Protein AF-0000000083950761 (afdb_homodimer)

Structure (mmCIF, N/CA/C/O backbone):
data_AF-0000000083950761-model_v1
#
loop_
_entity.id
_entity.type
_entity.pdbx_description
1 polymer 'H(+)/Cl(-) exchange transporter ClcA'
#
loop_
_atom_site.group_PDB
_atom_site.id
_atom_site.type_symbol
_atom_site.label_atom_id
_atom_site.label_alt_id
_atom_site.label_comp_id
_atom_site.label_asym_id
_atom_site.label_entity_id
_atom_site.label_seq_id
_atom_site.pdbx_PDB_ins_code
_atom_site.Cartn_x
_atom_site.Cartn_y
_atom_site.Cartn_z
_atom_site.occupancy
_atom_site.B_iso_or_equiv
_atom_site.auth_seq_id
_atom_site.auth_comp_id
_atom_site.auth_asym_id
_atom_site.auth_atom_id
_atom_site.pdbx_PDB_model_num
ATOM 1 N N . MET A 1 1 ? -8.797 26.641 -42.188 1 62.91 1 MET A N 1
ATOM 2 C CA . MET A 1 1 ? -8.008 26.344 -41 1 62.91 1 MET A CA 1
ATOM 3 C C . MET A 1 1 ? -8.812 26.641 -39.75 1 62.91 1 MET A C 1
ATOM 5 O O . MET A 1 1 ? -8.82 25.844 -38.812 1 62.91 1 MET A O 1
ATOM 9 N N . GLN A 1 2 ? -9.578 27.672 -39.781 1 72.69 2 GLN A N 1
ATOM 10 C CA . GLN A 1 2 ? -10.375 28.062 -38.625 1 72.69 2 GLN A CA 1
ATOM 11 C C . GLN A 1 2 ? -11.578 27.141 -38.469 1 72.69 2 GLN A C 1
ATOM 13 O O . GLN A 1 2 ? -11.938 26.781 -37.344 1 72.69 2 GLN A O 1
ATOM 18 N N . ALA A 1 3 ? -12.078 26.656 -39.562 1 73.25 3 ALA A N 1
ATOM 19 C CA . ALA A 1 3 ? -13.234 25.766 -39.469 1 73.25 3 ALA A CA 1
ATOM 20 C C . ALA A 1 3 ? -12.836 24.391 -38.969 1 73.25 3 ALA A C 1
ATOM 22 O O . ALA A 1 3 ? -13.562 23.797 -38.156 1 73.25 3 ALA A O 1
ATOM 23 N N . ARG A 1 4 ? -11.75 23.938 -39.469 1 70.44 4 ARG A N 1
ATOM 24 C CA . ARG A 1 4 ? -11.25 22.641 -39 1 70.44 4 ARG A CA 1
ATOM 25 C C . ARG A 1 4 ? -10.891 22.703 -37.531 1 70.44 4 ARG A C 1
ATOM 27 O O . ARG A 1 4 ? -11.125 21.734 -36.781 1 70.44 4 ARG A O 1
ATOM 34 N N . PHE A 1 5 ? -10.43 23.812 -37.156 1 77.31 5 PHE A N 1
ATOM 35 C CA . PHE A 1 5 ? -10.086 24.016 -35.75 1 77.31 5 PHE A CA 1
ATOM 36 C C . PHE A 1 5 ? -11.336 24.094 -34.906 1 77.31 5 PHE A C 1
ATOM 38 O O . PHE A 1 5 ? -11.359 23.578 -33.781 1 77.31 5 PHE A O 1
ATOM 45 N N . ARG A 1 6 ? -12.328 24.688 -35.438 1 73.12 6 ARG A N 1
ATOM 46 C CA . ARG A 1 6 ? -13.586 24.766 -34.688 1 73.12 6 ARG A CA 1
ATOM 47 C C . ARG A 1 6 ? -14.234 23.391 -34.562 1 73.12 6 ARG A C 1
ATOM 49 O O . ARG A 1 6 ? -14.805 23.062 -33.531 1 73.12 6 ARG A O 1
ATOM 56 N N . LYS A 1 7 ? -14.148 22.688 -35.625 1 72.69 7 LYS A N 1
ATOM 57 C CA . LYS A 1 7 ? -14.711 21.344 -35.594 1 72.69 7 LYS A CA 1
ATOM 58 C C . LYS A 1 7 ? -13.945 20.453 -34.625 1 72.69 7 LYS A C 1
ATOM 60 O O . LYS A 1 7 ? -14.555 19.672 -33.906 1 72.69 7 LYS A O 1
ATOM 65 N N . PHE A 1 8 ? -12.672 20.625 -34.719 1 72.69 8 PHE A N 1
ATOM 66 C CA . PHE A 1 8 ? -11.836 19.875 -33.781 1 72.69 8 PHE A CA 1
ATOM 67 C C . PHE A 1 8 ? -12.156 20.281 -32.344 1 72.69 8 PHE A C 1
ATOM 69 O O . PHE A 1 8 ? -12.227 19.422 -31.453 1 72.69 8 PHE A O 1
ATOM 76 N N . LYS A 1 9 ? -12.414 21.422 -32.156 1 70.69 9 LYS A N 1
ATOM 77 C CA . LYS A 1 9 ? -12.75 21.922 -30.812 1 70.69 9 LYS A CA 1
ATOM 78 C C . LYS A 1 9 ? -14.102 21.391 -30.359 1 70.69 9 LYS A C 1
ATOM 80 O O . LYS A 1 9 ? -14.266 21.031 -29.188 1 70.69 9 LYS A O 1
ATOM 85 N N . LEU A 1 10 ? -14.992 21.422 -31.266 1 73.25 10 LEU A N 1
ATOM 86 C CA . LEU A 1 10 ? -16.312 20.906 -30.922 1 73.25 10 LEU A CA 1
ATOM 87 C C . LEU A 1 10 ? -16.281 19.422 -30.641 1 73.25 10 LEU A C 1
ATOM 89 O O . LEU A 1 10 ? -16.922 18.938 -29.703 1 73.25 10 LEU A O 1
ATOM 93 N N . GLU A 1 11 ? -15.516 18.75 -31.469 1 73.69 11 GLU A N 1
ATOM 94 C CA . GLU A 1 11 ? -15.375 17.312 -31.25 1 73.69 11 GLU A CA 1
ATOM 95 C C . GLU A 1 11 ? -14.641 17.016 -29.938 1 73.69 11 GLU A C 1
ATOM 97 O O . GLU A 1 11 ? -14.992 16.078 -29.219 1 73.69 11 GLU A O 1
ATOM 102 N N . ALA A 1 12 ? -13.719 17.812 -29.75 1 72.88 12 ALA A N 1
ATOM 103 C CA . ALA A 1 12 ? -12.969 17.656 -28.5 1 72.88 12 ALA A CA 1
ATOM 104 C C . ALA A 1 12 ? -13.852 17.938 -27.281 1 72.88 12 ALA A C 1
ATOM 106 O O . ALA A 1 12 ? -13.766 17.234 -26.281 1 72.88 12 ALA A O 1
ATOM 107 N N . ARG A 1 13 ? -14.672 18.875 -27.438 1 74.56 13 ARG A N 1
ATOM 108 C CA . ARG A 1 13 ? -15.578 19.219 -26.359 1 74.56 13 ARG A CA 1
ATOM 109 C C . ARG A 1 13 ? -16.594 18.109 -26.125 1 74.56 13 ARG A C 1
ATOM 111 O O . ARG A 1 13 ? -16.938 17.797 -24.969 1 74.56 13 ARG A O 1
ATOM 118 N N . LYS A 1 14 ? -17.078 17.578 -27.203 1 75.31 14 LYS A N 1
ATOM 119 C CA . LYS A 1 14 ? -18.031 16.469 -27.094 1 75.31 14 LYS A CA 1
ATOM 120 C C . LYS A 1 14 ? -17.375 15.25 -26.453 1 75.31 14 LYS A C 1
ATOM 122 O O . LYS A 1 14 ? -17.984 14.57 -25.641 1 75.31 14 LYS A O 1
ATOM 127 N N . TYR A 1 15 ? -16.203 15.094 -26.891 1 77.44 15 TYR A N 1
ATOM 128 C CA . TYR A 1 15 ? -15.477 13.969 -26.312 1 77.44 15 TYR A CA 1
ATOM 129 C C . TYR A 1 15 ? -15.258 14.18 -24.812 1 77.44 15 TYR A C 1
ATOM 131 O O . TYR A 1 15 ? -15.477 13.266 -24.016 1 77.44 15 TYR A O 1
ATOM 139 N N . LEU A 1 16 ? -14.898 15.336 -24.547 1 74.69 16 LEU A N 1
ATOM 140 C CA . LEU A 1 16 ? -14.602 15.664 -23.156 1 74.69 16 LEU A CA 1
ATOM 141 C C . LEU A 1 16 ? -15.859 15.594 -22.297 1 74.69 16 LEU A C 1
ATOM 143 O O . LEU A 1 16 ? -15.805 15.188 -21.141 1 74.69 16 LEU A O 1
ATOM 147 N N . ARG A 1 17 ? -16.953 15.867 -22.938 1 74.75 17 ARG A N 1
ATOM 148 C CA . ARG A 1 17 ? -18.172 16.016 -22.156 1 74.75 17 ARG A CA 1
ATOM 149 C C . ARG A 1 17 ? -18.906 14.68 -22.031 1 74.75 17 ARG A C 1
ATOM 151 O O . ARG A 1 17 ? -19.672 14.477 -21.094 1 74.75 17 ARG A O 1
ATOM 158 N N . HIS A 1 18 ? -18.656 13.789 -22.922 1 80.25 18 HIS A N 1
ATOM 159 C CA . HIS A 1 18 ? -19.438 12.562 -22.875 1 80.25 18 HIS A CA 1
ATOM 160 C C . HIS A 1 18 ? -18.547 11.336 -22.703 1 80.25 18 HIS A C 1
ATOM 162 O O . HIS A 1 18 ? -18.438 10.797 -21.609 1 80.25 18 HIS A O 1
ATOM 168 N N . GLN A 1 19 ? -17.797 11.109 -23.672 1 81.44 19 GLN A N 1
ATOM 169 C CA . GLN A 1 19 ? -17.062 9.852 -23.703 1 81.44 19 GLN A CA 1
ATOM 170 C C . GLN A 1 19 ? -15.992 9.812 -22.594 1 81.44 19 GLN A C 1
ATOM 172 O O . GLN A 1 19 ? -15.797 8.781 -21.953 1 81.44 19 GLN A O 1
ATOM 177 N N . MET A 1 20 ? -15.391 10.922 -22.453 1 86.06 20 MET A N 1
ATOM 178 C CA . MET A 1 20 ? -14.344 10.969 -21.453 1 86.06 20 MET A CA 1
ATOM 179 C C . MET A 1 20 ? -14.922 10.797 -20.047 1 86.06 20 MET A C 1
ATOM 181 O O . MET A 1 20 ? -14.367 10.07 -19.219 1 86.06 20 MET A O 1
ATOM 185 N N . ARG A 1 21 ? -16.031 11.398 -19.828 1 85.94 21 ARG A N 1
ATOM 186 C CA . ARG A 1 21 ? -16.656 11.305 -18.516 1 85.94 21 ARG A CA 1
ATOM 187 C C . ARG A 1 21 ? -17.156 9.883 -18.25 1 85.94 21 ARG A C 1
ATOM 189 O O . ARG A 1 21 ? -17.141 9.422 -17.109 1 85.94 21 ARG A O 1
ATOM 196 N N . ASP A 1 22 ? -17.609 9.242 -19.266 1 87.94 22 ASP A N 1
ATOM 197 C CA . ASP A 1 22 ? -18.031 7.852 -19.141 1 87.94 22 ASP A CA 1
ATOM 198 C C . ASP A 1 22 ? -16.844 6.957 -18.766 1 87.94 22 ASP A C 1
ATOM 200 O O . ASP A 1 22 ? -16.969 6.094 -17.891 1 87.94 22 ASP A O 1
ATOM 204 N N . LYS A 1 23 ? -15.766 7.234 -19.406 1 85.44 23 LYS A N 1
ATOM 205 C CA . LYS A 1 23 ? -14.578 6.43 -19.141 1 85.44 23 LYS A CA 1
ATOM 206 C C . LYS A 1 23 ? -14.023 6.699 -17.75 1 85.44 23 LYS A C 1
ATOM 208 O O . LYS A 1 23 ? -13.578 5.773 -17.062 1 85.44 23 LYS A O 1
ATOM 213 N N . LEU A 1 24 ? -14.094 7.898 -17.375 1 88.81 24 LEU A N 1
ATOM 214 C CA . LEU A 1 24 ? -13.492 8.312 -16.109 1 88.81 24 LEU A CA 1
ATOM 215 C C . LEU A 1 24 ? -14.383 7.934 -14.93 1 88.81 24 LEU A C 1
ATOM 217 O O . LEU A 1 24 ? -13.945 7.977 -13.781 1 88.81 24 LEU A O 1
ATOM 221 N N . SER A 1 25 ? -15.594 7.605 -15.211 1 88.56 25 SER A N 1
ATOM 222 C CA . SER A 1 25 ? -16.516 7.188 -14.156 1 88.56 25 SER A CA 1
ATOM 223 C C . SER A 1 25 ? -16.328 5.711 -13.812 1 88.56 25 SER A C 1
ATOM 225 O O . SER A 1 25 ? -16.812 5.242 -12.781 1 88.56 25 SER A O 1
ATOM 227 N N . GLN A 1 26 ? -15.633 5.086 -14.648 1 83.69 26 GLN A N 1
ATOM 228 C CA . GLN A 1 26 ? -15.367 3.668 -14.43 1 83.69 26 GLN A CA 1
ATOM 229 C C . GLN A 1 26 ? -14.117 3.463 -13.578 1 83.69 26 GLN A C 1
ATOM 231 O O . GLN A 1 26 ? -13.289 4.367 -13.461 1 83.69 26 GLN A O 1
ATOM 236 N N . THR A 1 27 ? -14.086 2.348 -12.922 1 77.38 27 THR A N 1
ATOM 237 C CA . THR A 1 27 ? -12.914 2.004 -12.125 1 77.38 27 THR A CA 1
ATOM 238 C C . THR A 1 27 ? -11.883 1.254 -12.961 1 77.38 27 THR A C 1
ATOM 240 O O . THR A 1 27 ? -11.508 0.128 -12.633 1 77.38 27 THR A O 1
ATOM 243 N N . ARG A 1 28 ? -11.5 1.812 -14.094 1 79.31 28 ARG A N 1
ATOM 244 C CA . ARG A 1 28 ? -10.516 1.17 -14.961 1 79.31 28 ARG A CA 1
ATOM 245 C C . ARG A 1 28 ? -9.359 2.111 -15.266 1 79.31 28 ARG A C 1
ATOM 247 O O . ARG A 1 28 ? -9.492 3.33 -15.141 1 79.31 28 ARG A O 1
ATOM 254 N N . ILE A 1 29 ? -8.352 1.461 -15.57 1 78.88 29 ILE A N 1
ATOM 255 C CA . ILE A 1 29 ? -7.18 2.232 -15.961 1 78.88 29 ILE A CA 1
ATOM 256 C C . ILE A 1 29 ? -7.469 2.99 -17.25 1 78.88 29 ILE A C 1
ATOM 258 O O . ILE A 1 29 ? -8.109 2.455 -18.172 1 78.88 29 ILE A O 1
ATOM 262 N N . SER A 1 30 ? -7.145 4.316 -17.312 1 86.38 30 SER A N 1
ATOM 263 C CA . SER A 1 30 ? -7.398 5.117 -18.516 1 86.38 30 SER A CA 1
ATOM 264 C C . SER A 1 30 ? -6.227 6.043 -18.812 1 86.38 30 SER A C 1
ATOM 266 O O . SER A 1 30 ? -5.688 6.688 -17.906 1 86.38 30 SER A O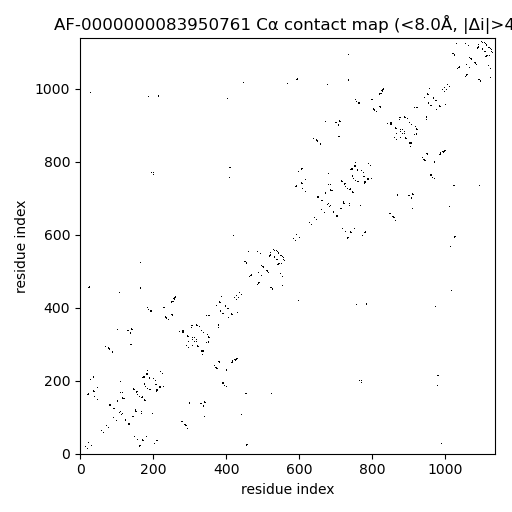 1
ATOM 268 N N . ILE A 1 31 ? -5.816 5.996 -20.047 1 88.56 31 ILE A N 1
ATOM 269 C CA . ILE A 1 31 ? -4.75 6.879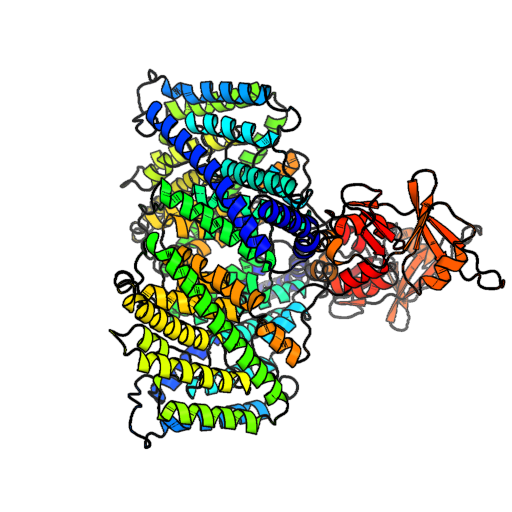 -20.516 1 88.56 31 ILE A CA 1
ATOM 270 C C . ILE A 1 31 ? -5.16 8.336 -20.312 1 88.56 31 ILE A C 1
ATOM 272 O O . ILE A 1 31 ? -4.32 9.195 -20.047 1 88.56 31 ILE A O 1
ATOM 276 N N . GLN A 1 32 ? -6.438 8.57 -20.438 1 89.44 32 GLN A N 1
ATOM 277 C CA . GLN A 1 32 ? -6.953 9.922 -20.266 1 89.44 32 GLN A CA 1
ATOM 278 C C . GLN A 1 32 ? -6.742 10.414 -18.844 1 89.44 32 GLN A C 1
ATOM 280 O O . GLN A 1 32 ? -6.328 11.555 -18.625 1 89.44 32 GLN A O 1
ATOM 285 N N . LEU A 1 33 ? -7.051 9.539 -17.922 1 91.44 33 LEU A N 1
ATOM 286 C CA . LEU A 1 33 ? -6.863 9.898 -16.531 1 91.44 33 LEU A CA 1
ATOM 287 C C . LEU A 1 33 ? -5.395 10.164 -16.219 1 91.44 33 LEU A C 1
ATOM 289 O O . LEU A 1 33 ? -5.062 11.094 -15.484 1 91.44 33 LEU A O 1
ATOM 293 N N . CYS A 1 34 ? -4.484 9.398 -16.797 1 93.06 34 CYS A N 1
ATOM 294 C CA . CYS A 1 34 ? -3.049 9.547 -16.594 1 93.06 34 CYS A CA 1
ATOM 295 C C . CYS A 1 34 ? -2.541 10.844 -17.203 1 93.06 34 CYS A C 1
ATOM 297 O O . CYS A 1 34 ? -1.723 11.547 -16.594 1 93.06 34 CYS A O 1
ATOM 299 N N . LEU A 1 35 ? -2.996 11.172 -18.359 1 93.62 35 LEU A N 1
ATOM 300 C CA . LEU A 1 35 ? -2.576 12.398 -19.016 1 93.62 35 LEU A CA 1
ATOM 301 C C . LEU A 1 35 ? -3.055 13.625 -18.25 1 93.62 35 LEU A C 1
ATOM 303 O O . LEU A 1 35 ? -2.324 14.609 -18.125 1 93.62 35 LEU A O 1
ATOM 307 N N . LEU A 1 36 ? -4.293 13.555 -17.781 1 94.75 36 LEU A N 1
ATOM 308 C CA . LEU A 1 36 ? -4.809 14.648 -16.969 1 94.75 36 LEU A CA 1
ATOM 309 C C . LEU A 1 36 ? -4.02 14.781 -15.672 1 94.75 36 LEU A C 1
ATOM 311 O O . LEU A 1 36 ? -3.727 15.891 -15.227 1 94.75 36 LEU A O 1
ATOM 315 N N . ALA A 1 37 ? -3.73 13.609 -15.062 1 96.19 37 ALA A N 1
ATOM 316 C CA . ALA A 1 37 ? -2.938 13.625 -13.836 1 96.19 37 ALA A CA 1
ATOM 317 C C . ALA A 1 37 ? -1.576 14.281 -14.078 1 96.19 37 ALA A C 1
ATOM 319 O O . ALA A 1 37 ? -1.081 15.023 -13.227 1 96.19 37 ALA A O 1
ATOM 320 N N . LEU A 1 38 ? -0.955 13.992 -15.195 1 96.31 38 LEU A N 1
ATOM 321 C CA . LEU A 1 38 ? 0.336 14.578 -15.547 1 96.31 38 LEU A CA 1
ATOM 322 C C . LEU A 1 38 ? 0.225 16.094 -15.703 1 96.31 38 LEU A C 1
ATOM 324 O O . LEU A 1 38 ? 1.071 16.828 -15.203 1 96.31 38 LEU A O 1
ATOM 328 N N . LEU A 1 39 ? -0.787 16.5 -16.375 1 97.06 39 LEU A N 1
ATOM 329 C CA . LEU A 1 39 ? -1.003 17.938 -16.594 1 97.06 39 LEU A CA 1
ATOM 330 C C . LEU A 1 39 ? -1.207 18.656 -15.273 1 97.06 39 LEU A C 1
ATOM 332 O O . LEU A 1 39 ? -0.594 19.703 -15.023 1 97.06 39 LEU A O 1
ATOM 336 N N . PHE A 1 40 ? -2.088 18.125 -14.445 1 97.75 40 PHE A N 1
ATOM 337 C CA . PHE A 1 40 ? -2.373 18.75 -13.156 1 97.75 40 PHE A CA 1
ATOM 338 C C . PHE A 1 40 ? -1.153 18.688 -12.25 1 97.75 40 PHE A C 1
ATOM 340 O O . PHE A 1 40 ? -0.917 19.609 -11.461 1 97.75 40 PHE A O 1
ATOM 347 N N . ALA A 1 41 ? -0.384 17.609 -12.359 1 98.06 41 ALA A N 1
ATOM 348 C CA . ALA A 1 41 ? 0.832 17.469 -11.562 1 98.06 41 ALA A CA 1
ATOM 349 C C . ALA A 1 41 ? 1.872 18.516 -11.961 1 98.06 41 ALA A C 1
ATOM 351 O O . ALA A 1 41 ? 2.639 18.984 -11.117 1 98.06 41 ALA A O 1
ATOM 352 N N . LEU A 1 42 ? 1.925 18.812 -13.234 1 98.06 42 LEU A N 1
ATOM 353 C CA . LEU A 1 42 ? 2.838 19.844 -13.703 1 98.06 42 LEU A CA 1
ATOM 354 C C . LEU A 1 42 ? 2.516 21.188 -13.055 1 98.06 42 LEU A C 1
ATOM 356 O O . LEU A 1 42 ? 3.422 21.922 -12.633 1 98.06 42 LEU A O 1
ATOM 360 N N . MET A 1 43 ? 1.28 21.469 -12.945 1 98.31 43 MET A N 1
ATOM 361 C CA . MET A 1 43 ? 0.856 22.719 -12.32 1 98.31 43 MET A CA 1
ATOM 362 C C . MET A 1 43 ? 1.107 22.688 -10.82 1 98.31 43 MET A C 1
ATOM 364 O O . MET A 1 43 ? 1.567 23.688 -10.242 1 98.31 43 MET A O 1
ATOM 368 N N . ALA A 1 44 ? 0.759 21.594 -10.234 1 98.12 44 ALA A N 1
ATOM 369 C CA . ALA A 1 44 ? 1.01 21.453 -8.797 1 98.12 44 ALA A CA 1
ATOM 370 C C . ALA A 1 44 ? 2.496 21.594 -8.484 1 98.12 44 ALA A C 1
ATOM 372 O O . ALA A 1 44 ? 2.875 22.266 -7.523 1 98.12 44 ALA A O 1
ATOM 373 N N . SER A 1 45 ? 3.332 20.953 -9.281 1 98.31 45 SER A N 1
ATOM 374 C CA . SER A 1 45 ? 4.777 21.016 -9.094 1 98.31 45 SER A CA 1
ATOM 375 C C . SER A 1 45 ? 5.293 22.438 -9.281 1 98.31 45 SER A C 1
ATOM 377 O O . SER A 1 45 ? 6.203 22.875 -8.57 1 98.31 45 SER A O 1
ATOM 379 N N . ALA A 1 46 ? 4.742 23.125 -10.219 1 98.25 46 ALA A N 1
ATOM 380 C CA . ALA A 1 46 ? 5.145 24.516 -10.453 1 98.25 46 ALA A CA 1
ATOM 381 C C . ALA A 1 46 ? 4.863 25.375 -9.227 1 98.25 46 ALA A C 1
ATOM 383 O O . ALA A 1 46 ? 5.676 26.219 -8.859 1 98.25 46 ALA A O 1
ATOM 384 N N . VAL A 1 47 ? 3.742 25.188 -8.617 1 98.12 47 VAL A N 1
ATOM 385 C CA . VAL A 1 47 ? 3.375 25.938 -7.418 1 98.12 47 VAL A CA 1
ATOM 386 C C . VAL A 1 47 ? 4.363 25.625 -6.293 1 98.12 47 VAL A C 1
ATOM 388 O O . VAL A 1 47 ? 4.809 26.531 -5.59 1 98.12 47 VAL A O 1
ATOM 391 N N . ILE A 1 48 ? 4.703 24.406 -6.129 1 97.94 48 ILE A N 1
ATOM 392 C CA . ILE A 1 48 ? 5.598 24 -5.051 1 97.94 48 ILE A CA 1
ATOM 393 C C . ILE A 1 48 ? 7.004 24.516 -5.324 1 97.94 48 ILE A C 1
ATOM 395 O O . ILE A 1 48 ? 7.707 24.938 -4.402 1 97.94 48 ILE A O 1
ATOM 399 N N . ILE A 1 49 ? 7.438 24.469 -6.594 1 97.75 49 ILE A N 1
ATOM 400 C CA . ILE A 1 49 ? 8.75 24.969 -6.969 1 97.75 49 ILE A CA 1
ATOM 401 C C . ILE A 1 49 ? 8.828 26.469 -6.688 1 97.75 49 ILE A C 1
ATOM 403 O O . ILE A 1 49 ? 9.828 26.969 -6.168 1 97.75 49 ILE A O 1
ATOM 407 N N . LEU A 1 50 ? 7.758 27.156 -7.047 1 98 50 LEU A N 1
ATOM 408 C CA . LEU A 1 50 ? 7.699 28.578 -6.738 1 98 50 LEU A CA 1
ATOM 409 C C . LEU A 1 50 ? 7.801 28.812 -5.234 1 98 50 LEU A C 1
ATOM 411 O O . LEU A 1 50 ? 8.508 29.719 -4.789 1 98 50 LEU A O 1
ATOM 415 N N . PHE A 1 51 ? 7.082 28.078 -4.469 1 97.5 51 PHE A N 1
ATOM 416 C CA . PHE A 1 51 ? 7.121 28.141 -3.012 1 97.5 51 PHE A CA 1
ATOM 417 C C . PHE A 1 51 ? 8.539 27.953 -2.498 1 97.5 51 PHE A C 1
ATOM 419 O O . PHE A 1 51 ? 9.016 28.719 -1.667 1 97.5 51 PHE A O 1
ATOM 426 N N . ARG A 1 52 ? 9.234 26.984 -3.012 1 96.12 52 ARG A N 1
ATOM 427 C CA . ARG A 1 52 ? 10.586 26.656 -2.58 1 96.12 52 ARG A CA 1
ATOM 428 C C . ARG A 1 52 ? 11.562 27.766 -2.984 1 96.12 52 ARG A C 1
ATOM 430 O O . ARG A 1 52 ? 12.477 28.094 -2.229 1 96.12 52 ARG A O 1
ATOM 437 N N . LEU A 1 53 ? 11.422 28.266 -4.188 1 96.5 53 LEU A N 1
ATOM 438 C CA . LEU A 1 53 ? 12.289 29.344 -4.656 1 96.5 53 LEU A CA 1
ATOM 439 C C . LEU A 1 53 ? 12.125 30.594 -3.807 1 96.5 53 LEU A C 1
ATOM 441 O O . LEU A 1 53 ? 13.102 31.266 -3.492 1 96.5 53 LEU A O 1
ATOM 445 N N . LEU A 1 54 ? 10.875 30.906 -3.422 1 96.69 54 LEU A N 1
ATOM 446 C CA . LEU A 1 54 ? 10.625 32.062 -2.568 1 96.69 54 LEU A CA 1
ATOM 447 C C . LEU A 1 54 ? 11.219 31.844 -1.179 1 96.69 54 LEU A C 1
ATOM 449 O O . LEU A 1 54 ? 11.703 32.781 -0.557 1 96.69 54 LEU A O 1
ATOM 453 N N . LEU A 1 55 ? 11.109 30.672 -0.712 1 94.38 55 LEU A N 1
ATOM 454 C CA . LEU A 1 55 ? 11.711 30.344 0.579 1 94.38 55 LEU A CA 1
ATOM 455 C C . LEU A 1 55 ? 13.227 30.516 0.528 1 94.38 55 LEU A C 1
ATOM 457 O O . LEU A 1 55 ? 13.836 31.031 1.471 1 94.38 55 LEU A O 1
ATOM 461 N N . GLN A 1 56 ? 13.867 30 -0.533 1 92.38 56 GLN A N 1
ATOM 462 C CA . GLN A 1 56 ? 15.305 30.172 -0.703 1 92.38 56 GLN A CA 1
ATOM 463 C C . GLN A 1 56 ? 15.688 31.641 -0.773 1 92.38 56 GLN A C 1
ATOM 465 O O . GLN A 1 56 ? 16.719 32.031 -0.228 1 92.38 56 GLN A O 1
ATOM 470 N N . TRP A 1 57 ? 14.875 32.312 -1.444 1 93.12 57 TRP A N 1
ATOM 471 C CA . TRP A 1 57 ? 15.102 33.75 -1.549 1 93.12 57 TRP A CA 1
ATOM 472 C C . TRP A 1 57 ? 15.008 34.438 -0.18 1 93.12 57 TRP A C 1
ATOM 474 O O . TRP A 1 57 ? 15.852 35.25 0.173 1 93.12 57 TRP A O 1
ATOM 484 N N . ALA A 1 58 ? 14.039 34.062 0.584 1 91.19 58 ALA A N 1
ATOM 485 C CA . ALA A 1 58 ? 13.875 34.625 1.925 1 91.19 58 ALA A CA 1
ATOM 486 C C . ALA A 1 58 ? 15.047 34.25 2.824 1 91.19 58 ALA A C 1
ATOM 488 O O . ALA A 1 58 ? 15.523 35.062 3.611 1 91.19 58 ALA A O 1
ATOM 489 N N . ASN A 1 59 ? 15.453 33.062 2.701 1 86.88 59 ASN A N 1
ATOM 490 C CA . ASN A 1 59 ? 16.578 32.594 3.5 1 86.88 59 ASN A CA 1
ATOM 491 C C . ASN A 1 59 ? 17.875 33.312 3.121 1 86.88 59 ASN A C 1
ATOM 493 O O . ASN A 1 59 ? 18.719 33.562 3.979 1 86.88 59 ASN A O 1
ATOM 497 N N . HIS A 1 60 ? 18.078 33.469 1.887 1 86 60 HIS A N 1
ATOM 498 C CA . HIS A 1 60 ? 19.266 34.219 1.435 1 86 60 HIS A CA 1
ATOM 499 C C . HIS A 1 60 ? 19.25 35.656 1.935 1 86 60 HIS A C 1
ATOM 501 O O . HIS A 1 60 ? 20.297 36.188 2.283 1 86 60 HIS A O 1
ATOM 507 N N . PHE A 1 61 ? 18.125 36.156 1.979 1 84.44 61 PHE A N 1
ATOM 508 C CA . PHE A 1 61 ? 17.969 37.531 2.406 1 84.44 61 PHE A CA 1
ATOM 509 C C . PHE A 1 61 ? 18.156 37.656 3.916 1 84.44 61 PHE A C 1
ATOM 511 O O . PHE A 1 61 ? 18.797 38.594 4.395 1 84.44 61 PHE A O 1
ATOM 518 N N . THR A 1 62 ? 17.641 36.719 4.676 1 80.81 62 THR A N 1
ATOM 519 C CA . THR A 1 62 ? 17.719 36.781 6.129 1 80.81 62 THR A CA 1
ATOM 520 C C . THR A 1 62 ? 19 36.125 6.633 1 80.81 62 THR A C 1
ATOM 522 O O . THR A 1 62 ? 19.438 36.406 7.754 1 80.81 62 THR A O 1
ATOM 525 N N . GLN A 1 63 ? 19.75 35.312 5.809 1 73.62 63 GLN A N 1
ATOM 526 C CA . GLN A 1 63 ? 20.984 34.594 6.113 1 73.62 63 GLN A CA 1
ATOM 527 C C . GLN A 1 63 ? 20.859 33.844 7.434 1 73.62 63 GLN A C 1
ATOM 529 O O . GLN A 1 63 ? 21.781 33.844 8.25 1 73.62 63 GLN A O 1
ATOM 534 N N . THR A 1 64 ? 19.734 33.406 7.715 1 63.19 64 THR A N 1
ATOM 535 C CA . THR A 1 64 ? 19.438 32.75 8.984 1 63.19 64 THR A CA 1
ATOM 536 C C . THR A 1 64 ? 20.172 31.422 9.094 1 63.19 64 THR A C 1
ATOM 538 O O . THR A 1 64 ? 20.469 30.953 10.195 1 63.19 64 THR A O 1
ATOM 541 N N . GLN A 1 65 ? 20.453 30.672 7.992 1 59.94 65 GLN A N 1
ATOM 542 C CA . GLN A 1 65 ? 21.062 29.344 8.039 1 59.94 65 GLN A CA 1
ATOM 543 C C . GLN A 1 65 ? 22.547 29.438 8.375 1 59.94 65 GLN A C 1
ATOM 545 O O . GLN A 1 65 ? 23.156 28.453 8.797 1 59.94 65 GLN A O 1
ATOM 550 N N . GLU A 1 66 ? 23.141 30.578 8.195 1 57.09 66 GLU A N 1
ATOM 551 C CA . GLU A 1 66 ? 24.562 30.781 8.484 1 57.09 66 GLU A CA 1
ATOM 552 C C . GLU A 1 66 ? 24.766 31.375 9.875 1 57.09 66 GLU A C 1
ATOM 554 O O . GLU A 1 66 ? 25.859 31.828 10.211 1 57.09 66 GLU A O 1
ATOM 559 N N . TRP A 1 67 ? 23.688 31.25 10.672 1 52.94 67 TRP A N 1
ATOM 560 C CA . TRP A 1 67 ? 23.672 31.953 11.953 1 52.94 67 TRP A CA 1
ATOM 561 C C . TRP A 1 67 ? 24.641 31.297 12.938 1 52.94 67 TRP A C 1
ATOM 563 O O . TRP A 1 67 ? 24.578 30.078 13.164 1 52.94 67 TRP A O 1
ATOM 573 N N . ASP A 1 68 ? 25.812 31.688 13.117 1 50.59 68 ASP A N 1
ATOM 574 C CA . ASP A 1 68 ? 26.438 31.469 14.414 1 50.59 68 ASP A CA 1
ATOM 575 C C . ASP A 1 68 ? 25.656 32.188 15.523 1 50.59 68 ASP A C 1
ATOM 577 O O . ASP A 1 68 ? 25.875 33.344 15.797 1 50.59 68 ASP A O 1
ATOM 581 N N . PHE A 1 69 ? 24.438 31.938 15.648 1 50.16 69 PHE A N 1
ATOM 582 C CA . PHE A 1 69 ? 23.516 32.688 16.5 1 50.16 69 PHE A CA 1
ATOM 583 C C . PHE A 1 69 ? 23.984 32.656 17.953 1 50.16 69 PHE A C 1
ATOM 585 O O . PHE A 1 69 ? 23.188 32.875 18.859 1 50.16 69 PHE A O 1
ATOM 592 N N . THR A 1 70 ? 25 32.062 18.281 1 49.88 70 THR A N 1
ATOM 593 C CA . THR A 1 70 ? 25.203 32.094 19.719 1 49.88 70 THR A CA 1
ATOM 594 C C . THR A 1 70 ? 24.844 33.469 20.281 1 49.88 70 THR A C 1
ATOM 596 O O . THR A 1 70 ? 24.062 33.594 21.234 1 49.88 70 THR A O 1
ATOM 599 N N . GLY A 1 71 ? 25.797 34.375 20.625 1 46.94 71 GLY A N 1
ATOM 600 C CA . GLY A 1 71 ? 25.953 35.406 21.625 1 46.94 71 GLY A CA 1
ATOM 601 C C . GLY A 1 71 ? 25.219 36.688 21.281 1 46.94 71 GLY A C 1
ATOM 602 O O . GLY A 1 71 ? 25.203 37.625 22.078 1 46.94 71 GLY A O 1
ATOM 603 N N . SER A 1 72 ? 24.75 36.969 19.984 1 51.28 72 SER A N 1
ATOM 604 C CA . SER A 1 72 ? 24.547 38.438 19.891 1 51.28 72 SER A CA 1
ATOM 605 C C . SER A 1 72 ? 23.078 38.781 20.078 1 51.28 72 SER A C 1
ATOM 607 O O . SER A 1 72 ? 22.234 38.469 19.234 1 51.28 72 SER A O 1
ATOM 609 N N . ILE A 1 73 ? 22.5 38.812 21.25 1 55.53 73 ILE A N 1
ATOM 610 C CA . ILE A 1 73 ? 21.219 39.375 21.672 1 55.53 73 ILE A CA 1
ATOM 611 C C . ILE A 1 73 ? 20.859 40.562 20.75 1 55.53 73 ILE A C 1
ATOM 613 O O . ILE A 1 73 ? 19.672 40.812 20.5 1 55.53 73 ILE A O 1
ATOM 617 N N . GLY A 1 74 ? 21.844 41.156 20.016 1 59.12 74 GLY A N 1
ATOM 618 C CA . GLY A 1 74 ? 21.594 42.344 19.219 1 59.12 74 GLY A CA 1
ATOM 619 C C . GLY A 1 74 ? 21.203 42.031 17.797 1 59.12 74 GLY A C 1
ATOM 620 O O . GLY A 1 74 ? 20.875 42.969 17.031 1 59.12 74 GLY A O 1
ATOM 621 N N . ASP A 1 75 ? 21.125 40.656 17.516 1 71.75 75 ASP A N 1
ATOM 622 C CA . ASP A 1 75 ? 20.828 40.375 16.125 1 71.75 75 ASP A CA 1
ATOM 623 C C . ASP A 1 75 ? 19.312 40.312 15.891 1 71.75 75 ASP A C 1
ATOM 625 O O . ASP A 1 75 ? 18.594 39.625 16.625 1 71.75 75 ASP A O 1
ATOM 629 N N . TRP A 1 76 ? 18.656 41.219 15.047 1 75.19 76 TRP A N 1
ATOM 630 C CA . TRP A 1 76 ? 17.25 41.375 14.75 1 75.19 76 TRP A CA 1
ATOM 631 C C . TRP A 1 76 ? 16.641 40.062 14.266 1 75.19 76 TRP A C 1
ATOM 633 O O . TRP A 1 76 ? 15.422 39.875 14.336 1 75.19 76 TRP A O 1
ATOM 643 N N . ARG A 1 77 ? 17.516 39.188 13.812 1 79 77 ARG A N 1
ATOM 644 C CA . ARG A 1 77 ? 17 37.938 13.242 1 79 77 ARG A CA 1
ATOM 645 C C . ARG A 1 77 ? 16.375 37.062 14.312 1 79 77 ARG A C 1
ATOM 647 O O . ARG A 1 77 ? 15.539 36.219 14.008 1 79 77 ARG A O 1
ATOM 654 N N . VAL A 1 78 ? 16.688 37.312 15.477 1 78.69 78 VAL A N 1
ATOM 655 C CA . VAL A 1 78 ? 16.141 36.531 16.578 1 78.69 78 VAL A CA 1
ATOM 656 C C . VAL A 1 78 ? 14.672 36.906 16.797 1 78.69 78 VAL A C 1
ATOM 658 O O . VAL A 1 78 ? 13.906 36.094 17.328 1 78.69 78 VAL A O 1
ATOM 661 N N . LEU A 1 79 ? 14.266 38.125 16.297 1 86.44 79 LEU A N 1
ATOM 662 C CA . LEU A 1 79 ? 12.898 38.594 16.469 1 86.44 79 LEU A CA 1
ATOM 663 C C . LEU A 1 79 ? 12.023 38.188 15.281 1 86.44 79 LEU A C 1
ATOM 665 O O . LEU A 1 79 ? 10.82 38.438 15.281 1 86.44 79 LEU A O 1
ATOM 669 N N . LEU A 1 80 ? 12.586 37.438 14.367 1 91.38 80 LEU A N 1
ATOM 670 C CA . LEU A 1 80 ? 11.891 37.094 13.141 1 91.38 80 LEU A CA 1
ATOM 671 C C . LEU A 1 80 ? 10.633 36.25 13.438 1 91.38 80 LEU A C 1
ATOM 673 O O . LEU A 1 80 ? 9.594 36.438 12.797 1 91.38 80 LEU A O 1
ATOM 677 N N . PRO A 1 81 ? 10.695 35.312 14.383 1 94.31 81 PRO A N 1
ATOM 678 C CA . PRO A 1 81 ? 9.477 34.562 14.664 1 94.31 81 PRO A CA 1
ATOM 679 C C . PRO A 1 81 ? 8.328 35.438 15.172 1 94.31 81 PRO A C 1
ATOM 681 O O . PRO A 1 81 ? 7.164 35.156 14.875 1 94.31 81 PRO A O 1
ATOM 684 N N . LEU A 1 82 ? 8.656 36.469 15.898 1 94.62 82 LEU A N 1
ATOM 685 C CA . LEU A 1 82 ? 7.617 37.375 16.359 1 94.62 82 LEU A CA 1
ATOM 686 C C . LEU A 1 82 ? 6.996 38.156 15.195 1 94.62 82 LEU A C 1
ATOM 688 O O . LEU A 1 82 ? 5.773 38.281 15.125 1 94.62 82 LEU A O 1
ATOM 692 N N . PHE A 1 83 ? 7.836 38.562 14.336 1 93.88 83 PHE A N 1
ATOM 693 C CA . PHE A 1 83 ? 7.352 39.25 13.133 1 93.88 83 PHE A CA 1
ATOM 694 C C . PHE A 1 83 ? 6.566 38.281 12.25 1 93.88 83 PHE A C 1
ATOM 696 O O . PHE A 1 83 ? 5.543 38.656 11.672 1 93.88 83 PHE A O 1
ATOM 703 N N . GLY A 1 84 ? 7.117 37.125 12.109 1 95.38 84 GLY A N 1
ATOM 704 C CA . GLY A 1 84 ? 6.418 36.094 11.344 1 95.38 84 GLY A CA 1
ATOM 705 C C . GLY A 1 84 ? 5.027 35.812 11.875 1 95.38 84 GLY A C 1
ATOM 706 O O . GLY A 1 84 ? 4.082 35.656 11.109 1 95.38 84 GLY A O 1
ATOM 707 N N . ALA A 1 85 ? 4.898 35.719 13.219 1 96.31 85 ALA A N 1
ATOM 708 C CA . ALA A 1 85 ? 3.604 35.469 13.844 1 96.31 85 ALA A CA 1
ATOM 709 C C . ALA A 1 85 ? 2.604 36.594 13.5 1 96.31 85 ALA A C 1
ATOM 711 O O . ALA A 1 85 ? 1.429 36.312 13.242 1 96.31 85 ALA A O 1
ATOM 712 N N . PHE A 1 86 ? 3.115 37.75 13.492 1 94.81 86 PHE A N 1
ATOM 713 C CA . PHE A 1 86 ? 2.258 38.875 13.172 1 94.81 86 PHE A CA 1
ATOM 714 C C . PHE A 1 86 ? 1.816 38.812 11.711 1 94.81 86 PHE A C 1
ATOM 716 O O . PHE A 1 86 ? 0.647 39.062 11.406 1 94.81 86 PHE A O 1
ATOM 723 N N . LEU A 1 87 ? 2.682 38.531 10.781 1 95.25 87 LEU A N 1
ATOM 724 C CA . LEU A 1 87 ? 2.361 38.438 9.359 1 95.25 87 LEU A CA 1
ATOM 725 C C . LEU A 1 87 ? 1.358 37.312 9.102 1 95.25 87 LEU A C 1
ATOM 727 O O . LEU A 1 87 ? 0.458 37.469 8.273 1 95.25 87 LEU A O 1
ATOM 731 N N . ILE A 1 88 ? 1.583 36.188 9.789 1 95.38 88 ILE A N 1
ATOM 732 C CA . ILE A 1 88 ? 0.666 35.062 9.648 1 95.38 88 ILE A CA 1
ATOM 733 C C . ILE A 1 88 ? -0.734 35.5 10.094 1 95.38 88 ILE A C 1
ATOM 735 O O . ILE A 1 88 ? -1.724 35.188 9.43 1 95.38 88 ILE A O 1
ATOM 739 N N . TRP A 1 89 ? -0.794 36.219 11.203 1 93.62 89 TRP A N 1
ATOM 740 C CA . TRP A 1 89 ? -2.072 36.688 11.711 1 93.62 89 TRP A CA 1
ATOM 741 C C . TRP A 1 89 ? -2.729 37.625 10.703 1 93.62 89 TRP A C 1
ATOM 743 O O . TRP A 1 89 ? -3.941 37.562 10.484 1 93.62 89 TRP A O 1
ATOM 753 N N . LEU A 1 90 ? -1.973 38.469 10.07 1 92.75 90 LEU A N 1
ATOM 754 C CA . LEU A 1 90 ? -2.482 39.438 9.094 1 92.75 90 LEU A CA 1
ATOM 755 C C . LEU A 1 90 ? -3.086 38.719 7.895 1 92.75 90 LEU A C 1
ATOM 757 O O . LEU A 1 90 ? -4.164 39.094 7.422 1 92.75 90 LEU A O 1
ATOM 761 N N . VAL A 1 91 ? -2.422 37.719 7.398 1 91.88 91 VAL A N 1
ATOM 762 C CA . VAL A 1 91 ? -2.912 36.969 6.258 1 91.88 91 VAL A CA 1
ATOM 763 C C . VAL A 1 91 ? -4.18 36.188 6.648 1 91.88 91 VAL A C 1
ATOM 765 O O . VAL A 1 91 ? -5.117 36.094 5.852 1 91.88 91 VAL A O 1
ATOM 768 N N . ALA A 1 92 ? -4.176 35.656 7.844 1 88.81 92 ALA A N 1
ATOM 769 C CA . ALA A 1 92 ? -5.34 34.906 8.328 1 88.81 92 ALA A CA 1
ATOM 770 C C . ALA A 1 92 ? -6.562 35.844 8.43 1 88.81 92 ALA A C 1
ATOM 772 O O . ALA A 1 92 ? -7.691 35.375 8.219 1 88.81 92 ALA A O 1
ATOM 773 N N . ARG A 1 93 ? -6.34 37 8.75 1 85.69 93 ARG A N 1
ATOM 774 C CA . ARG A 1 93 ? -7.426 37.969 8.906 1 85.69 93 ARG A CA 1
ATOM 775 C C . ARG A 1 93 ? -8.039 38.312 7.551 1 85.69 93 ARG A C 1
ATOM 777 O O . ARG A 1 93 ? -9.25 38.531 7.445 1 85.69 93 ARG A O 1
ATOM 784 N N . PHE A 1 94 ? -7.238 38.312 6.59 1 83.12 94 PHE A N 1
ATOM 785 C CA . PHE A 1 94 ? -7.711 38.688 5.258 1 83.12 94 PHE A CA 1
ATOM 786 C C . PHE A 1 94 ? -8.328 37.469 4.562 1 83.12 94 PHE A C 1
ATOM 788 O O . PHE A 1 94 ? -9.07 37.625 3.59 1 83.12 94 PHE A O 1
ATOM 795 N N . GLY A 1 95 ? -7.98 36.344 5.008 1 73.06 95 GLY A N 1
ATOM 796 C CA . GLY A 1 95 ? -8.508 35.156 4.371 1 73.06 95 GLY A CA 1
ATOM 797 C C . GLY A 1 95 ? -9.883 34.781 4.883 1 73.06 95 GLY A C 1
ATOM 798 O O . GLY A 1 95 ? -10.391 35.375 5.824 1 73.06 95 GLY A O 1
ATOM 799 N N . SER A 1 96 ? -10.648 33.938 4.094 1 59.72 96 SER A N 1
ATOM 800 C CA . SER A 1 96 ? -12.031 33.562 4.359 1 59.72 96 SER A CA 1
ATOM 801 C C . SER A 1 96 ? -12.172 32.875 5.707 1 59.72 96 SER A C 1
ATOM 803 O O . SER A 1 96 ? -11.289 32.094 6.105 1 59.72 96 SER A O 1
ATOM 805 N N . LYS A 1 97 ? -12.922 33.406 6.684 1 56.06 97 LYS A N 1
ATOM 806 C CA . LYS A 1 97 ? -13.297 32.906 8.008 1 56.06 97 LYS A CA 1
ATOM 807 C C . LYS A 1 97 ? -13.578 31.406 7.988 1 56.06 97 LYS A C 1
ATOM 809 O O . LYS A 1 97 ? -13.328 30.719 8.977 1 56.06 97 LYS A O 1
ATOM 814 N N . ARG A 1 98 ? -14.172 31.078 6.93 1 49.72 98 ARG A N 1
ATOM 815 C CA . ARG A 1 98 ? -14.688 29.719 6.855 1 49.72 98 ARG A CA 1
ATOM 816 C C . ARG A 1 98 ? -13.547 28.703 6.742 1 49.72 98 ARG A C 1
ATOM 818 O O . ARG A 1 98 ? -13.703 27.531 7.117 1 49.72 98 ARG A O 1
ATOM 825 N N . TYR A 1 99 ? -12.367 29.266 6.273 1 50.06 99 TYR A N 1
ATOM 826 C CA . TYR A 1 99 ? -11.398 28.266 5.824 1 50.06 99 TYR A CA 1
ATOM 827 C C . TYR A 1 99 ? -10.141 28.312 6.68 1 50.06 99 TYR A C 1
ATOM 829 O O . TYR A 1 99 ? -9.023 28.281 6.152 1 50.06 99 TYR A O 1
ATOM 837 N N . LYS A 1 100 ? -10.406 28.375 7.934 1 56.81 100 LYS A N 1
ATOM 838 C CA . LYS A 1 100 ? -9.328 28.422 8.914 1 56.81 100 LYS A CA 1
ATOM 839 C C . LYS A 1 100 ? -8.68 27.047 9.078 1 56.81 100 LYS A C 1
ATOM 841 O O . LYS A 1 100 ? -7.656 26.906 9.742 1 56.81 100 LYS A O 1
ATOM 846 N N . ARG A 1 101 ? -9.148 26.188 8.117 1 63.03 101 ARG A N 1
ATOM 847 C CA . ARG A 1 101 ? -8.633 24.828 8.336 1 63.03 101 ARG A CA 1
ATOM 848 C C . ARG A 1 101 ? -7.66 24.438 7.23 1 63.03 101 ARG A C 1
ATOM 850 O O . ARG A 1 101 ? -7.98 24.547 6.043 1 63.03 101 ARG A O 1
ATOM 857 N N . MET A 1 102 ? -6.402 24.344 7.633 1 71.38 102 MET A N 1
ATOM 858 C CA . MET A 1 102 ? -5.348 24.016 6.676 1 71.38 102 MET A CA 1
ATOM 859 C C . MET A 1 102 ? -4.523 22.828 7.148 1 71.38 102 MET A C 1
ATOM 861 O O . MET A 1 102 ? -4.723 22.328 8.258 1 71.38 102 MET A O 1
ATOM 865 N N . GLY A 1 103 ? -3.83 22.297 6.109 1 78.56 103 GLY A N 1
ATOM 866 C CA . GLY A 1 103 ? -2.869 21.281 6.477 1 78.56 103 GLY A CA 1
ATOM 867 C C . GLY A 1 103 ? -3.264 19.891 6 1 78.56 103 GLY A C 1
ATOM 868 O O . GLY A 1 103 ? -4.23 19.734 5.246 1 78.56 103 GLY A O 1
ATOM 869 N N . ILE A 1 104 ? -2.561 18.953 6.395 1 85 104 ILE A N 1
ATOM 870 C CA . ILE A 1 104 ? -2.711 17.578 5.949 1 85 104 ILE A CA 1
ATOM 871 C C . ILE A 1 104 ? -4.031 17 6.473 1 85 104 ILE A C 1
ATOM 873 O O . ILE A 1 104 ? -4.754 16.328 5.738 1 85 104 ILE A O 1
ATOM 877 N N . ALA A 1 105 ? -4.359 17.344 7.656 1 87.06 105 ALA A N 1
ATOM 878 C CA . ALA A 1 105 ? -5.59 16.828 8.266 1 87.06 105 ALA A CA 1
ATOM 879 C C . ALA A 1 105 ? -6.816 17.297 7.48 1 87.06 105 ALA A C 1
ATOM 881 O O . ALA A 1 105 ? -7.734 16.516 7.234 1 87.06 105 ALA A O 1
ATOM 882 N N . TYR A 1 106 ? -6.758 18.516 7.086 1 89.06 106 TYR A N 1
ATOM 883 C CA . TYR A 1 106 ? -7.871 19.062 6.316 1 89.06 106 TYR A CA 1
ATOM 884 C C . TYR A 1 106 ? -7.996 18.359 4.969 1 89.06 106 TYR A C 1
ATOM 886 O O . TYR A 1 106 ? -9.102 18.031 4.527 1 89.06 106 TYR A O 1
ATOM 894 N N . VAL A 1 107 ? -6.891 18.172 4.344 1 92.19 107 VAL A N 1
ATOM 895 C CA . VAL A 1 107 ? -6.875 17.484 3.055 1 92.19 107 VAL A CA 1
ATOM 896 C C . VAL A 1 107 ? -7.422 16.062 3.217 1 92.19 107 VAL A C 1
ATOM 898 O O . VAL A 1 107 ? -8.188 15.586 2.379 1 92.19 107 VAL A O 1
ATOM 901 N N . LEU A 1 108 ? -7.031 15.422 4.305 1 92.12 108 LEU A N 1
ATOM 902 C CA . LEU A 1 108 ? -7.508 14.07 4.586 1 92.12 108 LEU A CA 1
ATOM 903 C C . LEU A 1 108 ? -9.023 14.055 4.742 1 92.12 108 LEU A C 1
ATOM 905 O O . LEU A 1 108 ? -9.695 13.156 4.223 1 92.12 108 LEU A O 1
ATOM 909 N N . HIS A 1 109 ? -9.523 15.031 5.418 1 92 109 HIS A N 1
ATOM 910 C CA . HIS A 1 109 ? -10.961 15.164 5.605 1 92 109 HIS A CA 1
ATOM 911 C C . HIS A 1 109 ? -11.68 15.336 4.27 1 92 109 HIS A C 1
ATOM 913 O O . HIS A 1 109 ? -12.703 14.688 4.02 1 92 109 HIS A O 1
ATOM 919 N N . ARG A 1 110 ? -11.094 16.156 3.459 1 93 110 ARG A N 1
ATOM 920 C CA . ARG A 1 110 ? -11.719 16.453 2.176 1 93 110 ARG A CA 1
ATOM 921 C C . ARG A 1 110 ? -11.664 15.25 1.246 1 93 110 ARG A C 1
ATOM 923 O O . ARG A 1 110 ? -12.594 15 0.481 1 93 110 ARG A O 1
ATOM 930 N N . VAL A 1 111 ? -10.625 14.539 1.283 1 92.19 111 VAL A N 1
ATOM 931 C CA . VAL A 1 111 ? -10.477 13.359 0.434 1 92.19 111 VAL A CA 1
ATOM 932 C C . VAL A 1 111 ? -11.461 12.281 0.87 1 92.19 111 VAL A C 1
ATOM 934 O O . VAL A 1 111 ? -12.078 11.617 0.031 1 92.19 111 VAL A O 1
ATOM 937 N N . LYS A 1 112 ? -11.641 12.125 2.127 1 89.56 112 LYS A N 1
ATOM 938 C CA . LYS A 1 112 ? -12.445 11.023 2.652 1 89.56 112 LYS A CA 1
ATOM 939 C C . LYS A 1 112 ? -13.938 11.328 2.537 1 89.56 112 LYS A C 1
ATOM 941 O O . LYS A 1 112 ? -14.734 10.438 2.221 1 89.56 112 LYS A O 1
ATOM 946 N N . LEU A 1 113 ? -14.32 12.594 2.75 1 90.69 113 LEU A N 1
ATOM 947 C CA . LEU A 1 113 ? -15.75 12.875 2.875 1 90.69 113 LEU A CA 1
ATOM 948 C C . LEU A 1 113 ? -16.25 13.711 1.698 1 90.69 113 LEU A C 1
ATOM 950 O O . LEU A 1 113 ? -17.438 13.742 1.417 1 90.69 113 LEU A O 1
ATOM 954 N N . HIS A 1 114 ? -15.32 14.352 1.007 1 92.44 114 HIS A N 1
ATOM 955 C CA . HIS A 1 114 ? -15.766 15.266 -0.044 1 92.44 114 HIS A CA 1
ATOM 956 C C . HIS A 1 114 ? -15.055 14.969 -1.362 1 92.44 114 HIS A C 1
ATOM 958 O O . HIS A 1 114 ? -14.812 15.875 -2.16 1 92.44 114 HIS A O 1
ATOM 964 N N . TYR A 1 115 ? -14.672 13.789 -1.57 1 92.44 115 TYR A N 1
ATOM 965 C CA . TYR A 1 115 ? -14.109 13.305 -2.824 1 92.44 115 TYR A CA 1
ATOM 966 C C . TYR A 1 115 ? -12.883 14.102 -3.223 1 92.44 115 TYR A C 1
ATOM 968 O O . TYR A 1 115 ? -12.617 14.297 -4.414 1 92.44 115 TYR A O 1
ATOM 976 N N . GLY A 1 116 ? -12.227 14.75 -2.238 1 93.19 116 GLY A N 1
ATOM 977 C CA . GLY A 1 116 ? -10.992 15.469 -2.525 1 93.19 116 GLY A CA 1
ATOM 978 C C . GLY A 1 116 ? -11.227 16.875 -3.051 1 93.19 116 GLY A C 1
ATOM 979 O O . GLY A 1 116 ? -10.297 17.516 -3.535 1 93.19 116 GLY A O 1
ATOM 980 N N . LYS A 1 117 ? -12.445 17.328 -2.988 1 94.94 117 LYS A N 1
ATOM 981 C CA . LYS A 1 117 ? -12.734 18.703 -3.398 1 94.94 117 LYS A CA 1
ATOM 982 C C . LYS A 1 117 ? -12.297 19.703 -2.328 1 94.94 117 LYS A C 1
ATOM 984 O O . LYS A 1 117 ? -12.859 19.719 -1.23 1 94.94 117 LYS A O 1
ATOM 989 N N . ILE A 1 118 ? -11.344 20.453 -2.676 1 94.38 118 ILE A N 1
ATOM 990 C CA . ILE A 1 118 ? -10.797 21.453 -1.77 1 94.38 118 ILE A CA 1
ATOM 991 C C . ILE A 1 118 ? -11 22.844 -2.359 1 94.38 118 ILE A C 1
ATOM 993 O O . ILE A 1 118 ? -10.68 23.094 -3.525 1 94.38 118 ILE A O 1
ATOM 997 N N . PRO A 1 119 ? -11.492 23.766 -1.591 1 91.62 119 PRO A N 1
ATOM 998 C CA . PRO A 1 119 ? -11.758 25.109 -2.1 1 91.62 119 PRO A CA 1
ATOM 999 C C . PRO A 1 119 ? -10.477 25.875 -2.465 1 91.62 119 PRO A C 1
ATOM 1001 O O . PRO A 1 119 ? -9.484 25.781 -1.741 1 91.62 119 PRO A O 1
ATOM 1004 N N . LEU A 1 120 ? -10.469 26.578 -3.529 1 92.38 120 LEU A N 1
ATOM 1005 C CA . LEU A 1 120 ? -9.336 27.328 -4.047 1 92.38 120 LEU A CA 1
ATOM 1006 C C . LEU A 1 120 ? -8.898 28.406 -3.057 1 92.38 120 LEU A C 1
ATOM 1008 O O . LEU A 1 120 ? -7.711 28.734 -2.977 1 92.38 120 LEU A O 1
ATOM 1012 N N . GLN A 1 121 ? -9.789 28.875 -2.289 1 89.06 121 GLN A N 1
ATOM 1013 C CA . GLN A 1 121 ? -9.531 29.984 -1.372 1 89.06 121 GLN A CA 1
ATOM 1014 C C . GLN A 1 121 ? -8.555 29.562 -0.275 1 89.06 121 GLN A C 1
ATOM 1016 O O . GLN A 1 121 ? -7.93 30.422 0.357 1 89.06 121 GLN A O 1
ATOM 1021 N N . SER A 1 122 ? -8.391 28.328 -0.072 1 90.12 122 SER A N 1
ATOM 1022 C CA . SER A 1 122 ? -7.477 27.859 0.968 1 90.12 122 SER A CA 1
ATOM 1023 C C . SER A 1 122 ? -6.027 27.906 0.494 1 90.12 122 SER A C 1
ATOM 1025 O O . SER A 1 122 ? -5.102 27.891 1.308 1 90.12 122 SER A O 1
ATOM 1027 N N . ALA A 1 123 ? -5.75 27.984 -0.782 1 92.69 123 ALA A N 1
ATOM 1028 C CA . ALA A 1 123 ? -4.414 27.859 -1.359 1 92.69 123 ALA A CA 1
ATOM 1029 C C . ALA A 1 123 ? -3.562 29.078 -1.032 1 92.69 123 ALA A C 1
ATOM 1031 O O . ALA A 1 123 ? -2.438 28.953 -0.546 1 92.69 123 ALA A O 1
ATOM 1032 N N . PRO A 1 124 ? -4.07 30.312 -1.265 1 92.19 124 PRO A N 1
ATOM 1033 C CA . PRO A 1 124 ? -3.242 31.469 -0.93 1 92.19 124 PRO A CA 1
ATOM 1034 C C . PRO A 1 124 ? -2.949 31.578 0.565 1 92.19 124 PRO A C 1
ATOM 1036 O O . PRO A 1 124 ? -1.847 31.969 0.956 1 92.19 124 PRO A O 1
ATOM 1039 N N . GLY A 1 125 ? -3.928 31.281 1.357 1 91.38 125 GLY A N 1
ATOM 1040 C CA . GLY A 1 125 ? -3.695 31.266 2.793 1 91.38 125 GLY A CA 1
ATOM 1041 C C . GLY A 1 125 ? -2.584 30.328 3.211 1 91.38 125 GLY A C 1
ATOM 1042 O O . GLY A 1 125 ? -1.676 30.719 3.949 1 91.38 125 GLY A O 1
ATOM 1043 N N . GLN A 1 126 ? -2.688 29.109 2.736 1 93.38 126 GLN A N 1
ATOM 1044 C CA . GLN A 1 126 ? -1.661 28.125 3.055 1 93.38 126 GLN A CA 1
ATOM 1045 C C . GLN A 1 126 ? -0.306 28.531 2.488 1 93.38 126 GLN A C 1
ATOM 1047 O O . GLN A 1 126 ? 0.724 28.375 3.143 1 93.38 126 GLN A O 1
ATOM 1052 N N . PHE A 1 127 ? -0.275 29.031 1.273 1 95.69 127 PHE A N 1
ATOM 1053 C CA . PHE A 1 127 ? 0.952 29.406 0.579 1 95.69 127 PHE A CA 1
ATOM 1054 C C . PHE A 1 127 ? 1.699 30.5 1.346 1 95.69 127 PHE A C 1
ATOM 1056 O O . PHE A 1 127 ? 2.859 30.312 1.721 1 95.69 127 PHE A O 1
ATOM 1063 N N . PHE A 1 128 ? 1.08 31.547 1.725 1 95.19 128 PHE A N 1
ATOM 1064 C CA . PHE A 1 128 ? 1.748 32.688 2.318 1 95.19 128 PHE A CA 1
ATOM 1065 C C . PHE A 1 128 ? 1.972 32.5 3.811 1 95.19 128 PHE A C 1
ATOM 1067 O O . PHE A 1 128 ? 3.014 32.875 4.348 1 95.19 128 PHE A O 1
ATOM 1074 N N . GLN A 1 129 ? 1.045 31.938 4.5 1 94.62 129 GLN A N 1
ATOM 1075 C CA . GLN A 1 129 ? 1.239 31.688 5.922 1 94.62 129 GLN A CA 1
ATOM 1076 C C . GLN A 1 129 ? 2.4 30.734 6.16 1 94.62 129 GLN A C 1
ATOM 1078 O O . GLN A 1 129 ? 3.213 30.938 7.062 1 94.62 129 GLN A O 1
ATOM 1083 N N . ALA A 1 130 ? 2.432 29.688 5.34 1 95.81 130 ALA A N 1
ATOM 1084 C CA . ALA A 1 130 ? 3.541 28.75 5.469 1 95.81 130 ALA A CA 1
ATOM 1085 C C . ALA A 1 130 ? 4.867 29.406 5.102 1 95.81 130 ALA A C 1
ATOM 1087 O O . ALA A 1 130 ? 5.898 29.125 5.719 1 95.81 130 ALA A O 1
ATOM 1088 N N . LEU A 1 131 ? 4.844 30.234 4.055 1 96.31 131 LEU A N 1
ATOM 1089 C CA . LEU A 1 131 ? 6.047 30.953 3.639 1 96.31 131 LEU A CA 1
ATOM 1090 C C . LEU A 1 131 ? 6.586 31.812 4.777 1 96.31 131 LEU A C 1
ATOM 1092 O O . LEU A 1 131 ? 7.785 31.781 5.062 1 96.31 131 LEU A O 1
ATOM 1096 N N . PHE A 1 132 ? 5.719 32.531 5.457 1 95.69 132 PHE A N 1
ATOM 1097 C CA . PHE A 1 132 ? 6.133 33.406 6.555 1 95.69 132 PHE A CA 1
ATOM 1098 C C . PHE A 1 132 ? 6.609 32.562 7.746 1 95.69 132 PHE A C 1
ATOM 1100 O O . PHE A 1 132 ? 7.578 32.938 8.414 1 95.69 132 PHE A O 1
ATOM 1107 N N . ALA A 1 133 ? 5.926 31.5 7.996 1 95.94 133 ALA A N 1
ATOM 1108 C CA . ALA A 1 133 ? 6.312 30.641 9.109 1 95.94 133 ALA A CA 1
ATOM 1109 C C . ALA A 1 133 ? 7.719 30.078 8.906 1 95.94 133 ALA A C 1
ATOM 1111 O O . ALA A 1 133 ? 8.539 30.094 9.828 1 95.94 133 ALA A O 1
ATOM 1112 N N . LEU A 1 134 ? 7.984 29.625 7.715 1 95.62 134 LEU A N 1
ATOM 1113 C CA . LEU A 1 134 ? 9.266 29.016 7.41 1 95.62 134 LEU A CA 1
ATOM 1114 C C . LEU A 1 134 ? 10.367 30.062 7.293 1 95.62 134 LEU A C 1
ATOM 1116 O O . LEU A 1 134 ? 11.484 29.859 7.762 1 95.62 134 LEU A O 1
ATOM 1120 N N . ALA A 1 135 ? 10.023 31.141 6.711 1 93.69 135 ALA A N 1
ATOM 1121 C CA . ALA A 1 135 ? 11 32.219 6.52 1 93.69 135 ALA A CA 1
ATOM 1122 C C . ALA A 1 135 ? 11.391 32.844 7.855 1 93.69 135 ALA A C 1
ATOM 1124 O O . ALA A 1 135 ? 12.5 33.375 7.992 1 93.69 135 ALA A O 1
ATOM 1125 N N . SER A 1 136 ? 10.516 32.812 8.82 1 93.69 136 SER A N 1
ATOM 1126 C CA . SER A 1 136 ? 10.789 33.406 10.125 1 93.69 136 SER A CA 1
ATOM 1127 C C . SER A 1 136 ? 11.367 32.375 11.086 1 93.69 136 SER A C 1
ATOM 1129 O O . SER A 1 136 ? 11.461 32.625 12.289 1 93.69 136 SER A O 1
ATOM 1131 N N . ASN A 1 137 ? 11.648 31.156 10.664 1 92.19 137 ASN A N 1
ATOM 1132 C CA . ASN A 1 137 ? 12.414 30.109 11.344 1 92.19 137 ASN A CA 1
ATOM 1133 C C . ASN A 1 137 ? 11.594 29.438 12.445 1 92.19 137 ASN A C 1
ATOM 1135 O O . ASN A 1 137 ? 12.141 29.047 13.477 1 92.19 137 ASN A O 1
ATOM 1139 N N . PHE A 1 138 ? 10.297 29.469 12.289 1 95.5 138 PHE A N 1
ATOM 1140 C CA . PHE A 1 138 ? 9.5 28.609 13.172 1 95.5 138 PHE A CA 1
ATOM 1141 C C . PHE A 1 138 ? 9.883 27.156 12.992 1 95.5 138 PHE A C 1
ATOM 1143 O O . PHE A 1 138 ? 10.344 26.75 11.922 1 95.5 138 PHE A O 1
ATOM 1150 N N . SER A 1 139 ? 9.781 26.375 14.039 1 96.69 139 SER A N 1
ATOM 1151 C CA . SER A 1 139 ? 10.047 24.938 13.945 1 96.69 139 SER A CA 1
ATOM 1152 C C . SER A 1 139 ? 8.906 24.203 13.25 1 96.69 139 SER A C 1
ATOM 1154 O O . SER A 1 139 ? 8.148 23.484 13.891 1 96.69 139 SER A O 1
ATOM 1156 N N . VAL A 1 140 ? 8.812 24.438 11.961 1 96.56 140 VAL A N 1
ATOM 1157 C CA . VAL A 1 140 ? 7.809 23.797 11.117 1 96.56 140 VAL A CA 1
ATOM 1158 C C . VAL A 1 140 ? 8.453 23.328 9.812 1 96.56 140 VAL A C 1
ATOM 1160 O O . VAL A 1 140 ? 9.586 23.703 9.508 1 96.56 140 VAL A O 1
ATOM 1163 N N . GLY A 1 141 ? 7.766 22.453 9.133 1 95.31 141 GLY A N 1
ATOM 1164 C CA . GLY A 1 141 ? 8.273 21.922 7.879 1 95.31 141 GLY A CA 1
ATOM 1165 C C . GLY A 1 141 ? 7.492 22.391 6.668 1 95.31 141 GLY A C 1
ATOM 1166 O O . GLY A 1 141 ? 6.422 22.984 6.805 1 95.31 141 GLY A O 1
ATOM 1167 N N . ARG A 1 142 ? 8.023 22.141 5.555 1 95.06 142 ARG A N 1
ATOM 1168 C CA . ARG A 1 142 ? 7.406 22.594 4.316 1 95.06 142 ARG A CA 1
ATOM 1169 C C . ARG A 1 142 ? 6.547 21.5 3.693 1 95.06 142 ARG A C 1
ATOM 1171 O O . ARG A 1 142 ? 5.809 21.734 2.74 1 95.06 142 ARG A O 1
ATOM 1178 N N . GLU A 1 143 ? 6.512 20.297 4.223 1 93.38 143 GLU A N 1
ATOM 1179 C CA . GLU A 1 143 ? 5.828 19.141 3.648 1 93.38 143 GLU A CA 1
ATOM 1180 C C . GLU A 1 143 ? 4.312 19.297 3.717 1 93.38 143 GLU A C 1
ATOM 1182 O O . GLU A 1 143 ? 3.607 19 2.752 1 93.38 143 GLU A O 1
ATOM 1187 N N . GLY A 1 144 ? 3.875 19.719 4.852 1 93.56 144 GLY A N 1
ATOM 1188 C CA . GLY A 1 144 ? 2.445 19.938 5.012 1 93.56 144 GLY A CA 1
ATOM 1189 C C . GLY A 1 144 ? 1.873 20.906 3.986 1 93.56 144 GLY A C 1
ATOM 1190 O O . GLY A 1 144 ? 0.943 20.562 3.254 1 93.56 144 GLY A O 1
ATOM 1191 N N . PRO A 1 145 ? 2.471 22.047 3.963 1 95.56 145 PRO A N 1
ATOM 1192 C CA . PRO A 1 145 ? 2.035 23 2.953 1 95.56 145 PRO A CA 1
ATOM 1193 C C . PRO A 1 145 ? 2.137 22.453 1.53 1 95.56 145 PRO A C 1
ATOM 1195 O O . PRO A 1 145 ? 1.275 22.734 0.693 1 95.56 145 PRO A O 1
ATOM 1198 N N . ALA A 1 146 ? 3.188 21.734 1.242 1 96.5 146 ALA A N 1
ATOM 1199 C CA . ALA A 1 146 ? 3.352 21.156 -0.089 1 96.5 146 ALA A CA 1
ATOM 1200 C C . ALA A 1 146 ? 2.213 20.188 -0.411 1 96.5 146 ALA A C 1
ATOM 1202 O O . ALA A 1 146 ? 1.69 20.188 -1.528 1 96.5 146 ALA A O 1
ATOM 1203 N N . ILE A 1 147 ? 1.842 19.391 0.531 1 96.56 147 ILE A N 1
ATOM 1204 C CA . ILE A 1 147 ? 0.751 18.438 0.374 1 96.56 147 ILE A CA 1
ATOM 1205 C C . ILE A 1 147 ? -0.557 19.188 0.12 1 96.56 147 ILE A C 1
ATOM 1207 O O . ILE A 1 147 ? -1.298 18.859 -0.808 1 96.56 147 ILE A O 1
ATOM 1211 N N . HIS A 1 148 ? -0.792 20.203 0.929 1 96.5 148 HIS A N 1
ATOM 1212 C CA . HIS A 1 148 ? -2.02 20.984 0.807 1 96.5 148 HIS A CA 1
ATOM 1213 C C . HIS A 1 148 ? -2.082 21.703 -0.535 1 96.5 148 HIS A C 1
ATOM 1215 O O . HIS A 1 148 ? -3.105 21.656 -1.221 1 96.5 148 HIS A O 1
ATOM 1221 N N . LEU A 1 149 ? -1.043 22.359 -0.868 1 97.62 149 LEU A N 1
ATOM 1222 C CA . LEU A 1 149 ? -0.999 23.141 -2.105 1 97.62 149 LEU A CA 1
ATOM 1223 C C . LEU A 1 149 ? -1.1 22.219 -3.32 1 97.62 149 LEU A C 1
ATOM 1225 O O . LEU A 1 149 ? -1.761 22.562 -4.305 1 97.62 149 LEU A O 1
ATOM 1229 N N . GLY A 1 150 ? -0.395 21.094 -3.283 1 98.06 150 GLY A N 1
ATOM 1230 C CA . GLY A 1 150 ? -0.531 20.109 -4.352 1 98.06 150 GLY A CA 1
ATOM 1231 C C . GLY A 1 150 ? -1.946 19.594 -4.5 1 98.06 150 GLY A C 1
ATOM 1232 O O . GLY A 1 150 ? -2.461 19.484 -5.617 1 98.06 150 GLY A O 1
ATOM 1233 N N . ALA A 1 151 ? -2.572 19.297 -3.412 1 97.69 151 ALA A N 1
ATOM 1234 C CA . ALA A 1 151 ? -3.938 18.766 -3.395 1 97.69 151 ALA A CA 1
ATOM 1235 C C . ALA A 1 151 ? -4.922 19.797 -3.957 1 97.69 151 ALA A C 1
ATOM 1237 O O . ALA A 1 151 ? -5.746 19.469 -4.812 1 97.69 151 ALA A O 1
ATOM 1238 N N . VAL A 1 152 ? -4.812 21.047 -3.484 1 96.81 152 VAL A N 1
ATOM 1239 C CA . VAL A 1 152 ? -5.758 22.078 -3.881 1 96.81 152 VAL A CA 1
ATOM 1240 C C . VAL A 1 152 ? -5.602 22.375 -5.371 1 96.81 152 VAL A C 1
ATOM 1242 O O . VAL A 1 152 ? -6.594 22.547 -6.086 1 96.81 152 VAL A O 1
ATOM 1245 N N . THR A 1 153 ? -4.398 22.438 -5.84 1 97.94 153 THR A N 1
ATOM 1246 C CA . THR A 1 153 ? -4.152 22.734 -7.246 1 97.94 153 THR A CA 1
ATOM 1247 C C . THR A 1 153 ? -4.797 21.688 -8.148 1 97.94 153 THR A C 1
ATOM 1249 O O . THR A 1 153 ? -5.52 22.016 -9.086 1 97.94 153 THR A O 1
ATOM 1252 N N . ALA A 1 154 ? -4.52 20.469 -7.859 1 97.69 154 ALA A N 1
ATOM 1253 C CA . ALA A 1 154 ? -5.066 19.375 -8.672 1 97.69 154 ALA A CA 1
ATOM 1254 C C . ALA A 1 154 ? -6.582 19.297 -8.523 1 97.69 154 ALA A C 1
ATOM 1256 O O . ALA A 1 154 ? -7.293 19.031 -9.5 1 97.69 154 ALA A O 1
ATOM 1257 N N . SER A 1 155 ? -7.051 19.5 -7.324 1 96.75 155 SER A N 1
ATOM 1258 C CA . SER A 1 155 ? -8.484 19.453 -7.047 1 96.75 155 SER A CA 1
ATOM 1259 C C . SER A 1 155 ? -9.234 20.516 -7.84 1 96.75 155 SER A C 1
ATOM 1261 O O . SER A 1 155 ? -10.242 20.219 -8.492 1 96.75 155 SER A O 1
ATOM 1263 N N . VAL A 1 156 ? -8.781 21.734 -7.812 1 96.75 156 VAL A N 1
ATOM 1264 C CA . VAL A 1 156 ? -9.438 22.859 -8.477 1 96.75 156 VAL A CA 1
ATOM 1265 C C . VAL A 1 156 ? -9.43 22.625 -9.992 1 96.75 156 VAL A C 1
ATOM 1267 O O . VAL A 1 156 ? -10.43 22.891 -10.664 1 96.75 156 VAL A O 1
ATOM 1270 N N . LEU A 1 157 ? -8.367 22.156 -10.523 1 97.06 157 LEU A N 1
ATOM 1271 C CA . LEU A 1 157 ? -8.289 21.891 -11.953 1 97.06 157 LEU A CA 1
ATOM 1272 C C . LEU A 1 157 ? -9.242 20.766 -12.344 1 97.06 157 LEU A C 1
ATOM 1274 O O . LEU A 1 157 ? -9.883 20.828 -13.398 1 97.06 157 LEU A O 1
ATOM 1278 N N . ALA A 1 158 ? -9.297 19.75 -11.516 1 95.69 158 ALA A N 1
ATOM 1279 C CA . ALA A 1 158 ? -10.211 18.641 -11.781 1 95.69 158 ALA A CA 1
ATOM 1280 C C . ALA A 1 158 ? -11.656 19.109 -11.82 1 95.69 158 ALA A C 1
ATOM 1282 O O . ALA A 1 158 ? -12.438 18.672 -12.664 1 95.69 158 ALA A O 1
ATOM 1283 N N . GLU A 1 159 ? -11.969 19.953 -10.906 1 93.56 159 GLU A N 1
ATOM 1284 C CA . GLU A 1 159 ? -13.32 20.5 -10.875 1 93.56 159 GLU A CA 1
ATOM 1285 C C . GLU A 1 159 ? -13.578 21.406 -12.078 1 93.56 159 GLU A C 1
ATOM 1287 O O . GLU A 1 159 ? -14.68 21.391 -12.641 1 93.56 159 GLU A O 1
ATOM 1292 N N . LYS A 1 160 ? -12.641 22.141 -12.406 1 93.62 160 LYS A N 1
ATOM 1293 C CA . LYS A 1 160 ? -12.781 23.031 -13.562 1 93.62 160 LYS A CA 1
ATOM 1294 C C . LYS A 1 160 ? -13.016 22.234 -14.844 1 93.62 160 LYS A C 1
ATOM 1296 O O . LYS A 1 160 ? -13.742 22.688 -15.734 1 93.62 160 LYS A O 1
ATOM 1301 N N . PHE A 1 161 ? -12.398 21.078 -14.922 1 92.25 161 PHE A N 1
ATOM 1302 C CA . PHE A 1 161 ? -12.586 20.203 -16.078 1 92.25 161 PHE A CA 1
ATOM 1303 C C . PHE A 1 161 ? -13.852 19.375 -15.93 1 92.25 161 PHE A C 1
ATOM 1305 O O . PHE A 1 161 ? -14.148 18.516 -16.781 1 92.25 161 PHE A O 1
ATOM 1312 N N . LYS A 1 162 ? -14.641 19.5 -14.844 1 90.44 162 LYS A N 1
ATOM 1313 C CA . LYS A 1 162 ? -15.914 18.844 -14.562 1 90.44 162 LYS A CA 1
ATOM 1314 C C . LYS A 1 162 ? -15.773 17.328 -14.594 1 90.44 162 LYS A C 1
ATOM 1316 O O . LYS A 1 162 ? -16.578 16.641 -15.234 1 90.44 162 LYS A O 1
ATOM 1321 N N . LEU A 1 163 ? -14.75 16.906 -14.023 1 92.38 163 LEU A N 1
ATOM 1322 C CA . LEU A 1 163 ? -14.539 15.461 -13.93 1 92.38 163 LEU A CA 1
ATOM 1323 C C . LEU A 1 163 ? -15.508 14.836 -12.93 1 92.38 163 LEU A C 1
ATOM 1325 O O . LEU A 1 163 ? -15.992 15.516 -12.016 1 92.38 163 LEU A O 1
ATOM 1329 N N . PRO A 1 164 ? -15.82 13.539 -13.148 1 93.69 164 PRO A N 1
ATOM 1330 C CA . PRO A 1 164 ? -16.609 12.852 -12.125 1 93.69 164 PRO A CA 1
ATOM 1331 C C . PRO A 1 164 ? -15.922 12.836 -10.758 1 93.69 164 PRO A C 1
ATOM 1333 O O . PRO A 1 164 ? -14.695 12.789 -10.68 1 93.69 164 PRO A O 1
ATOM 1336 N N . ASP A 1 165 ? -16.703 12.836 -9.68 1 94.44 165 ASP A N 1
ATOM 1337 C CA . ASP A 1 165 ? -16.203 12.969 -8.312 1 94.44 165 ASP A CA 1
ATOM 1338 C C . ASP A 1 165 ? -15.211 11.859 -7.984 1 94.44 165 ASP A C 1
ATOM 1340 O O . ASP A 1 165 ? -14.266 12.07 -7.227 1 94.44 165 ASP A O 1
ATOM 1344 N N . ASN A 1 166 ? -15.445 10.695 -8.523 1 92.19 166 ASN A N 1
ATOM 1345 C CA . ASN A 1 166 ? -14.5 9.617 -8.289 1 92.19 166 ASN A CA 1
ATOM 1346 C C . ASN A 1 166 ? -13.133 9.93 -8.883 1 92.19 166 ASN A C 1
ATOM 1348 O O . ASN A 1 166 ? -12.102 9.562 -8.32 1 92.19 166 ASN A O 1
ATOM 1352 N N . SER A 1 167 ? -13.102 10.617 -9.945 1 93.75 167 SER A N 1
ATOM 1353 C CA . SER A 1 167 ? -11.852 11.016 -10.586 1 93.75 167 SER A CA 1
ATOM 1354 C C . SER A 1 167 ? -11.219 12.203 -9.875 1 93.75 167 SER A C 1
ATOM 1356 O O . SER A 1 167 ? -9.992 12.32 -9.828 1 93.75 167 SER A O 1
ATOM 1358 N N . VAL A 1 168 ? -12.039 13.078 -9.359 1 95.06 168 VAL A N 1
ATOM 1359 C CA . VAL A 1 168 ? -11.523 14.211 -8.609 1 95.06 168 VAL A CA 1
ATOM 1360 C C . VAL A 1 168 ? -10.719 13.719 -7.41 1 95.06 168 VAL A C 1
ATOM 1362 O O . VAL A 1 168 ? -9.664 14.273 -7.086 1 95.06 168 VAL A O 1
ATOM 1365 N N . ARG A 1 169 ? -11.227 12.711 -6.828 1 94.19 169 ARG A N 1
ATOM 1366 C CA . ARG A 1 169 ? -10.547 12.102 -5.688 1 94.19 169 ARG A CA 1
ATOM 1367 C C . ARG A 1 169 ? -9.148 11.625 -6.074 1 94.19 169 ARG A C 1
ATOM 1369 O O . ARG A 1 169 ? -8.188 11.859 -5.348 1 94.19 169 ARG A O 1
ATOM 1376 N N . ILE A 1 170 ? -9.023 11.023 -7.191 1 94.25 170 ILE A N 1
ATOM 1377 C CA . ILE A 1 170 ? -7.758 10.492 -7.68 1 94.25 170 ILE A CA 1
ATOM 1378 C C . ILE A 1 170 ? -6.828 11.648 -8.055 1 94.25 170 ILE A C 1
ATOM 1380 O O . ILE A 1 170 ? -5.625 11.594 -7.781 1 94.25 170 ILE A O 1
ATOM 1384 N N . MET A 1 171 ? -7.391 12.664 -8.641 1 96.5 171 MET A N 1
ATOM 1385 C CA . MET A 1 171 ? -6.59 13.82 -9.031 1 96.5 171 MET A CA 1
ATOM 1386 C C . MET A 1 171 ? -6.035 14.531 -7.797 1 96.5 171 MET A C 1
ATOM 1388 O O . MET A 1 171 ? -4.879 14.961 -7.793 1 96.5 171 MET A O 1
ATOM 1392 N N . CYS A 1 172 ? -6.863 14.664 -6.816 1 97 172 CYS A N 1
ATOM 1393 C CA . CYS A 1 172 ? -6.41 15.258 -5.566 1 97 172 CYS A CA 1
ATOM 1394 C C . CYS A 1 172 ? -5.25 14.469 -4.973 1 97 172 CYS A C 1
ATOM 1396 O O . CYS A 1 172 ? -4.234 15.047 -4.586 1 97 172 CYS A O 1
ATOM 1398 N N . ALA A 1 173 ? -5.426 13.164 -4.934 1 96.56 173 ALA A N 1
ATOM 1399 C CA . ALA A 1 173 ? -4.371 12.281 -4.438 1 96.56 173 ALA A CA 1
ATOM 1400 C C . ALA A 1 173 ? -3.105 12.414 -5.281 1 96.56 173 ALA A C 1
ATOM 1402 O O . ALA A 1 173 ? -1.993 12.406 -4.75 1 96.56 173 ALA A O 1
ATOM 1403 N N . SER A 1 174 ? -3.27 12.539 -6.52 1 97.44 174 SER A N 1
ATOM 1404 C CA . SER A 1 174 ? -2.146 12.727 -7.434 1 97.44 174 SER A CA 1
ATOM 1405 C C . SER A 1 174 ? -1.436 14.047 -7.176 1 97.44 174 SER A C 1
ATOM 1407 O O . SER A 1 174 ? -0.208 14.125 -7.25 1 97.44 174 SER A O 1
ATOM 1409 N N . GLY A 1 175 ? -2.193 15.055 -6.941 1 98.06 175 GLY A N 1
ATOM 1410 C CA . GLY A 1 175 ? -1.604 16.328 -6.586 1 98.06 175 GLY A CA 1
ATOM 1411 C C . GLY A 1 175 ? -0.779 16.281 -5.316 1 98.06 175 GLY A C 1
ATOM 1412 O O . GLY A 1 175 ? 0.272 16.922 -5.223 1 98.06 175 GLY A O 1
ATOM 1413 N N . ILE A 1 176 ? -1.259 15.562 -4.336 1 97.81 176 ILE A N 1
ATOM 1414 C CA . ILE A 1 176 ? -0.527 15.367 -3.09 1 97.81 176 ILE A CA 1
ATOM 1415 C C . ILE A 1 176 ? 0.822 14.711 -3.381 1 97.81 176 ILE A C 1
ATOM 1417 O O . ILE A 1 176 ? 1.857 15.164 -2.885 1 97.81 176 ILE A O 1
ATOM 1421 N N . ALA A 1 177 ? 0.786 13.703 -4.203 1 98.06 177 ALA A N 1
ATOM 1422 C CA . ALA A 1 177 ? 2.006 12.984 -4.559 1 98.06 177 ALA A CA 1
ATOM 1423 C C . ALA A 1 177 ? 2.992 13.906 -5.277 1 98.06 177 ALA A C 1
ATOM 1425 O O . ALA A 1 177 ? 4.195 13.875 -4.996 1 98.06 177 ALA A O 1
ATOM 1426 N N . ALA A 1 178 ? 2.49 14.672 -6.195 1 98.44 178 ALA A N 1
ATOM 1427 C CA . ALA A 1 178 ? 3.34 15.625 -6.902 1 98.44 178 ALA A CA 1
ATOM 1428 C C . ALA A 1 178 ? 3.975 16.609 -5.934 1 98.44 178 ALA A C 1
ATOM 1430 O O . ALA A 1 178 ? 5.152 16.953 -6.066 1 98.44 178 ALA A O 1
ATOM 1431 N N . GLY A 1 179 ? 3.197 17.078 -5.062 1 97.69 179 GLY A N 1
ATOM 1432 C CA . GLY A 1 179 ? 3.695 18.016 -4.078 1 97.69 179 GLY A CA 1
ATOM 1433 C C . GLY A 1 179 ? 4.816 17.469 -3.223 1 97.69 179 GLY A C 1
ATOM 1434 O O . GLY A 1 179 ? 5.852 18.109 -3.045 1 97.69 179 GLY A O 1
ATOM 1435 N N . ILE A 1 180 ? 4.652 16.281 -2.705 1 96.44 180 ILE A N 1
ATOM 1436 C CA . ILE A 1 180 ? 5.66 15.641 -1.867 1 96.44 180 ILE A CA 1
ATOM 1437 C C . ILE A 1 180 ? 6.93 15.406 -2.678 1 96.44 180 ILE A C 1
ATOM 1439 O O . ILE A 1 180 ? 8.031 15.711 -2.219 1 96.44 180 ILE A O 1
ATOM 1443 N N . ALA A 1 181 ? 6.758 14.867 -3.854 1 97.5 181 ALA A N 1
ATOM 1444 C CA . ALA A 1 181 ? 7.906 14.555 -4.707 1 97.5 181 ALA A CA 1
ATOM 1445 C C . ALA A 1 181 ? 8.656 15.828 -5.102 1 97.5 181 ALA A C 1
ATOM 1447 O O . ALA A 1 181 ? 9.883 15.828 -5.168 1 97.5 181 ALA A O 1
ATOM 1448 N N . ALA A 1 182 ? 7.945 16.859 -5.359 1 97.06 182 ALA A N 1
ATOM 1449 C CA . ALA A 1 182 ? 8.57 18.125 -5.77 1 97.06 182 ALA A CA 1
ATOM 1450 C C . ALA A 1 182 ? 9.336 18.75 -4.613 1 97.06 182 ALA A C 1
ATOM 1452 O O . ALA A 1 182 ? 10.328 19.453 -4.828 1 97.06 182 ALA A O 1
ATOM 1453 N N . THR A 1 183 ? 8.883 18.469 -3.457 1 94.38 183 THR A N 1
ATOM 1454 C CA . THR A 1 183 ? 9.5 19.078 -2.287 1 94.38 183 THR A CA 1
ATOM 1455 C C . THR A 1 183 ? 10.758 18.328 -1.878 1 94.38 183 THR A C 1
ATOM 1457 O O . THR A 1 183 ? 11.742 18.938 -1.454 1 94.38 183 THR A O 1
ATOM 1460 N N . PHE A 1 184 ? 10.789 17 -2.037 1 92.12 184 PHE A N 1
ATOM 1461 C CA . PHE A 1 184 ? 11.867 16.219 -1.448 1 92.12 184 PHE A CA 1
ATOM 1462 C C . PHE A 1 184 ? 12.617 15.43 -2.52 1 92.12 184 PHE A C 1
ATOM 1464 O O . PHE A 1 184 ? 13.586 14.727 -2.221 1 92.12 184 PHE A O 1
ATOM 1471 N N . ASN A 1 185 ? 12.203 15.523 -3.758 1 93.31 185 ASN A N 1
ATOM 1472 C CA . ASN A 1 185 ? 12.766 14.656 -4.789 1 93.31 185 ASN A CA 1
ATOM 1473 C C . ASN A 1 185 ? 12.68 13.188 -4.395 1 93.31 185 ASN A C 1
ATOM 1475 O O . ASN A 1 185 ? 13.68 12.461 -4.445 1 93.31 185 ASN A O 1
ATOM 1479 N N . ALA A 1 186 ? 11.57 12.852 -3.879 1 94.38 186 ALA A N 1
ATOM 1480 C CA . ALA A 1 186 ? 11.305 11.492 -3.396 1 94.38 186 ALA A CA 1
ATOM 1481 C C . ALA A 1 186 ? 9.984 10.961 -3.949 1 94.38 186 ALA A C 1
ATOM 1483 O O . ALA A 1 186 ? 8.992 10.875 -3.225 1 94.38 186 ALA A O 1
ATOM 1484 N N . PRO A 1 187 ? 10 10.508 -5.191 1 96.25 187 PRO A N 1
ATOM 1485 C CA . PRO A 1 187 ? 8.758 10.133 -5.859 1 96.25 187 PRO A CA 1
ATOM 1486 C C . PRO A 1 187 ? 8.141 8.859 -5.281 1 96.25 187 PRO A C 1
ATOM 1488 O O . PRO A 1 187 ? 6.914 8.773 -5.148 1 96.25 187 PRO A O 1
ATOM 1491 N N . LEU A 1 188 ? 8.922 7.867 -4.992 1 96.31 188 LEU A N 1
ATOM 1492 C CA . LEU A 1 188 ? 8.367 6.629 -4.453 1 96.31 188 LEU A CA 1
ATOM 1493 C C . LEU A 1 188 ? 7.762 6.859 -3.07 1 96.31 188 LEU A C 1
ATOM 1495 O O . LEU A 1 188 ? 6.699 6.32 -2.756 1 96.31 188 LEU A O 1
ATOM 1499 N N . ALA A 1 189 ? 8.5 7.609 -2.273 1 96.31 189 ALA A N 1
ATOM 1500 C CA . ALA A 1 189 ? 7.977 7.965 -0.956 1 96.31 189 ALA A CA 1
ATOM 1501 C C . ALA A 1 189 ? 6.637 8.688 -1.072 1 96.31 189 ALA A C 1
ATOM 1503 O O . ALA A 1 189 ? 5.738 8.469 -0.255 1 96.31 189 ALA A O 1
ATOM 1504 N N . ALA A 1 190 ? 6.523 9.539 -2.045 1 97.12 190 ALA A N 1
ATOM 1505 C CA . ALA A 1 190 ? 5.281 10.273 -2.275 1 97.12 190 ALA A CA 1
ATOM 1506 C C . ALA A 1 190 ? 4.129 9.32 -2.57 1 97.12 190 ALA A C 1
ATOM 1508 O O . ALA A 1 190 ? 3.037 9.469 -2.016 1 97.12 190 ALA A O 1
ATOM 1509 N N . VAL A 1 191 ? 4.387 8.352 -3.389 1 96.06 191 VAL A N 1
ATOM 1510 C CA . VAL A 1 191 ? 3.361 7.383 -3.764 1 96.06 191 VAL A CA 1
ATOM 1511 C C . VAL A 1 191 ? 2.945 6.574 -2.539 1 96.06 191 VAL A C 1
ATOM 1513 O O . VAL A 1 191 ? 1.753 6.402 -2.275 1 96.06 191 VAL A O 1
ATOM 1516 N N . VAL A 1 192 ? 3.914 6.121 -1.812 1 94.38 192 VAL A N 1
ATOM 1517 C CA . VAL A 1 192 ? 3.643 5.281 -0.648 1 94.38 192 VAL A CA 1
ATOM 1518 C C . VAL A 1 192 ? 2.893 6.09 0.407 1 94.38 192 VAL A C 1
ATOM 1520 O O . VAL A 1 192 ? 1.99 5.574 1.069 1 94.38 192 VAL A O 1
ATOM 1523 N N . PHE A 1 193 ? 3.211 7.301 0.549 1 94.31 193 PHE A N 1
ATOM 1524 C CA . PHE A 1 193 ? 2.52 8.156 1.508 1 94.31 193 PHE A CA 1
ATOM 1525 C C . PHE A 1 193 ? 1.042 8.281 1.156 1 94.31 193 PHE A C 1
ATOM 1527 O O . PHE A 1 193 ? 0.18 8.172 2.031 1 94.31 193 PHE A O 1
ATOM 1534 N N . VAL A 1 194 ? 0.798 8.539 -0.063 1 95.12 194 VAL A N 1
ATOM 1535 C CA . VAL A 1 194 ? -0.582 8.703 -0.507 1 95.12 194 VAL A CA 1
ATOM 1536 C C . VAL A 1 194 ? -1.359 7.41 -0.277 1 95.12 194 VAL A C 1
ATOM 1538 O O . VAL A 1 194 ? -2.496 7.438 0.202 1 95.12 194 VAL A O 1
ATOM 1541 N N . LEU A 1 195 ? -0.75 6.324 -0.533 1 91.06 195 LEU A N 1
ATOM 1542 C CA . LEU A 1 195 ? -1.436 5.039 -0.423 1 91.06 195 LEU A CA 1
ATOM 1543 C C . LEU A 1 195 ? -1.603 4.637 1.037 1 91.06 195 LEU A C 1
ATOM 1545 O O . LEU A 1 195 ? -2.588 3.986 1.398 1 91.06 195 LEU A O 1
ATOM 1549 N N . GLU A 1 196 ? -0.667 5.004 1.84 1 90.38 196 GLU A N 1
ATOM 1550 C CA . GLU A 1 196 ? -0.662 4.566 3.232 1 90.38 196 GLU A CA 1
ATOM 1551 C C . GLU A 1 196 ? -1.479 5.512 4.109 1 90.38 196 GLU A C 1
ATOM 1553 O O . GLU A 1 196 ? -2.186 5.07 5.02 1 90.38 196 GLU A O 1
ATOM 1558 N N . VAL A 1 197 ? -1.369 6.773 3.844 1 90.25 197 VAL A N 1
ATOM 1559 C CA . VAL A 1 197 ? -1.915 7.754 4.777 1 90.25 197 VAL A CA 1
ATOM 1560 C C . VAL A 1 197 ? -3.201 8.344 4.211 1 90.25 197 VAL A C 1
ATOM 1562 O O . VAL A 1 197 ? -4.18 8.531 4.938 1 90.25 197 VAL A O 1
ATOM 1565 N N . VAL A 1 198 ? -3.254 8.594 2.934 1 91.44 198 VAL A N 1
ATOM 1566 C CA . VAL A 1 198 ? -4.344 9.375 2.363 1 91.44 198 VAL A CA 1
ATOM 1567 C C . VAL A 1 198 ? -5.473 8.445 1.922 1 91.44 198 VAL A C 1
ATOM 1569 O O . VAL A 1 198 ? -6.586 8.523 2.443 1 91.44 198 VAL A O 1
ATOM 1572 N N . LEU A 1 199 ? -5.129 7.508 1.053 1 88.38 199 LEU A N 1
ATOM 1573 C CA . LEU A 1 199 ? -6.168 6.648 0.493 1 88.38 199 LEU A CA 1
ATOM 1574 C C . LEU A 1 199 ? -6.336 5.387 1.332 1 88.38 199 LEU A C 1
ATOM 1576 O O . LEU A 1 199 ? -7.43 4.816 1.391 1 88.38 199 LEU A O 1
ATOM 1580 N N . ARG A 1 200 ? -5.203 4.816 1.849 1 83.56 200 ARG A N 1
ATOM 1581 C CA . ARG A 1 200 ? -5.152 3.627 2.693 1 83.56 200 ARG A CA 1
ATOM 1582 C C . ARG A 1 200 ? -5.641 2.396 1.938 1 83.56 200 ARG A C 1
ATOM 1584 O O . ARG A 1 200 ? -6.312 1.535 2.51 1 83.56 200 ARG A O 1
ATOM 1591 N N . GLU A 1 201 ? -5.539 2.391 0.687 1 80.25 201 GLU A N 1
ATOM 1592 C CA . GLU A 1 201 ? -5.852 1.253 -0.175 1 80.25 201 GLU A CA 1
ATOM 1593 C C . GLU A 1 201 ? -4.973 1.248 -1.421 1 80.25 201 GLU A C 1
ATOM 1595 O O . GLU A 1 201 ? -4.359 2.264 -1.758 1 80.25 201 GLU A O 1
ATOM 1600 N N . TYR A 1 202 ? -4.918 0.077 -1.935 1 77.5 202 TYR A N 1
ATOM 1601 C CA . TYR A 1 202 ? -4.164 -0.08 -3.176 1 77.5 202 TYR A CA 1
ATOM 1602 C C . TYR A 1 202 ? -5.062 -0.603 -4.293 1 77.5 202 TYR A C 1
ATOM 1604 O O . TYR A 1 202 ? -5.602 -1.707 -4.199 1 77.5 202 TYR A O 1
ATOM 1612 N N . LYS A 1 203 ? -5.238 0.211 -5.18 1 77.44 203 LYS A N 1
ATOM 1613 C CA . LYS A 1 203 ? -5.879 -0.185 -6.43 1 77.44 203 LYS A CA 1
ATOM 1614 C C . LYS A 1 203 ? -5.047 0.249 -7.633 1 77.44 203 LYS A C 1
ATOM 1616 O O . LYS A 1 203 ? -4.547 1.374 -7.676 1 77.44 203 LYS A O 1
ATOM 1621 N N . VAL A 1 204 ? -4.879 -0.604 -8.508 1 72.12 204 VAL A N 1
ATOM 1622 C CA . VAL A 1 204 ? -4.004 -0.388 -9.656 1 72.12 204 VAL A CA 1
ATOM 1623 C C . VAL A 1 204 ? -4.508 0.802 -10.477 1 72.12 204 VAL A C 1
ATOM 1625 O O . VAL A 1 204 ? -3.715 1.557 -11.039 1 72.12 204 VAL A O 1
ATOM 1628 N N . GLN A 1 205 ? -5.766 1.034 -10.469 1 76.5 205 GLN A N 1
ATOM 1629 C CA . GLN A 1 205 ? -6.352 2.072 -11.312 1 76.5 205 GLN A CA 1
ATOM 1630 C C . GLN A 1 205 ? -5.93 3.461 -10.844 1 76.5 205 GLN A C 1
ATOM 1632 O O . GLN A 1 205 ? -5.793 4.379 -11.656 1 76.5 205 GLN A O 1
ATOM 1637 N N . TYR A 1 206 ? -5.812 3.656 -9.664 1 83.81 206 TYR A N 1
ATOM 1638 C CA . TYR A 1 206 ? -5.418 5.008 -9.289 1 83.81 206 TYR A CA 1
ATOM 1639 C C . TYR A 1 206 ? -3.943 5.059 -8.898 1 83.81 206 TYR A C 1
ATOM 1641 O O . TYR A 1 206 ? -3.363 6.141 -8.781 1 83.81 206 TYR A O 1
ATOM 1649 N N . PHE A 1 207 ? -3.309 3.906 -8.984 1 88.56 207 PHE A N 1
ATOM 1650 C CA . PHE A 1 207 ? -1.887 3.848 -8.656 1 88.56 207 PHE A CA 1
ATOM 1651 C C . PHE A 1 207 ? -1.061 4.547 -9.734 1 88.56 207 PHE A C 1
ATOM 1653 O O . PHE A 1 207 ? -0.134 5.297 -9.422 1 88.56 207 PHE A O 1
ATOM 1660 N N . PHE A 1 208 ? -1.364 4.449 -10.914 1 91.75 208 PHE A N 1
ATOM 1661 C CA . PHE A 1 208 ? -0.507 4.906 -12 1 91.75 208 PHE A CA 1
ATOM 1662 C C . PHE A 1 208 ? -0.61 6.418 -12.172 1 91.75 208 PHE A C 1
ATOM 1664 O O . PHE A 1 208 ? 0.403 7.102 -12.336 1 91.75 208 PHE A O 1
ATOM 1671 N N . PRO A 1 209 ? -1.872 6.961 -12.133 1 94.25 209 PRO A N 1
ATOM 1672 C CA . PRO A 1 209 ? -1.923 8.422 -12.125 1 94.25 209 PRO A CA 1
ATOM 1673 C C . PRO A 1 209 ? -1.138 9.039 -10.969 1 94.25 209 PRO A C 1
ATOM 1675 O O . PRO A 1 209 ? -0.471 10.062 -11.148 1 94.25 209 PRO A O 1
ATOM 1678 N N . ILE A 1 210 ? -1.216 8.43 -9.852 1 96.5 210 ILE A N 1
ATOM 1679 C CA . ILE A 1 210 ? -0.504 8.906 -8.672 1 96.5 210 ILE A CA 1
ATOM 1680 C C . ILE A 1 210 ? 1.002 8.789 -8.898 1 96.5 210 ILE A C 1
ATOM 1682 O O . ILE A 1 210 ? 1.752 9.727 -8.609 1 96.5 210 ILE A O 1
ATOM 1686 N N . MET A 1 211 ? 1.429 7.707 -9.414 1 96.12 211 MET A N 1
ATOM 1687 C CA . MET A 1 211 ? 2.842 7.473 -9.695 1 96.12 211 MET A CA 1
ATOM 1688 C C . MET A 1 211 ? 3.363 8.477 -10.719 1 96.12 211 MET A C 1
ATOM 1690 O O . MET A 1 211 ? 4.449 9.031 -10.555 1 96.12 211 MET A O 1
ATOM 1694 N N . LEU A 1 212 ? 2.615 8.672 -11.742 1 96.12 212 LEU A N 1
ATOM 1695 C CA . LEU A 1 212 ? 3.004 9.609 -12.789 1 96.12 212 LEU A CA 1
ATOM 1696 C C . LEU A 1 212 ? 3.131 11.023 -12.234 1 96.12 212 LEU A C 1
ATOM 1698 O O . LEU A 1 212 ? 4.035 11.766 -12.617 1 96.12 212 LEU A O 1
ATOM 1702 N N . SER A 1 213 ? 2.213 11.359 -11.406 1 98.06 213 SER A N 1
ATOM 1703 C CA . SER A 1 213 ? 2.26 12.672 -10.773 1 98.06 213 SER A CA 1
ATOM 1704 C C . SER A 1 213 ? 3.488 12.82 -9.883 1 98.06 213 SER A C 1
ATOM 1706 O O . SER A 1 213 ? 4.109 13.883 -9.844 1 98.06 213 SER A O 1
ATOM 1708 N N . ALA A 1 214 ? 3.773 11.773 -9.164 1 98.06 214 ALA A N 1
ATOM 1709 C CA . ALA A 1 214 ? 4.973 11.781 -8.328 1 98.06 214 ALA A CA 1
ATOM 1710 C C . ALA A 1 214 ? 6.23 11.938 -9.172 1 98.06 214 ALA A C 1
ATOM 1712 O O . ALA A 1 214 ? 7.148 12.672 -8.797 1 98.06 214 ALA A O 1
ATOM 1713 N N . ILE A 1 215 ? 6.285 11.273 -10.289 1 97.12 215 ILE A N 1
ATOM 1714 C CA . ILE A 1 215 ? 7.398 11.391 -11.227 1 97.12 215 ILE A CA 1
ATOM 1715 C C . ILE A 1 215 ? 7.535 12.836 -11.688 1 97.12 215 ILE A C 1
ATOM 1717 O O . ILE A 1 215 ? 8.633 13.391 -11.703 1 97.12 215 ILE A O 1
ATOM 1721 N N . CYS A 1 216 ? 6.434 13.367 -12.031 1 97.38 216 CYS A N 1
ATOM 1722 C CA . CYS A 1 216 ? 6.426 14.742 -12.5 1 97.38 216 CYS A CA 1
ATOM 1723 C C . CYS A 1 216 ? 6.98 15.688 -11.43 1 97.38 216 CYS A C 1
ATOM 1725 O O . CYS A 1 216 ? 7.773 16.578 -11.742 1 97.38 216 CYS A O 1
ATOM 1727 N N . GLY A 1 217 ? 6.512 15.492 -10.266 1 97.88 217 GLY A N 1
ATOM 1728 C CA . GLY A 1 217 ? 7.023 16.312 -9.18 1 97.88 217 GLY A CA 1
ATOM 1729 C C . GLY A 1 217 ? 8.523 16.172 -8.984 1 97.88 217 GLY A C 1
ATOM 1730 O O . GLY A 1 217 ? 9.227 17.188 -8.867 1 97.88 217 GLY A O 1
ATOM 1731 N N . ALA A 1 218 ? 9.016 15 -8.969 1 96.62 218 ALA A N 1
ATOM 1732 C CA . ALA A 1 218 ? 10.438 14.742 -8.758 1 96.62 218 ALA A CA 1
ATOM 1733 C C . ALA A 1 218 ? 11.273 15.312 -9.898 1 96.62 218 ALA A C 1
ATOM 1735 O O . ALA A 1 218 ? 12.305 15.945 -9.672 1 96.62 218 ALA A O 1
ATOM 1736 N N . VAL A 1 219 ? 10.859 15.078 -11.109 1 95.75 219 VAL A N 1
ATOM 1737 C CA . VAL A 1 219 ? 11.586 15.562 -12.273 1 95.75 219 VAL A CA 1
ATOM 1738 C C . VAL A 1 219 ? 11.602 17.094 -12.289 1 95.75 219 VAL A C 1
ATOM 1740 O O . VAL A 1 219 ? 12.625 17.703 -12.594 1 95.75 219 VAL A O 1
ATOM 1743 N N . SER A 1 220 ? 10.461 17.656 -11.969 1 96.62 220 SER A N 1
ATOM 1744 C CA . SER A 1 220 ? 10.406 19.109 -11.883 1 96.62 220 SER A CA 1
ATOM 1745 C C . SER A 1 220 ? 11.383 19.641 -10.836 1 96.62 220 SER A C 1
ATOM 1747 O O . SER A 1 220 ? 12.039 20.656 -11.062 1 96.62 220 SER A O 1
ATOM 1749 N N . SER A 1 221 ? 11.398 19 -9.742 1 95.81 221 SER A N 1
ATOM 1750 C CA . SER A 1 221 ? 12.336 19.375 -8.688 1 95.81 221 SER A CA 1
ATOM 1751 C C . SER A 1 221 ? 13.781 19.266 -9.172 1 95.81 221 SER A C 1
ATOM 1753 O O . SER A 1 221 ? 14.602 20.141 -8.922 1 95.81 221 SER A O 1
ATOM 1755 N N . GLN A 1 222 ? 14.125 18.203 -9.875 1 94.12 222 GLN A N 1
ATOM 1756 C CA . GLN A 1 222 ? 15.484 17.953 -10.352 1 94.12 222 GLN A CA 1
ATOM 1757 C C . GLN A 1 222 ? 15.883 18.984 -11.414 1 94.12 222 GLN A C 1
ATOM 1759 O O . GLN A 1 222 ? 17.047 19.391 -11.477 1 94.12 222 GLN A O 1
ATOM 1764 N N . VAL A 1 223 ? 14.969 19.359 -12.234 1 94.56 223 VAL A N 1
ATOM 1765 C CA . VAL A 1 223 ? 15.25 20.312 -13.305 1 94.56 223 VAL A CA 1
ATOM 1766 C C . VAL A 1 223 ? 15.625 21.656 -12.703 1 94.56 223 VAL A C 1
ATOM 1768 O O . VAL A 1 223 ? 16.531 22.344 -13.211 1 94.56 223 VAL A O 1
ATOM 1771 N N . VAL A 1 224 ? 15 22.016 -11.609 1 95 224 VAL A N 1
ATOM 1772 C CA . VAL A 1 224 ? 15.188 23.359 -11.062 1 95 224 VAL A CA 1
ATOM 1773 C C . VAL A 1 224 ? 16.312 23.344 -10.023 1 95 224 VAL A C 1
ATOM 1775 O O . VAL A 1 224 ? 17.141 24.25 -9.977 1 95 224 VAL A O 1
ATOM 1778 N N . PHE A 1 225 ? 16.406 22.297 -9.211 1 93.81 225 PHE A N 1
ATOM 1779 C CA . PHE A 1 225 ? 17.312 22.328 -8.07 1 93.81 225 PHE A CA 1
ATOM 1780 C C . PHE A 1 225 ? 18.422 21.297 -8.25 1 93.81 225 PHE A C 1
ATOM 1782 O O . PHE A 1 225 ? 19.391 21.297 -7.484 1 93.81 225 PHE A O 1
ATOM 1789 N N . GLY A 1 226 ? 18.375 20.453 -9.258 1 88.69 226 GLY A N 1
ATOM 1790 C CA . GLY A 1 226 ? 19.328 19.375 -9.438 1 88.69 226 GLY A CA 1
ATOM 1791 C C . GLY A 1 226 ? 18.938 18.109 -8.727 1 88.69 226 GLY A C 1
ATOM 1792 O O . GLY A 1 226 ? 17.938 18.078 -8 1 88.69 226 GLY A O 1
ATOM 1793 N N . ASN A 1 227 ? 19.625 17.016 -9.031 1 85.19 227 ASN A N 1
ATOM 1794 C CA . ASN A 1 227 ? 19.375 15.727 -8.391 1 85.19 227 ASN A CA 1
ATOM 1795 C C . ASN A 1 227 ? 19.984 15.656 -7 1 85.19 227 ASN A C 1
ATOM 1797 O O . ASN A 1 227 ? 20.969 14.93 -6.781 1 85.19 227 ASN A O 1
ATOM 1801 N N . ILE A 1 228 ? 19.328 16.359 -6.105 1 82.44 228 ILE A N 1
ATOM 1802 C CA . ILE A 1 228 ? 19.844 16.469 -4.742 1 82.44 228 ILE A CA 1
ATOM 1803 C C . ILE A 1 228 ? 19.016 15.578 -3.812 1 82.44 228 ILE A C 1
ATOM 1805 O O . ILE A 1 228 ? 17.781 15.641 -3.82 1 82.44 228 ILE A O 1
ATOM 1809 N N . HIS A 1 229 ? 19.734 14.688 -3.213 1 78.81 229 HIS A N 1
ATOM 1810 C CA . HIS A 1 229 ? 19.141 13.945 -2.109 1 78.81 229 HIS A CA 1
ATOM 1811 C C . HIS A 1 229 ? 19.453 14.602 -0.769 1 78.81 229 HIS A C 1
ATOM 1813 O O . HIS A 1 229 ? 20.609 14.625 -0.342 1 78.81 229 HIS A O 1
ATOM 1819 N N . GLU A 1 230 ? 18.469 15 -0.105 1 78.12 230 GLU A N 1
ATOM 1820 C CA . GLU A 1 230 ? 18.547 15.922 1.023 1 78.12 230 GLU A CA 1
ATOM 1821 C C . GLU A 1 230 ? 19.5 15.383 2.1 1 78.12 230 GLU A C 1
ATOM 1823 O O . GLU A 1 230 ? 20.219 16.156 2.734 1 78.12 230 GLU A O 1
ATOM 1828 N N . PHE A 1 231 ? 19.594 14.062 2.232 1 81.69 231 PHE A N 1
ATOM 1829 C CA . PHE A 1 231 ? 20.344 13.508 3.352 1 81.69 231 PHE A CA 1
ATOM 1830 C C . PHE A 1 231 ? 21.438 12.578 2.855 1 81.69 231 PHE A C 1
ATOM 1832 O O . PHE A 1 231 ? 21.859 11.664 3.572 1 81.69 231 PHE A O 1
ATOM 1839 N N . ASP A 1 232 ? 21.875 12.781 1.69 1 80 232 ASP A N 1
ATOM 1840 C CA . ASP A 1 232 ? 22.906 11.961 1.071 1 80 232 ASP A CA 1
ATOM 1841 C C . ASP A 1 232 ? 24.234 12.094 1.817 1 80 232 ASP A C 1
ATOM 1843 O O . ASP A 1 232 ? 25.078 11.203 1.756 1 80 232 ASP A O 1
ATOM 1847 N N . ALA A 1 233 ? 24.328 13.188 2.582 1 75.12 233 ALA A N 1
ATOM 1848 C CA . ALA A 1 233 ? 25.578 13.477 3.281 1 75.12 233 ALA A CA 1
ATOM 1849 C C . ALA A 1 233 ? 25.734 12.594 4.516 1 75.12 233 ALA A C 1
ATOM 1851 O O . ALA A 1 233 ? 26.828 12.453 5.047 1 75.12 233 ALA A O 1
ATOM 1852 N N . ILE A 1 234 ? 24.641 12.016 4.867 1 81.56 234 ILE A N 1
ATOM 1853 C CA . ILE A 1 234 ? 24.703 11.133 6.027 1 81.56 234 ILE A CA 1
ATOM 1854 C C . ILE A 1 234 ? 25.312 9.789 5.625 1 81.56 234 ILE A C 1
ATOM 1856 O O . ILE A 1 234 ? 24.781 9.094 4.766 1 81.56 234 ILE A O 1
ATOM 1860 N N . LYS A 1 235 ? 26.391 9.477 6.105 1 78.12 235 LYS A N 1
ATOM 1861 C CA . LYS A 1 235 ? 27.062 8.219 5.781 1 78.12 235 LYS A CA 1
ATOM 1862 C C . LYS A 1 235 ? 26.406 7.043 6.492 1 78.12 235 LYS A C 1
ATOM 1864 O O . LYS A 1 235 ? 26.391 6.98 7.727 1 78.12 235 LYS A O 1
ATOM 1869 N N . VAL A 1 236 ? 25.922 6.207 5.688 1 80 236 VAL A N 1
ATOM 1870 C CA . VAL A 1 236 ? 25.281 5.008 6.23 1 80 236 VAL A CA 1
ATOM 1871 C C . VAL A 1 236 ? 26.141 3.783 5.906 1 80 236 VAL A C 1
ATOM 1873 O O . VAL A 1 236 ? 26.531 3.582 4.754 1 80 236 VAL A O 1
ATOM 1876 N N . SER A 1 237 ? 26.578 3.174 7 1 79.31 237 SER A N 1
ATOM 1877 C CA . SER A 1 237 ? 27.344 1.941 6.828 1 79.31 237 SER A CA 1
ATOM 1878 C C . SER A 1 237 ? 26.5 0.717 7.141 1 79.31 237 SER A C 1
ATOM 1880 O O . SER A 1 237 ? 25.531 0.801 7.914 1 79.31 237 SER A O 1
ATOM 1882 N N . HIS A 1 238 ? 26.859 -0.325 6.504 1 82.12 238 HIS A N 1
ATOM 1883 C CA . HIS A 1 238 ? 26.172 -1.583 6.77 1 82.12 238 HIS A CA 1
ATOM 1884 C C . HIS A 1 238 ? 26.406 -2.051 8.203 1 82.12 238 HIS A C 1
ATOM 1886 O O . HIS A 1 238 ? 27.547 -2.057 8.68 1 82.12 238 HIS A O 1
ATOM 1892 N N . ILE A 1 239 ? 25.344 -2.354 8.828 1 86.81 239 ILE A N 1
ATOM 1893 C CA . ILE A 1 239 ? 25.406 -2.768 10.219 1 86.81 239 ILE A CA 1
ATOM 1894 C C . ILE A 1 239 ? 25.312 -4.289 10.312 1 86.81 239 ILE A C 1
ATOM 1896 O O . ILE A 1 239 ? 24.438 -4.902 9.711 1 86.81 239 ILE A O 1
ATOM 1900 N N . PRO A 1 240 ? 26.219 -4.871 11.047 1 89 240 PRO A N 1
ATOM 1901 C CA . PRO A 1 240 ? 26.188 -6.328 11.195 1 89 240 PRO A CA 1
ATOM 1902 C C . PRO A 1 240 ? 25 -6.809 12.023 1 89 240 PRO A C 1
ATOM 1904 O O . PRO A 1 240 ? 24.422 -6.027 12.781 1 89 240 PRO A O 1
ATOM 1907 N N . LEU A 1 241 ? 24.703 -8.094 11.938 1 89.38 241 LEU A N 1
ATOM 1908 C CA . LEU A 1 241 ? 23.516 -8.695 12.539 1 89.38 241 LEU A CA 1
ATOM 1909 C C . LEU A 1 241 ? 23.609 -8.656 14.062 1 89.38 241 LEU A C 1
ATOM 1911 O O . LEU A 1 241 ? 22.578 -8.602 14.742 1 89.38 241 LEU A O 1
ATOM 1915 N N . ASP A 1 242 ? 24.75 -8.633 14.594 1 89.5 242 ASP A N 1
ATOM 1916 C CA . ASP A 1 242 ? 24.922 -8.68 16.047 1 89.5 242 ASP A CA 1
ATOM 1917 C C . ASP A 1 242 ? 24.453 -7.379 16.703 1 89.5 242 ASP A C 1
ATOM 1919 O O . ASP A 1 242 ? 24.203 -7.344 17.906 1 89.5 242 ASP A O 1
ATOM 1923 N N . GLN A 1 243 ? 24.297 -6.348 15.914 1 91.75 243 GLN A N 1
ATOM 1924 C CA . GLN A 1 243 ? 23.891 -5.055 16.453 1 91.75 243 GLN A CA 1
ATOM 1925 C C . GLN A 1 243 ? 22.375 -4.898 16.422 1 91.75 243 GLN A C 1
ATOM 1927 O O . GLN A 1 243 ? 21.828 -3.965 17.016 1 91.75 243 GLN A O 1
ATOM 1932 N N . TYR A 1 244 ? 21.672 -5.84 15.883 1 92.44 244 TYR A N 1
ATOM 1933 C CA . TYR A 1 244 ? 20.25 -5.703 15.633 1 92.44 244 TYR A CA 1
ATOM 1934 C C . TYR A 1 244 ? 19.469 -5.703 16.938 1 92.44 244 TYR A C 1
ATOM 1936 O O . TYR A 1 244 ? 18.484 -4.973 17.094 1 92.44 244 TYR A O 1
ATOM 1944 N N . PRO A 1 245 ? 19.875 -6.477 17.922 1 92.88 245 PRO A N 1
ATOM 1945 C CA . PRO A 1 245 ? 19.141 -6.406 19.188 1 92.88 245 PRO A CA 1
ATOM 1946 C C . PRO A 1 245 ? 19.219 -5.023 19.828 1 92.88 245 PRO A C 1
ATOM 1948 O O . PRO A 1 245 ? 18.25 -4.555 20.422 1 92.88 245 PRO A O 1
ATOM 1951 N N . LEU A 1 246 ? 20.375 -4.41 19.719 1 93.81 246 LEU A N 1
ATOM 1952 C CA . LEU A 1 246 ? 20.547 -3.062 20.25 1 93.81 246 LEU A CA 1
ATOM 1953 C C . LEU A 1 246 ? 19.688 -2.062 19.484 1 93.81 246 LEU A C 1
ATOM 1955 O O . LEU A 1 246 ? 19.141 -1.12 20.078 1 93.81 246 LEU A O 1
ATOM 1959 N N . LEU A 1 247 ? 19.594 -2.303 18.203 1 94.38 247 LEU A N 1
ATOM 1960 C CA . LEU A 1 247 ? 18.734 -1.457 17.391 1 94.38 247 LEU A CA 1
ATOM 1961 C C . LEU A 1 247 ? 17.281 -1.597 17.812 1 94.38 247 LEU A C 1
ATOM 1963 O O . LEU A 1 247 ? 16.531 -0.608 17.844 1 94.38 247 LEU A O 1
ATOM 1967 N N . ALA A 1 248 ? 16.859 -2.799 18.078 1 94.88 248 ALA A N 1
ATOM 1968 C CA . ALA A 1 248 ? 15.484 -3.049 18.516 1 94.88 248 ALA A CA 1
ATOM 1969 C C . ALA A 1 248 ? 15.195 -2.34 19.828 1 94.88 248 ALA A C 1
ATOM 1971 O O . ALA A 1 248 ? 14.117 -1.768 20.016 1 94.88 248 ALA A O 1
ATOM 1972 N N . LEU A 1 249 ? 16.141 -2.346 20.688 1 95.06 249 LEU A N 1
ATOM 1973 C CA . LEU A 1 249 ? 15.992 -1.648 21.969 1 95.06 249 LEU A CA 1
ATOM 1974 C C . LEU A 1 249 ? 15.93 -0.14 21.75 1 95.06 249 LEU A C 1
ATOM 1976 O O . LEU A 1 249 ? 15.188 0.559 22.453 1 95.06 249 LEU A O 1
ATOM 1980 N N . GLY A 1 250 ? 16.766 0.288 20.812 1 95.19 250 GLY A N 1
ATOM 1981 C CA . GLY A 1 250 ? 16.688 1.69 20.438 1 95.19 250 GLY A CA 1
ATOM 1982 C C . GLY A 1 250 ? 15.32 2.092 19.922 1 95.19 250 GLY A C 1
ATOM 1983 O O . GLY A 1 250 ? 14.867 3.211 20.156 1 95.19 250 GLY A O 1
ATOM 1984 N N . GLY A 1 251 ? 14.695 1.151 19.219 1 96.69 251 GLY A N 1
ATOM 1985 C CA . GLY A 1 251 ? 13.344 1.396 18.734 1 96.69 251 GLY A CA 1
ATOM 1986 C C . GLY A 1 251 ? 12.352 1.656 19.859 1 96.69 251 GLY A C 1
ATOM 1987 O O . GLY A 1 251 ? 11.477 2.516 19.734 1 96.69 251 GLY A O 1
ATOM 1988 N N . ILE A 1 252 ? 12.516 0.992 20.938 1 97 252 ILE A N 1
ATOM 1989 C CA . ILE A 1 252 ? 11.633 1.172 22.078 1 97 252 ILE A CA 1
ATOM 1990 C C . ILE A 1 252 ? 11.805 2.582 22.641 1 97 252 ILE A C 1
ATOM 1992 O O . ILE A 1 252 ? 10.82 3.268 22.922 1 97 252 ILE A O 1
ATOM 1996 N N . VAL A 1 253 ? 13.023 3.033 22.734 1 97.25 253 VAL A N 1
ATOM 1997 C CA . VAL A 1 253 ? 13.32 4.355 23.281 1 97.25 253 VAL A CA 1
ATOM 1998 C C . VAL A 1 253 ? 12.734 5.434 22.359 1 97.25 253 VAL A C 1
ATOM 2000 O O . VAL A 1 253 ? 12.102 6.379 22.828 1 97.25 253 VAL A O 1
ATOM 2003 N N . LEU A 1 254 ? 12.969 5.25 21.109 1 97.81 254 LEU A N 1
ATOM 2004 C CA . LEU A 1 254 ? 12.461 6.215 20.141 1 97.81 254 LEU A CA 1
ATOM 2005 C C . LEU A 1 254 ? 10.938 6.215 20.125 1 97.81 254 LEU A C 1
ATOM 2007 O O . LEU A 1 254 ? 10.312 7.258 19.922 1 97.81 254 LEU A O 1
ATOM 2011 N N . GLY A 1 255 ? 10.336 4.996 20.281 1 97.69 255 GLY A N 1
ATOM 2012 C CA . GLY A 1 255 ? 8.891 4.906 20.359 1 97.69 255 GLY A CA 1
ATOM 2013 C C . GLY A 1 255 ? 8.312 5.668 21.531 1 97.69 255 GLY A C 1
ATOM 2014 O O . GLY A 1 255 ? 7.27 6.316 21.422 1 97.69 255 GLY A O 1
ATOM 2015 N N . VAL A 1 256 ? 8.977 5.605 22.625 1 97.69 256 VAL A N 1
ATOM 2016 C CA . VAL A 1 256 ? 8.539 6.324 23.812 1 97.69 256 VAL A CA 1
ATOM 2017 C C . VAL A 1 256 ? 8.648 7.832 23.578 1 97.69 256 VAL A C 1
ATOM 2019 O O . VAL A 1 256 ? 7.73 8.586 23.922 1 97.69 256 VAL A O 1
ATOM 2022 N N . ALA A 1 257 ? 9.766 8.211 23 1 97.62 257 ALA A N 1
ATOM 2023 C CA . ALA A 1 257 ? 9.953 9.625 22.688 1 97.62 257 ALA A CA 1
ATOM 2024 C C . ALA A 1 257 ? 8.867 10.125 21.75 1 97.62 257 ALA A C 1
ATOM 2026 O O . ALA A 1 257 ? 8.336 11.227 21.938 1 97.62 257 ALA A O 1
ATOM 2027 N N . ALA A 1 258 ? 8.562 9.383 20.766 1 97.94 258 ALA A N 1
ATOM 2028 C CA . ALA A 1 258 ? 7.535 9.758 19.797 1 97.94 258 ALA A CA 1
ATOM 2029 C C . ALA A 1 258 ? 6.164 9.852 20.469 1 97.94 258 ALA A C 1
ATOM 2031 O O . ALA A 1 258 ? 5.395 10.773 20.188 1 97.94 258 ALA A O 1
ATOM 2032 N N . ALA A 1 259 ? 5.844 8.875 21.312 1 97.5 259 ALA A N 1
ATOM 2033 C CA . ALA A 1 259 ? 4.566 8.867 22.031 1 97.5 259 ALA A CA 1
ATOM 2034 C C . ALA A 1 259 ? 4.43 10.102 22.922 1 97.5 259 ALA A C 1
ATOM 2036 O O . ALA A 1 259 ? 3.357 10.711 22.984 1 97.5 259 ALA A O 1
ATOM 2037 N N . LEU A 1 260 ? 5.5 10.422 23.578 1 97.5 260 LEU A N 1
ATOM 2038 C CA . LEU A 1 260 ? 5.492 11.594 24.453 1 97.5 260 LEU A CA 1
ATOM 2039 C C . LEU A 1 260 ? 5.328 12.875 23.641 1 97.5 260 LEU A C 1
ATOM 2041 O O . LEU A 1 260 ? 4.621 13.789 24.062 1 97.5 260 LEU A O 1
ATOM 2045 N N . PHE A 1 261 ? 5.98 12.93 22.578 1 97.81 261 PHE A N 1
ATOM 2046 C CA . PHE A 1 261 ? 5.832 14.07 21.688 1 97.81 261 PHE A CA 1
ATOM 2047 C C . PHE A 1 261 ? 4.383 14.227 21.25 1 97.81 261 PHE A C 1
ATOM 2049 O O . PHE A 1 261 ? 3.82 15.32 21.312 1 97.81 261 PHE A O 1
ATOM 2056 N N . ASN A 1 262 ? 3.805 13.117 20.734 1 97.25 262 ASN A N 1
ATOM 2057 C CA . ASN A 1 262 ? 2.416 13.148 20.281 1 97.25 262 ASN A CA 1
ATOM 2058 C C . ASN A 1 262 ? 1.479 13.617 21.391 1 97.25 262 ASN A C 1
ATOM 2060 O O . ASN A 1 262 ? 0.599 14.445 21.156 1 97.25 262 ASN A O 1
ATOM 2064 N N . HIS A 1 263 ? 1.701 13.062 22.531 1 96.75 263 HIS A N 1
ATOM 2065 C CA . HIS A 1 263 ? 0.843 13.391 23.672 1 96.75 263 HIS A CA 1
ATOM 2066 C C . HIS A 1 263 ? 0.901 14.883 24 1 96.75 263 HIS A C 1
ATOM 2068 O O . HIS A 1 263 ? -0.137 15.523 24.156 1 96.75 263 HIS A O 1
ATOM 2074 N N . ASN A 1 264 ? 2.092 15.43 24.078 1 97.38 264 ASN A N 1
ATOM 2075 C CA . ASN A 1 264 ? 2.264 16.828 24.438 1 97.38 264 ASN A CA 1
ATOM 2076 C C . ASN A 1 264 ? 1.733 17.75 23.344 1 97.38 264 ASN A C 1
ATOM 2078 O O . ASN A 1 264 ? 1.139 18.797 23.625 1 97.38 264 ASN A O 1
ATOM 2082 N N . LEU A 1 265 ? 1.998 17.391 22.125 1 96.94 265 LEU A N 1
ATOM 2083 C CA . LEU A 1 265 ? 1.49 18.188 21.016 1 96.94 265 LEU A CA 1
ATOM 2084 C C . LEU A 1 265 ? -0.034 18.25 21.031 1 96.94 265 LEU A C 1
ATOM 2086 O O . LEU A 1 265 ? -0.624 19.312 20.859 1 96.94 265 LEU A O 1
ATOM 2090 N N . ILE A 1 266 ? -0.677 17.125 21.234 1 95.19 266 ILE A N 1
ATOM 2091 C CA . ILE A 1 266 ? -2.133 17.031 21.25 1 95.19 266 ILE A CA 1
ATOM 2092 C C . ILE A 1 266 ? -2.688 17.844 22.422 1 95.19 266 ILE A C 1
ATOM 2094 O O . ILE A 1 266 ? -3.688 18.547 22.281 1 95.19 266 ILE A O 1
ATOM 2098 N N . GLN A 1 267 ? -2.037 17.75 23.547 1 95.69 267 GLN A N 1
ATOM 2099 C CA . GLN A 1 267 ? -2.488 18.484 24.734 1 95.69 267 GLN A CA 1
ATOM 2100 C C . GLN A 1 267 ? -2.432 19.984 24.5 1 95.69 267 GLN A C 1
ATOM 2102 O O . GLN A 1 267 ? -3.369 20.719 24.844 1 95.69 267 GLN A O 1
ATOM 2107 N N . VAL A 1 268 ? -1.367 20.422 23.953 1 96.12 268 VAL A N 1
ATOM 2108 C CA . VAL A 1 268 ? -1.214 21.844 23.688 1 96.12 268 VAL A CA 1
ATOM 2109 C C . VAL A 1 268 ? -2.232 22.281 22.641 1 96.12 268 VAL A C 1
ATOM 2111 O O . VAL A 1 268 ? -2.803 23.375 22.734 1 96.12 268 VAL A O 1
ATOM 2114 N N . THR A 1 269 ? -2.432 21.484 21.641 1 93.88 269 THR A N 1
ATOM 2115 C CA . THR A 1 269 ? -3.402 21.812 20.594 1 93.88 269 THR A CA 1
ATOM 2116 C C . THR A 1 269 ? -4.809 21.906 21.188 1 93.88 269 THR A C 1
ATOM 2118 O O . THR A 1 269 ? -5.566 22.812 20.844 1 93.88 269 THR A O 1
ATOM 2121 N N . GLU A 1 270 ? -5.164 20.969 22.031 1 93.19 270 GLU A N 1
ATOM 2122 C CA . GLU A 1 270 ? -6.488 20.953 22.641 1 93.19 270 GLU A CA 1
ATOM 2123 C C . GLU A 1 270 ? -6.703 22.141 23.562 1 93.19 270 GLU A C 1
ATOM 2125 O O . GLU A 1 270 ? -7.781 22.734 23.578 1 93.19 270 GLU A O 1
ATOM 2130 N N . ARG A 1 271 ? -5.727 22.516 24.281 1 93.88 271 ARG A N 1
ATOM 2131 C CA . ARG A 1 271 ? -5.836 23.625 25.219 1 93.88 271 ARG A CA 1
ATOM 2132 C C . ARG A 1 271 ? -5.805 24.969 24.469 1 93.88 271 ARG A C 1
ATOM 2134 O O . ARG A 1 271 ? -6.488 25.906 24.859 1 93.88 271 ARG A O 1
ATOM 2141 N N . GLY A 1 272 ? -5.031 25.031 23.469 1 91.62 272 GLY A N 1
ATOM 2142 C CA . GLY A 1 272 ? -4.844 26.266 22.734 1 91.62 272 GLY A CA 1
ATOM 2143 C C . GLY A 1 272 ? -6.02 26.609 21.828 1 91.62 272 GLY A C 1
ATOM 2144 O O . GLY A 1 272 ? -6.219 27.766 21.484 1 91.62 272 GLY A O 1
ATOM 2145 N N . GLN A 1 273 ? -6.75 25.609 21.516 1 87.31 273 GLN A N 1
ATOM 2146 C CA . GLN A 1 273 ? -7.82 25.812 20.547 1 87.31 273 GLN A CA 1
ATOM 2147 C C . GLN A 1 273 ? -8.828 26.844 21.047 1 87.31 273 GLN A C 1
ATOM 2149 O O . GLN A 1 273 ? -9.523 27.484 20.266 1 87.31 273 GLN A O 1
ATOM 2154 N N . HIS A 1 274 ? -8.859 27.078 22.344 1 89.25 274 HIS A N 1
ATOM 2155 C CA . HIS A 1 274 ? -9.859 27.953 22.953 1 89.25 274 HIS A CA 1
ATOM 2156 C C . HIS A 1 274 ? -9.344 29.391 23.031 1 89.25 274 HIS A C 1
ATOM 2158 O O . HIS A 1 274 ? -10.117 30.328 23.281 1 89.25 274 HIS A O 1
ATOM 2164 N N . TRP A 1 275 ? -8.141 29.656 22.719 1 92.38 275 TRP A N 1
ATOM 2165 C CA . TRP A 1 275 ? -7.555 31 22.766 1 92.38 275 TRP A CA 1
ATOM 2166 C C . TRP A 1 275 ? -7.688 31.688 21.422 1 92.38 275 TRP A C 1
ATOM 2168 O O . TRP A 1 275 ? -7.762 31.031 20.375 1 92.38 275 TRP A O 1
ATOM 2178 N N . PRO A 1 276 ? -7.766 33 21.5 1 92.06 276 PRO A N 1
ATOM 2179 C CA . PRO A 1 276 ? -7.797 33.719 20.234 1 92.06 276 PRO A CA 1
ATOM 2180 C C . PRO A 1 276 ? -6.539 33.5 19.391 1 92.06 276 PRO A C 1
ATOM 2182 O O . PRO A 1 276 ? -5.441 33.375 19.953 1 92.06 276 PRO A O 1
ATOM 2185 N N . LEU A 1 277 ? -6.676 33.562 18.172 1 91.38 277 LEU A N 1
ATOM 2186 C CA . LEU A 1 277 ? -5.625 33.219 17.219 1 91.38 277 LEU A CA 1
ATOM 2187 C C . LEU A 1 277 ? -4.391 34.094 17.422 1 91.38 277 LEU A C 1
ATOM 2189 O O . LEU A 1 277 ? -3.262 33.594 17.406 1 91.38 277 LEU A O 1
ATOM 2193 N N . ILE A 1 278 ? -4.547 35.344 17.641 1 92.69 278 ILE A N 1
ATOM 2194 C CA . ILE A 1 278 ? -3.42 36.281 17.75 1 92.69 278 ILE A CA 1
ATOM 2195 C C . ILE A 1 278 ? -2.596 35.938 18.984 1 92.69 278 ILE A C 1
ATOM 2197 O O . ILE A 1 278 ? -1.366 36.031 18.969 1 92.69 278 ILE A O 1
ATOM 2201 N N . VAL A 1 279 ? -3.18 35.562 20.062 1 95.25 279 VAL A N 1
ATOM 2202 C CA . VAL A 1 279 ? -2.488 35.219 21.297 1 95.25 279 VAL A CA 1
ATOM 2203 C C . VAL A 1 279 ? -1.691 33.906 21.109 1 95.25 279 VAL A C 1
ATOM 2205 O O . VAL A 1 279 ? -0.551 33.812 21.562 1 95.25 279 VAL A O 1
ATOM 2208 N N . ARG A 1 280 ? -2.312 33.031 20.438 1 95.88 280 ARG A N 1
ATOM 2209 C CA . ARG A 1 280 ? -1.648 31.75 20.188 1 95.88 280 ARG A CA 1
ATOM 2210 C C . ARG A 1 280 ? -0.408 31.938 19.328 1 95.88 280 ARG A C 1
ATOM 2212 O O . ARG A 1 280 ? 0.668 31.438 19.641 1 95.88 280 ARG A O 1
ATOM 2219 N N . LEU A 1 281 ? -0.579 32.688 18.266 1 96.12 281 LEU A N 1
ATOM 2220 C CA . LEU A 1 281 ? 0.513 32.906 17.328 1 96.12 281 LEU A CA 1
ATOM 2221 C C . LEU A 1 281 ? 1.646 33.688 17.969 1 96.12 281 LEU A C 1
ATOM 2223 O O . LEU A 1 281 ? 2.82 33.375 17.781 1 96.12 281 LEU A O 1
ATOM 2227 N N . LEU A 1 282 ? 1.331 34.688 18.75 1 96.38 282 LEU A N 1
ATOM 2228 C CA . LEU A 1 282 ? 2.348 35.5 19.406 1 96.38 282 LEU A CA 1
ATOM 2229 C C . LEU A 1 282 ? 3.07 34.719 20.484 1 96.38 282 LEU A C 1
ATOM 2231 O O . LEU A 1 282 ? 4.273 34.875 20.688 1 96.38 282 LEU A O 1
ATOM 2235 N N . LEU A 1 283 ? 2.318 33.875 21.156 1 97.31 283 LEU A N 1
ATOM 2236 C CA . LEU A 1 283 ? 2.945 33.031 22.156 1 97.31 283 LEU A CA 1
ATOM 2237 C C . LEU A 1 283 ? 3.941 32.062 21.516 1 97.31 283 LEU A C 1
ATOM 2239 O O . LEU A 1 283 ? 5.035 31.859 22.031 1 97.31 283 LEU A O 1
ATOM 2243 N N . ALA A 1 284 ? 3.498 31.5 20.406 1 97.38 284 ALA A N 1
ATOM 2244 C CA . ALA A 1 284 ? 4.414 30.641 19.656 1 97.38 284 ALA A CA 1
ATOM 2245 C C . ALA A 1 284 ? 5.66 31.406 19.219 1 97.38 284 ALA A C 1
ATOM 2247 O O . ALA A 1 284 ? 6.773 30.891 19.281 1 97.38 284 ALA A O 1
ATOM 2248 N N . GLY A 1 285 ? 5.445 32.625 18.781 1 97.19 285 GLY A N 1
ATOM 2249 C CA . GLY A 1 285 ? 6.555 33.469 18.391 1 97.19 285 GLY A CA 1
ATOM 2250 C C . GLY A 1 285 ? 7.5 33.781 19.547 1 97.19 285 GLY A C 1
ATOM 2251 O O . GLY A 1 285 ? 8.719 33.781 19.359 1 97.19 285 GLY A O 1
ATOM 2252 N N . VAL A 1 286 ? 6.992 34.031 20.703 1 97.12 286 VAL A N 1
ATOM 2253 C CA . VAL A 1 286 ? 7.793 34.375 21.875 1 97.12 286 VAL A CA 1
ATOM 2254 C C . VAL A 1 286 ? 8.633 33.156 22.297 1 97.12 286 VAL A C 1
ATOM 2256 O O . VAL A 1 286 ? 9.828 33.281 22.547 1 97.12 286 VAL A O 1
ATOM 2259 N N . ILE A 1 287 ? 7.992 32.031 22.328 1 97.31 287 ILE A N 1
ATOM 2260 C CA . ILE A 1 287 ? 8.695 30.812 22.734 1 97.31 287 ILE A CA 1
ATOM 2261 C C . ILE A 1 287 ? 9.812 30.5 21.75 1 97.31 287 ILE A C 1
ATOM 2263 O O . ILE A 1 287 ? 10.938 30.188 22.141 1 97.31 287 ILE A O 1
ATOM 2267 N N . THR A 1 288 ? 9.516 30.625 20.453 1 96 288 THR A N 1
ATOM 2268 C CA . THR A 1 288 ? 10.508 30.344 19.422 1 96 288 THR A CA 1
ATOM 2269 C C . THR A 1 288 ? 11.664 31.344 19.5 1 96 288 THR A C 1
ATOM 2271 O O . THR A 1 288 ? 12.828 30.953 19.359 1 96 288 THR A O 1
ATOM 2274 N N . THR A 1 289 ? 11.344 32.594 19.781 1 93.75 289 THR A N 1
ATOM 2275 C CA . THR A 1 289 ? 12.367 33.625 19.891 1 93.75 289 THR A CA 1
ATOM 2276 C C . THR A 1 289 ? 13.266 33.375 21.109 1 93.75 289 THR A C 1
ATOM 2278 O O . THR A 1 289 ? 14.484 33.5 21.016 1 93.75 289 THR A O 1
ATOM 2281 N N . LEU A 1 290 ? 12.688 33 22.203 1 94.12 290 LEU A N 1
ATOM 2282 C CA . LEU A 1 290 ? 13.453 32.719 23.422 1 94.12 290 LEU A CA 1
ATOM 2283 C C . LEU A 1 290 ? 14.391 31.531 23.219 1 94.12 290 LEU A C 1
ATOM 2285 O O . LEU A 1 290 ? 15.539 31.547 23.672 1 94.12 290 LEU A O 1
ATOM 2289 N N . ILE A 1 291 ? 13.906 30.516 22.531 1 94.44 291 ILE A N 1
ATOM 2290 C CA . ILE A 1 291 ? 14.727 29.344 22.25 1 94.44 291 ILE A CA 1
ATOM 2291 C C . ILE A 1 291 ? 15.836 29.719 21.266 1 94.44 291 ILE A C 1
ATOM 2293 O O . ILE A 1 291 ? 16.969 29.266 21.422 1 94.44 291 ILE A O 1
ATOM 2297 N N . GLY A 1 292 ? 15.508 30.516 20.297 1 90.38 292 GLY A N 1
ATOM 2298 C CA . GLY A 1 292 ? 16.484 30.938 19.312 1 90.38 292 GLY A CA 1
ATOM 2299 C C . GLY A 1 292 ? 17.625 31.75 19.891 1 90.38 292 GLY A C 1
ATOM 2300 O O . GLY A 1 292 ? 18.734 31.719 19.375 1 90.38 292 GLY A O 1
ATOM 2301 N N . LEU A 1 293 ? 17.359 32.406 21.047 1 88.69 293 LEU A N 1
ATOM 2302 C CA . LEU A 1 293 ? 18.375 33.219 21.703 1 88.69 293 LEU A CA 1
ATOM 2303 C C . LEU A 1 293 ? 19.438 32.344 22.375 1 88.69 293 LEU A C 1
ATOM 2305 O O . LEU A 1 293 ? 20.594 32.719 22.469 1 88.69 293 LEU A O 1
ATOM 2309 N N . VAL A 1 294 ? 19.031 31.094 22.719 1 89.56 294 VAL A N 1
ATOM 2310 C CA . VAL A 1 294 ? 19.922 30.234 23.484 1 89.56 294 VAL A CA 1
ATOM 2311 C C . VAL A 1 294 ? 20.422 29.094 22.609 1 89.56 294 VAL A C 1
ATOM 2313 O O . VAL A 1 294 ? 21.594 28.734 22.672 1 89.56 294 VAL A O 1
ATOM 2316 N N . LEU A 1 295 ? 19.484 28.547 21.859 1 92 295 LEU A N 1
ATOM 2317 C CA . LEU A 1 295 ? 19.797 27.375 21.031 1 92 295 LEU A CA 1
ATOM 2318 C C . LEU A 1 295 ? 19.25 27.547 19.625 1 92 295 LEU A C 1
ATOM 2320 O O . LEU A 1 295 ? 18.328 26.828 19.219 1 92 295 LEU A O 1
ATOM 2324 N N . PRO A 1 296 ? 19.906 28.297 18.844 1 89 296 PRO A N 1
ATOM 2325 C CA . PRO A 1 296 ? 19.406 28.547 17.484 1 89 296 PRO A CA 1
ATOM 2326 C C . PRO A 1 296 ? 19.359 27.281 16.625 1 89 296 PRO A C 1
ATOM 2328 O O . PRO A 1 296 ? 18.594 27.219 15.672 1 89 296 PRO A O 1
ATOM 2331 N N . GLN A 1 297 ? 20.094 26.25 17 1 90 297 GLN A N 1
ATOM 2332 C CA . GLN A 1 297 ? 20.125 25 16.234 1 90 297 GLN A CA 1
ATOM 2333 C C . GLN A 1 297 ? 18.781 24.281 16.297 1 90 297 GLN A C 1
ATOM 2335 O O . GLN A 1 297 ? 18.516 23.406 15.477 1 90 297 GLN A O 1
ATOM 2340 N N . ALA A 1 298 ? 17.984 24.734 17.219 1 93.75 298 ALA A N 1
ATOM 2341 C CA . ALA A 1 298 ? 16.703 24.078 17.406 1 93.75 298 ALA A CA 1
ATOM 2342 C C . ALA A 1 298 ? 15.625 24.703 16.531 1 93.75 298 ALA A C 1
ATOM 2344 O O . ALA A 1 298 ? 14.523 24.172 16.391 1 93.75 298 ALA A O 1
ATOM 2345 N N . LEU A 1 299 ? 15.953 25.781 15.867 1 91.69 299 LEU A N 1
ATOM 2346 C CA . LEU A 1 299 ? 14.961 26.516 15.086 1 91.69 299 LEU A CA 1
A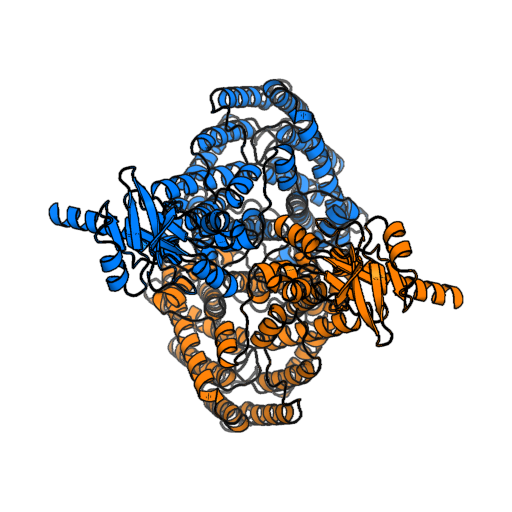TOM 2347 C C . LEU A 1 299 ? 14.891 25.984 13.656 1 91.69 299 LEU A C 1
ATOM 2349 O O . LEU A 1 299 ? 15.688 25.125 13.273 1 91.69 299 LEU A O 1
ATOM 2353 N N . GLY A 1 300 ? 13.844 26.359 12.969 1 90.38 300 GLY A N 1
ATOM 2354 C CA . GLY A 1 300 ? 13.703 26 11.562 1 90.38 300 GLY A CA 1
ATOM 2355 C C . GLY A 1 300 ? 13.117 24.609 11.359 1 90.38 300 GLY A C 1
ATOM 2356 O O . GLY A 1 300 ? 12.609 24 12.305 1 90.38 300 GLY A O 1
ATOM 2357 N N . SER A 1 301 ? 13.148 24.141 10.156 1 90.69 301 SER A N 1
ATOM 2358 C CA . SER A 1 301 ? 12.484 22.906 9.766 1 90.69 301 SER A CA 1
ATOM 2359 C C . SER A 1 301 ? 13.219 21.688 10.305 1 90.69 301 SER A C 1
ATOM 2361 O O . SER A 1 301 ? 12.617 20.641 10.555 1 90.69 301 SER A O 1
ATOM 2363 N N . GLY A 1 302 ? 14.492 21.766 10.516 1 89.75 302 GLY A N 1
ATOM 2364 C CA . GLY A 1 302 ? 15.227 20.625 11.062 1 89.75 302 GLY A CA 1
ATOM 2365 C C . GLY A 1 302 ? 16.625 20.484 10.477 1 89.75 302 GLY A C 1
ATOM 2366 O O . GLY A 1 302 ? 17.422 19.688 10.977 1 89.75 302 GLY A O 1
ATOM 2367 N N . GLU A 1 303 ? 16.984 21.297 9.531 1 88.19 303 GLU A N 1
ATOM 2368 C CA . GLU A 1 303 ? 18.266 21.156 8.844 1 88.19 303 GLU A CA 1
ATOM 2369 C C . GLU A 1 303 ? 19.438 21.422 9.797 1 88.19 303 GLU A C 1
ATOM 2371 O O . GLU A 1 303 ? 20.422 20.688 9.773 1 88.19 303 GLU A O 1
ATOM 2376 N N . MET A 1 304 ? 19.25 22.406 10.617 1 89.19 304 MET A N 1
ATOM 2377 C CA . MET A 1 304 ? 20.328 22.719 11.562 1 89.19 304 MET A CA 1
ATOM 2378 C C . MET A 1 304 ? 20.469 21.625 12.609 1 89.19 304 MET A C 1
ATOM 2380 O O . MET A 1 304 ? 21.578 21.266 12.984 1 89.19 304 MET A O 1
ATOM 2384 N N . ALA A 1 305 ? 19.344 21.141 13.008 1 93.44 305 ALA A N 1
ATOM 2385 C CA . ALA A 1 305 ? 19.359 20.047 13.977 1 93.44 305 ALA A CA 1
ATOM 2386 C C . ALA A 1 305 ? 20 18.797 13.383 1 93.44 305 ALA A C 1
ATOM 2388 O O . ALA A 1 305 ? 20.781 18.109 14.047 1 93.44 305 ALA A O 1
ATOM 2389 N N . ILE A 1 306 ? 19.688 18.531 12.172 1 93.81 306 ILE A N 1
ATOM 2390 C CA . ILE A 1 306 ? 20.234 17.359 11.484 1 93.81 306 ILE A CA 1
ATOM 2391 C C . ILE A 1 306 ? 21.734 17.547 11.258 1 93.81 306 ILE A C 1
ATOM 2393 O O . ILE A 1 306 ? 22.516 16.625 11.438 1 93.81 306 ILE A O 1
ATOM 2397 N N . GLY A 1 307 ? 22.094 18.766 10.891 1 91.31 307 GLY A N 1
ATOM 2398 C CA . GLY A 1 307 ? 23.5 19.062 10.734 1 91.31 307 GLY A CA 1
ATOM 2399 C C . GLY A 1 307 ? 24.297 18.859 12.008 1 91.31 307 GLY A C 1
ATOM 2400 O O . GLY A 1 307 ? 25.422 18.328 11.961 1 91.31 307 GLY A O 1
ATOM 2401 N N . LEU A 1 308 ? 23.719 19.234 13.109 1 92.12 308 LEU A N 1
ATOM 2402 C CA . LEU A 1 308 ? 24.375 19.047 14.398 1 92.12 308 LEU A CA 1
ATOM 2403 C C . LEU A 1 308 ? 24.469 17.562 14.734 1 92.12 308 LEU A C 1
ATOM 2405 O O . LEU A 1 308 ? 25.5 17.109 15.242 1 92.12 308 LEU A O 1
ATOM 2409 N N . ALA A 1 309 ? 23.484 16.812 14.406 1 94 309 ALA A N 1
ATOM 2410 C CA . ALA A 1 309 ? 23.422 15.391 14.711 1 94 309 ALA A CA 1
ATOM 2411 C C . ALA A 1 309 ? 24.484 14.617 13.945 1 94 309 ALA A C 1
ATOM 2413 O O . ALA A 1 309 ? 25 13.609 14.43 1 94 309 ALA A O 1
ATOM 2414 N N . VAL A 1 310 ? 24.828 15.117 12.773 1 91.25 310 VAL A N 1
ATOM 2415 C CA . VAL A 1 310 ? 25.75 14.375 11.922 1 91.25 310 VAL A CA 1
ATOM 2416 C C . VAL A 1 310 ? 27.156 14.969 12.031 1 91.25 310 VAL A C 1
ATOM 2418 O O . VAL A 1 310 ? 28.109 14.438 11.469 1 91.25 310 VAL A O 1
ATOM 2421 N N . SER A 1 311 ? 27.25 16.031 12.742 1 89 311 SER A N 1
ATOM 2422 C CA . SER A 1 311 ? 28.547 16.672 12.906 1 89 311 SER A CA 1
ATOM 2423 C C . SER A 1 311 ? 29.516 15.75 13.648 1 89 311 SER A C 1
ATOM 2425 O O . SER A 1 311 ? 29.109 14.75 14.234 1 89 311 SER A O 1
ATOM 2427 N N . ASP A 1 312 ? 30.734 16.172 13.531 1 85.81 312 ASP A N 1
ATOM 2428 C CA . ASP A 1 312 ? 31.781 15.336 14.117 1 85.81 312 ASP A CA 1
ATOM 2429 C C . ASP A 1 312 ? 31.781 15.445 15.641 1 85.81 312 ASP A C 1
ATOM 2431 O O . ASP A 1 312 ? 32.062 16.516 16.188 1 85.81 312 ASP A O 1
ATOM 2435 N N . ASN A 1 313 ? 31.469 14.461 16.344 1 83.88 313 ASN A N 1
ATOM 2436 C CA . ASN A 1 313 ? 31.531 14.234 17.781 1 83.88 313 ASN A CA 1
ATOM 2437 C C . ASN A 1 313 ? 30.844 15.359 18.547 1 83.88 313 ASN A C 1
ATOM 2439 O O . ASN A 1 313 ? 31.469 16 19.406 1 83.88 313 ASN A O 1
ATOM 2443 N N . PRO A 1 314 ? 29.656 15.57 18.312 1 89.5 314 PRO A N 1
ATOM 2444 C CA . PRO A 1 314 ? 28.922 16.562 19.094 1 89.5 314 PRO A CA 1
ATOM 2445 C C . PRO A 1 314 ? 28.781 16.172 20.562 1 89.5 314 PRO A C 1
ATOM 2447 O O . PRO A 1 314 ? 28.656 14.992 20.891 1 89.5 314 PRO A O 1
ATOM 2450 N N . ALA A 1 315 ? 28.844 17.188 21.422 1 93.69 315 ALA A N 1
ATOM 2451 C CA . ALA A 1 315 ? 28.656 16.938 22.844 1 93.69 315 ALA A CA 1
ATOM 2452 C C . ALA A 1 315 ? 27.25 16.438 23.141 1 93.69 315 ALA A C 1
ATOM 2454 O O . ALA A 1 315 ? 26.266 16.984 22.656 1 93.69 315 ALA A O 1
ATOM 2455 N N . ILE A 1 316 ? 27.172 15.422 23.938 1 94.69 316 ILE A N 1
ATOM 2456 C CA . ILE A 1 316 ? 25.891 14.773 24.219 1 94.69 316 ILE A CA 1
ATOM 2457 C C . ILE A 1 316 ? 24.969 15.766 24.922 1 94.69 316 ILE A C 1
ATOM 2459 O O . ILE A 1 316 ? 23.75 15.742 24.703 1 94.69 316 ILE A O 1
ATOM 2463 N N . TRP A 1 317 ? 25.469 16.656 25.719 1 95.56 317 TRP A N 1
ATOM 2464 C CA . TRP A 1 317 ? 24.656 17.609 26.469 1 95.56 317 TRP A CA 1
ATOM 2465 C C . TRP A 1 317 ? 24.062 18.656 25.516 1 95.56 317 TRP A C 1
ATOM 2467 O O . TRP A 1 317 ? 22.938 19.125 25.734 1 95.56 317 TRP A O 1
ATOM 2477 N N . LEU A 1 318 ? 24.844 19.016 24.531 1 95.69 318 LEU A N 1
ATOM 2478 C CA . LEU A 1 318 ? 24.328 19.938 23.531 1 95.69 318 LEU A CA 1
ATOM 2479 C C . LEU A 1 318 ? 23.219 19.297 22.719 1 95.69 318 LEU A C 1
ATOM 2481 O O . LEU A 1 318 ? 22.203 19.938 22.438 1 95.69 318 LEU A O 1
ATOM 2485 N N . LEU A 1 319 ? 23.469 18.031 22.375 1 97.12 319 LEU A N 1
ATOM 2486 C CA . LEU A 1 319 ? 22.438 17.297 21.625 1 97.12 319 LEU A CA 1
ATOM 2487 C C . LEU A 1 319 ? 21.141 17.219 22.438 1 97.12 319 LEU A C 1
ATOM 2489 O O . LEU A 1 319 ? 20.062 17.406 21.891 1 97.12 319 LEU A O 1
ATOM 2493 N N . LEU A 1 320 ? 21.266 16.938 23.672 1 97.56 320 LEU A N 1
ATOM 2494 C CA . LEU A 1 320 ? 20.094 16.828 24.547 1 97.56 320 LEU A CA 1
ATOM 2495 C C . LEU A 1 320 ? 19.391 18.172 24.688 1 97.56 320 LEU A C 1
ATOM 2497 O O . LEU A 1 320 ? 18.156 18.219 24.672 1 97.56 320 LEU A O 1
ATOM 2501 N N . ALA A 1 321 ? 20.172 19.203 24.859 1 97.25 321 ALA A N 1
ATOM 2502 C CA . ALA A 1 321 ? 19.609 20.531 24.984 1 97.25 321 ALA A CA 1
ATOM 2503 C C . ALA A 1 321 ? 18.859 20.953 23.719 1 97.25 321 ALA A C 1
ATOM 2505 O O . ALA A 1 321 ? 17.734 21.469 23.797 1 97.25 321 ALA A O 1
ATOM 2506 N N . VAL A 1 322 ? 19.438 20.688 22.609 1 97.25 322 VAL A N 1
ATOM 2507 C CA . VAL A 1 322 ? 18.828 21.062 21.328 1 97.25 322 VAL A CA 1
ATOM 2508 C C . VAL A 1 322 ? 17.594 20.203 21.078 1 97.25 322 VAL A C 1
ATOM 2510 O O . VAL A 1 322 ? 16.594 20.672 20.531 1 97.25 322 VAL A O 1
ATOM 2513 N N . LEU A 1 323 ? 17.672 18.906 21.453 1 98.25 323 LEU A N 1
ATOM 2514 C CA . LEU A 1 323 ? 16.531 18.016 21.312 1 98.25 323 LEU A CA 1
ATOM 2515 C C . LEU A 1 323 ? 15.336 18.547 22.094 1 98.25 323 LEU A C 1
ATOM 2517 O O . LEU A 1 323 ? 14.227 18.641 21.562 1 98.25 323 LEU A O 1
ATOM 2521 N N . LEU A 1 324 ? 15.547 18.891 23.312 1 98.12 324 LEU A N 1
ATOM 2522 C CA . LEU A 1 324 ? 14.469 19.375 24.156 1 98.12 324 LEU A CA 1
ATOM 2523 C C . LEU A 1 324 ? 13.93 20.703 23.641 1 98.12 324 LEU A C 1
ATOM 2525 O O . LEU A 1 324 ? 12.719 20.922 23.625 1 98.12 324 LEU A O 1
ATOM 2529 N N . ALA A 1 325 ? 14.852 21.562 23.266 1 97.69 325 ALA A N 1
ATOM 2530 C CA . ALA A 1 325 ? 14.453 22.859 22.719 1 97.69 325 ALA A CA 1
ATOM 2531 C C . ALA A 1 325 ? 13.633 22.703 21.453 1 97.69 325 ALA A C 1
ATOM 2533 O O . ALA A 1 325 ? 12.641 23.406 21.25 1 97.69 325 ALA A O 1
ATOM 2534 N N . LYS A 1 326 ? 14.031 21.812 20.562 1 97.94 326 LYS A N 1
ATOM 2535 C CA . LYS A 1 326 ? 13.312 21.594 19.312 1 97.94 326 LYS A CA 1
ATOM 2536 C C . LYS A 1 326 ? 11.93 21 19.578 1 97.94 326 LYS A C 1
ATOM 2538 O O . LYS A 1 326 ? 10.961 21.359 18.891 1 97.94 326 LYS A O 1
ATOM 2543 N N . ILE A 1 327 ? 11.859 20.094 20.516 1 98.44 327 ILE A N 1
ATOM 2544 C CA . ILE A 1 327 ? 10.578 19.516 20.891 1 98.44 327 ILE A CA 1
ATOM 2545 C C . ILE A 1 327 ? 9.625 20.609 21.359 1 98.44 327 ILE A C 1
ATOM 2547 O O . ILE A 1 327 ? 8.492 20.703 20.891 1 98.44 327 ILE A O 1
ATOM 2551 N N . VAL A 1 328 ? 10.117 21.453 22.203 1 98.31 328 VAL A N 1
ATOM 2552 C CA . VAL A 1 328 ? 9.297 22.531 22.766 1 98.31 328 VAL A CA 1
ATOM 2553 C C . VAL A 1 328 ? 8.922 23.516 21.672 1 98.31 328 VAL A C 1
ATOM 2555 O O . VAL A 1 328 ? 7.77 23.953 21.578 1 98.31 328 VAL A O 1
ATOM 2558 N N . ALA A 1 329 ? 9.875 23.891 20.859 1 97.88 329 ALA A N 1
ATOM 2559 C CA . ALA A 1 329 ? 9.625 24.844 19.766 1 97.88 329 ALA A CA 1
ATOM 2560 C C . ALA A 1 329 ? 8.594 24.297 18.797 1 97.88 329 ALA A C 1
ATOM 2562 O O . ALA A 1 329 ? 7.723 25.031 18.328 1 97.88 329 ALA A O 1
ATOM 2563 N N . THR A 1 330 ? 8.711 23.031 18.469 1 98.06 330 THR A N 1
ATOM 2564 C CA . THR A 1 330 ? 7.801 22.406 17.516 1 98.06 330 THR A CA 1
ATOM 2565 C C . THR A 1 330 ? 6.395 22.297 18.094 1 98.06 330 THR A C 1
ATOM 2567 O O . THR A 1 330 ? 5.41 22.594 17.422 1 98.06 330 THR A O 1
ATOM 2570 N N . ILE A 1 331 ? 6.297 21.875 19.359 1 97.94 331 ILE A N 1
ATOM 2571 C CA . ILE A 1 331 ? 5 21.75 20.016 1 97.94 331 ILE A CA 1
ATOM 2572 C C . ILE A 1 331 ? 4.34 23.125 20.109 1 97.94 331 ILE A C 1
ATOM 2574 O O . ILE A 1 331 ? 3.137 23.266 19.875 1 97.94 331 ILE A O 1
ATOM 2578 N N . ALA A 1 332 ? 5.133 24.141 20.406 1 97.5 332 ALA A N 1
ATOM 2579 C CA . ALA A 1 332 ? 4.598 25.484 20.484 1 97.5 332 ALA A CA 1
ATOM 2580 C C . ALA A 1 332 ? 4.129 25.984 19.109 1 97.5 332 ALA A C 1
ATOM 2582 O O . ALA A 1 332 ? 3.041 26.547 18.984 1 97.5 332 ALA A O 1
ATOM 2583 N N . ALA A 1 333 ? 4.934 25.734 18.109 1 97 333 ALA A N 1
ATOM 2584 C CA . ALA A 1 333 ? 4.598 26.219 16.766 1 97 333 ALA A CA 1
ATOM 2585 C C . ALA A 1 333 ? 3.367 25.5 16.219 1 97 333 ALA A C 1
ATOM 2587 O O . ALA A 1 333 ? 2.344 26.125 15.945 1 97 333 ALA A O 1
ATOM 2588 N N . ILE A 1 334 ? 3.377 24.219 16.172 1 94.94 334 ILE A N 1
ATOM 2589 C CA . ILE A 1 334 ? 2.305 23.422 15.578 1 94.94 334 ILE A CA 1
ATOM 2590 C C . ILE A 1 334 ? 1.094 23.406 16.5 1 94.94 334 ILE A C 1
ATOM 2592 O O . ILE A 1 334 ? -0.045 23.562 16.062 1 94.94 334 ILE A O 1
ATOM 2596 N N . GLY A 1 335 ? 1.32 23.281 17.719 1 94.5 335 GLY A N 1
ATOM 2597 C CA . GLY A 1 335 ? 0.242 23.203 18.703 1 94.5 335 GLY A CA 1
ATOM 2598 C C . GLY A 1 335 ? -0.551 24.484 18.828 1 94.5 335 GLY A C 1
ATOM 2599 O O . GLY A 1 335 ? -1.75 24.453 19.109 1 94.5 335 GLY A O 1
ATOM 2600 N N . LEU A 1 336 ? 0.133 25.594 18.656 1 95.12 336 LEU A N 1
ATOM 2601 C CA . LEU A 1 336 ? -0.537 26.875 18.844 1 95.12 336 LEU A CA 1
ATOM 2602 C C . LEU A 1 336 ? -1.019 27.422 17.5 1 95.12 336 LEU A C 1
ATOM 2604 O O . LEU A 1 336 ? -1.503 28.562 17.438 1 95.12 336 LEU A O 1
ATOM 2608 N N . GLY A 1 337 ? -0.817 26.672 16.453 1 91.56 337 GLY A N 1
ATOM 2609 C CA . GLY A 1 337 ? -1.586 26.969 15.258 1 91.56 337 GLY A CA 1
ATOM 2610 C C . GLY A 1 337 ? -0.746 27.547 14.141 1 91.56 337 GLY A C 1
ATOM 2611 O O . GLY A 1 337 ? -1.284 28.062 13.156 1 91.56 337 GLY A O 1
ATOM 2612 N N . ILE A 1 338 ? 0.577 27.578 14.234 1 94.25 338 ILE A N 1
ATOM 2613 C CA . ILE A 1 338 ? 1.405 28.016 13.117 1 94.25 338 ILE A CA 1
ATOM 2614 C C . ILE A 1 338 ? 1.204 27.078 11.93 1 94.25 338 ILE A C 1
ATOM 2616 O O . ILE A 1 338 ? 1.351 25.875 12.055 1 94.25 338 ILE A O 1
ATOM 2620 N N . PRO A 1 339 ? 0.794 27.625 10.773 1 92.31 339 PRO A N 1
ATOM 2621 C CA . PRO A 1 339 ? 0.411 26.797 9.625 1 92.31 339 PRO A CA 1
ATOM 2622 C C . PRO A 1 339 ? 1.615 26.219 8.891 1 92.31 339 PRO A C 1
ATOM 2624 O O . PRO A 1 339 ? 1.859 26.547 7.73 1 92.31 339 PRO A O 1
ATOM 2627 N N . GLY A 1 340 ? 2.312 25.344 9.438 1 92.56 340 GLY A N 1
ATOM 2628 C CA . GLY A 1 340 ? 3.414 24.625 8.828 1 92.56 340 GLY A CA 1
ATOM 2629 C C . GLY A 1 340 ? 3.283 23.125 8.953 1 92.56 340 GLY A C 1
ATOM 2630 O O . GLY A 1 340 ? 2.311 22.625 9.531 1 92.56 340 GLY A O 1
ATOM 2631 N N . GLY A 1 341 ? 4.184 22.469 8.344 1 93.62 341 GLY A N 1
ATOM 2632 C CA . GLY A 1 341 ? 4.191 21.016 8.398 1 93.62 341 GLY A CA 1
ATOM 2633 C C . GLY A 1 341 ? 4.934 20.469 9.609 1 93.62 341 GLY A C 1
ATOM 2634 O O . GLY A 1 341 ? 5.781 21.141 10.188 1 93.62 341 GLY A O 1
ATOM 2635 N N . ILE A 1 342 ? 4.648 19.297 9.945 1 95.19 342 ILE A N 1
ATOM 2636 C CA . ILE A 1 342 ? 5.211 18.688 11.156 1 95.19 342 ILE A CA 1
ATOM 2637 C C . ILE A 1 342 ? 6.352 17.75 10.781 1 95.19 342 ILE A C 1
ATOM 2639 O O . ILE A 1 342 ? 7.191 17.422 11.617 1 95.19 342 ILE A O 1
ATOM 2643 N N . ILE A 1 343 ? 6.469 17.312 9.555 1 94.62 343 ILE A N 1
ATOM 2644 C CA . ILE A 1 343 ? 7.379 16.25 9.141 1 94.62 343 ILE A CA 1
ATOM 2645 C C . ILE A 1 343 ? 8.82 16.719 9.273 1 94.62 343 ILE A C 1
ATOM 2647 O O . ILE A 1 343 ? 9.672 16 9.805 1 94.62 343 ILE A O 1
ATOM 2651 N N . GLY A 1 344 ? 9.125 17.922 8.859 1 94.81 344 GLY A N 1
ATOM 2652 C CA . GLY A 1 344 ? 10.469 18.469 8.953 1 94.81 344 GLY A CA 1
ATOM 2653 C C . GLY A 1 344 ? 11.023 18.438 10.367 1 94.81 344 GLY A C 1
ATOM 2654 O O . GLY A 1 344 ? 12.055 17.812 10.625 1 94.81 344 GLY A O 1
ATOM 2655 N N . PRO A 1 345 ? 10.328 19.062 11.242 1 97 345 PRO A N 1
ATOM 2656 C CA . PRO A 1 345 ? 10.773 19.047 12.641 1 97 345 PRO A CA 1
ATOM 2657 C C . PRO A 1 345 ? 10.906 17.625 13.203 1 97 345 PRO A C 1
ATOM 2659 O O . PRO A 1 345 ? 11.789 17.359 14.016 1 97 345 PRO A O 1
ATOM 2662 N N . LEU A 1 346 ? 10.031 16.734 12.758 1 97.5 346 LEU A N 1
ATOM 2663 C CA . LEU A 1 346 ? 10.109 15.359 13.227 1 97.5 346 LEU A CA 1
ATOM 2664 C C . LEU A 1 346 ? 11.414 14.711 12.781 1 97.5 346 LEU A C 1
ATOM 2666 O O . LEU A 1 346 ? 12.016 13.93 13.516 1 97.5 346 LEU A O 1
ATOM 2670 N N . TYR A 1 347 ? 11.812 15.055 11.578 1 96.62 347 TYR A N 1
ATOM 2671 C CA . TYR A 1 347 ? 13.109 14.57 11.117 1 96.62 347 TYR A CA 1
ATOM 2672 C C . TYR A 1 347 ? 14.234 15.109 12 1 96.62 347 TYR A C 1
ATOM 2674 O O . TYR A 1 347 ? 15.148 14.367 12.375 1 96.62 347 TYR A O 1
ATOM 2682 N N . GLY A 1 348 ? 14.156 16.406 12.328 1 97.06 348 GLY A N 1
ATOM 2683 C CA . GLY A 1 348 ? 15.156 17 13.195 1 97.06 348 GLY A CA 1
ATOM 2684 C C . GLY A 1 348 ? 15.195 16.375 14.578 1 97.06 348 GLY A C 1
ATOM 2685 O O . GLY A 1 348 ? 16.266 16.031 15.078 1 97.06 348 GLY A O 1
ATOM 2686 N N . ILE A 1 349 ? 14.062 16.219 15.164 1 98.31 349 ILE A N 1
ATOM 2687 C CA . ILE A 1 349 ? 13.945 15.609 16.484 1 98.31 349 ILE A CA 1
ATOM 2688 C C . ILE A 1 349 ? 14.453 14.172 16.438 1 98.31 349 ILE A C 1
ATOM 2690 O O . ILE A 1 349 ? 15.195 13.742 17.328 1 98.31 349 ILE A O 1
ATOM 2694 N N . GLY A 1 350 ? 14.055 13.5 15.414 1 98 350 GLY A N 1
ATOM 2695 C CA . GLY A 1 350 ? 14.492 12.125 15.242 1 98 350 GLY A CA 1
ATOM 2696 C C . GLY A 1 350 ? 15.992 12.008 15.039 1 98 350 GLY A C 1
ATOM 2697 O O . GLY A 1 350 ? 16.625 11.086 15.57 1 98 350 GLY A O 1
ATOM 2698 N N . ALA A 1 351 ? 16.5 12.898 14.242 1 97.38 351 ALA A N 1
ATOM 2699 C CA . ALA A 1 351 ? 17.953 12.891 14.008 1 97.38 351 ALA A CA 1
ATOM 2700 C C . ALA A 1 351 ? 18.719 13.078 15.312 1 97.38 351 ALA A C 1
ATOM 2702 O O . ALA A 1 351 ? 19.688 12.352 15.586 1 97.38 351 ALA A O 1
ATOM 2703 N N . LEU A 1 352 ? 18.281 14.047 16.094 1 97.94 352 LEU A N 1
ATOM 2704 C CA . LEU A 1 352 ? 18.922 14.305 17.375 1 97.94 352 LEU A CA 1
ATOM 2705 C C . LEU A 1 352 ? 18.766 13.109 18.312 1 97.94 352 LEU A C 1
ATOM 2707 O O . LEU A 1 352 ? 19.719 12.703 18.969 1 97.94 352 LEU A O 1
ATOM 2711 N N . GLY A 1 353 ? 17.562 12.547 18.359 1 97.56 353 GLY A N 1
ATOM 2712 C CA . GLY A 1 353 ? 17.344 11.359 19.172 1 97.56 353 GLY A CA 1
ATOM 2713 C C . GLY A 1 353 ? 18.188 10.18 18.766 1 97.56 353 GLY A C 1
ATOM 2714 O O . GLY A 1 353 ? 18.734 9.469 19.625 1 97.56 353 GLY A O 1
ATOM 2715 N N . GLY A 1 354 ? 18.266 9.961 17.469 1 96.69 354 GLY A N 1
ATOM 2716 C CA . GLY A 1 354 ? 19.109 8.883 16.969 1 96.69 354 GLY A CA 1
ATOM 2717 C C . GLY A 1 354 ? 20.578 9.07 17.297 1 96.69 354 GLY A C 1
ATOM 2718 O O . GLY A 1 354 ? 21.266 8.117 17.672 1 96.69 354 GLY A O 1
ATOM 2719 N N . ALA A 1 355 ? 21.047 10.297 17.172 1 96.12 355 ALA A N 1
ATOM 2720 C CA . ALA A 1 355 ? 22.438 10.602 17.484 1 96.12 355 ALA A CA 1
ATOM 2721 C C . ALA A 1 355 ? 22.719 10.391 18.969 1 96.12 355 ALA A C 1
ATOM 2723 O O . ALA A 1 355 ? 23.766 9.859 19.344 1 96.12 355 ALA A O 1
ATOM 2724 N N . ILE A 1 356 ? 21.859 10.82 19.812 1 97 356 ILE A N 1
ATOM 2725 C CA . ILE A 1 356 ? 22 10.641 21.25 1 97 356 ILE A CA 1
ATOM 2726 C C . ILE A 1 356 ? 22.016 9.148 21.594 1 97 356 ILE A C 1
ATOM 2728 O O . ILE A 1 356 ? 22.844 8.703 22.391 1 97 356 ILE A O 1
ATOM 2732 N N . LEU A 1 357 ? 21.141 8.438 20.969 1 95.81 357 LEU A N 1
ATOM 2733 C CA . LEU A 1 357 ? 21.078 6.992 21.188 1 95.81 357 LEU A CA 1
ATOM 2734 C C . LEU A 1 357 ? 22.375 6.32 20.75 1 95.81 357 LEU A C 1
ATOM 2736 O O . LEU A 1 357 ? 22.859 5.406 21.422 1 95.81 357 LEU A O 1
ATOM 2740 N N . ALA A 1 358 ? 22.859 6.742 19.641 1 94.62 358 ALA A N 1
ATOM 2741 C CA . ALA A 1 358 ? 24.125 6.191 19.156 1 94.62 358 ALA A CA 1
ATOM 2742 C C . ALA A 1 358 ? 25.266 6.441 20.141 1 94.62 358 ALA A C 1
ATOM 2744 O O . ALA A 1 358 ? 26.031 5.535 20.453 1 94.62 358 ALA A O 1
ATOM 2745 N N . GLN A 1 359 ? 25.344 7.664 20.656 1 95.19 359 GLN A N 1
ATOM 2746 C CA . GLN A 1 359 ? 26.422 8.016 21.578 1 95.19 359 GLN A CA 1
ATOM 2747 C C . GLN A 1 359 ? 26.25 7.309 22.922 1 95.19 359 GLN A C 1
ATOM 2749 O O . GLN A 1 359 ? 27.219 6.824 23.5 1 95.19 359 GLN A O 1
ATOM 2754 N N . ALA A 1 360 ? 25.047 7.266 23.359 1 94.56 360 ALA A N 1
ATOM 2755 C CA . ALA A 1 360 ? 24.766 6.598 24.641 1 94.56 360 ALA A CA 1
ATOM 2756 C C . ALA A 1 360 ? 25.078 5.105 24.547 1 94.56 360 ALA A C 1
ATOM 2758 O O . ALA A 1 360 ? 25.641 4.527 25.484 1 94.56 360 ALA A O 1
ATOM 2759 N N . THR A 1 361 ? 24.703 4.473 23.484 1 93.69 361 THR A N 1
ATOM 2760 C CA . THR A 1 361 ? 24.953 3.049 23.297 1 93.69 361 THR A CA 1
ATOM 2761 C C . THR A 1 361 ? 26.438 2.785 23.094 1 93.69 361 THR A C 1
ATOM 2763 O O . THR A 1 361 ? 26.953 1.745 23.5 1 93.69 361 THR A O 1
ATOM 2766 N N . ALA A 1 362 ? 27.078 3.711 22.438 1 93 362 ALA A N 1
ATOM 2767 C CA . ALA A 1 362 ? 28.5 3.564 22.188 1 93 362 ALA A CA 1
ATOM 2768 C C . ALA A 1 362 ? 29.297 3.592 23.484 1 93 362 ALA A C 1
ATOM 2770 O O . ALA A 1 362 ? 30.391 3.023 23.562 1 93 362 ALA A O 1
ATOM 2771 N N . LEU A 1 363 ? 28.812 4.254 24.5 1 91.5 363 LEU A N 1
ATOM 2772 C CA . LEU A 1 363 ? 29.469 4.281 25.812 1 91.5 363 LEU A CA 1
ATOM 2773 C C . LEU A 1 363 ? 29.5 2.887 26.422 1 91.5 363 LEU A C 1
ATOM 2775 O O . LEU A 1 363 ? 30.469 2.527 27.094 1 91.5 363 LEU A O 1
ATOM 2779 N N . LEU A 1 364 ? 28.469 2.105 26.156 1 91.94 364 LEU A N 1
ATOM 2780 C CA . LEU A 1 364 ? 28.375 0.754 26.688 1 91.94 364 LEU A CA 1
ATOM 2781 C C . LEU A 1 364 ? 28.953 -0.263 25.719 1 91.94 364 LEU A C 1
ATOM 2783 O O . LEU A 1 364 ? 29.531 -1.271 26.141 1 91.94 364 LEU A O 1
ATOM 2787 N N . PHE A 1 365 ? 28.734 0.03 24.438 1 93.31 365 PHE A N 1
ATOM 2788 C CA . PHE A 1 365 ? 29.203 -0.847 23.375 1 93.31 365 PHE A CA 1
ATOM 2789 C C . PHE A 1 365 ? 29.969 -0.055 22.312 1 93.31 365 PHE A C 1
ATOM 2791 O O . PHE A 1 365 ? 29.391 0.341 21.297 1 93.31 365 PHE A O 1
ATOM 2798 N N . PRO A 1 366 ? 31.266 0.033 22.391 1 90.38 366 PRO A N 1
ATOM 2799 C CA . PRO A 1 366 ? 32.062 0.871 21.5 1 90.38 366 PRO A CA 1
ATOM 2800 C C . PRO A 1 366 ? 31.953 0.452 20.031 1 90.38 366 PRO A C 1
ATOM 2802 O O . PRO A 1 366 ? 32.219 1.251 19.125 1 90.38 366 PRO A O 1
ATOM 2805 N N . SER A 1 367 ? 31.484 -0.711 19.781 1 90 367 SER A N 1
ATOM 2806 C CA . SER A 1 367 ? 31.359 -1.221 18.422 1 90 367 SER A CA 1
ATOM 2807 C C . SER A 1 367 ? 30.266 -0.478 17.656 1 90 367 SER A C 1
ATOM 2809 O O . SER A 1 367 ? 30.188 -0.567 16.438 1 90 367 SER A O 1
ATOM 2811 N N . VAL A 1 368 ? 29.516 0.342 18.312 1 90.75 368 VAL A N 1
ATOM 2812 C CA . VAL A 1 368 ? 28.375 1.031 17.703 1 90.75 368 VAL A CA 1
ATOM 2813 C C . VAL A 1 368 ? 28.844 2.359 17.109 1 90.75 368 VAL A C 1
ATOM 2815 O O . VAL A 1 368 ? 28.172 2.926 16.25 1 90.75 368 VAL A O 1
ATOM 2818 N N . ALA A 1 369 ? 30 2.904 17.422 1 88.56 369 ALA A N 1
ATOM 2819 C CA . ALA A 1 369 ? 30.484 4.246 17.094 1 88.56 369 ALA A CA 1
ATOM 2820 C C . ALA A 1 369 ? 30.5 4.473 15.594 1 88.56 369 ALA A C 1
ATOM 2822 O O . ALA A 1 369 ? 30.109 5.539 15.117 1 88.56 369 ALA A O 1
ATOM 2823 N N . PRO A 1 370 ? 30.891 3.389 14.836 1 88.88 370 PRO A N 1
ATOM 2824 C CA . PRO A 1 370 ? 30.953 3.605 13.383 1 88.88 370 PRO A CA 1
ATOM 2825 C C . PRO A 1 370 ? 29.578 3.721 12.742 1 88.88 370 PRO A C 1
ATOM 2827 O O . PRO A 1 370 ? 29.469 4.148 11.594 1 88.88 370 PRO A O 1
ATOM 2830 N N . TYR A 1 371 ? 28.547 3.453 13.453 1 92.38 371 TYR A N 1
ATOM 2831 C CA . TYR A 1 371 ? 27.219 3.396 12.859 1 92.38 371 TYR A CA 1
ATOM 2832 C C . TYR A 1 371 ? 26.359 4.574 13.32 1 92.38 371 TYR A C 1
ATOM 2834 O O . TYR A 1 371 ? 25.125 4.5 13.297 1 92.38 371 TYR A O 1
ATOM 2842 N N . ALA A 1 372 ? 26.969 5.668 13.742 1 91.81 372 ALA A N 1
ATOM 2843 C CA . ALA A 1 372 ? 26.266 6.848 14.234 1 91.81 372 ALA A CA 1
ATOM 2844 C C . ALA A 1 372 ? 25.359 7.43 13.156 1 91.81 372 ALA A C 1
ATOM 2846 O O . ALA A 1 372 ? 24.25 7.875 13.453 1 91.81 372 ALA A O 1
ATOM 2847 N N . GLY A 1 373 ? 25.859 7.434 11.938 1 91.75 373 GLY A N 1
ATOM 2848 C CA . GLY A 1 373 ? 25.047 7.918 10.836 1 91.75 373 GLY A CA 1
ATOM 2849 C C . GLY A 1 373 ? 23.781 7.117 10.641 1 91.75 373 GLY A C 1
ATOM 2850 O O . GLY A 1 373 ? 22.703 7.684 10.406 1 91.75 373 GLY A O 1
ATOM 2851 N N . LEU A 1 374 ? 23.891 5.859 10.734 1 93.69 374 LEU A N 1
ATOM 2852 C CA . LEU A 1 374 ? 22.719 4.988 10.578 1 93.69 374 LEU A CA 1
ATOM 2853 C C . LEU A 1 374 ? 21.719 5.215 11.703 1 93.69 374 LEU A C 1
ATOM 2855 O O . LEU A 1 374 ? 20.516 5.27 11.469 1 93.69 374 LEU A O 1
ATOM 2859 N N . TYR A 1 375 ? 22.188 5.383 12.883 1 94.88 375 TYR A N 1
ATOM 2860 C CA . TYR A 1 375 ? 21.312 5.645 14.023 1 94.88 375 TYR A CA 1
ATOM 2861 C C . TYR A 1 375 ? 20.547 6.949 13.836 1 94.88 375 TYR A C 1
ATOM 2863 O O . TYR A 1 375 ? 19.375 7.051 14.203 1 94.88 375 TYR A O 1
ATOM 2871 N N . THR A 1 376 ? 21.234 7.934 13.32 1 94.81 376 THR A N 1
ATOM 2872 C CA . THR A 1 376 ? 20.594 9.219 13.055 1 94.81 376 THR A CA 1
ATOM 2873 C C . THR A 1 376 ? 19.438 9.055 12.07 1 94.81 376 THR A C 1
ATOM 2875 O O . THR A 1 376 ? 18.328 9.547 12.312 1 94.81 376 THR A O 1
ATOM 2878 N N . VAL A 1 377 ? 19.672 8.312 11.023 1 94.62 377 VAL A N 1
ATOM 2879 C CA . VAL A 1 377 ? 18.672 8.117 9.984 1 94.62 377 VAL A CA 1
ATOM 2880 C C . VAL A 1 377 ? 17.516 7.27 10.531 1 94.62 377 VAL A C 1
ATOM 2882 O O . VAL A 1 377 ? 16.344 7.543 10.242 1 94.62 377 VAL A O 1
ATOM 2885 N N . ILE A 1 378 ? 17.828 6.344 11.234 1 94.5 378 ILE A N 1
ATOM 2886 C CA . ILE A 1 378 ? 16.828 5.461 11.812 1 94.5 378 ILE A CA 1
ATOM 2887 C C . ILE A 1 378 ? 15.969 6.238 12.812 1 94.5 378 ILE A C 1
ATOM 2889 O O . ILE A 1 378 ? 14.758 6.008 12.914 1 94.5 378 ILE A O 1
ATOM 2893 N N . GLY A 1 379 ? 16.625 7.074 13.562 1 96.88 379 GLY A N 1
ATOM 2894 C CA . GLY A 1 379 ? 15.867 7.945 14.453 1 96.88 379 GLY A CA 1
ATOM 2895 C C . GLY A 1 379 ? 14.859 8.812 13.719 1 96.88 379 GLY A C 1
ATOM 2896 O O . GLY A 1 379 ? 13.727 8.977 14.172 1 96.88 379 GLY A O 1
ATOM 2897 N N . MET A 1 380 ? 15.266 9.375 12.617 1 96.56 380 MET A N 1
ATOM 2898 C CA . MET A 1 380 ? 14.375 10.172 11.781 1 96.56 380 MET A CA 1
ATOM 2899 C C . MET A 1 380 ? 13.188 9.336 11.297 1 96.56 380 MET A C 1
ATOM 2901 O O . MET A 1 380 ? 12.047 9.781 11.367 1 96.56 380 MET A O 1
ATOM 2905 N N . THR A 1 381 ? 13.508 8.133 10.883 1 94.69 381 THR A N 1
ATOM 2906 C CA . THR A 1 381 ? 12.492 7.223 10.359 1 94.69 381 THR A CA 1
ATOM 2907 C C . THR A 1 381 ? 11.484 6.848 11.438 1 94.69 381 THR A C 1
ATOM 2909 O O . THR A 1 381 ? 10.273 6.879 11.211 1 94.69 381 THR A O 1
ATOM 2912 N N . ALA A 1 382 ? 11.977 6.523 12.562 1 96.56 382 ALA A N 1
ATOM 2913 C CA . ALA A 1 382 ? 11.117 6.082 13.656 1 96.56 382 ALA A CA 1
ATOM 2914 C C . ALA A 1 382 ? 10.219 7.219 14.141 1 96.56 382 ALA A C 1
ATOM 2916 O O . ALA A 1 382 ? 9.023 7.016 14.367 1 96.56 382 ALA A O 1
ATOM 2917 N N . MET A 1 383 ? 10.789 8.352 14.297 1 97.06 383 MET A N 1
ATOM 2918 C CA . MET A 1 383 ? 10.023 9.484 14.805 1 97.06 383 MET A CA 1
ATOM 2919 C C . MET A 1 383 ? 8.906 9.867 13.836 1 97.06 383 MET A C 1
ATOM 2921 O O . MET A 1 383 ? 7.758 10.039 14.25 1 97.06 383 MET A O 1
ATOM 2925 N N . MET A 1 384 ? 9.219 9.984 12.594 1 95.88 384 MET A N 1
ATOM 2926 C CA . MET A 1 384 ? 8.203 10.32 11.602 1 95.88 384 MET A CA 1
ATOM 2927 C C . MET A 1 384 ? 7.164 9.203 11.492 1 95.88 384 MET A C 1
ATOM 2929 O O . MET A 1 384 ? 5.961 9.477 11.508 1 95.88 384 MET A O 1
ATOM 2933 N N . GLY A 1 385 ? 7.641 7.988 11.391 1 95.19 385 GLY A N 1
ATOM 2934 C CA . GLY A 1 385 ? 6.758 6.852 11.203 1 95.19 385 GLY A CA 1
ATOM 2935 C C . GLY A 1 385 ? 5.777 6.664 12.352 1 95.19 385 GLY A C 1
ATOM 2936 O O . GLY A 1 385 ? 4.586 6.445 12.117 1 95.19 385 GLY A O 1
ATOM 2937 N N . VAL A 1 386 ? 6.238 6.781 13.578 1 95.38 386 VAL A N 1
ATOM 2938 C CA . VAL A 1 386 ? 5.41 6.535 14.758 1 95.38 386 VAL A CA 1
ATOM 2939 C C . VAL A 1 386 ? 4.461 7.711 14.977 1 95.38 386 VAL A C 1
ATOM 2941 O O . VAL A 1 386 ? 3.264 7.52 15.203 1 95.38 386 VAL A O 1
ATOM 2944 N N . CYS A 1 387 ? 4.945 8.898 14.859 1 96.19 387 CYS A N 1
ATOM 2945 C CA . CYS A 1 387 ? 4.129 10.07 15.156 1 96.19 387 CYS A CA 1
ATOM 2946 C C . CYS A 1 387 ? 2.979 10.195 14.164 1 96.19 387 CYS A C 1
ATOM 2948 O O . CYS A 1 387 ? 1.872 10.594 14.539 1 96.19 387 CYS A O 1
ATOM 2950 N N . LEU A 1 388 ? 3.256 9.844 12.945 1 93.44 388 LEU A N 1
ATOM 2951 C CA . LEU A 1 388 ? 2.244 10.047 11.914 1 93.44 388 LEU A CA 1
ATOM 2952 C C . LEU A 1 388 ? 1.554 8.734 11.562 1 93.44 388 LEU A C 1
ATOM 2954 O O . LEU A 1 388 ? 0.683 8.703 10.695 1 93.44 388 LEU A O 1
ATOM 2958 N N . SER A 1 389 ? 1.93 7.695 12.211 1 91 389 SER A N 1
ATOM 2959 C CA . SER A 1 389 ? 1.399 6.367 11.914 1 91 389 SER A CA 1
ATOM 2960 C C . SER A 1 389 ? 1.559 6.02 10.438 1 91 389 SER A C 1
ATOM 2962 O O . SER A 1 389 ? 0.603 5.586 9.797 1 91 389 SER A O 1
ATOM 2964 N N . ALA A 1 390 ? 2.666 6.312 9.953 1 93 390 ALA A 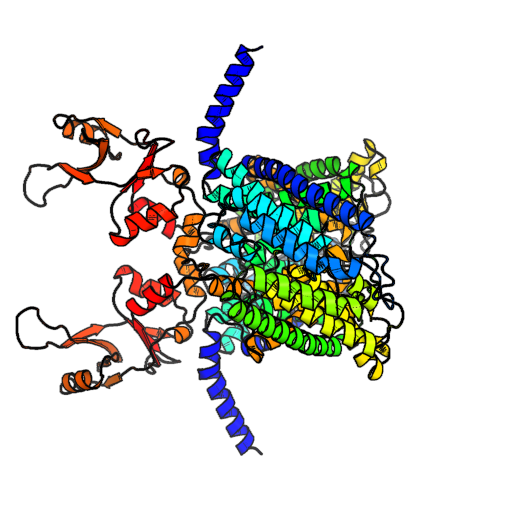N 1
ATOM 2965 C CA . ALA A 1 390 ? 3.014 6.043 8.562 1 93 390 ALA A CA 1
ATOM 2966 C C . ALA A 1 390 ? 4.402 5.422 8.453 1 93 390 ALA A C 1
ATOM 2968 O O . ALA A 1 390 ? 5.309 6.012 7.855 1 93 390 ALA A O 1
ATOM 2969 N N . PRO A 1 391 ? 4.543 4.227 8.898 1 92.94 391 PRO A N 1
ATOM 2970 C CA . PRO A 1 391 ? 5.871 3.613 8.992 1 92.94 391 PRO A CA 1
ATOM 2971 C C . PRO A 1 391 ? 6.477 3.312 7.625 1 92.94 391 PRO A C 1
ATOM 2973 O O . PRO A 1 391 ? 7.688 3.465 7.434 1 92.94 391 PRO A O 1
ATOM 2976 N N . LEU A 1 392 ? 5.711 2.836 6.684 1 93.56 392 LEU A N 1
ATOM 2977 C CA . LEU A 1 392 ? 6.238 2.502 5.367 1 93.56 392 LEU A CA 1
ATOM 2978 C C . LEU A 1 392 ? 6.684 3.758 4.625 1 93.56 392 LEU A C 1
ATOM 2980 O O . LEU A 1 392 ? 7.738 3.768 3.99 1 93.56 392 LEU A O 1
ATOM 2984 N N . ALA A 1 393 ? 5.84 4.754 4.695 1 94.38 393 ALA A N 1
ATOM 2985 C CA . ALA A 1 393 ? 6.195 6.027 4.074 1 94.38 393 ALA A CA 1
ATOM 2986 C C . ALA A 1 393 ? 7.48 6.59 4.672 1 94.38 393 ALA A C 1
ATOM 2988 O O . ALA A 1 393 ? 8.328 7.125 3.951 1 94.38 393 ALA A O 1
ATOM 2989 N N . ALA A 1 394 ? 7.613 6.5 5.973 1 95.94 394 ALA A N 1
ATOM 2990 C CA . ALA A 1 394 ? 8.812 6.996 6.648 1 95.94 394 ALA A CA 1
ATOM 2991 C C . ALA A 1 394 ? 10.055 6.242 6.188 1 95.94 394 ALA A C 1
ATOM 2993 O O . ALA A 1 394 ? 11.094 6.852 5.926 1 95.94 394 ALA A O 1
ATOM 2994 N N . LEU A 1 395 ? 9.922 4.98 6.055 1 94.94 395 LEU A N 1
ATOM 2995 C CA . LEU A 1 395 ? 11.047 4.141 5.652 1 94.94 395 LEU A CA 1
ATOM 2996 C C . LEU A 1 395 ? 11.461 4.441 4.215 1 94.94 395 LEU A C 1
ATOM 2998 O O . LEU A 1 395 ? 12.641 4.641 3.936 1 94.94 395 LEU A O 1
ATOM 3002 N N . VAL A 1 396 ? 10.516 4.547 3.334 1 94.75 396 VAL A N 1
ATOM 3003 C CA . VAL A 1 396 ? 10.797 4.758 1.918 1 94.75 396 VAL A CA 1
ATOM 3004 C C . VAL A 1 396 ? 11.32 6.18 1.7 1 94.75 396 VAL A C 1
ATOM 3006 O O . VAL A 1 396 ? 12.18 6.41 0.846 1 94.75 396 VAL A O 1
ATOM 3009 N N . ALA A 1 397 ? 10.789 7.09 2.449 1 94.75 397 ALA A N 1
ATOM 3010 C CA . ALA A 1 397 ? 11.258 8.469 2.344 1 94.75 397 ALA A CA 1
ATOM 3011 C C . ALA A 1 397 ? 12.742 8.578 2.68 1 94.75 397 ALA A C 1
ATOM 3013 O O . ALA A 1 397 ? 13.508 9.203 1.943 1 94.75 397 ALA A O 1
ATOM 3014 N N . LEU A 1 398 ? 13.141 8 3.738 1 92.19 398 LEU A N 1
ATOM 3015 C CA . LEU A 1 398 ? 14.531 8.125 4.145 1 92.19 398 LEU A CA 1
ATOM 3016 C C . LEU A 1 398 ? 15.445 7.309 3.234 1 92.19 398 LEU A C 1
ATOM 3018 O O . LEU A 1 398 ? 16.594 7.676 3.01 1 92.19 398 LEU A O 1
ATOM 3022 N N . LEU A 1 399 ? 14.883 6.223 2.736 1 92.19 399 LEU A N 1
ATOM 3023 C CA . LEU A 1 399 ? 15.609 5.457 1.729 1 92.19 399 LEU A CA 1
ATOM 3024 C C . LEU A 1 399 ? 15.938 6.32 0.517 1 92.19 399 LEU A C 1
ATOM 3026 O O . LEU A 1 399 ? 17.062 6.305 0.022 1 92.19 399 LEU A O 1
ATOM 3030 N N . GLU A 1 400 ? 14.992 7.086 0.079 1 92.5 400 GLU A N 1
ATOM 3031 C CA . GLU A 1 400 ? 15.164 7.926 -1.103 1 92.5 400 GLU A CA 1
ATOM 3032 C C . GLU A 1 400 ? 16 9.156 -0.786 1 92.5 400 GLU A C 1
ATOM 3034 O O . GLU A 1 400 ? 16.859 9.547 -1.58 1 92.5 400 GLU A O 1
ATOM 3039 N N . MET A 1 401 ? 15.781 9.68 0.388 1 92.38 401 MET A N 1
ATOM 3040 C CA . MET A 1 401 ? 16.453 10.938 0.714 1 92.38 401 MET A CA 1
ATOM 3041 C C . MET A 1 401 ? 17.922 10.695 1.068 1 92.38 401 MET A C 1
ATOM 3043 O O . MET A 1 401 ? 18.75 11.594 0.936 1 92.38 401 MET A O 1
ATOM 3047 N N . THR A 1 402 ? 18.25 9.484 1.535 1 91.31 402 THR A N 1
ATOM 3048 C CA . THR A 1 402 ? 19.641 9.133 1.817 1 91.31 402 THR A CA 1
ATOM 3049 C C . THR A 1 402 ? 20.281 8.438 0.62 1 91.31 402 THR A C 1
ATOM 3051 O O . THR A 1 402 ? 21.5 8.273 0.567 1 91.31 402 THR A O 1
ATOM 3054 N N . ASN A 1 403 ? 19.422 7.961 -0.29 1 88.94 403 ASN A N 1
ATOM 3055 C CA . ASN A 1 403 ? 19.859 7.207 -1.46 1 88.94 403 ASN A CA 1
ATOM 3056 C C . ASN A 1 403 ? 20.625 5.949 -1.062 1 88.94 403 ASN A C 1
ATOM 3058 O O . ASN A 1 403 ? 21.656 5.645 -1.649 1 88.94 403 ASN A O 1
ATOM 3062 N N . ASP A 1 404 ? 20.188 5.316 -0.003 1 89.44 404 ASP A N 1
ATOM 3063 C CA . ASP A 1 404 ? 20.891 4.148 0.524 1 89.44 404 ASP A CA 1
ATOM 3064 C C . ASP A 1 404 ? 19.906 3.055 0.926 1 89.44 404 ASP A C 1
ATOM 3066 O O . ASP A 1 404 ? 19.188 3.189 1.925 1 89.44 404 ASP A O 1
ATOM 3070 N N . ALA A 1 405 ? 20.016 1.949 0.203 1 87.56 405 ALA A N 1
ATOM 3071 C CA . ALA A 1 405 ? 19.062 0.861 0.401 1 87.56 405 ALA A CA 1
ATOM 3072 C C . ALA A 1 405 ? 19.406 0.037 1.636 1 87.56 405 ALA A C 1
ATOM 3074 O O . ALA A 1 405 ? 18.594 -0.745 2.125 1 87.56 405 ALA A O 1
ATOM 3075 N N . SER A 1 406 ? 20.562 0.204 2.219 1 87.31 406 SER A N 1
ATOM 3076 C CA . SER A 1 406 ? 21.016 -0.593 3.352 1 87.31 406 SER A CA 1
ATOM 3077 C C . SER A 1 406 ? 20.25 -0.241 4.621 1 87.31 406 SER A C 1
ATOM 3079 O O . SER A 1 406 ? 20.312 -0.969 5.613 1 87.31 406 SER A O 1
ATOM 3081 N N . ILE A 1 407 ? 19.453 0.808 4.539 1 90.94 407 ILE A N 1
ATOM 3082 C CA . ILE A 1 407 ? 18.734 1.272 5.723 1 90.94 407 ILE A CA 1
ATOM 3083 C C . ILE A 1 407 ? 17.453 0.458 5.906 1 90.94 407 ILE A C 1
ATOM 3085 O O . ILE A 1 407 ? 16.828 0.513 6.965 1 90.94 407 ILE A O 1
ATOM 3089 N N . ILE A 1 408 ? 17.094 -0.351 4.945 1 92.88 408 ILE A N 1
ATOM 3090 C CA . ILE A 1 408 ? 15.781 -0.985 4.902 1 92.88 408 ILE A CA 1
ATOM 3091 C C . ILE A 1 408 ? 15.609 -1.901 6.113 1 92.88 408 ILE A C 1
ATOM 3093 O O . ILE A 1 408 ? 14.734 -1.679 6.953 1 92.88 408 ILE A O 1
ATOM 3097 N N . LEU A 1 409 ? 16.5 -2.869 6.25 1 93.31 409 LEU A N 1
ATOM 3098 C CA . LEU A 1 409 ? 16.328 -3.875 7.293 1 93.31 409 LEU A CA 1
ATOM 3099 C C . LEU A 1 409 ? 16.484 -3.256 8.68 1 93.31 409 LEU A C 1
ATOM 3101 O O . LEU A 1 409 ? 15.648 -3.457 9.555 1 93.31 409 LEU A O 1
ATOM 3105 N N . PRO A 1 410 ? 17.547 -2.434 8.922 1 93.75 410 PRO A N 1
ATOM 3106 C CA . PRO A 1 410 ? 17.656 -1.769 10.227 1 93.75 410 PRO A CA 1
ATOM 3107 C C . PRO A 1 410 ? 16.453 -0.873 10.531 1 93.75 410 PRO A C 1
ATOM 3109 O O . PRO A 1 410 ? 15.992 -0.818 11.672 1 93.75 410 PRO A O 1
ATOM 3112 N N . GLY A 1 411 ? 16 -0.168 9.5 1 94.5 411 GLY A N 1
ATOM 3113 C CA . GLY A 1 411 ? 14.836 0.671 9.688 1 94.5 411 GLY A CA 1
ATOM 3114 C C . GLY A 1 411 ? 13.602 -0.11 10.102 1 94.5 411 GLY A C 1
ATOM 3115 O O . GLY A 1 411 ? 12.844 0.334 10.969 1 94.5 411 GLY A O 1
ATOM 3116 N N . MET A 1 412 ? 13.414 -1.255 9.5 1 95.31 412 MET A N 1
ATOM 3117 C CA . MET A 1 412 ? 12.273 -2.102 9.82 1 95.31 412 MET A CA 1
ATOM 3118 C C . MET A 1 412 ? 12.375 -2.637 11.25 1 95.31 412 MET A C 1
ATOM 3120 O O . MET A 1 412 ? 11.375 -2.693 11.969 1 95.31 412 MET A O 1
ATOM 3124 N N . ILE A 1 413 ? 13.555 -2.973 11.695 1 94.94 413 ILE A N 1
ATOM 3125 C CA . ILE A 1 413 ? 13.805 -3.549 13.008 1 94.94 413 ILE A CA 1
ATOM 3126 C C . ILE A 1 413 ? 13.469 -2.523 14.094 1 94.94 413 ILE A C 1
ATOM 3128 O O . ILE A 1 413 ? 12.969 -2.881 15.164 1 94.94 413 ILE A O 1
ATOM 3132 N N . VAL A 1 414 ? 13.711 -1.297 13.773 1 95.56 414 VAL A N 1
ATOM 3133 C CA . VAL A 1 414 ? 13.477 -0.238 14.75 1 95.56 414 VAL A CA 1
ATOM 3134 C C . VAL A 1 414 ? 12.008 0.172 14.727 1 95.56 414 VAL A C 1
ATOM 3136 O O . VAL A 1 414 ? 11.43 0.488 15.766 1 95.56 414 VAL A O 1
ATOM 3139 N N . ALA A 1 415 ? 11.383 0.099 13.578 1 93.94 415 ALA A N 1
ATOM 3140 C CA . ALA A 1 415 ? 10.031 0.605 13.383 1 93.94 415 ALA A CA 1
ATOM 3141 C C . ALA A 1 415 ? 9.016 -0.221 14.172 1 93.94 415 ALA A C 1
ATOM 3143 O O . ALA A 1 415 ? 8.094 0.329 14.781 1 93.94 415 ALA A O 1
ATOM 3144 N N . VAL A 1 416 ? 9.188 -1.524 14.281 1 92.31 416 VAL A N 1
ATOM 3145 C CA . VAL A 1 416 ? 8.195 -2.414 14.859 1 92.31 416 VAL A CA 1
ATOM 3146 C C . VAL A 1 416 ? 8.117 -2.189 16.375 1 92.31 416 VAL A C 1
ATOM 3148 O O . VAL A 1 416 ? 7.055 -1.847 16.906 1 92.31 416 VAL A O 1
ATOM 3151 N N . PRO A 1 417 ? 9.25 -2.305 17.078 1 94.69 417 PRO A N 1
ATOM 3152 C CA . PRO A 1 417 ? 9.141 -2.061 18.531 1 94.69 417 PRO A CA 1
ATOM 3153 C C . PRO A 1 417 ? 8.766 -0.618 18.844 1 94.69 417 PRO A C 1
ATOM 3155 O O . PRO A 1 417 ? 8.078 -0.367 19.844 1 94.69 417 PRO A O 1
ATOM 3158 N N . ALA A 1 418 ? 9.227 0.319 18.047 1 96.44 418 ALA A N 1
ATOM 3159 C CA . ALA A 1 418 ? 8.875 1.719 18.266 1 96.44 418 ALA A CA 1
ATOM 3160 C C . ALA A 1 418 ? 7.367 1.925 18.203 1 96.44 418 ALA A C 1
ATOM 3162 O O . ALA A 1 418 ? 6.781 2.57 19.078 1 96.44 418 ALA A O 1
ATOM 3163 N N . TYR A 1 419 ? 6.801 1.356 17.234 1 93.06 419 TYR A N 1
ATOM 3164 C CA . TYR A 1 419 ? 5.367 1.519 17.031 1 93.06 419 TYR A CA 1
ATOM 3165 C C . TYR A 1 419 ? 4.586 0.792 18.125 1 93.06 419 TYR A C 1
ATOM 3167 O O . TYR A 1 419 ? 3.6 1.318 18.641 1 93.06 419 TYR A O 1
ATOM 3175 N N . LEU A 1 420 ? 4.977 -0.423 18.469 1 91.81 420 LEU A N 1
ATOM 3176 C CA . LEU A 1 420 ? 4.266 -1.236 19.438 1 91.81 420 LEU A CA 1
ATOM 3177 C C . LEU A 1 420 ? 4.273 -0.57 20.812 1 91.81 420 LEU A C 1
ATOM 3179 O O . LEU A 1 420 ? 3.244 -0.508 21.484 1 91.81 420 LEU A O 1
ATOM 3183 N N . ILE A 1 421 ? 5.383 -0.059 21.172 1 94.75 421 ILE A N 1
ATOM 3184 C CA . ILE A 1 421 ? 5.461 0.566 22.484 1 94.75 421 ILE A CA 1
ATOM 3185 C C . ILE A 1 421 ? 4.645 1.858 22.5 1 94.75 421 ILE A C 1
ATOM 3187 O O . ILE A 1 421 ? 3.99 2.182 23.484 1 94.75 421 ILE A O 1
ATOM 3191 N N . ALA A 1 422 ? 4.707 2.568 21.422 1 95.19 422 ALA A N 1
ATOM 3192 C CA . ALA A 1 422 ? 4.008 3.85 21.344 1 95.19 422 ALA A CA 1
ATOM 3193 C C . ALA A 1 422 ? 2.496 3.65 21.375 1 95.19 422 ALA A C 1
ATOM 3195 O O . ALA A 1 422 ? 1.791 4.277 22.156 1 95.19 422 ALA A O 1
ATOM 3196 N N . TYR A 1 423 ? 1.989 2.793 20.609 1 90.75 423 TYR A N 1
ATOM 3197 C CA . TYR A 1 423 ? 0.546 2.715 20.406 1 90.75 423 TYR A CA 1
ATOM 3198 C C . TYR A 1 423 ? -0.076 1.674 21.328 1 90.75 423 TYR A C 1
ATOM 3200 O O . TYR A 1 423 ? -1.211 1.839 21.781 1 90.75 423 TYR A O 1
ATOM 3208 N N . GLN A 1 424 ? 0.552 0.635 21.625 1 88.12 424 GLN A N 1
ATOM 3209 C CA . GLN A 1 424 ? -0.009 -0.376 22.5 1 88.12 424 GLN A CA 1
ATOM 3210 C C . GLN A 1 424 ? 0.44 -0.151 23.953 1 88.12 424 GLN A C 1
ATOM 3212 O O . GLN A 1 424 ? -0.336 -0.352 24.891 1 88.12 424 GLN A O 1
ATOM 3217 N N . GLY A 1 425 ? 1.679 0.168 24.094 1 91.25 425 GLY A N 1
ATOM 3218 C CA . GLY A 1 425 ? 2.199 0.36 25.438 1 91.25 425 GLY A CA 1
ATOM 3219 C C . GLY A 1 425 ? 1.738 1.657 26.078 1 91.25 425 GLY A C 1
ATOM 3220 O O . GLY A 1 425 ? 1.271 1.662 27.219 1 91.25 425 GLY A O 1
ATOM 3221 N N . LEU A 1 426 ? 1.844 2.715 25.234 1 94.56 426 LEU A N 1
ATOM 3222 C CA . LEU A 1 426 ? 1.587 4.031 25.812 1 94.56 426 LEU A CA 1
ATOM 3223 C C . LEU A 1 426 ? 0.29 4.617 25.266 1 94.56 426 LEU A C 1
ATOM 3225 O O . LEU A 1 426 ? -0.068 5.754 25.578 1 94.56 426 LEU A O 1
ATOM 3229 N N . ASN A 1 427 ? -0.45 3.891 24.422 1 91.25 427 ASN A N 1
ATOM 3230 C CA . ASN A 1 427 ? -1.737 4.297 23.875 1 91.25 427 ASN A CA 1
ATOM 3231 C C . ASN A 1 427 ? -1.64 5.641 23.156 1 91.25 427 ASN A C 1
ATOM 3233 O O . ASN A 1 427 ? -2.453 6.535 23.391 1 91.25 427 ASN A O 1
ATOM 3237 N N . ALA A 1 428 ? -0.604 5.691 22.438 1 90.88 428 ALA A N 1
ATOM 3238 C CA . ALA A 1 428 ? -0.438 6.906 21.641 1 90.88 428 ALA A CA 1
ATOM 3239 C C . ALA A 1 428 ? -1.504 7.004 20.547 1 90.88 428 ALA A C 1
ATOM 3241 O O . ALA A 1 428 ? -2.092 5.992 20.156 1 90.88 428 ALA A O 1
ATOM 3242 N N . LYS A 1 429 ? -1.813 8.258 20.219 1 87.31 429 LYS A N 1
ATOM 3243 C CA . LYS A 1 429 ? -2.766 8.523 19.141 1 87.31 429 LYS A CA 1
ATOM 3244 C C . LYS A 1 429 ? -2.08 9.188 17.953 1 87.31 429 LYS A C 1
ATOM 3246 O O . LYS A 1 429 ? -1.13 9.953 18.125 1 87.31 429 LYS A O 1
ATOM 3251 N N . SER A 1 430 ? -2.574 8.82 16.812 1 87.31 430 SER A N 1
ATOM 3252 C CA . SER A 1 430 ? -2.027 9.453 15.617 1 87.31 430 SER A CA 1
ATOM 3253 C C . SER A 1 430 ? -2.342 10.945 15.594 1 87.31 430 SER A C 1
ATOM 3255 O O . SER A 1 430 ? -3.459 11.359 15.914 1 87.31 430 SER A O 1
ATOM 3257 N N . ILE A 1 431 ? -1.433 11.688 15.195 1 90.31 431 ILE A N 1
ATOM 3258 C CA . ILE A 1 431 ? -1.541 13.148 15.234 1 90.31 431 ILE A CA 1
ATOM 3259 C C . ILE A 1 431 ? -2.643 13.602 14.281 1 90.31 431 ILE A C 1
ATOM 3261 O O . ILE A 1 431 ? -3.49 14.422 14.648 1 90.31 431 ILE A O 1
ATOM 3265 N N . PHE A 1 432 ? -2.691 13.062 13.102 1 87.62 432 PHE A N 1
ATOM 3266 C CA . PHE A 1 432 ? -3.623 13.547 12.086 1 87.62 432 PHE A CA 1
ATOM 3267 C C . PHE A 1 432 ? -5.062 13.266 12.5 1 87.62 432 PHE A C 1
ATOM 3269 O O . PHE A 1 432 ? -5.93 14.133 12.375 1 87.62 432 PHE A O 1
ATOM 3276 N N . PHE A 1 433 ? -5.336 12.195 13.023 1 86.69 433 PHE A N 1
ATOM 3277 C CA . PHE A 1 433 ? -6.703 11.836 13.391 1 86.69 433 PHE A CA 1
ATOM 3278 C C . PHE A 1 433 ? -7.152 12.609 14.625 1 86.69 433 PHE A C 1
ATOM 3280 O O . PHE A 1 433 ? -8.305 13.031 14.711 1 86.69 433 PHE A O 1
ATOM 3287 N N . ARG A 1 434 ? -6.215 12.734 15.477 1 89.06 434 ARG A N 1
ATOM 3288 C CA . ARG A 1 434 ? -6.582 13.484 16.672 1 89.06 434 ARG A CA 1
ATOM 3289 C C . ARG A 1 434 ? -6.785 14.961 16.344 1 89.06 434 ARG A C 1
ATOM 3291 O O . ARG A 1 434 ? -7.629 15.625 16.953 1 89.06 434 ARG A O 1
ATOM 3298 N N . GLN A 1 435 ? -5.965 15.43 15.492 1 88.38 435 GLN A N 1
ATOM 3299 C CA . GLN A 1 435 ? -6.176 16.797 15.031 1 88.38 435 GLN A CA 1
ATOM 3300 C C . GLN A 1 435 ? -7.555 16.953 14.398 1 88.38 435 GLN A C 1
ATOM 3302 O O . GLN A 1 435 ? -8.227 17.969 14.602 1 88.38 435 GLN A O 1
ATOM 3307 N N . LEU A 1 436 ? -7.98 15.992 13.625 1 89.94 436 LEU A N 1
ATOM 3308 C CA . LEU A 1 436 ? -9.297 16.016 12.992 1 89.94 436 LEU A CA 1
ATOM 3309 C C . LEU A 1 436 ? -10.398 15.977 14.047 1 89.94 436 LEU A C 1
ATOM 3311 O O . LEU A 1 436 ? -11.391 16.703 13.938 1 89.94 436 LEU A O 1
ATOM 3315 N N . ASP A 1 437 ? -10.18 15.227 15.07 1 89.75 437 ASP A N 1
ATOM 3316 C CA . ASP A 1 437 ? -11.148 15.148 16.156 1 89.75 437 ASP A CA 1
ATOM 3317 C C . ASP A 1 437 ? -11.281 16.5 16.875 1 89.75 437 ASP A C 1
ATOM 3319 O O . ASP A 1 437 ? -12.398 16.938 17.172 1 89.75 437 ASP A O 1
ATOM 3323 N N . ILE A 1 438 ? -10.18 17.109 17.109 1 87.25 438 ILE A N 1
ATOM 3324 C CA . ILE A 1 438 ? -10.156 18.375 17.812 1 87.25 438 ILE A CA 1
ATOM 3325 C C . ILE A 1 438 ? -10.852 19.453 16.969 1 87.25 438 ILE A C 1
ATOM 3327 O O . ILE A 1 438 ? -11.57 20.297 17.516 1 87.25 438 ILE A O 1
ATOM 3331 N N . MET A 1 439 ? -10.703 19.328 15.641 1 86.25 439 MET A N 1
ATOM 3332 C CA . MET A 1 439 ? -11.32 20.297 14.734 1 86.25 439 MET A CA 1
ATOM 3333 C C . MET A 1 439 ? -12.781 19.938 14.477 1 86.25 439 MET A C 1
ATOM 3335 O O . MET A 1 439 ? -13.508 20.703 13.828 1 86.25 439 MET A O 1
ATOM 3339 N N . GLY A 1 440 ? -13.203 18.781 14.852 1 86.94 440 GLY A N 1
ATOM 3340 C CA . GLY A 1 440 ? -14.57 18.328 14.641 1 86.94 440 GLY A CA 1
ATOM 3341 C C . GLY A 1 440 ? -14.844 17.875 13.219 1 86.94 440 GLY A C 1
ATOM 3342 O O . GLY A 1 440 ? -15.961 18.016 12.727 1 86.94 440 GLY A O 1
ATOM 3343 N N . LEU A 1 441 ? -13.852 17.484 12.586 1 88.81 441 LEU A N 1
ATOM 3344 C CA . LEU A 1 441 ? -13.984 17.047 11.203 1 88.81 441 LEU A CA 1
ATOM 3345 C C . LEU A 1 441 ? -14.047 15.523 11.125 1 88.81 441 LEU A C 1
ATOM 3347 O O . LEU A 1 441 ? -13.234 14.836 11.75 1 88.81 441 LEU A O 1
ATOM 3351 N N . GLY A 1 442 ? -14.93 14.977 10.383 1 87.81 442 GLY A N 1
ATOM 3352 C CA . GLY A 1 442 ? -15.102 13.531 10.258 1 87.81 442 GLY A CA 1
ATOM 3353 C C . GLY A 1 442 ? -14.102 12.891 9.312 1 87.81 442 GLY A C 1
ATOM 3354 O O . GLY A 1 442 ? -13.539 13.57 8.445 1 87.81 442 GLY A O 1
ATOM 3355 N N . TYR A 1 443 ? -13.828 11.68 9.547 1 87.56 443 TYR A N 1
ATOM 3356 C CA . TYR A 1 443 ? -12.898 10.961 8.68 1 87.56 443 TYR A CA 1
ATOM 3357 C C . TYR A 1 443 ? -13.289 9.492 8.562 1 87.56 443 TYR A C 1
ATOM 3359 O O . TYR A 1 443 ? -12.594 8.703 7.918 1 87.56 443 TYR A O 1
ATOM 3367 N N . LYS A 1 444 ? -14.32 9.055 9.125 1 87 444 LYS A N 1
ATOM 3368 C CA . LYS A 1 444 ? -14.773 7.664 9.055 1 87 444 LYS A CA 1
ATOM 3369 C C . LYS A 1 444 ? -15.867 7.492 8.008 1 87 444 LYS A C 1
ATOM 3371 O O . LYS A 1 444 ? -16.766 8.328 7.898 1 87 444 LYS A O 1
ATOM 3376 N N . VAL A 1 445 ? -15.672 6.508 7.223 1 87.06 445 VAL A N 1
ATOM 3377 C CA . VAL A 1 445 ? -16.656 6.18 6.191 1 87.06 445 VAL A CA 1
ATOM 3378 C C . VAL A 1 445 ? -16.984 4.688 6.246 1 87.06 445 VAL A C 1
ATOM 3380 O O . VAL A 1 445 ? -16.094 3.857 6.418 1 87.06 445 VAL A O 1
ATOM 3383 N N . ALA A 1 446 ? -18.25 4.336 6.09 1 85.31 446 ALA A N 1
ATOM 3384 C CA . ALA A 1 446 ? -18.672 2.938 6.078 1 85.31 446 ALA A CA 1
ATOM 3385 C C . ALA A 1 446 ? -18.125 2.207 4.859 1 85.31 446 ALA A C 1
ATOM 3387 O O . ALA A 1 446 ? -17.969 2.801 3.789 1 85.31 446 ALA A O 1
ATOM 3388 N N . PRO A 1 447 ? -17.844 0.942 5.035 1 82.5 447 PRO A N 1
ATOM 3389 C CA . PRO A 1 447 ? -17.219 0.172 3.955 1 82.5 447 PRO A CA 1
ATOM 3390 C C . PRO A 1 447 ? -18.031 0.201 2.664 1 82.5 447 PRO A C 1
ATOM 3392 O O . PRO A 1 447 ? -17.469 0.315 1.574 1 82.5 447 PRO A O 1
ATOM 3395 N N . VAL A 1 448 ? -19.344 0.087 2.742 1 85.25 448 VAL A N 1
ATOM 3396 C CA . VAL A 1 448 ? -20.188 0.091 1.554 1 85.25 448 VAL A CA 1
ATOM 3397 C C . VAL A 1 448 ? -20.078 1.434 0.838 1 85.25 448 VAL A C 1
ATOM 3399 O O . VAL A 1 448 ? -19.953 1.481 -0.388 1 85.25 448 VAL A O 1
ATOM 3402 N N . ASN A 1 449 ? -20.094 2.469 1.632 1 88.25 449 ASN A N 1
ATOM 3403 C CA . ASN A 1 449 ? -19.969 3.809 1.065 1 88.25 449 ASN A CA 1
ATOM 3404 C C . ASN A 1 449 ? -18.609 4.023 0.407 1 88.25 449 ASN A C 1
ATOM 3406 O O . ASN A 1 449 ? -18.531 4.648 -0.652 1 88.25 449 ASN A O 1
ATOM 3410 N N . LEU A 1 450 ? -17.625 3.488 1.006 1 85.12 450 LEU A N 1
ATOM 3411 C CA . LEU A 1 450 ? -16.281 3.613 0.461 1 85.12 450 LEU A CA 1
ATOM 3412 C C . LEU A 1 450 ? -16.172 2.914 -0.889 1 85.12 450 LEU A C 1
ATOM 3414 O O . LEU A 1 450 ? -15.516 3.414 -1.802 1 85.12 450 LEU A O 1
ATOM 3418 N N . GLY A 1 451 ? -16.766 1.787 -0.991 1 84.81 451 GLY A N 1
ATOM 3419 C CA . GLY A 1 451 ? -16.75 1.062 -2.252 1 84.81 451 GLY A CA 1
ATOM 3420 C C . GLY A 1 451 ? -17.516 1.772 -3.354 1 84.81 451 GLY A C 1
ATOM 3421 O O . GLY A 1 451 ? -17.094 1.775 -4.508 1 84.81 451 GLY A O 1
ATOM 3422 N N . LEU A 1 452 ? -18.609 2.404 -2.988 1 89.69 452 LEU A N 1
ATOM 3423 C CA . LEU A 1 452 ? -19.516 3.012 -3.967 1 89.69 452 LEU A CA 1
ATOM 3424 C C . LEU A 1 452 ? -18.984 4.379 -4.402 1 89.69 452 LEU A C 1
ATOM 3426 O O . LEU A 1 452 ? -19.391 4.895 -5.449 1 89.69 452 LEU A O 1
ATOM 3430 N N . GLN A 1 453 ? -18.125 4.98 -3.604 1 89.75 453 GLN A N 1
ATOM 3431 C CA . GLN A 1 453 ? -17.531 6.266 -3.953 1 89.75 453 GLN A CA 1
ATOM 3432 C C . GLN A 1 453 ? -16.562 6.121 -5.121 1 89.75 453 GLN A C 1
ATOM 3434 O O . GLN A 1 453 ? -16.234 7.105 -5.781 1 89.75 453 GLN A O 1
ATOM 3439 N N . LYS A 1 454 ? -16.188 4.902 -5.383 1 88.19 454 LYS A N 1
ATOM 3440 C CA . LYS A 1 454 ? -15.141 4.664 -6.371 1 88.19 454 LYS A CA 1
ATOM 3441 C C . LYS A 1 454 ? -15.719 4.574 -7.781 1 88.19 454 LYS A C 1
ATOM 3443 O O . LYS A 1 454 ? -14.984 4.629 -8.766 1 88.19 454 LYS A O 1
ATOM 3448 N N . LEU A 1 455 ? -17.016 4.52 -7.914 1 90.88 455 LEU A N 1
ATOM 3449 C CA . LEU A 1 455 ? -17.688 4.406 -9.203 1 90.88 455 LEU A CA 1
ATOM 3450 C C . LEU A 1 455 ? -18.594 5.602 -9.445 1 90.88 455 LEU A C 1
ATOM 3452 O O . LEU A 1 455 ? -19.328 6.023 -8.547 1 90.88 455 LEU A O 1
ATOM 3456 N N . GLY A 1 456 ? -18.469 6.082 -10.648 1 92.94 456 GLY A N 1
ATOM 3457 C CA . GLY A 1 456 ? -19.391 7.145 -11.031 1 92.94 456 GLY A CA 1
ATOM 3458 C C . GLY A 1 456 ? -20.75 6.625 -11.461 1 92.94 456 GLY A C 1
ATOM 3459 O O . GLY A 1 456 ? -20.891 5.457 -11.82 1 92.94 456 GLY A O 1
ATOM 3460 N N . VAL A 1 457 ? -21.734 7.516 -11.391 1 94.25 457 VAL A N 1
ATOM 3461 C CA . VAL A 1 457 ? -23.109 7.141 -11.742 1 94.25 457 VAL A CA 1
ATOM 3462 C C . VAL A 1 457 ? -23.172 6.773 -13.219 1 94.25 457 VAL A C 1
ATOM 3464 O O . VAL A 1 457 ? -23.984 5.93 -13.617 1 94.25 457 VAL A O 1
ATOM 3467 N N . ARG A 1 458 ? -22.312 7.359 -14 1 93.12 458 ARG A N 1
ATOM 3468 C CA . ARG A 1 458 ? -22.344 7.129 -15.438 1 93.12 458 ARG A CA 1
ATOM 3469 C C . ARG A 1 458 ? -21.922 5.703 -15.773 1 93.12 458 ARG A C 1
ATOM 3471 O O . ARG A 1 458 ? -22.188 5.211 -16.875 1 93.12 458 ARG A O 1
ATOM 3478 N N . ALA A 1 459 ? -21.266 5.074 -14.891 1 90.19 459 ALA A N 1
ATOM 3479 C CA . ALA A 1 459 ? -20.797 3.707 -15.109 1 90.19 459 ALA A CA 1
ATOM 3480 C C . ALA A 1 459 ? -21.938 2.709 -15 1 90.19 459 ALA A C 1
ATOM 3482 O O . ALA A 1 459 ? -21.875 1.614 -15.562 1 90.19 459 ALA A O 1
ATOM 3483 N N . LEU A 1 460 ? -23 3.076 -14.344 1 92.19 460 LEU A N 1
ATOM 3484 C CA . LEU A 1 460 ? -24.062 2.113 -14.055 1 92.19 460 LEU A CA 1
ATOM 3485 C C . LEU A 1 460 ? -25.391 2.568 -14.641 1 92.19 460 LEU A C 1
ATOM 3487 O O . LEU A 1 460 ? -26.297 1.762 -14.82 1 92.19 460 LEU A O 1
ATOM 3491 N N . MET A 1 461 ? -25.547 3.75 -14.992 1 92.62 461 MET A N 1
ATOM 3492 C CA . MET A 1 461 ? -26.844 4.309 -15.359 1 92.62 461 MET A CA 1
ATOM 3493 C C . MET A 1 461 ? -27.375 3.664 -16.625 1 92.62 461 MET A C 1
ATOM 3495 O O . MET A 1 461 ? -26.609 3.326 -17.531 1 92.62 461 MET A O 1
ATOM 3499 N N . ASP A 1 462 ? -28.656 3.486 -16.625 1 91.88 462 ASP A N 1
ATOM 3500 C CA . ASP A 1 462 ? -29.359 3.057 -17.828 1 91.88 462 ASP A CA 1
ATOM 3501 C C . ASP A 1 462 ? -29.672 4.246 -18.734 1 91.88 462 ASP A C 1
ATOM 3503 O O . ASP A 1 462 ? -30.406 5.152 -18.344 1 91.88 462 ASP A O 1
ATOM 3507 N N . ARG A 1 463 ? -29.172 4.164 -19.875 1 91.06 463 ARG A N 1
ATOM 3508 C CA . ARG A 1 463 ? -29.312 5.293 -20.781 1 91.06 463 ARG A CA 1
ATOM 3509 C C . ARG A 1 463 ? -30.547 5.133 -21.672 1 91.06 463 ARG A C 1
ATOM 3511 O O . ARG A 1 463 ? -30.969 6.078 -22.344 1 91.06 463 ARG A O 1
ATOM 3518 N N . ARG A 1 464 ? -31.188 3.971 -21.641 1 88.62 464 ARG A N 1
ATOM 3519 C CA . ARG A 1 464 ? -32.375 3.723 -22.469 1 88.62 464 ARG A CA 1
ATOM 3520 C C . ARG A 1 464 ? -33.625 4.203 -21.766 1 88.62 464 ARG A C 1
ATOM 3522 O O . ARG A 1 464 ? -34.438 3.393 -21.312 1 88.62 464 ARG A O 1
ATOM 3529 N N . ILE A 1 465 ? -33.75 5.449 -21.75 1 89.06 465 ILE A N 1
ATOM 3530 C CA . ILE A 1 465 ? -34.875 6.035 -21.016 1 89.06 465 ILE A CA 1
ATOM 3531 C C . ILE A 1 465 ? -35.781 6.762 -21.984 1 89.06 465 ILE A C 1
ATOM 3533 O O . ILE A 1 465 ? -35.375 7.184 -23.062 1 89.06 465 ILE A O 1
ATOM 3537 N N . VAL A 1 466 ? -37.031 6.711 -21.609 1 86.88 466 VAL A N 1
ATOM 3538 C CA . VAL A 1 466 ? -38.062 7.457 -22.359 1 86.88 466 VAL A CA 1
ATOM 3539 C C . VAL A 1 466 ? -38.625 8.57 -21.484 1 86.88 466 VAL A C 1
ATOM 3541 O O . VAL A 1 466 ? -39.062 8.312 -20.359 1 86.88 466 VAL A O 1
ATOM 3544 N N . ILE A 1 467 ? -38.5 9.773 -22.016 1 87.75 467 ILE A N 1
ATOM 3545 C CA . ILE A 1 467 ? -39.031 10.922 -21.266 1 87.75 467 ILE A CA 1
ATOM 3546 C C . ILE A 1 467 ? -40.281 11.445 -21.938 1 87.75 467 ILE A C 1
ATOM 3548 O O . ILE A 1 467 ? -40.312 11.727 -23.125 1 87.75 467 ILE A O 1
ATOM 3552 N N . VAL A 1 468 ? -41.344 11.477 -21.125 1 84.44 468 VAL A N 1
ATOM 3553 C CA . VAL A 1 468 ? -42.625 11.977 -21.641 1 84.44 468 VAL A CA 1
ATOM 3554 C C . VAL A 1 468 ? -42.969 13.297 -20.953 1 84.44 468 VAL A C 1
ATOM 3556 O O . VAL A 1 468 ? -42.875 13.406 -19.719 1 84.44 468 VAL A O 1
ATOM 3559 N N . ASN A 1 469 ? -43.188 14.227 -21.781 1 82.12 469 ASN A N 1
ATOM 3560 C CA . ASN A 1 469 ? -43.594 15.523 -21.234 1 82.12 469 ASN A CA 1
ATOM 3561 C C . ASN A 1 469 ? -45.125 15.656 -21.188 1 82.12 469 ASN A C 1
ATOM 3563 O O . ASN A 1 469 ? -45.812 15.406 -22.172 1 82.12 469 ASN A O 1
ATOM 3567 N N . ASN A 1 470 ? -45.719 16.125 -20.016 1 67.56 470 ASN A N 1
ATOM 3568 C CA . ASN A 1 470 ? -47.031 16.609 -19.594 1 67.56 470 ASN A CA 1
ATOM 3569 C C . ASN A 1 470 ? -48.156 16.031 -20.453 1 67.56 470 ASN A C 1
ATOM 3571 O O . ASN A 1 470 ? -48.969 16.766 -21 1 67.56 470 ASN A O 1
ATOM 3575 N N . ASN A 1 471 ? -48.125 14.812 -20.953 1 64.88 471 ASN A N 1
ATOM 3576 C CA . ASN A 1 471 ? -49.312 14.312 -21.656 1 64.88 471 ASN A CA 1
ATOM 3577 C C . ASN A 1 471 ? -49.781 12.984 -21.078 1 64.88 471 ASN A C 1
ATOM 3579 O O . ASN A 1 471 ? -49.25 11.93 -21.406 1 64.88 471 ASN A O 1
ATOM 3583 N N . ASP A 1 472 ? -50.75 13.031 -20.125 1 64.31 472 ASP A N 1
ATOM 3584 C CA . ASP A 1 472 ? -51.281 11.883 -19.391 1 64.31 472 ASP A CA 1
ATOM 3585 C C . ASP A 1 472 ? -51.938 10.883 -20.328 1 64.31 472 ASP A C 1
ATOM 3587 O O . ASP A 1 472 ? -51.938 9.68 -20.078 1 64.31 472 ASP A O 1
ATOM 3591 N N . GLU A 1 473 ? -52.5 11.406 -21.453 1 63.88 473 GLU A N 1
ATOM 3592 C CA . GLU A 1 473 ? -53.344 10.555 -22.281 1 63.88 473 GLU A CA 1
ATOM 3593 C C . GLU A 1 473 ? -52.5 9.492 -23 1 63.88 473 GLU A C 1
ATOM 3595 O O . GLU A 1 473 ? -53.031 8.422 -23.328 1 63.88 473 GLU A O 1
ATOM 3600 N N . LEU A 1 474 ? -51.25 9.82 -23.078 1 68.56 474 LEU A N 1
ATOM 3601 C CA . LEU A 1 474 ? -50.469 8.922 -23.922 1 68.56 474 LEU A CA 1
ATOM 3602 C C . LEU A 1 474 ? -49.531 8.062 -23.078 1 68.56 474 LEU A C 1
ATOM 3604 O O . LEU A 1 474 ? -48.719 7.316 -23.609 1 68.56 474 LEU A O 1
ATOM 3608 N N . LEU A 1 475 ? -49.781 8.086 -21.859 1 76.81 475 LEU A N 1
ATOM 3609 C CA . LEU A 1 475 ? -48.812 7.449 -20.984 1 76.81 475 LEU A CA 1
ATOM 3610 C C . LEU A 1 475 ? -48.875 5.934 -21.109 1 76.81 475 LEU A C 1
ATOM 3612 O O . LEU A 1 475 ? -47.844 5.262 -21.109 1 76.81 475 LEU A O 1
ATOM 3616 N N . LEU A 1 476 ? -50.062 5.453 -21.203 1 75.5 476 LEU A N 1
ATOM 3617 C CA . LEU A 1 476 ? -50.188 4.004 -21.312 1 75.5 476 LEU A CA 1
ATOM 3618 C C . LEU A 1 476 ? -49.594 3.486 -22.609 1 75.5 476 LEU A C 1
ATOM 3620 O O . LEU A 1 476 ? -48.969 2.428 -22.625 1 75.5 476 LEU A O 1
ATOM 3624 N N . GLU A 1 477 ? -49.812 4.223 -23.594 1 77.19 477 GLU A N 1
ATOM 3625 C CA . GLU A 1 477 ? -49.281 3.826 -24.891 1 77.19 477 GLU A CA 1
ATOM 3626 C C . GLU A 1 477 ? -47.75 3.873 -24.891 1 77.19 477 GLU A C 1
ATOM 3628 O O . GLU A 1 477 ? -47.094 3.004 -25.469 1 77.19 477 GLU A O 1
ATOM 3633 N N . VAL A 1 478 ? -47.344 4.824 -24.234 1 78.25 478 VAL A N 1
ATOM 3634 C CA . VAL A 1 478 ? -45.875 4.992 -24.172 1 78.25 478 VAL A CA 1
ATOM 3635 C C . VAL A 1 478 ? -45.25 3.846 -23.375 1 78.25 478 VAL A C 1
ATOM 3637 O O . VAL A 1 478 ? -44.188 3.334 -23.734 1 78.25 478 VAL A O 1
ATOM 3640 N N . MET A 1 479 ? -45.875 3.482 -22.359 1 79.06 479 MET A N 1
ATOM 3641 C CA . MET A 1 479 ? -45.375 2.41 -21.516 1 79.06 479 MET A CA 1
ATOM 3642 C C . MET A 1 479 ? -45.312 1.09 -22.281 1 79.06 479 MET A C 1
ATOM 3644 O O . MET A 1 479 ? -44.375 0.305 -22.109 1 79.06 479 MET A O 1
ATOM 3648 N N . LYS A 1 480 ? -46.281 0.868 -23.016 1 75.06 480 LYS A N 1
ATOM 3649 C CA . LYS A 1 480 ? -46.344 -0.36 -23.812 1 75.06 480 LYS A CA 1
ATOM 3650 C C . LYS A 1 480 ? -45.219 -0.385 -24.844 1 75.06 480 LYS A C 1
ATOM 3652 O O . LYS A 1 480 ? -44.594 -1.432 -25.094 1 75.06 480 LYS A O 1
ATOM 3657 N N . ARG A 1 481 ? -44.875 0.734 -25.281 1 75.06 481 ARG A N 1
ATOM 3658 C CA . ARG A 1 481 ? -43.875 0.831 -26.344 1 75.06 481 ARG A CA 1
ATOM 3659 C C . ARG A 1 481 ? -42.469 0.824 -25.75 1 75.06 481 ARG A C 1
ATOM 3661 O O . ARG A 1 481 ? -41.5 0.515 -26.453 1 75.06 481 ARG A O 1
ATOM 3668 N N . ALA A 1 482 ? -42.438 1.203 -24.578 1 78.69 482 ALA A N 1
ATOM 3669 C CA . ALA A 1 482 ? -41.125 1.346 -23.953 1 78.69 482 ALA A CA 1
ATOM 3670 C C . ALA A 1 482 ? -40.438 -0.014 -23.766 1 78.69 482 ALA A C 1
ATOM 3672 O O . ALA A 1 482 ? -39.219 -0.103 -23.641 1 78.69 482 ALA A O 1
ATOM 3673 N N . GLN A 1 483 ? -41.156 -1.072 -23.844 1 71.88 483 GLN A N 1
ATOM 3674 C CA . GLN A 1 483 ? -40.656 -2.438 -23.797 1 71.88 483 GLN A CA 1
ATOM 3675 C C . GLN A 1 483 ? -39.688 -2.627 -22.641 1 71.88 483 GLN A C 1
ATOM 3677 O O . GLN A 1 483 ? -38.562 -3.113 -22.828 1 71.88 483 GLN A O 1
ATOM 3682 N N . GLY A 1 484 ? -40.031 -2.219 -21.453 1 75.69 484 GLY A N 1
ATOM 3683 C CA . GLY A 1 484 ? -39.219 -2.504 -20.281 1 75.69 484 GLY A CA 1
ATOM 3684 C C . GLY A 1 484 ? -38.25 -1.393 -19.938 1 75.69 484 GLY A C 1
ATOM 3685 O O . GLY A 1 484 ? -37.594 -1.42 -18.875 1 75.69 484 GLY A O 1
ATOM 3686 N N . ARG A 1 485 ? -38.188 -0.429 -20.828 1 83.5 485 ARG A N 1
ATOM 3687 C CA . ARG A 1 485 ? -37.344 0.733 -20.547 1 83.5 485 ARG A CA 1
ATOM 3688 C C . ARG A 1 485 ? -38 1.646 -19.516 1 83.5 485 ARG A C 1
ATOM 3690 O O . ARG A 1 485 ? -39.219 1.746 -19.469 1 83.5 485 ARG A O 1
ATOM 3697 N N . PRO A 1 486 ? -37.125 2.291 -18.656 1 86 486 PRO A N 1
ATOM 3698 C CA . PRO A 1 486 ? -37.688 3.244 -17.703 1 86 486 PRO A CA 1
ATOM 3699 C C . PRO A 1 486 ? -38.344 4.445 -18.375 1 86 486 PRO A C 1
ATOM 3701 O O . PRO A 1 486 ? -37.781 5.008 -19.312 1 86 486 PRO A O 1
ATOM 3704 N N . VAL A 1 487 ? -39.562 4.711 -17.969 1 86.19 487 VAL A N 1
ATOM 3705 C CA . VAL A 1 487 ? -40.312 5.844 -18.516 1 86.19 487 VAL A CA 1
ATOM 3706 C C . VAL A 1 487 ? -40.438 6.938 -17.453 1 86.19 487 VAL A C 1
ATOM 3708 O O . VAL A 1 487 ? -40.969 6.699 -16.359 1 86.19 487 VAL A O 1
ATOM 3711 N N . LEU A 1 488 ? -39.906 8.086 -17.844 1 89.88 488 LEU A N 1
ATOM 3712 C CA . LEU A 1 488 ? -39.969 9.242 -16.953 1 89.88 488 LEU A CA 1
ATOM 3713 C C . LEU A 1 488 ? -40.969 10.273 -17.453 1 89.88 488 LEU A C 1
ATOM 3715 O O . LEU A 1 488 ? -41.094 10.492 -18.672 1 89.88 488 LEU A O 1
ATOM 3719 N N . VAL A 1 489 ? -41.719 10.773 -16.469 1 87.38 489 VAL A N 1
ATOM 3720 C CA . VAL A 1 489 ? -42.688 11.789 -16.812 1 87.38 489 VAL A CA 1
ATOM 3721 C C . VAL A 1 489 ? -42.312 13.109 -16.156 1 87.38 489 VAL A C 1
ATOM 3723 O O . VAL A 1 489 ? -42 13.148 -14.961 1 87.38 489 VAL A O 1
ATOM 3726 N N . ARG A 1 490 ? -42.281 14.094 -16.984 1 87.12 490 ARG A N 1
ATOM 3727 C CA . ARG A 1 490 ? -42.031 15.445 -16.484 1 87.12 490 ARG A CA 1
ATOM 3728 C C . ARG A 1 490 ? -43.344 16.219 -16.344 1 87.12 490 ARG A C 1
ATOM 3730 O O . ARG A 1 490 ? -44.094 16.359 -17.297 1 87.12 490 ARG A O 1
ATOM 3737 N N . ASP A 1 491 ? -43.531 16.672 -15.133 1 79.81 491 ASP A N 1
ATOM 3738 C CA . ASP A 1 491 ? -44.75 17.422 -14.906 1 79.81 491 ASP A CA 1
ATOM 3739 C C . ASP A 1 491 ? -44.562 18.906 -15.258 1 79.81 491 ASP A C 1
ATOM 3741 O O . ASP A 1 491 ? -43.469 19.328 -15.633 1 79.81 491 ASP A O 1
ATOM 3745 N N . ALA A 1 492 ? -45.656 19.656 -15.156 1 77.44 492 ALA A N 1
ATOM 3746 C CA . ALA A 1 492 ? -45.688 21.062 -15.523 1 77.44 492 ALA A CA 1
ATOM 3747 C C . ALA A 1 492 ? -44.75 21.875 -14.625 1 77.44 492 ALA A C 1
ATOM 3749 O O . ALA A 1 492 ? -44.281 22.938 -15.016 1 77.44 492 ALA A O 1
ATOM 3750 N N . GLU A 1 493 ? -44.469 21.359 -13.453 1 79.12 493 GLU A N 1
ATOM 3751 C CA . GLU A 1 493 ? -43.625 22.078 -12.508 1 79.12 493 GLU A CA 1
ATOM 3752 C C . GLU A 1 493 ? -42.156 21.641 -12.648 1 79.12 493 GLU A C 1
ATOM 3754 O O . GLU A 1 493 ? -41.281 22.156 -11.953 1 79.12 493 GLU A O 1
ATOM 3759 N N . GLY A 1 494 ? -41.906 20.734 -13.578 1 79.44 494 GLY A N 1
ATOM 3760 C CA . GLY A 1 494 ? -40.562 20.312 -13.844 1 79.44 494 GLY A CA 1
ATOM 3761 C C . GLY A 1 494 ? -40.094 19.141 -12.992 1 79.44 494 GLY A C 1
ATOM 3762 O O . GLY A 1 494 ? -38.938 18.766 -13.016 1 79.44 494 GLY A O 1
ATOM 3763 N N . GLN A 1 495 ? -41.031 18.641 -12.203 1 84.56 495 GLN A N 1
ATOM 3764 C CA . GLN A 1 495 ? -40.688 17.5 -11.375 1 84.56 495 GLN A CA 1
ATOM 3765 C C . GLN A 1 495 ? -40.75 16.203 -12.172 1 84.56 495 GLN A C 1
ATOM 3767 O O . GLN A 1 495 ? -41.594 16.047 -13.055 1 84.56 495 GLN A O 1
ATOM 3772 N N . ILE A 1 496 ? -39.812 15.359 -11.852 1 88.81 496 ILE A N 1
ATOM 3773 C CA . ILE A 1 496 ? -39.688 14.133 -12.633 1 88.81 496 ILE A CA 1
ATOM 3774 C C . ILE A 1 496 ? -40.219 12.953 -11.828 1 88.81 496 ILE A C 1
ATOM 3776 O O . ILE A 1 496 ? -39.938 12.828 -10.633 1 88.81 496 ILE A O 1
ATOM 3780 N N . ALA A 1 497 ? -41 12.148 -12.438 1 87.94 497 ALA A N 1
ATOM 3781 C CA . ALA A 1 497 ? -41.562 10.953 -11.82 1 87.94 497 ALA A CA 1
ATOM 3782 C C . ALA A 1 497 ? -41.375 9.727 -12.703 1 87.94 497 ALA A C 1
ATOM 3784 O O . ALA A 1 497 ? -41.188 9.852 -13.922 1 87.94 497 ALA A O 1
ATOM 3785 N N . MET A 1 498 ? -41.281 8.641 -12.07 1 88.94 498 MET A N 1
ATOM 3786 C CA . MET A 1 498 ? -41.156 7.375 -12.781 1 88.94 498 MET A CA 1
ATOM 3787 C C . MET A 1 498 ? -42.531 6.719 -12.938 1 88.94 498 MET A C 1
ATOM 3789 O O . MET A 1 498 ? -43.344 6.742 -12.008 1 88.94 498 MET A O 1
ATOM 3793 N N . LEU A 1 499 ? -42.719 6.184 -14.078 1 81.06 499 LEU A N 1
ATOM 3794 C CA . LEU A 1 499 ? -43.969 5.496 -14.367 1 81.06 499 LEU A CA 1
ATOM 3795 C C . LEU A 1 499 ? -43.812 3.992 -14.172 1 81.06 499 LEU A C 1
ATOM 3797 O O . LEU A 1 499 ? -42.844 3.395 -14.641 1 81.06 499 LEU A O 1
ATOM 3801 N N . ASP A 1 500 ? -44.656 3.412 -13.258 1 80.12 500 ASP A N 1
ATOM 3802 C CA . ASP A 1 500 ? -44.625 1.968 -13.047 1 80.12 500 ASP A CA 1
ATOM 3803 C C . ASP A 1 500 ? -46 1.354 -13.305 1 80.12 500 ASP A C 1
ATOM 3805 O O . ASP A 1 500 ? -47.031 1.996 -13.062 1 80.12 500 ASP A O 1
ATOM 3809 N N . LEU A 1 501 ? -45.844 0.135 -13.953 1 68.19 501 LEU A N 1
ATOM 3810 C CA . LEU A 1 501 ? -47.094 -0.597 -14.164 1 68.19 501 LEU A CA 1
ATOM 3811 C C . LEU A 1 501 ? -47.438 -1.433 -12.938 1 68.19 501 LEU A C 1
ATOM 3813 O O . LEU A 1 501 ? -46.594 -2.16 -12.414 1 68.19 501 LEU A O 1
ATOM 3817 N N . GLN A 1 502 ? -48.312 -0.994 -12.117 1 60.66 502 GLN A N 1
ATOM 3818 C CA . GLN A 1 502 ? -48.781 -1.865 -11.047 1 60.66 502 GLN A CA 1
ATOM 3819 C C . GLN A 1 502 ? -49.938 -2.752 -11.508 1 60.66 502 GLN A C 1
ATOM 3821 O O . GLN A 1 502 ? -50.906 -2.268 -12.117 1 60.66 502 GLN A O 1
ATOM 3826 N N . MET A 1 503 ? -49.688 -4.047 -11.727 1 53.25 503 MET A N 1
ATOM 3827 C CA . MET A 1 503 ? -50.812 -4.941 -11.992 1 53.25 503 MET A CA 1
ATOM 3828 C C . MET A 1 503 ? -51.656 -5.133 -10.734 1 53.25 503 MET A C 1
ATOM 3830 O O . MET A 1 503 ? -51.156 -5.59 -9.711 1 53.25 503 MET A O 1
ATOM 3834 N N . PRO A 1 504 ? -52.75 -4.539 -10.586 1 50.41 504 PRO A N 1
ATOM 3835 C CA . PRO A 1 504 ? -53.562 -4.891 -9.43 1 50.41 504 PRO A CA 1
ATOM 3836 C C . PRO A 1 504 ? -53.875 -6.387 -9.352 1 50.41 504 PRO A C 1
ATOM 3838 O O . PRO A 1 504 ? -53.875 -7.074 -10.375 1 50.41 504 PRO A O 1
ATOM 3841 N N . SER A 1 505 ? -53.562 -7.113 -8.109 1 51.78 505 SER A N 1
ATOM 3842 C CA . SER A 1 505 ? -53.812 -8.531 -7.855 1 51.78 505 SER A CA 1
ATOM 3843 C C . SER A 1 505 ? -55.031 -9.016 -8.617 1 51.78 505 SER A C 1
ATOM 3845 O O . SER A 1 505 ? -55.094 -10.188 -9.008 1 51.78 505 SER A O 1
ATOM 3847 N N . PHE A 1 506 ? -56.281 -8.391 -8.305 1 49.94 506 PHE A N 1
ATOM 3848 C CA . PHE A 1 506 ? -57.5 -8.945 -8.82 1 49.94 506 PHE A CA 1
ATOM 3849 C C . PHE A 1 506 ? -57.969 -8.203 -10.07 1 49.94 506 PHE A C 1
ATOM 3851 O O . PHE A 1 506 ? -58.875 -8.648 -10.773 1 49.94 506 PHE A O 1
ATOM 3858 N N . ASP A 1 507 ? -58.156 -6.84 -9.969 1 48.66 507 ASP A N 1
ATOM 3859 C CA . ASP A 1 507 ? -58.969 -6.133 -10.953 1 48.66 507 ASP A CA 1
ATOM 3860 C C . ASP A 1 507 ? -58.156 -5.805 -12.203 1 48.66 507 ASP A C 1
ATOM 3862 O O . ASP A 1 507 ? -56.938 -5.668 -12.141 1 48.66 507 ASP A O 1
ATOM 3866 N N . THR A 1 508 ? -58.688 -6.031 -13.492 1 51.44 508 THR A N 1
ATOM 3867 C CA . THR A 1 508 ? -58.375 -5.945 -14.914 1 51.44 508 THR A CA 1
ATOM 3868 C C . THR A 1 508 ? -57.688 -4.609 -15.227 1 51.44 508 THR A C 1
ATOM 3870 O O . THR A 1 508 ? -57.219 -4.395 -16.344 1 51.44 508 THR A O 1
ATOM 3873 N N . ASP A 1 509 ? -57.875 -3.531 -14.469 1 52.84 509 ASP A N 1
ATOM 3874 C CA . ASP A 1 509 ? -57.438 -2.24 -14.984 1 52.84 509 ASP A CA 1
ATOM 3875 C C . ASP A 1 509 ? -55.969 -1.957 -14.586 1 52.84 509 ASP A C 1
ATOM 3877 O O . ASP A 1 509 ? -55.656 -1.949 -13.398 1 52.84 509 ASP A O 1
ATOM 3881 N N . THR A 1 510 ? -55.125 -2.195 -15.469 1 57.41 510 THR A N 1
ATOM 3882 C CA . THR A 1 510 ? -53.719 -1.806 -15.352 1 57.41 510 THR A CA 1
ATOM 3883 C C . THR A 1 510 ? -53.594 -0.338 -14.953 1 57.41 510 THR A C 1
ATOM 3885 O O . THR A 1 510 ? -54.094 0.543 -15.648 1 57.41 510 THR A O 1
ATOM 3888 N N . SER A 1 511 ? -53.5 -0.067 -13.656 1 66.31 511 SER A N 1
ATOM 3889 C CA . SER A 1 511 ? -53.344 1.316 -13.227 1 66.31 511 SER A CA 1
ATOM 3890 C C . SER A 1 511 ? -51.875 1.729 -13.227 1 66.31 511 SER A C 1
ATOM 3892 O O . SER A 1 511 ? -51 0.931 -12.891 1 66.31 511 SER A O 1
ATOM 3894 N N . LEU A 1 512 ? -51.625 2.867 -13.984 1 75.06 512 LEU A N 1
ATOM 3895 C CA . LEU A 1 512 ? -50.312 3.508 -14.008 1 75.06 512 LEU A CA 1
ATOM 3896 C C . LEU A 1 512 ? -50.062 4.297 -12.734 1 75.06 512 LEU A C 1
ATOM 3898 O O . LEU A 1 512 ? -50.969 5.012 -12.258 1 75.06 512 LEU A O 1
ATOM 3902 N N . THR A 1 513 ? -49.031 3.885 -11.945 1 79.12 513 THR A N 1
ATOM 3903 C CA . THR A 1 513 ? -48.625 4.656 -10.773 1 79.12 513 THR A CA 1
ATOM 3904 C C . THR A 1 513 ? -47.375 5.48 -11.062 1 79.12 513 THR A C 1
ATOM 3906 O O . THR A 1 513 ? -46.5 5.039 -11.797 1 79.12 513 THR A O 1
ATOM 3909 N N . GLN A 1 514 ? -47.5 6.773 -10.625 1 81.69 514 GLN A N 1
ATOM 3910 C CA . GLN A 1 514 ? -46.375 7.68 -10.727 1 81.69 514 GLN A CA 1
ATOM 3911 C C . GLN A 1 514 ? -45.781 7.961 -9.352 1 81.69 514 GLN A C 1
ATOM 3913 O O . GLN A 1 514 ? -46.5 8.188 -8.383 1 81.69 514 GLN A O 1
ATOM 3918 N N . HIS A 1 515 ? -44.438 7.734 -9.242 1 85.88 515 HIS A N 1
ATOM 3919 C CA . HIS A 1 515 ? -43.781 8.133 -8.008 1 85.88 515 HIS A CA 1
ATOM 3920 C C . HIS A 1 515 ? -42.625 9.062 -8.289 1 85.88 515 HIS A C 1
ATOM 3922 O O . HIS A 1 515 ? -41.844 8.836 -9.227 1 85.88 515 HIS A O 1
ATOM 3928 N N . ARG A 1 516 ? -42.5 10.039 -7.508 1 88.88 516 ARG A N 1
ATOM 3929 C CA . ARG A 1 516 ? -41.469 11.055 -7.676 1 88.88 516 ARG A CA 1
ATOM 3930 C C . ARG A 1 516 ? -40.094 10.492 -7.363 1 88.88 516 ARG A C 1
ATOM 3932 O O . ARG A 1 516 ? -39.938 9.719 -6.418 1 88.88 516 ARG A O 1
ATOM 3939 N N . ILE A 1 517 ? -39.125 10.898 -8.195 1 92.06 517 ILE A N 1
ATOM 3940 C CA . ILE A 1 517 ? -37.781 10.422 -7.992 1 92.06 517 ILE A CA 1
ATOM 3941 C C . ILE A 1 517 ? -36.812 11.617 -7.918 1 92.06 517 ILE A C 1
ATOM 3943 O O . ILE A 1 517 ? -37.062 12.664 -8.523 1 92.06 517 ILE A O 1
ATOM 3947 N N . GLN A 1 518 ? -35.75 11.508 -7.172 1 93.44 518 GLN A N 1
ATOM 3948 C CA . GLN A 1 518 ? -34.75 12.555 -6.992 1 93.44 518 GLN A CA 1
ATOM 3949 C C . GLN A 1 518 ? -33.688 12.492 -8.086 1 93.44 518 GLN A C 1
ATOM 3951 O O . GLN A 1 518 ? -33.438 11.43 -8.656 1 93.44 518 GLN A O 1
ATOM 3956 N N . GLY A 1 519 ? -33.125 13.656 -8.367 1 94.38 519 GLY A N 1
ATOM 3957 C CA . GLY A 1 519 ? -32.125 13.742 -9.398 1 94.38 519 GLY A CA 1
ATOM 3958 C C . GLY A 1 519 ? -30.719 13.938 -8.828 1 94.38 519 GLY A C 1
ATOM 3959 O O . GLY A 1 519 ? -30.562 14.531 -7.762 1 94.38 519 GLY A O 1
ATOM 3960 N N . LEU A 1 520 ? -29.734 13.383 -9.539 1 95.81 520 LEU A N 1
ATOM 3961 C CA . LEU A 1 520 ? -28.312 13.57 -9.211 1 95.81 520 LEU A CA 1
ATOM 3962 C C . LEU A 1 520 ? -27.531 14.016 -10.438 1 95.81 520 LEU A C 1
ATOM 3964 O O . LEU A 1 520 ? -27.859 13.625 -11.562 1 95.81 520 LEU A O 1
ATOM 3968 N N . PRO A 1 521 ? -26.578 14.859 -10.227 1 94.81 521 PRO A N 1
ATOM 3969 C CA . PRO A 1 521 ? -25.734 15.227 -11.359 1 94.81 521 PRO A CA 1
ATOM 3970 C C . PRO A 1 521 ? -24.906 14.047 -11.875 1 94.81 521 PRO A C 1
ATOM 3972 O O . PRO A 1 521 ? -24.625 13.109 -11.133 1 94.81 521 PRO A O 1
ATOM 3975 N N . ASP A 1 522 ? -24.469 14.133 -13.094 1 93.69 522 ASP A N 1
ATOM 3976 C CA . ASP A 1 522 ? -23.766 13.016 -13.703 1 93.69 522 ASP A CA 1
ATOM 3977 C C . ASP A 1 522 ? -22.328 12.93 -13.188 1 93.69 522 ASP A C 1
ATOM 3979 O O . ASP A 1 522 ? -21.594 11.992 -13.508 1 93.69 522 ASP A O 1
ATOM 3983 N N . SER A 1 523 ? -21.922 13.891 -12.359 1 92.56 523 SER A N 1
ATOM 3984 C CA . SER A 1 523 ? -20.594 13.852 -11.758 1 92.56 523 SER A CA 1
ATOM 3985 C C . SER A 1 523 ? -20.594 13.078 -10.445 1 92.56 523 SER A C 1
ATOM 3987 O O . SER A 1 523 ? -19.547 12.734 -9.906 1 92.56 523 SER A O 1
ATOM 3989 N N . ALA A 1 524 ? -21.766 12.695 -9.992 1 94.06 524 ALA A N 1
ATOM 3990 C CA . ALA A 1 524 ? -21.906 12.039 -8.695 1 94.06 524 ALA A CA 1
ATOM 3991 C C . ALA A 1 524 ? -21.422 10.594 -8.758 1 94.06 524 ALA A C 1
ATOM 3993 O O . ALA A 1 524 ? -21.141 10.07 -9.844 1 94.06 524 ALA A O 1
ATOM 3994 N N . THR A 1 525 ? -21.234 10.078 -7.551 1 94.38 525 THR A N 1
ATOM 3995 C CA . THR A 1 525 ? -20.844 8.68 -7.453 1 94.38 525 THR A CA 1
ATOM 3996 C C . THR A 1 525 ? -22.031 7.816 -7.035 1 94.38 525 THR A C 1
ATOM 3998 O O . THR A 1 525 ? -23.125 8.336 -6.773 1 94.38 525 THR A O 1
ATOM 4001 N N . LEU A 1 526 ? -21.812 6.535 -7.051 1 94.25 526 LEU A N 1
ATOM 4002 C CA . LEU A 1 526 ? -22.859 5.609 -6.656 1 94.25 526 LEU A CA 1
ATOM 4003 C C . LEU A 1 526 ? -23.156 5.715 -5.164 1 94.25 526 LEU A C 1
ATOM 4005 O O . LEU A 1 526 ? -24.188 5.227 -4.691 1 94.25 526 LEU A O 1
ATOM 4009 N N . ASN A 1 527 ? -22.25 6.371 -4.473 1 93.25 527 ASN A N 1
ATOM 4010 C CA . ASN A 1 527 ? -22.469 6.582 -3.045 1 93.25 527 ASN A CA 1
ATOM 4011 C C . ASN A 1 527 ? -23.688 7.457 -2.787 1 93.25 527 ASN A C 1
ATOM 4013 O O . ASN A 1 527 ? -24.5 7.16 -1.905 1 93.25 527 ASN A O 1
ATOM 4017 N N . GLU A 1 528 ? -23.844 8.523 -3.539 1 95.12 528 GLU A N 1
ATOM 4018 C CA . GLU A 1 528 ? -25 9.406 -3.391 1 95.12 528 GLU A CA 1
ATOM 4019 C C . GLU A 1 528 ? -26.297 8.68 -3.76 1 95.12 528 GLU A C 1
ATOM 4021 O O . GLU A 1 528 ? -27.328 8.906 -3.143 1 95.12 528 GLU A O 1
ATOM 4026 N N . VAL A 1 529 ? -26.203 7.828 -4.738 1 95.31 529 VAL A N 1
ATOM 4027 C CA . VAL A 1 529 ? -27.359 7.035 -5.137 1 95.31 529 VAL A CA 1
ATOM 4028 C C . VAL A 1 529 ? -27.781 6.113 -3.988 1 95.31 529 VAL A C 1
ATOM 4030 O O . VAL A 1 529 ? -28.969 6.004 -3.672 1 95.31 529 VAL A O 1
ATOM 4033 N N . TYR A 1 530 ? -26.812 5.5 -3.432 1 94 530 TYR A N 1
ATOM 4034 C CA . TYR A 1 530 ? -27.062 4.594 -2.314 1 94 530 TYR A CA 1
ATOM 4035 C C . TYR A 1 530 ? -27.688 5.332 -1.138 1 94 530 TYR A C 1
ATOM 4037 O O . TYR A 1 530 ? -28.609 4.828 -0.502 1 94 530 TYR A O 1
ATOM 4045 N N . GLU A 1 531 ? -27.203 6.488 -0.82 1 93.25 531 GLU A N 1
ATOM 4046 C CA . GLU A 1 531 ? -27.703 7.27 0.305 1 93.25 531 GLU A CA 1
ATOM 4047 C C . GLU A 1 531 ? -29.188 7.617 0.114 1 93.25 531 GLU A C 1
ATOM 4049 O O . GLU A 1 531 ? -29.938 7.676 1.082 1 93.25 531 GLU A O 1
ATOM 4054 N N . ILE A 1 532 ? -29.609 7.758 -1.155 1 94.38 532 ILE A N 1
ATOM 4055 C CA . ILE A 1 532 ? -30.984 8.148 -1.459 1 94.38 532 ILE A CA 1
ATOM 4056 C C . ILE A 1 532 ? -31.875 6.918 -1.455 1 94.38 532 ILE A C 1
ATOM 4058 O O . ILE A 1 532 ? -33 6.957 -0.921 1 94.38 532 ILE A O 1
ATOM 4062 N N . LEU A 1 533 ? -31.406 5.809 -1.947 1 93.94 533 LEU A N 1
ATOM 4063 C CA . LEU A 1 533 ? -32.281 4.664 -2.213 1 93.94 533 LEU A CA 1
ATOM 4064 C C . LEU A 1 533 ? -32.219 3.658 -1.068 1 93.94 533 LEU A C 1
ATOM 4066 O O . LEU A 1 533 ? -33.125 2.842 -0.904 1 93.94 533 LEU A O 1
ATOM 4070 N N . ALA A 1 534 ? -31.172 3.664 -0.278 1 89.06 534 ALA A N 1
ATOM 4071 C CA . ALA A 1 534 ? -30.906 2.629 0.715 1 89.06 534 ALA A CA 1
ATOM 4072 C C . ALA A 1 534 ? -32 2.576 1.77 1 89.06 534 ALA A C 1
ATOM 4074 O O . ALA A 1 534 ? -32.438 1.493 2.184 1 89.06 534 ALA A O 1
ATOM 4075 N N . PRO A 1 535 ? -32.5 3.738 2.238 1 86.94 535 PRO A N 1
ATOM 4076 C CA . PRO A 1 535 ? -33.531 3.693 3.303 1 86.94 535 PRO A CA 1
ATOM 4077 C C . PRO A 1 535 ? -34.75 2.9 2.906 1 86.94 535 PRO A C 1
ATOM 4079 O O . PRO A 1 535 ? -35.281 2.135 3.715 1 86.94 535 PRO A O 1
ATOM 4082 N N . LYS A 1 536 ? -35.219 2.988 1.681 1 88 536 LYS A N 1
ATOM 4083 C CA . LYS A 1 536 ? -36.406 2.299 1.219 1 88 536 LYS A CA 1
ATOM 4084 C C . LYS A 1 536 ? -36.062 1.021 0.463 1 88 536 LYS A C 1
ATOM 4086 O O . LYS A 1 536 ? -36.938 0.195 0.188 1 88 536 LYS A O 1
ATOM 4091 N N . ARG A 1 537 ? -34.875 0.887 0.212 1 87.75 537 ARG A N 1
ATOM 4092 C CA . ARG A 1 537 ? -34.406 -0.245 -0.576 1 87.75 537 ARG A CA 1
ATOM 4093 C C . ARG A 1 537 ? -35.25 -0.433 -1.832 1 87.75 537 ARG A C 1
ATOM 4095 O O . ARG A 1 537 ? -35.688 -1.545 -2.131 1 87.75 537 ARG A O 1
ATOM 4102 N N . ALA A 1 538 ? -35.688 0.595 -2.336 1 88.81 538 ALA A N 1
ATOM 4103 C CA . ALA A 1 538 ? -36.5 0.639 -3.557 1 88.81 538 ALA A CA 1
ATOM 4104 C C . ALA A 1 538 ? -36.438 2.02 -4.207 1 88.81 538 ALA A C 1
ATOM 4106 O O . ALA A 1 538 ? -35.875 2.961 -3.625 1 88.81 538 ALA A O 1
ATOM 4107 N N . GLY A 1 539 ? -36.812 1.982 -5.461 1 91.25 539 GLY A N 1
ATOM 4108 C CA . GLY A 1 539 ? -36.906 3.264 -6.145 1 91.25 539 GLY A CA 1
ATOM 4109 C C . GLY A 1 539 ? -35.812 3.457 -7.188 1 91.25 539 GLY A C 1
ATOM 4110 O O . GLY A 1 539 ? -35.156 2.5 -7.574 1 91.25 539 GLY A O 1
ATOM 4111 N N . GLU A 1 540 ? -35.875 4.715 -7.715 1 93.75 540 GLU A N 1
ATOM 4112 C CA . GLU A 1 540 ? -34.906 5.086 -8.766 1 93.75 540 GLU A CA 1
ATOM 4113 C C . GLU A 1 540 ? -34.469 6.531 -8.609 1 93.75 540 GLU A C 1
ATOM 4115 O O . GLU A 1 540 ? -35.094 7.32 -7.91 1 93.75 540 GLU A O 1
ATOM 4120 N N . VAL A 1 541 ? -33.375 6.773 -9.172 1 95.5 541 VAL A N 1
ATOM 4121 C CA . VAL A 1 541 ? -32.906 8.148 -9.289 1 95.5 541 VAL A CA 1
ATOM 4122 C C . VAL A 1 541 ? -32.594 8.469 -10.75 1 95.5 541 VAL A C 1
ATOM 4124 O O . VAL A 1 541 ? -32.188 7.582 -11.516 1 95.5 541 VAL A O 1
ATOM 4127 N N . TYR A 1 542 ? -32.875 9.664 -11.117 1 94.31 542 TYR A N 1
ATOM 4128 C CA . TYR A 1 542 ? -32.5 10.055 -12.469 1 94.31 542 TYR A CA 1
ATOM 4129 C C . TYR A 1 542 ? -31.203 10.867 -12.469 1 94.31 542 TYR A C 1
ATOM 4131 O O . TYR A 1 542 ? -30.891 11.555 -11.492 1 94.31 542 TYR A O 1
ATOM 4139 N N . ILE A 1 543 ? -30.438 10.742 -13.461 1 95.62 543 ILE A N 1
ATOM 4140 C CA . ILE A 1 543 ? -29.156 11.406 -13.609 1 95.62 543 ILE A CA 1
ATOM 4141 C C . ILE A 1 543 ? -29.266 12.508 -14.656 1 95.62 543 ILE A C 1
ATOM 4143 O O . ILE A 1 543 ? -29.781 12.289 -15.75 1 95.62 543 ILE A O 1
ATOM 4147 N N . TYR A 1 544 ? -28.797 13.711 -14.289 1 93.62 544 TYR A N 1
ATOM 4148 C CA . TYR A 1 544 ? -28.875 14.82 -15.234 1 93.62 544 TYR A CA 1
ATOM 4149 C C . TYR A 1 544 ? -27.484 15.391 -15.516 1 93.62 544 TYR A C 1
ATOM 4151 O O . TYR A 1 544 ? -26.562 15.227 -14.703 1 93.62 544 TYR A O 1
ATOM 4159 N N . GLN A 1 545 ? -27.297 15.992 -16.672 1 91.56 545 GLN A N 1
ATOM 4160 C CA . GLN A 1 545 ? -26.047 16.641 -17.062 1 91.56 545 GLN A CA 1
ATOM 4161 C C . GLN A 1 545 ? -26.188 18.156 -17.078 1 91.56 545 GLN A C 1
ATOM 4163 O O . GLN A 1 545 ? -27.062 18.703 -17.766 1 91.56 545 GLN A O 1
ATOM 4168 N N . ASP A 1 546 ? -25.406 18.828 -16.375 1 87.25 546 ASP A N 1
ATOM 4169 C CA . ASP A 1 546 ? -25.312 20.281 -16.312 1 87.25 546 ASP A CA 1
ATOM 4170 C C . ASP A 1 546 ? -26.562 20.875 -15.68 1 87.25 546 ASP A C 1
ATOM 4172 O O . ASP A 1 546 ? -26.484 21.578 -14.672 1 87.25 546 ASP A O 1
ATOM 4176 N N . THR A 1 547 ? -27.766 20.547 -16.281 1 88.81 547 THR A N 1
ATOM 4177 C CA . THR A 1 547 ? -29.031 21.031 -15.758 1 88.81 547 THR A CA 1
ATOM 4178 C C . THR A 1 547 ? -29.984 19.875 -15.5 1 88.81 547 THR A C 1
ATOM 4180 O O . THR A 1 547 ? -29.938 18.844 -16.188 1 88.81 547 THR A O 1
ATOM 4183 N N . PRO A 1 548 ? -30.812 20.062 -14.547 1 88.69 548 PRO A N 1
ATOM 4184 C CA . PRO A 1 548 ? -31.734 18.984 -14.195 1 88.69 548 PRO A CA 1
ATOM 4185 C C . PRO A 1 548 ? -32.688 18.609 -15.336 1 88.69 548 PRO A C 1
ATOM 4187 O O . PRO A 1 548 ? -33.25 17.516 -15.328 1 88.69 548 PRO A O 1
ATOM 4190 N N . GLU A 1 549 ? -32.75 19.438 -16.281 1 85.88 549 GLU A N 1
ATOM 4191 C CA . GLU A 1 549 ? -33.656 19.156 -17.391 1 85.88 549 GLU A CA 1
ATOM 4192 C C . GLU A 1 549 ? -33.031 18.172 -18.375 1 85.88 549 GLU A C 1
ATOM 4194 O O . GLU A 1 549 ? -33.75 17.469 -19.094 1 85.88 549 GLU A O 1
ATOM 4199 N N . ASN A 1 550 ? -31.828 18.156 -18.375 1 90.19 550 ASN A N 1
ATOM 4200 C CA . ASN A 1 550 ? -31.141 17.266 -19.297 1 90.19 550 ASN A CA 1
ATOM 4201 C C . ASN A 1 550 ? -30.828 15.914 -18.641 1 90.19 550 ASN A C 1
ATOM 4203 O O . ASN A 1 550 ? -29.703 15.648 -18.25 1 90.19 550 ASN A O 1
ATOM 4207 N N . ILE A 1 551 ? -31.828 15.031 -18.719 1 92.5 551 ILE A N 1
ATOM 4208 C CA . ILE A 1 551 ? -31.734 13.719 -18.094 1 92.5 551 ILE A CA 1
ATOM 4209 C C . ILE A 1 551 ? -30.969 12.766 -19.016 1 92.5 551 ILE A C 1
ATOM 4211 O O . ILE A 1 551 ? -31.328 12.617 -20.188 1 92.5 551 ILE A O 1
ATOM 4215 N N . VAL A 1 552 ? -29.984 12.148 -18.453 1 91.81 552 VAL A N 1
ATOM 4216 C CA . VAL A 1 552 ? -29.125 11.336 -19.297 1 91.81 552 VAL A CA 1
ATOM 4217 C C . VAL A 1 552 ? -29.234 9.867 -18.891 1 91.81 552 VAL A C 1
ATOM 4219 O O . VAL A 1 552 ? -28.812 8.977 -19.641 1 91.81 552 VAL A O 1
ATOM 4222 N N . GLY A 1 553 ? -29.797 9.625 -17.75 1 93.19 553 GLY A N 1
ATOM 4223 C CA . GLY A 1 553 ? -29.891 8.234 -17.344 1 93.19 553 GLY A CA 1
ATOM 4224 C C . GLY A 1 553 ? -30.672 8.047 -16.062 1 93.19 553 GLY A C 1
ATOM 4225 O O . GLY A 1 553 ? -31.109 9.016 -15.445 1 93.19 553 GLY A O 1
ATOM 4226 N N . VAL A 1 554 ? -30.969 6.691 -15.75 1 94.62 554 VAL A N 1
ATOM 4227 C CA . VAL A 1 554 ? -31.672 6.32 -14.531 1 94.62 554 VAL A CA 1
ATOM 4228 C C . VAL A 1 554 ? -30.984 5.137 -13.867 1 94.62 554 VAL A C 1
ATOM 4230 O O . VAL A 1 554 ? -30.438 4.27 -14.547 1 94.62 554 VAL A O 1
ATOM 4233 N N . ILE A 1 555 ? -30.891 5.18 -12.555 1 95.38 555 ILE A N 1
ATOM 4234 C CA . ILE A 1 555 ? -30.359 4.062 -11.789 1 95.38 555 ILE A CA 1
ATOM 4235 C C . ILE A 1 555 ? -31.422 3.549 -10.812 1 95.38 555 ILE A C 1
ATOM 4237 O O . ILE A 1 555 ? -32 4.328 -10.055 1 95.38 555 ILE A O 1
ATOM 4241 N N . SER A 1 556 ? -31.672 2.256 -10.867 1 93.69 556 SER A N 1
ATOM 4242 C CA . SER A 1 556 ? -32.625 1.638 -9.961 1 93.69 556 SER A CA 1
ATOM 4243 C C . SER A 1 556 ? -31.938 0.949 -8.797 1 93.69 556 SER A C 1
ATOM 4245 O O . SER A 1 556 ? -30.734 0.685 -8.852 1 93.69 556 SER A O 1
ATOM 4247 N N . TRP A 1 557 ? -32.688 0.736 -7.785 1 93.31 557 TRP A N 1
ATOM 4248 C CA . TRP A 1 557 ? -32.156 0.013 -6.629 1 93.31 557 TRP A CA 1
ATOM 4249 C C . TRP A 1 557 ? -31.672 -1.374 -7.035 1 93.31 557 TRP A C 1
ATOM 4251 O O . TRP A 1 557 ? -30.641 -1.843 -6.547 1 93.31 557 TRP A O 1
ATOM 4261 N N . SER A 1 558 ? -32.375 -2.016 -7.895 1 89.44 558 SER A N 1
ATOM 4262 C CA . SER A 1 558 ? -31.984 -3.352 -8.352 1 89.44 558 SER A CA 1
ATOM 4263 C C . SER A 1 558 ? -30.641 -3.344 -9.047 1 89.44 558 SER A C 1
ATOM 4265 O O . SER A 1 558 ? -29.797 -4.223 -8.805 1 89.44 558 SER A O 1
ATOM 4267 N N . ASN A 1 559 ? -30.453 -2.326 -9.852 1 90.25 559 ASN A N 1
ATOM 4268 C CA . ASN A 1 559 ? -29.172 -2.186 -10.523 1 90.25 559 ASN A CA 1
ATOM 4269 C C . ASN A 1 559 ? -28.031 -1.932 -9.531 1 90.25 559 ASN A C 1
ATOM 4271 O O . ASN A 1 559 ? -26.938 -2.479 -9.68 1 90.25 559 ASN A O 1
ATOM 4275 N N . LEU A 1 560 ? -28.312 -1.097 -8.617 1 92.31 560 LEU A N 1
ATOM 4276 C CA . LEU A 1 560 ? -27.312 -0.754 -7.609 1 92.31 560 LEU A CA 1
ATOM 4277 C C . LEU A 1 560 ? -26.969 -1.971 -6.758 1 92.31 560 LEU A C 1
ATOM 4279 O O . LEU A 1 560 ? -25.781 -2.211 -6.461 1 92.31 560 LEU A O 1
ATOM 4283 N N . GLN A 1 561 ? -27.969 -2.715 -6.375 1 88.94 561 GLN A N 1
ATOM 4284 C CA . GLN A 1 561 ? -27.766 -3.902 -5.551 1 88.94 561 GLN A CA 1
ATOM 4285 C C . GLN A 1 561 ? -26.938 -4.953 -6.281 1 88.94 561 GLN A C 1
ATOM 4287 O O . GLN A 1 561 ? -26.109 -5.633 -5.672 1 88.94 561 GLN A O 1
ATOM 4292 N N . GLN A 1 562 ? -27.188 -5.062 -7.5 1 87 562 GLN A N 1
ATOM 4293 C CA . GLN A 1 562 ? -26.406 -6.004 -8.297 1 87 562 GLN A CA 1
ATOM 4294 C C . GLN A 1 562 ? -24.938 -5.605 -8.344 1 87 562 GLN A C 1
ATOM 4296 O O . GLN A 1 562 ? -24.062 -6.465 -8.273 1 87 562 GLN A O 1
ATOM 4301 N N . GLU A 1 563 ? -24.719 -4.344 -8.461 1 86.75 563 GLU A N 1
ATOM 4302 C CA . GLU A 1 563 ? -23.359 -3.84 -8.469 1 86.75 563 GLU A CA 1
ATOM 4303 C C . GLU A 1 563 ? -22.672 -4.09 -7.125 1 86.75 563 GLU A C 1
ATOM 4305 O O . GLU A 1 563 ? -21.484 -4.449 -7.086 1 86.75 563 GLU A O 1
ATOM 4310 N N . ILE A 1 564 ? -23.344 -3.912 -6.07 1 85.06 564 ILE A N 1
ATOM 4311 C CA . ILE A 1 564 ? -22.812 -4.105 -4.73 1 85.06 564 ILE A CA 1
ATOM 4312 C C . ILE A 1 564 ? -22.484 -5.582 -4.512 1 85.06 564 ILE A C 1
ATOM 4314 O O . ILE A 1 564 ? -21.438 -5.914 -3.938 1 85.06 564 ILE A O 1
ATOM 4318 N N . ARG A 1 565 ? -23.312 -6.469 -5.117 1 80.69 565 ARG A N 1
ATOM 4319 C CA . ARG A 1 565 ? -23.141 -7.902 -4.914 1 80.69 565 ARG A CA 1
ATOM 4320 C C . ARG A 1 565 ? -22.047 -8.461 -5.812 1 80.69 565 ARG A C 1
ATOM 4322 O O . ARG A 1 565 ? -21.453 -9.492 -5.5 1 80.69 565 ARG A O 1
ATOM 4329 N N . ALA A 1 566 ? -21.844 -7.875 -6.922 1 79.75 566 ALA A N 1
ATOM 4330 C CA . ALA A 1 566 ? -20.844 -8.344 -7.867 1 79.75 566 ALA A CA 1
ATOM 4331 C C . ALA A 1 566 ? -19.453 -8.336 -7.238 1 79.75 566 ALA A C 1
ATOM 4333 O O . ALA A 1 566 ? -18.594 -9.141 -7.609 1 79.75 566 ALA A O 1
ATOM 4334 N N . GLY A 1 567 ? -19.266 -7.609 -6.27 1 73.25 567 GLY A N 1
ATOM 4335 C CA . GLY A 1 567 ? -18.031 -7.645 -5.504 1 73.25 567 GLY A CA 1
ATOM 4336 C C . GLY A 1 567 ? -16.875 -6.945 -6.199 1 73.25 567 GLY A C 1
ATOM 4337 O O . GLY A 1 567 ? -17.031 -6.434 -7.309 1 73.25 567 GLY A O 1
ATOM 4338 N N . GLU A 1 568 ? -15.781 -6.77 -5.543 1 67.94 568 GLU A N 1
ATOM 4339 C CA . GLU A 1 568 ? -14.547 -6.145 -6.02 1 67.94 568 GLU A CA 1
ATOM 4340 C C . GLU A 1 568 ? -13.352 -7.074 -5.84 1 67.94 568 GLU A C 1
ATOM 4342 O O . GLU A 1 568 ? -13.398 -8.008 -5.035 1 67.94 568 GLU A O 1
ATOM 4347 N N . VAL A 1 569 ? -12.453 -6.812 -6.762 1 66.5 569 VAL A N 1
ATOM 4348 C CA . VAL A 1 569 ? -11.203 -7.555 -6.668 1 66.5 569 VAL A CA 1
ATOM 4349 C C . VAL A 1 569 ? -10.336 -6.973 -5.559 1 66.5 569 VAL A C 1
ATOM 4351 O O . VAL A 1 569 ? -10.172 -5.754 -5.465 1 66.5 569 VAL A O 1
ATOM 4354 N N . MET B 1 1 ? 7.395 -27.047 42.406 1 62.88 1 MET B N 1
ATOM 4355 C CA . MET B 1 1 ? 7.812 -26.625 41.094 1 62.88 1 MET B CA 1
ATOM 4356 C C . MET B 1 1 ? 6.859 -27.156 40.031 1 62.88 1 MET B C 1
ATOM 4358 O O . MET B 1 1 ? 6.461 -26.406 39.125 1 62.88 1 MET B O 1
ATOM 4362 N N . GLN B 1 2 ? 6.402 -28.344 40.25 1 72.38 2 GLN B N 1
ATOM 4363 C CA . GLN B 1 2 ? 5.492 -28.953 39.281 1 72.38 2 GLN B CA 1
ATOM 4364 C C . GLN B 1 2 ? 4.094 -28.344 39.375 1 72.38 2 GLN B C 1
ATOM 4366 O O . GLN B 1 2 ? 3.428 -28.125 38.375 1 72.38 2 GLN B O 1
ATOM 4371 N N . ALA B 1 3 ? 3.73 -27.969 40.562 1 72.25 3 ALA B N 1
ATOM 4372 C CA . ALA B 1 3 ? 2.404 -27.375 40.75 1 72.25 3 ALA B CA 1
ATOM 4373 C C . ALA B 1 3 ? 2.334 -25.969 40.188 1 72.25 3 ALA B C 1
ATOM 4375 O O . ALA B 1 3 ? 1.335 -25.594 39.562 1 72.25 3 ALA B O 1
ATOM 4376 N N . ARG B 1 4 ? 3.361 -25.234 40.469 1 69.75 4 ARG B N 1
ATOM 4377 C CA . ARG B 1 4 ? 3.426 -23.875 39.938 1 69.75 4 ARG B CA 1
ATOM 4378 C C . ARG B 1 4 ? 3.459 -23.891 38.406 1 69.75 4 ARG B C 1
ATOM 4380 O O . ARG B 1 4 ? 2.836 -23.047 37.75 1 69.75 4 ARG B O 1
ATOM 4387 N N . PHE B 1 5 ? 4.086 -24.859 37.938 1 76.88 5 PHE B N 1
ATOM 4388 C CA . PHE B 1 5 ? 4.152 -25.016 36.469 1 76.88 5 PHE B CA 1
ATOM 4389 C C . PHE B 1 5 ? 2.797 -25.422 35.906 1 76.88 5 PHE B C 1
ATOM 4391 O O . PHE B 1 5 ? 2.408 -24.969 34.844 1 76.88 5 PHE B O 1
ATOM 4398 N N . ARG B 1 6 ? 2.127 -26.219 36.625 1 72.94 6 ARG B N 1
ATOM 4399 C CA . ARG B 1 6 ? 0.798 -26.625 36.188 1 72.94 6 ARG B CA 1
ATOM 4400 C C . ARG B 1 6 ? -0.178 -25.453 36.25 1 72.94 6 ARG B C 1
ATOM 4402 O O . ARG B 1 6 ? -1.02 -25.312 35.344 1 72.94 6 ARG B O 1
ATOM 4409 N N . LYS B 1 7 ? -0.031 -24.734 37.281 1 71.88 7 LYS B N 1
ATOM 4410 C CA . LYS B 1 7 ? -0.893 -23.562 37.406 1 71.88 7 LYS B CA 1
ATOM 4411 C C . LYS B 1 7 ? -0.601 -22.547 36.312 1 71.88 7 LYS B C 1
ATOM 4413 O O . LYS B 1 7 ? -1.522 -21.953 35.75 1 71.88 7 LYS B O 1
ATOM 4418 N N . PHE B 1 8 ? 0.665 -22.406 36.094 1 72.75 8 PHE B N 1
ATOM 4419 C CA . PHE B 1 8 ? 1.066 -21.516 35.031 1 72.75 8 PHE B CA 1
ATOM 4420 C C . PHE B 1 8 ? 0.55 -22.016 33.688 1 72.75 8 PHE B C 1
ATOM 4422 O O . PHE B 1 8 ? 0.081 -21.234 32.844 1 72.75 8 PHE B O 1
ATOM 4429 N N . LYS B 1 9 ? 0.551 -23.203 33.531 1 71.12 9 LYS B N 1
ATOM 4430 C CA . LYS B 1 9 ? 0.061 -23.812 32.281 1 71.12 9 LYS B CA 1
ATOM 4431 C C . LYS B 1 9 ? -1.447 -23.625 32.156 1 71.12 9 LYS B C 1
ATOM 4433 O O . LYS B 1 9 ? -1.942 -23.359 31.047 1 71.12 9 LYS B O 1
ATOM 4438 N N . LEU B 1 10 ? -2.094 -23.812 33.219 1 73.12 10 LEU B N 1
ATOM 4439 C CA . LEU B 1 10 ? -3.543 -23.656 33.219 1 73.12 10 LEU B CA 1
ATOM 4440 C C . LEU B 1 10 ? -3.926 -22.203 32.938 1 73.12 10 LEU B C 1
ATOM 4442 O O . LEU B 1 10 ? -4.855 -21.922 32.188 1 73.12 10 LEU B O 1
ATOM 4446 N N . GLU B 1 11 ? -3.174 -21.344 33.594 1 73.75 11 GLU B N 1
ATOM 4447 C CA . GLU B 1 11 ? -3.434 -19.922 33.375 1 73.75 11 GLU B CA 1
ATOM 4448 C C . GLU B 1 11 ? -3.092 -19.516 31.953 1 73.75 11 GLU B C 1
ATOM 4450 O O . GLU B 1 11 ? -3.805 -18.703 31.344 1 73.75 11 GLU B O 1
ATOM 4455 N N . ALA B 1 12 ? -2.076 -20.062 31.547 1 73 12 ALA B N 1
ATOM 4456 C CA . ALA B 1 12 ? -1.672 -19.766 30.172 1 73 12 ALA B CA 1
ATOM 4457 C C . ALA B 1 12 ? -2.701 -20.297 29.172 1 73 12 ALA B C 1
ATOM 4459 O O . ALA B 1 12 ? -3.018 -19.641 28.188 1 73 12 ALA B O 1
ATOM 4460 N N . ARG B 1 13 ? -3.225 -21.391 29.484 1 74.69 13 ARG B N 1
ATOM 4461 C CA . ARG B 1 13 ? -4.242 -21.969 28.625 1 74.69 13 ARG B CA 1
ATOM 4462 C C . ARG B 1 13 ? -5.52 -21.141 28.641 1 74.69 13 ARG B C 1
ATOM 4464 O O . ARG B 1 13 ? -6.164 -20.953 27.609 1 74.69 13 ARG B O 1
ATOM 4471 N N . LYS B 1 14 ? -5.875 -20.719 29.812 1 75.12 14 LYS B N 1
ATOM 4472 C CA . LYS B 1 14 ? -7.059 -19.875 29.938 1 75.12 14 LYS B CA 1
ATOM 4473 C C . LYS B 1 14 ? -6.879 -18.562 29.203 1 75.12 14 LYS B C 1
ATOM 4475 O O . LYS B 1 14 ? -7.805 -18.078 28.547 1 75.12 14 LYS B O 1
ATOM 4480 N N . TYR B 1 15 ? -5.707 -18.109 29.359 1 77.19 15 TYR B N 1
ATOM 4481 C CA . TYR B 1 15 ? -5.414 -16.875 28.656 1 77.19 15 TYR B CA 1
ATOM 4482 C C . TYR B 1 15 ? -5.492 -17.062 27.156 1 77.19 15 TYR B C 1
ATOM 4484 O O . TYR B 1 15 ? -6.094 -16.25 26.453 1 77.19 15 TYR B O 1
ATOM 4492 N N . LEU B 1 16 ? -4.938 -18.125 26.797 1 75 16 LEU B N 1
ATOM 4493 C CA . LEU B 1 16 ? -4.875 -18.406 25.359 1 75 16 LEU B CA 1
ATOM 4494 C C . LEU B 1 16 ? -6.27 -18.672 24.797 1 75 16 LEU B C 1
ATOM 4496 O O . LEU B 1 16 ? -6.566 -18.297 23.656 1 75 16 LEU B O 1
ATOM 4500 N N . ARG B 1 17 ? -7.098 -19.172 25.672 1 74.75 17 ARG B N 1
ATOM 4501 C CA . ARG B 1 17 ? -8.391 -19.625 25.172 1 74.75 17 ARG B CA 1
ATOM 4502 C C . ARG B 1 17 ? -9.43 -18.516 25.25 1 74.75 17 ARG B C 1
ATOM 4504 O O . ARG B 1 17 ? -10.414 -18.531 24.5 1 74.75 17 ARG B O 1
ATOM 4511 N N . HIS B 1 18 ? -9.203 -17.562 26.078 1 79.94 18 HIS B N 1
ATOM 4512 C CA . HIS B 1 18 ? -10.258 -16.562 26.234 1 79.94 18 HIS B CA 1
ATOM 4513 C C . HIS B 1 18 ? -9.75 -15.164 25.906 1 79.94 18 HIS B C 1
ATOM 4515 O O . HIS B 1 18 ? -10.023 -14.648 24.812 1 79.94 18 HIS B O 1
ATOM 4521 N N . GLN B 1 19 ? -8.875 -14.734 26.688 1 80.94 19 GLN B N 1
ATOM 4522 C CA . GLN B 1 19 ? -8.484 -13.328 26.578 1 80.94 19 GLN B CA 1
ATOM 4523 C C . GLN B 1 19 ? -7.73 -13.07 25.266 1 80.94 19 GLN B C 1
ATOM 4525 O O . GLN B 1 19 ? -7.941 -12.047 24.625 1 80.94 19 GLN B O 1
ATOM 4530 N N . MET B 1 20 ? -6.934 -14.016 24.984 1 86 20 MET B N 1
ATOM 4531 C CA . MET B 1 20 ? -6.148 -13.836 23.75 1 86 20 MET B CA 1
ATOM 4532 C C . MET B 1 20 ? -7.051 -13.852 22.531 1 86 20 MET B C 1
ATOM 4534 O O . MET B 1 20 ? -6.875 -13.047 21.609 1 86 20 MET B O 1
ATOM 4538 N N . ARG B 1 21 ? -7.992 -14.711 22.547 1 85.81 21 ARG B N 1
ATOM 4539 C CA . ARG B 1 21 ? -8.898 -14.805 21.406 1 85.81 21 ARG B CA 1
ATOM 4540 C C . ARG B 1 21 ? -9.766 -13.555 21.297 1 85.81 21 ARG B C 1
ATOM 4542 O O . ARG B 1 21 ? -10.109 -13.133 20.188 1 85.81 21 ARG B O 1
ATOM 4549 N N . ASP B 1 22 ? -10.125 -13.008 22.406 1 87.75 22 ASP B N 1
ATOM 4550 C CA . ASP B 1 22 ? -10.883 -11.766 22.391 1 87.75 22 ASP B CA 1
ATOM 4551 C C . ASP B 1 22 ? -10.07 -10.625 21.797 1 87.75 22 ASP B C 1
ATOM 4553 O O . ASP B 1 22 ? -10.586 -9.844 20.984 1 87.75 22 ASP B O 1
ATOM 4557 N N . LYS B 1 23 ? -8.836 -10.617 22.172 1 85.31 23 LYS B N 1
ATOM 4558 C CA . LYS B 1 23 ? -7.957 -9.562 21.672 1 85.31 23 LYS B CA 1
ATOM 4559 C C . LYS B 1 23 ? -7.676 -9.734 20.188 1 85.31 23 LYS B C 1
ATOM 4561 O O . LYS B 1 23 ? -7.637 -8.75 19.438 1 85.31 23 LYS B O 1
ATOM 4566 N N . LEU B 1 24 ? -7.547 -10.93 19.812 1 88.62 24 LEU B N 1
ATOM 4567 C CA . LEU B 1 24 ? -7.156 -11.227 18.438 1 88.62 24 LEU B CA 1
ATOM 4568 C C . LEU B 1 24 ? -8.352 -11.102 17.484 1 88.62 24 LEU B C 1
ATOM 4570 O O . LEU B 1 24 ? -8.18 -11.07 16.266 1 88.62 24 LEU B O 1
ATOM 4574 N N . SER B 1 25 ? -9.516 -11.062 18.047 1 88.38 25 SER B N 1
ATOM 4575 C CA . SER B 1 25 ? -10.719 -10.906 17.234 1 88.38 25 SER B CA 1
ATOM 4576 C C . SER B 1 25 ? -10.969 -9.438 16.906 1 88.38 25 SER B C 1
ATOM 4578 O O . SER B 1 25 ? -11.773 -9.125 16.016 1 88.38 25 SER B O 1
ATOM 4580 N N . GLN B 1 26 ? -10.273 -8.641 17.578 1 83.38 26 GLN B N 1
ATOM 4581 C CA . GLN B 1 26 ? -10.414 -7.203 17.344 1 83.38 26 GLN B CA 1
ATOM 4582 C C . GLN B 1 26 ? -9.469 -6.73 16.25 1 83.38 26 GLN B C 1
ATOM 4584 O O . GLN B 1 26 ? -8.5 -7.414 15.914 1 83.38 26 GLN B O 1
ATOM 4589 N N . THR B 1 27 ? -9.852 -5.656 15.625 1 77.25 27 THR B N 1
ATOM 4590 C CA . THR B 1 27 ? -9.008 -5.062 14.586 1 77.25 27 THR B CA 1
ATOM 4591 C C . THR B 1 27 ? -8.023 -4.066 15.195 1 77.25 27 THR B C 1
ATOM 4593 O O . THR B 1 27 ? -7.996 -2.896 14.812 1 77.25 27 THR B O 1
ATOM 4596 N N . ARG B 1 28 ? -7.285 -4.48 16.203 1 79 28 ARG B N 1
ATOM 4597 C CA . ARG B 1 28 ? -6.316 -3.6 16.844 1 79 28 ARG B CA 1
ATOM 4598 C C . ARG B 1 28 ? -4.926 -4.23 16.859 1 79 28 ARG B C 1
ATOM 4600 O O . ARG B 1 28 ? -4.793 -5.449 16.75 1 79 28 ARG B O 1
ATOM 4607 N N . ILE B 1 29 ? -4.062 -3.357 16.938 1 78.81 29 ILE B N 1
ATOM 4608 C CA . ILE B 1 29 ? -2.68 -3.818 17.031 1 78.81 29 ILE B CA 1
ATOM 4609 C C . ILE B 1 29 ? -2.486 -4.586 18.344 1 78.81 29 ILE B C 1
ATOM 4611 O O . ILE B 1 29 ? -3.01 -4.191 19.391 1 78.81 29 ILE B O 1
ATOM 4615 N N . SER B 1 30 ? -1.863 -5.785 18.297 1 86.25 30 SER B N 1
ATOM 4616 C CA . SER B 1 30 ? -1.65 -6.59 19.5 1 86.25 30 SER B CA 1
ATOM 4617 C C . SER B 1 30 ? -0.252 -7.199 19.516 1 86.25 30 SER B C 1
ATOM 4619 O O . SER B 1 30 ? 0.212 -7.727 18.5 1 86.25 30 SER B O 1
ATOM 4621 N N . ILE B 1 31 ? 0.399 -7.023 20.625 1 88.56 31 ILE B N 1
ATOM 4622 C CA . ILE B 1 31 ? 1.721 -7.609 20.828 1 88.56 31 ILE B CA 1
ATOM 4623 C C . ILE B 1 31 ? 1.638 -9.133 20.688 1 88.56 31 ILE B C 1
ATOM 4625 O O . ILE B 1 31 ? 2.576 -9.766 20.203 1 88.56 31 ILE B O 1
ATOM 4629 N N . GLN B 1 32 ? 0.515 -9.664 21.078 1 89.38 32 GLN B N 1
ATOM 4630 C CA . GLN B 1 32 ? 0.313 -11.109 20.984 1 89.38 32 GLN B CA 1
ATOM 4631 C C . GLN B 1 32 ? 0.317 -11.57 19.531 1 89.38 32 GLN B C 1
ATOM 4633 O O . GLN B 1 32 ? 0.934 -12.586 19.203 1 89.38 32 GLN B O 1
ATOM 4638 N N . LEU B 1 33 ? -0.385 -10.82 18.734 1 91.31 33 LEU B N 1
ATOM 4639 C CA . LEU B 1 33 ? -0.433 -11.156 17.312 1 91.31 33 LEU B CA 1
ATOM 4640 C C . LEU B 1 33 ? 0.954 -11.07 16.688 1 91.31 33 LEU B C 1
ATOM 4642 O O . LEU B 1 33 ? 1.324 -11.914 15.867 1 91.31 33 LEU B O 1
ATOM 4646 N N . CYS B 1 34 ? 1.756 -10.102 17.062 1 92.94 34 CYS B N 1
ATOM 4647 C CA . CYS B 1 34 ? 3.104 -9.906 16.547 1 92.94 34 CYS B CA 1
ATOM 4648 C C . CYS B 1 34 ? 4.031 -11.031 16.984 1 92.94 34 CYS B C 1
ATOM 4650 O O . CYS B 1 34 ? 4.832 -11.531 16.203 1 92.94 34 CYS B O 1
ATOM 4652 N N . LEU B 1 35 ? 3.932 -11.414 18.203 1 93.56 35 LEU B N 1
ATOM 4653 C CA . LEU B 1 35 ? 4.77 -12.492 18.719 1 93.56 35 LEU B CA 1
ATOM 4654 C C . LEU B 1 35 ? 4.441 -13.82 18.047 1 93.56 35 LEU B C 1
ATOM 4656 O O . LEU B 1 35 ? 5.34 -14.602 17.734 1 93.56 35 LEU B O 1
ATOM 4660 N N . LEU B 1 36 ? 3.156 -14.055 17.875 1 94.69 36 LEU B N 1
ATOM 4661 C CA . LEU B 1 36 ? 2.748 -15.266 17.172 1 94.69 36 LEU B CA 1
ATOM 4662 C C . LEU B 1 36 ? 3.238 -15.234 15.719 1 94.69 36 LEU B C 1
ATOM 4664 O O . LEU B 1 36 ? 3.684 -16.266 15.195 1 94.69 36 LEU B O 1
ATOM 4668 N N . ALA B 1 37 ? 3.09 -14.062 15.094 1 96.12 37 ALA B N 1
ATOM 4669 C CA . ALA B 1 37 ? 3.572 -13.922 13.727 1 96.12 37 ALA B CA 1
ATOM 4670 C C . ALA B 1 37 ? 5.066 -14.219 13.633 1 96.12 37 ALA B C 1
ATOM 4672 O O . ALA B 1 37 ? 5.523 -14.844 12.68 1 96.12 37 ALA B O 1
ATOM 4673 N N . LEU B 1 38 ? 5.836 -13.758 14.602 1 96.31 38 LEU B N 1
ATOM 4674 C CA . LEU B 1 38 ? 7.273 -14.008 14.641 1 96.31 38 LEU B CA 1
ATOM 4675 C C . LEU B 1 38 ? 7.566 -15.5 14.773 1 96.31 38 LEU B C 1
ATOM 4677 O O . LEU B 1 38 ? 8.43 -16.031 14.078 1 96.31 38 LEU B O 1
ATOM 4681 N N . LEU B 1 39 ? 6.859 -16.125 15.641 1 97 39 LEU B N 1
ATOM 4682 C CA . LEU B 1 39 ? 7.043 -17.547 15.859 1 97 39 LEU B CA 1
ATOM 4683 C C . LEU B 1 39 ? 6.73 -18.344 14.594 1 97 39 LEU B C 1
ATOM 4685 O O . LEU B 1 39 ? 7.508 -19.219 14.195 1 97 39 LEU B O 1
ATOM 4689 N N . PHE B 1 40 ? 5.586 -18.062 14.008 1 97.69 40 PHE B N 1
ATOM 4690 C CA . PHE B 1 40 ? 5.18 -18.766 12.797 1 97.69 40 PHE B CA 1
ATOM 4691 C C . PHE B 1 40 ? 6.121 -18.453 11.641 1 97.69 40 PHE B C 1
ATOM 4693 O O . PHE B 1 40 ? 6.395 -19.312 10.805 1 97.69 40 PHE B O 1
ATOM 4700 N N . ALA B 1 41 ? 6.605 -17.219 11.602 1 98.06 41 ALA B N 1
ATOM 4701 C CA . ALA B 1 41 ? 7.547 -16.812 10.562 1 98.06 41 ALA B CA 1
ATOM 4702 C C . ALA B 1 41 ? 8.867 -17.562 10.695 1 98.06 41 ALA B C 1
ATOM 4704 O O . ALA B 1 41 ? 9.523 -17.859 9.688 1 98.06 41 ALA B O 1
ATOM 4705 N N . LEU B 1 42 ? 9.281 -17.797 11.922 1 98 42 LEU B N 1
ATOM 4706 C CA . LEU B 1 42 ? 10.492 -18.578 12.148 1 98 42 LEU B CA 1
ATOM 4707 C C . LEU B 1 42 ? 10.367 -19.969 11.555 1 98 42 LEU B C 1
ATOM 4709 O O . LEU B 1 42 ? 11.297 -20.469 10.922 1 98 42 LEU B O 1
ATOM 4713 N N . MET B 1 43 ? 9.242 -20.531 11.711 1 98.31 43 MET B N 1
ATOM 4714 C CA . MET B 1 43 ? 9 -21.875 11.172 1 98.31 43 MET B CA 1
ATOM 4715 C C . MET B 1 43 ? 8.898 -21.828 9.648 1 98.31 43 MET B C 1
ATOM 4717 O O . MET B 1 43 ? 9.445 -22.688 8.961 1 98.31 43 MET B O 1
ATOM 4721 N N . ALA B 1 44 ? 8.172 -20.859 9.188 1 98.12 44 ALA B N 1
ATOM 4722 C CA . ALA B 1 44 ? 8.062 -20.703 7.738 1 98.12 44 ALA B CA 1
ATOM 4723 C C . ALA B 1 44 ? 9.43 -20.5 7.098 1 98.12 44 ALA B C 1
ATOM 4725 O O . ALA B 1 44 ? 9.734 -21.094 6.059 1 98.12 44 ALA B O 1
ATOM 4726 N N . SER B 1 45 ? 10.242 -19.656 7.699 1 98.31 45 SER B N 1
ATOM 4727 C CA . SER B 1 45 ? 11.586 -19.375 7.191 1 98.31 45 SER B CA 1
ATOM 4728 C C . SER B 1 45 ? 12.453 -20.625 7.223 1 98.31 45 SER B C 1
ATOM 4730 O O . SER B 1 45 ? 13.266 -20.844 6.32 1 98.31 45 SER B O 1
ATOM 4732 N N . ALA B 1 46 ? 12.305 -21.406 8.242 1 98.25 46 ALA B N 1
ATOM 4733 C CA . ALA B 1 46 ? 13.07 -22.641 8.344 1 98.25 46 ALA B CA 1
ATOM 4734 C C . ALA B 1 46 ? 12.742 -23.594 7.195 1 98.25 46 ALA B C 1
ATOM 4736 O O . ALA B 1 46 ? 13.633 -24.234 6.633 1 98.25 46 ALA B O 1
ATOM 4737 N N . VAL B 1 47 ? 11.5 -23.688 6.848 1 98.12 47 VAL B N 1
ATOM 4738 C CA . VAL B 1 47 ? 11.062 -24.547 5.746 1 98.12 47 VAL B CA 1
ATOM 4739 C C . VAL B 1 47 ? 11.68 -24.047 4.438 1 98.12 47 VAL B C 1
ATOM 4741 O O . VAL B 1 47 ? 12.164 -24.844 3.629 1 98.12 47 VAL B O 1
ATOM 4744 N N . ILE B 1 48 ? 11.664 -22.781 4.234 1 97.94 48 ILE B N 1
ATOM 4745 C CA . ILE B 1 48 ? 12.172 -22.203 2.994 1 97.94 48 ILE B CA 1
ATOM 4746 C C . ILE B 1 48 ? 13.695 -22.359 2.936 1 97.94 48 ILE B C 1
ATOM 4748 O O . ILE B 1 48 ? 14.25 -22.625 1.871 1 97.94 48 ILE B O 1
ATOM 4752 N N . ILE B 1 49 ? 14.375 -22.172 4.078 1 97.75 49 ILE B N 1
ATOM 4753 C CA . ILE B 1 49 ? 15.82 -22.328 4.141 1 97.75 49 ILE B CA 1
ATOM 4754 C C . ILE B 1 49 ? 16.188 -23.781 3.809 1 97.75 49 ILE B C 1
ATOM 4756 O O . ILE B 1 49 ? 17.141 -24.031 3.066 1 97.75 49 ILE B O 1
ATOM 4760 N N . LEU B 1 50 ? 15.422 -24.688 4.375 1 98 50 LEU B N 1
ATOM 4761 C CA . LEU B 1 50 ? 15.633 -26.094 4.047 1 98 50 LEU B CA 1
ATOM 4762 C C . LEU B 1 50 ? 15.453 -26.328 2.553 1 98 50 LEU B C 1
ATOM 4764 O O . LEU B 1 50 ? 16.25 -27.047 1.936 1 98 50 LEU B O 1
ATOM 4768 N N . PHE B 1 51 ? 14.438 -25.812 2.002 1 97.5 51 PHE B N 1
ATOM 4769 C CA . PHE B 1 51 ? 14.164 -25.906 0.573 1 97.5 51 PHE B CA 1
ATOM 4770 C C . PHE B 1 51 ? 15.344 -25.391 -0.238 1 97.5 51 PHE B C 1
ATOM 4772 O O . PHE B 1 51 ? 15.797 -26.047 -1.175 1 97.5 51 PHE B O 1
ATOM 4779 N N . ARG B 1 52 ? 15.875 -24.266 0.12 1 96.12 52 ARG B N 1
ATOM 4780 C CA . ARG B 1 52 ? 16.984 -23.641 -0.594 1 96.12 52 ARG B CA 1
ATOM 4781 C C . ARG B 1 52 ? 18.266 -24.469 -0.446 1 96.12 52 ARG B C 1
ATOM 4783 O O . ARG B 1 52 ? 19.031 -24.594 -1.395 1 96.12 52 ARG B O 1
ATOM 4790 N N . LEU B 1 53 ? 18.516 -24.984 0.751 1 96.44 53 LEU B N 1
ATOM 4791 C CA . LEU B 1 53 ? 19.703 -25.797 0.989 1 96.44 53 LEU B CA 1
ATOM 4792 C C . LEU B 1 53 ? 19.656 -27.078 0.161 1 96.44 53 LEU B C 1
ATOM 4794 O O . LEU B 1 53 ? 20.672 -27.5 -0.382 1 96.44 53 LEU B O 1
ATOM 4798 N N . LEU B 1 54 ? 18.469 -27.688 0.045 1 96.69 54 LEU B N 1
ATOM 4799 C CA . LEU B 1 54 ? 18.312 -28.891 -0.764 1 96.69 54 LEU B CA 1
ATOM 4800 C C . LEU B 1 54 ? 18.516 -28.578 -2.244 1 96.69 54 LEU B C 1
ATOM 4802 O O . LEU B 1 54 ? 19.062 -29.391 -2.984 1 96.69 54 LEU B O 1
ATOM 4806 N N . LEU B 1 55 ? 18.031 -27.469 -2.643 1 94.38 55 LEU B N 1
ATOM 4807 C CA . LEU B 1 55 ? 18.234 -27.047 -4.023 1 94.38 55 LEU B CA 1
ATOM 4808 C C . LEU B 1 55 ? 19.719 -26.844 -4.312 1 94.38 55 LEU B C 1
ATOM 4810 O O . LEU B 1 55 ? 20.203 -27.219 -5.383 1 94.38 55 LEU B O 1
ATOM 4814 N N . GLN B 1 56 ? 20.438 -26.172 -3.41 1 92.31 56 GLN B N 1
ATOM 4815 C CA . GLN B 1 56 ? 21.875 -25.984 -3.566 1 92.31 56 GLN B CA 1
ATOM 4816 C C . GLN B 1 56 ? 22.609 -27.328 -3.621 1 92.31 56 GLN B C 1
ATOM 4818 O O . GLN B 1 56 ? 23.547 -27.484 -4.395 1 92.31 56 GLN B O 1
ATOM 4823 N N . TRP B 1 57 ? 22.141 -28.156 -2.805 1 93 57 TRP B N 1
ATOM 4824 C CA . TRP B 1 57 ? 22.719 -29.5 -2.791 1 93 57 TRP B CA 1
ATOM 4825 C C . TRP B 1 57 ? 22.484 -30.203 -4.121 1 93 57 TRP B C 1
ATOM 4827 O O . TRP B 1 57 ? 23.406 -30.828 -4.676 1 93 57 TRP B O 1
ATOM 4837 N N . ALA B 1 58 ? 21.312 -30.109 -4.645 1 91.06 58 ALA B N 1
ATOM 4838 C CA . ALA B 1 58 ? 21 -30.734 -5.93 1 91.06 58 ALA B CA 1
ATOM 4839 C C . ALA B 1 58 ? 21.812 -30.109 -7.055 1 91.06 58 ALA B C 1
ATOM 4841 O O . ALA B 1 58 ? 22.281 -30.812 -7.949 1 91.06 58 ALA B O 1
ATOM 4842 N N . ASN B 1 59 ? 21.938 -28.844 -6.996 1 86.69 59 ASN B N 1
ATOM 4843 C CA . ASN B 1 59 ? 22.719 -28.141 -8.008 1 86.69 59 ASN B CA 1
ATOM 4844 C C . ASN B 1 59 ? 24.188 -28.531 -7.949 1 86.69 59 ASN B C 1
ATOM 4846 O O . ASN B 1 59 ? 24.859 -28.594 -8.977 1 86.69 59 ASN B O 1
ATOM 4850 N N . HIS B 1 60 ? 24.719 -28.625 -6.793 1 85.62 60 HIS B N 1
ATOM 4851 C CA . HIS B 1 60 ? 26.109 -29.031 -6.633 1 85.62 60 HIS B CA 1
ATOM 4852 C C . HIS B 1 60 ? 26.328 -30.453 -7.152 1 85.62 60 HIS B C 1
ATOM 4854 O O . HIS B 1 60 ? 27.359 -30.75 -7.738 1 85.62 60 HIS B O 1
ATOM 4860 N N . PHE B 1 61 ? 25.359 -31.219 -6.973 1 84.25 61 PHE B N 1
ATOM 4861 C CA . PHE B 1 61 ? 25.453 -32.594 -7.398 1 84.25 61 PHE B CA 1
ATOM 4862 C C . PHE B 1 61 ? 25.312 -32.719 -8.906 1 84.25 61 PHE B C 1
ATOM 4864 O O . PHE B 1 61 ? 26.031 -33.5 -9.547 1 84.25 61 PHE B O 1
ATOM 4871 N N . THR B 1 62 ? 24.438 -31.953 -9.508 1 80.5 62 THR B N 1
ATOM 4872 C CA . THR B 1 62 ? 24.203 -32.031 -10.945 1 80.5 62 THR B CA 1
ATOM 4873 C C . THR B 1 62 ? 25.156 -31.109 -11.703 1 80.5 62 THR B C 1
ATOM 4875 O O . THR B 1 62 ? 25.391 -31.297 -12.898 1 80.5 62 THR B O 1
ATOM 4878 N N . GLN B 1 63 ? 25.844 -30.094 -11.031 1 73.31 63 GLN B N 1
ATOM 4879 C CA . GLN B 1 63 ? 26.766 -29.109 -11.578 1 73.31 63 GLN B CA 1
ATOM 4880 C C . GLN B 1 63 ? 26.203 -28.438 -12.828 1 73.31 63 GLN B C 1
ATOM 4882 O O . GLN B 1 63 ? 26.906 -28.266 -13.82 1 73.31 63 GLN B O 1
ATOM 4887 N N . THR B 1 64 ? 24.969 -28.312 -12.844 1 63.03 64 THR B N 1
ATOM 4888 C CA . THR B 1 64 ? 24.266 -27.797 -14.016 1 63.03 64 THR B CA 1
ATOM 4889 C C . THR B 1 64 ? 24.594 -26.328 -14.242 1 63.03 64 THR B C 1
ATOM 4891 O O . THR B 1 64 ? 24.531 -25.844 -15.367 1 63.03 64 THR B O 1
ATOM 4894 N N . GLN B 1 65 ? 24.891 -25.5 -13.219 1 59.94 65 GLN B N 1
ATOM 4895 C CA . GLN B 1 65 ? 25.125 -24.062 -13.367 1 59.94 65 GLN B CA 1
ATOM 4896 C C . GLN B 1 65 ? 26.484 -23.797 -14.008 1 59.94 65 GLN B C 1
ATOM 4898 O O . GLN B 1 65 ? 26.719 -22.703 -14.531 1 59.94 65 GLN B O 1
ATOM 4903 N N . GLU B 1 66 ? 27.375 -24.766 -13.977 1 56.84 66 GLU B N 1
ATOM 4904 C CA . GLU B 1 66 ? 28.703 -24.625 -14.562 1 56.84 66 GLU B CA 1
ATOM 4905 C C . GLU B 1 66 ? 28.734 -25.188 -15.977 1 56.84 66 GLU B C 1
ATOM 4907 O O . GLU B 1 66 ? 29.812 -25.375 -16.547 1 56.84 66 GLU B O 1
ATOM 4912 N N . TRP B 1 67 ? 27.531 -25.375 -16.531 1 53.09 67 TRP B N 1
ATOM 4913 C CA . TRP B 1 67 ? 27.406 -26.094 -17.781 1 53.09 67 TRP B CA 1
ATOM 4914 C C . TRP B 1 67 ? 27.938 -25.25 -18.953 1 53.09 67 TRP B C 1
ATOM 4916 O O . TRP B 1 67 ? 27.516 -24.109 -19.125 1 53.09 67 TRP B O 1
ATOM 4926 N N . ASP B 1 68 ? 29.078 -25.344 -19.391 1 50.72 68 ASP B N 1
ATOM 4927 C CA . ASP B 1 68 ? 29.359 -25.016 -20.781 1 50.72 68 ASP B CA 1
ATOM 4928 C C . ASP B 1 68 ? 28.562 -25.906 -21.719 1 50.72 68 ASP B C 1
ATOM 4930 O O . ASP B 1 68 ? 29.016 -26.984 -22.109 1 50.72 68 ASP B O 1
ATOM 4934 N N . PHE B 1 69 ? 27.312 -26 -21.578 1 50.28 69 PHE B N 1
ATOM 4935 C CA . PHE B 1 69 ? 26.453 -26.984 -22.219 1 50.28 69 PHE B CA 1
ATOM 4936 C C . PHE B 1 69 ? 26.516 -26.859 -23.75 1 50.28 69 PHE B C 1
ATOM 4938 O O . PHE B 1 69 ? 25.625 -27.297 -24.453 1 50.28 69 PHE B O 1
ATOM 4945 N N . THR B 1 70 ? 27.234 -26.031 -24.297 1 50.19 70 THR B N 1
ATOM 4946 C CA . THR B 1 70 ? 27.062 -26.016 -25.734 1 50.19 70 THR B CA 1
ATOM 4947 C C . THR B 1 70 ? 26.969 -27.438 -26.281 1 50.19 70 THR B C 1
ATOM 4949 O O . THR B 1 70 ? 26.062 -27.734 -27.078 1 50.19 70 THR B O 1
ATOM 4952 N N . GLY B 1 71 ? 28.031 -28.109 -26.703 1 47 71 GLY B N 1
ATOM 4953 C CA . GLY B 1 71 ? 28.25 -29.094 -27.734 1 47 71 GLY B CA 1
ATOM 4954 C C . GLY B 1 71 ? 27.953 -30.516 -27.281 1 47 71 GLY B C 1
ATOM 4955 O O . GLY B 1 71 ? 28.016 -31.453 -28.078 1 47 71 GLY B O 1
ATOM 4956 N N . SER B 1 72 ? 27.844 -30.875 -25.938 1 51.41 72 SER B N 1
ATOM 4957 C CA . SER B 1 72 ? 28.016 -32.312 -25.828 1 51.41 72 SER B CA 1
ATOM 4958 C C . SER B 1 72 ? 26.672 -33.031 -25.703 1 51.41 72 SER B C 1
ATOM 4960 O O . SER B 1 72 ? 25.984 -32.906 -24.688 1 51.41 72 SER B O 1
ATOM 4962 N N . ILE B 1 73 ? 25.891 -33.25 -26.75 1 55.62 73 ILE B N 1
ATOM 4963 C CA . ILE B 1 73 ? 24.719 -34.125 -26.891 1 55.62 73 ILE B CA 1
ATOM 4964 C C . ILE B 1 73 ? 24.859 -35.312 -25.953 1 55.62 73 ILE B C 1
ATOM 4966 O O . ILE B 1 73 ? 23.859 -35.844 -25.453 1 55.62 73 ILE B O 1
ATOM 4970 N N . GLY B 1 74 ? 26.109 -35.656 -25.469 1 59.34 74 GLY B N 1
ATOM 4971 C CA . GLY B 1 74 ? 26.328 -36.844 -24.688 1 59.34 74 GLY B CA 1
ATOM 4972 C C . GLY B 1 74 ? 26.188 -36.625 -23.188 1 59.34 74 GLY B C 1
ATOM 4973 O O . GLY B 1 74 ? 26.266 -37.562 -22.406 1 59.34 74 GLY B O 1
ATOM 4974 N N . ASP B 1 75 ? 25.859 -35.312 -22.875 1 71.88 75 ASP B N 1
ATOM 4975 C CA . ASP B 1 75 ? 25.812 -35.031 -21.438 1 71.88 75 ASP B CA 1
ATOM 4976 C C . ASP B 1 75 ? 24.422 -35.344 -20.875 1 71.88 75 ASP B C 1
ATOM 4978 O O . ASP B 1 75 ? 23.422 -34.844 -21.422 1 71.88 75 ASP B O 1
ATOM 4982 N N . TRP B 1 76 ? 24.203 -36.375 -19.953 1 75.25 76 TRP B N 1
ATOM 4983 C CA . TRP B 1 76 ? 22.953 -36.844 -19.359 1 75.25 76 TRP B CA 1
ATOM 4984 C C . TRP B 1 76 ? 22.188 -35.719 -18.719 1 75.25 76 TRP B C 1
ATOM 4986 O O . TRP B 1 76 ? 20.969 -35.812 -18.516 1 75.25 76 TRP B O 1
ATOM 4996 N N . ARG B 1 77 ? 22.891 -34.625 -18.453 1 79.25 77 ARG B N 1
ATOM 4997 C CA . ARG B 1 77 ? 22.25 -33.531 -17.734 1 79.25 77 ARG B CA 1
ATOM 4998 C C . ARG B 1 77 ? 21.203 -32.844 -18.625 1 79.25 77 ARG B C 1
ATOM 5000 O O . ARG B 1 77 ? 20.281 -32.219 -18.109 1 79.25 77 ARG B O 1
ATOM 5007 N N . VAL B 1 78 ? 21.312 -33.062 -19.844 1 78.75 78 VAL B N 1
ATOM 5008 C CA . VAL B 1 78 ? 20.375 -32.469 -20.766 1 78.75 78 VAL B CA 1
ATOM 5009 C C . VAL B 1 78 ? 19.016 -33.156 -20.656 1 78.75 78 VAL B C 1
ATOM 5011 O O . VAL B 1 78 ? 17.984 -32.562 -21 1 78.75 78 VAL B O 1
ATOM 5014 N N . LEU B 1 79 ? 19 -34.406 -20.109 1 86.38 79 LEU B N 1
ATOM 5015 C CA . LEU B 1 79 ? 17.781 -35.188 -20 1 86.38 79 LEU B CA 1
ATOM 5016 C C . LEU B 1 79 ? 17.125 -34.969 -18.641 1 86.38 79 LEU B C 1
ATOM 5018 O O . LEU B 1 79 ? 16.047 -35.5 -18.375 1 86.38 79 LEU B O 1
ATOM 5022 N N . LEU B 1 80 ? 17.688 -34.094 -17.844 1 91.31 80 LEU B N 1
ATOM 5023 C CA . LEU B 1 80 ? 17.219 -33.906 -16.484 1 91.31 80 LEU B CA 1
ATOM 5024 C C . LEU B 1 80 ? 15.773 -33.406 -16.469 1 91.31 80 LEU B C 1
ATOM 5026 O O . LEU B 1 80 ? 14.984 -33.812 -15.625 1 91.31 80 LEU B O 1
ATOM 5030 N N . PRO B 1 81 ? 15.391 -32.5 -17.375 1 94.31 81 PRO B N 1
ATOM 5031 C CA . PRO B 1 81 ? 13.992 -32.062 -17.359 1 94.31 81 PRO B CA 1
ATOM 5032 C C . PRO B 1 81 ? 13.008 -33.188 -17.625 1 94.31 81 PRO B C 1
ATOM 5034 O O . PRO B 1 81 ? 11.906 -33.188 -17.062 1 94.31 81 PRO B O 1
ATOM 5037 N N . LEU B 1 82 ? 13.398 -34.156 -18.438 1 94.56 82 LEU B N 1
ATOM 5038 C CA . LEU B 1 82 ? 12.531 -35.281 -18.688 1 94.56 82 LEU B CA 1
ATOM 5039 C C . LEU B 1 82 ? 12.383 -36.125 -17.422 1 94.56 82 LEU B C 1
ATOM 5041 O O . LEU B 1 82 ? 11.281 -36.562 -17.094 1 94.56 82 LEU B O 1
ATOM 5045 N N . PHE B 1 83 ? 13.477 -36.344 -16.781 1 93.88 83 PHE B N 1
ATOM 5046 C CA . PHE B 1 83 ? 13.445 -37.062 -15.516 1 93.88 83 PHE B CA 1
ATOM 5047 C C . PHE B 1 83 ? 12.664 -36.312 -14.461 1 93.88 83 PHE B C 1
ATOM 5049 O O . PHE B 1 83 ? 11.914 -36.906 -13.68 1 93.88 83 PHE B O 1
ATOM 5056 N N . GLY B 1 84 ? 12.938 -35.031 -14.422 1 95.38 84 GLY B N 1
ATOM 5057 C CA . GLY B 1 84 ? 12.203 -34.188 -13.492 1 95.38 84 GLY B CA 1
ATOM 5058 C C . GLY B 1 84 ? 10.703 -34.25 -13.695 1 95.38 84 GLY B C 1
ATOM 5059 O O . GLY B 1 84 ? 9.945 -34.281 -12.727 1 95.38 84 GLY B O 1
ATOM 5060 N N . ALA B 1 85 ? 10.258 -34.219 -14.969 1 96.31 85 ALA B N 1
ATOM 5061 C CA . ALA B 1 85 ? 8.836 -34.312 -15.289 1 96.31 85 ALA B CA 1
ATOM 5062 C C . ALA B 1 85 ? 8.234 -35.625 -14.758 1 96.31 85 ALA B C 1
ATOM 5064 O O . ALA B 1 85 ? 7.113 -35.625 -14.234 1 96.31 85 ALA B O 1
ATOM 5065 N N . PHE B 1 86 ? 8.992 -36.625 -14.898 1 94.75 86 PHE B N 1
ATOM 5066 C CA . PHE B 1 86 ? 8.523 -37.938 -14.422 1 94.75 86 PHE B CA 1
ATOM 5067 C C . PHE B 1 86 ? 8.414 -37.938 -12.906 1 94.75 86 PHE B C 1
ATOM 5069 O O . PHE B 1 86 ? 7.438 -38.438 -12.352 1 94.75 86 PHE B O 1
ATOM 5076 N N . LEU B 1 87 ? 9.383 -37.406 -12.172 1 95.19 87 LEU B N 1
ATOM 5077 C CA . LEU B 1 87 ? 9.367 -37.375 -10.719 1 95.19 87 LEU B CA 1
ATOM 5078 C C . LEU B 1 87 ? 8.211 -36.5 -10.211 1 95.19 87 LEU B C 1
ATOM 5080 O O . LEU B 1 87 ? 7.578 -36.844 -9.211 1 95.19 87 LEU B O 1
ATOM 5084 N N . ILE B 1 88 ? 8 -35.375 -10.898 1 95.31 88 ILE B N 1
ATOM 5085 C CA . ILE B 1 88 ? 6.898 -34.5 -10.531 1 95.31 88 ILE B CA 1
ATOM 5086 C C . ILE B 1 88 ? 5.574 -35.25 -10.672 1 95.31 88 ILE B C 1
ATOM 5088 O O . ILE B 1 88 ? 4.711 -35.156 -9.789 1 95.31 88 ILE B O 1
ATOM 5092 N N . TRP B 1 89 ? 5.441 -36 -11.75 1 93.5 89 TRP B N 1
ATOM 5093 C CA . TRP B 1 89 ? 4.238 -36.781 -11.969 1 93.5 89 TRP B CA 1
ATOM 5094 C C . TRP B 1 89 ? 4.066 -37.844 -10.875 1 93.5 89 TRP B C 1
ATOM 5096 O O . TRP B 1 89 ? 2.955 -38.062 -10.383 1 93.5 89 TRP B O 1
ATOM 5106 N N . LEU B 1 90 ? 5.129 -38.469 -10.453 1 92.69 90 LEU B N 1
ATOM 5107 C CA . LEU B 1 90 ? 5.094 -39.469 -9.406 1 92.69 90 LEU B CA 1
ATOM 5108 C C . LEU B 1 90 ? 4.617 -38.875 -8.086 1 92.69 90 LEU B C 1
ATOM 5110 O O . LEU B 1 90 ? 3.789 -39.5 -7.395 1 92.69 90 LEU B O 1
ATOM 5114 N N . VAL B 1 91 ? 5.121 -37.75 -7.73 1 91.81 91 VAL B N 1
ATOM 5115 C CA . VAL B 1 91 ? 4.73 -37.094 -6.488 1 91.81 91 VAL B CA 1
ATOM 5116 C C . VAL B 1 91 ? 3.264 -36.688 -6.566 1 91.81 91 VAL B C 1
ATOM 5118 O O . VAL B 1 91 ? 2.531 -36.781 -5.578 1 91.81 91 VAL B O 1
ATOM 5121 N N . ALA B 1 92 ? 2.871 -36.156 -7.719 1 88.75 92 ALA B N 1
ATOM 5122 C CA . ALA B 1 92 ? 1.486 -35.75 -7.906 1 88.75 92 ALA B CA 1
ATOM 5123 C C . ALA B 1 92 ? 0.526 -36.906 -7.754 1 88.75 92 ALA B C 1
ATOM 5125 O O . ALA B 1 92 ? -0.6 -36.75 -7.277 1 88.75 92 ALA B O 1
ATOM 5126 N N . ARG B 1 93 ? 0.943 -38 -8.141 1 85.56 93 ARG B N 1
ATOM 5127 C CA . ARG B 1 93 ? 0.111 -39.219 -8.07 1 85.56 93 ARG B CA 1
ATOM 5128 C C . ARG B 1 93 ? -0.079 -39.656 -6.625 1 85.56 93 ARG B C 1
ATOM 5130 O O . ARG B 1 93 ? -1.146 -40.156 -6.258 1 85.56 93 ARG B O 1
ATOM 5137 N N . PHE B 1 94 ? 0.896 -39.469 -5.863 1 83.12 94 PHE B N 1
ATOM 5138 C CA . PHE B 1 94 ? 0.831 -39.875 -4.469 1 83.12 94 PHE B CA 1
ATOM 5139 C C . PHE B 1 94 ? 0.124 -38.844 -3.619 1 83.12 94 PHE B C 1
ATOM 5141 O O . PHE B 1 94 ? -0.319 -39.125 -2.506 1 83.12 94 PHE B O 1
ATOM 5148 N N . GLY B 1 95 ? 0.088 -37.656 -4.102 1 73.06 95 GLY B N 1
ATOM 5149 C CA . GLY B 1 95 ? -0.545 -36.625 -3.332 1 73.06 95 GLY B CA 1
ATOM 5150 C C . GLY B 1 95 ? -2.051 -36.562 -3.51 1 73.06 95 GLY B C 1
ATOM 5151 O O . GLY B 1 95 ? -2.609 -37.312 -4.324 1 73.06 95 GLY B O 1
ATOM 5152 N N . SER B 1 96 ? -2.777 -35.938 -2.533 1 59.72 96 SER B N 1
ATOM 5153 C CA . SER B 1 96 ? -4.234 -35.906 -2.469 1 59.72 96 SER B CA 1
ATOM 5154 C C . SER B 1 96 ? -4.832 -35.281 -3.729 1 59.72 96 SER B C 1
ATOM 5156 O O . SER B 1 96 ? -4.273 -34.344 -4.289 1 59.72 96 SER B O 1
ATOM 5158 N N . LYS B 1 97 ? -5.645 -36 -4.539 1 56.09 97 LYS B N 1
ATOM 5159 C CA . LYS B 1 97 ? -6.41 -35.656 -5.734 1 56.09 97 LYS B CA 1
ATOM 5160 C C . LYS B 1 97 ? -7.027 -34.281 -5.621 1 56.09 97 LYS B C 1
ATOM 5162 O O . LYS B 1 97 ? -7.188 -33.594 -6.621 1 56.09 97 LYS B O 1
ATOM 5167 N N . ARG B 1 98 ? -7.445 -34.062 -4.445 1 49.84 98 ARG B N 1
ATOM 5168 C CA . ARG B 1 98 ? -8.25 -32.875 -4.234 1 49.84 98 ARG B CA 1
ATOM 5169 C C . ARG B 1 98 ? -7.391 -31.609 -4.352 1 49.84 98 ARG B C 1
ATOM 5171 O O . ARG B 1 98 ? -7.902 -30.531 -4.656 1 49.84 98 ARG B O 1
ATOM 5178 N N . TYR B 1 99 ? -6.039 -31.875 -4.199 1 50.38 99 TYR B N 1
ATOM 5179 C CA . TYR B 1 99 ? -5.25 -30.672 -3.951 1 50.38 99 TYR B CA 1
ATOM 5180 C C . TYR B 1 99 ? -4.242 -30.438 -5.07 1 50.38 99 TYR B C 1
ATOM 5182 O O . TYR B 1 99 ? -3.072 -30.141 -4.809 1 50.38 99 TYR B O 1
ATOM 5190 N N . LYS B 1 100 ? -4.77 -30.609 -6.238 1 56.81 100 LYS B N 1
ATOM 5191 C CA . LYS B 1 100 ? -3.963 -30.422 -7.438 1 56.81 100 LYS B CA 1
ATOM 5192 C C . LYS B 1 100 ? -3.719 -28.938 -7.703 1 56.81 100 LYS B C 1
ATOM 5194 O O . LYS B 1 100 ? -2.93 -28.578 -8.578 1 56.81 100 LYS B O 1
ATOM 5199 N N . ARG B 1 101 ? -4.164 -28.172 -6.648 1 62.78 101 ARG B N 1
ATOM 5200 C CA . ARG B 1 101 ? -4.039 -26.75 -6.934 1 62.78 101 ARG B CA 1
ATOM 5201 C C . ARG B 1 101 ? -2.977 -26.109 -6.055 1 62.78 101 ARG B C 1
ATOM 5203 O O . ARG B 1 101 ? -2.986 -26.266 -4.836 1 62.78 101 ARG B O 1
ATOM 5210 N N . MET B 1 102 ? -1.906 -25.719 -6.723 1 71.25 102 MET B N 1
ATOM 5211 C CA . MET B 1 102 ? -0.778 -25.125 -6.008 1 71.25 102 MET B CA 1
ATOM 5212 C C . MET B 1 102 ? -0.384 -23.781 -6.617 1 71.25 102 MET B C 1
ATOM 5214 O O . MET B 1 102 ? -0.927 -23.391 -7.648 1 71.25 102 MET B O 1
ATOM 5218 N N . GLY B 1 103 ? 0.377 -23.078 -5.738 1 78.25 103 GLY B N 1
ATOM 5219 C CA . GLY B 1 103 ? 0.964 -21.875 -6.277 1 78.25 103 GLY B CA 1
ATOM 5220 C C . GLY B 1 103 ? 0.366 -20.609 -5.684 1 78.25 103 GLY B C 1
ATOM 5221 O O . GLY B 1 103 ? -0.414 -20.672 -4.73 1 78.25 103 GLY B O 1
ATOM 5222 N N . ILE B 1 104 ? 0.727 -19.547 -6.199 1 84.56 104 ILE B N 1
ATOM 5223 C CA . ILE B 1 104 ? 0.352 -18.234 -5.695 1 84.56 104 ILE B CA 1
ATOM 5224 C C . ILE B 1 104 ? -1.146 -18.016 -5.898 1 84.56 104 ILE B C 1
ATOM 5226 O O . ILE B 1 104 ? -1.83 -17.5 -5.004 1 84.56 104 ILE B O 1
ATOM 5230 N N . ALA B 1 105 ? -1.64 -18.438 -6.984 1 86.88 105 ALA B N 1
ATOM 5231 C CA . ALA B 1 105 ? -3.057 -18.25 -7.289 1 86.88 105 ALA B CA 1
ATOM 5232 C C . ALA B 1 105 ? -3.934 -18.969 -6.27 1 86.88 105 ALA B C 1
ATOM 5234 O O . ALA B 1 105 ? -4.934 -18.422 -5.801 1 86.88 105 ALA B O 1
ATOM 5235 N N . TYR B 1 106 ? -3.514 -20.141 -5.934 1 88.88 106 TYR B N 1
ATOM 5236 C CA . TYR B 1 106 ? -4.266 -20.906 -4.949 1 88.88 106 TYR B CA 1
ATOM 5237 C C . TYR B 1 106 ? -4.25 -20.219 -3.59 1 88.88 106 TYR B C 1
ATOM 5239 O O . TYR B 1 106 ? -5.273 -20.156 -2.904 1 88.88 106 TYR B O 1
ATOM 5247 N N . VAL B 1 107 ? -3.105 -19.75 -3.225 1 92 107 VAL B N 1
ATOM 5248 C CA . VAL B 1 107 ? -2.971 -19.047 -1.953 1 92 107 VAL B CA 1
ATOM 5249 C C . VAL B 1 107 ? -3.859 -17.812 -1.951 1 92 107 VAL B C 1
ATOM 5251 O O . VAL B 1 107 ? -4.512 -17.5 -0.95 1 92 107 VAL B O 1
ATOM 5254 N N . LEU B 1 108 ? -3.893 -17.125 -3.08 1 92 108 LEU B N 1
ATOM 5255 C CA . LEU B 1 108 ? -4.727 -15.938 -3.213 1 92 108 LEU B CA 1
ATOM 5256 C C . LEU B 1 108 ? -6.203 -16.281 -3.027 1 92 108 LEU B C 1
ATOM 5258 O O . LEU B 1 108 ? -6.934 -15.562 -2.348 1 92 108 LEU B O 1
ATOM 5262 N N . HIS B 1 109 ? -6.594 -17.359 -3.602 1 91.81 109 HIS B N 1
ATOM 5263 C CA . HIS B 1 109 ? -7.961 -17.844 -3.469 1 91.81 109 HIS B CA 1
ATOM 5264 C C . HIS B 1 109 ? -8.305 -18.141 -2.012 1 91.81 109 HIS B C 1
ATOM 5266 O O . HIS B 1 109 ? -9.367 -17.75 -1.524 1 91.81 109 HIS B O 1
ATOM 5272 N N . ARG B 1 110 ? -7.375 -18.781 -1.368 1 92.75 110 ARG B N 1
ATOM 5273 C CA . ARG B 1 110 ? -7.609 -19.188 0.014 1 92.75 110 ARG B CA 1
ATOM 5274 C C . ARG B 1 110 ? -7.637 -17.969 0.94 1 92.75 110 ARG B C 1
ATOM 5276 O O . ARG B 1 110 ? -8.406 -17.938 1.901 1 92.75 110 ARG B O 1
ATOM 5283 N N . VAL B 1 111 ? -6.832 -17.031 0.686 1 92 111 VAL B N 1
ATOM 5284 C CA . VAL B 1 111 ? -6.781 -15.836 1.513 1 92 111 VAL B CA 1
ATOM 5285 C C . VAL B 1 111 ? -8.07 -15.031 1.334 1 92 111 VAL B C 1
ATOM 5287 O O . VAL B 1 111 ? -8.625 -14.516 2.305 1 92 111 VAL B O 1
ATOM 5290 N N . LYS B 1 112 ? -8.555 -14.953 0.154 1 89.44 112 LYS B N 1
ATOM 5291 C CA . LYS B 1 112 ? -9.688 -14.094 -0.153 1 89.44 112 LYS B CA 1
ATOM 5292 C C . LYS B 1 112 ? -11 -14.742 0.284 1 89.44 112 LYS B C 1
ATOM 5294 O O . LYS B 1 112 ? -11.891 -14.062 0.8 1 89.44 112 LYS B O 1
ATOM 5299 N N . LEU B 1 113 ? -11.109 -16.062 0.129 1 90.38 113 LEU B N 1
ATOM 5300 C CA . LEU B 1 113 ? -12.422 -16.672 0.318 1 90.38 113 LEU B CA 1
ATOM 5301 C C . LEU B 1 113 ? -12.43 -17.578 1.553 1 90.38 113 LEU B C 1
ATOM 5303 O O . LEU B 1 113 ? -13.492 -17.891 2.092 1 90.38 113 LEU B O 1
ATOM 5307 N N . HIS B 1 114 ? -11.258 -17.969 1.998 1 92.31 114 HIS B N 1
ATOM 5308 C CA . HIS B 1 114 ? -11.227 -18.938 3.094 1 92.31 114 HIS B CA 1
ATOM 5309 C C . HIS B 1 114 ? -10.328 -18.438 4.23 1 92.31 114 HIS B C 1
ATOM 5311 O O . HIS B 1 114 ? -9.703 -19.25 4.922 1 92.31 114 HIS B O 1
ATOM 5317 N N . TYR B 1 115 ? -10.203 -17.203 4.379 1 92.25 115 TYR B N 1
ATOM 5318 C CA . TYR B 1 115 ? -9.516 -16.562 5.492 1 92.25 115 TYR B CA 1
ATOM 5319 C C . TYR B 1 115 ? -8.07 -17.031 5.59 1 92.25 115 TYR B C 1
ATOM 5321 O O . TYR B 1 115 ? -7.508 -17.125 6.684 1 92.25 115 TYR B O 1
ATOM 5329 N N . GLY B 1 116 ? -7.504 -17.531 4.469 1 93.06 116 GLY B N 1
ATOM 5330 C CA . GLY B 1 116 ? -6.102 -17.922 4.453 1 93.06 116 GLY B CA 1
ATOM 5331 C C . GLY B 1 116 ? -5.871 -19.328 4.977 1 93.06 116 GLY B C 1
ATOM 5332 O O . GLY B 1 116 ? -4.73 -19.719 5.219 1 93.06 116 GLY B O 1
ATOM 5333 N N . LYS B 1 117 ? -6.922 -20.062 5.191 1 94.81 117 LYS B N 1
ATOM 5334 C CA . LYS B 1 117 ? -6.777 -21.453 5.613 1 94.81 117 LYS B CA 1
ATOM 5335 C C . LYS B 1 117 ? -6.363 -22.344 4.445 1 94.81 117 LYS B C 1
ATOM 5337 O O . LYS B 1 117 ? -7.129 -22.516 3.498 1 94.81 117 LYS B O 1
ATOM 5342 N N . ILE B 1 118 ? -5.207 -22.828 4.543 1 94.25 118 ILE B N 1
ATOM 5343 C CA . ILE B 1 118 ? -4.652 -23.703 3.51 1 94.25 118 ILE B CA 1
ATOM 5344 C C . ILE B 1 118 ? -4.379 -25.094 4.094 1 94.25 118 ILE B C 1
ATOM 5346 O O . ILE B 1 118 ? -3.76 -25.219 5.148 1 94.25 118 ILE B O 1
ATOM 5350 N N . PRO B 1 119 ? -4.797 -26.109 3.43 1 91.56 119 PRO B N 1
ATOM 5351 C CA . PRO B 1 119 ? -4.609 -27.469 3.949 1 91.56 119 PRO B CA 1
ATOM 5352 C C . PRO B 1 119 ? -3.143 -27.875 4.004 1 91.56 119 PRO B C 1
ATOM 5354 O O . PRO B 1 119 ? -2.379 -27.578 3.08 1 91.56 119 PRO B O 1
ATOM 5357 N N . LEU B 1 120 ? -2.729 -28.562 5.016 1 92.19 120 LEU B N 1
ATOM 5358 C CA . LEU B 1 120 ? -1.358 -29 5.246 1 92.19 120 LEU B CA 1
ATOM 5359 C C . LEU B 1 120 ? -0.909 -29.969 4.156 1 92.19 120 LEU B C 1
ATOM 5361 O O . LEU B 1 120 ? 0.274 -30.016 3.811 1 92.19 120 LEU B O 1
ATOM 5365 N N . GLN B 1 121 ? -1.817 -30.656 3.588 1 88.94 121 GLN B N 1
ATOM 5366 C CA . GLN B 1 121 ? -1.515 -31.688 2.609 1 88.94 121 GLN B CA 1
ATOM 5367 C C . GLN B 1 121 ? -0.932 -31.094 1.333 1 88.94 121 GLN B C 1
ATOM 5369 O O . GLN B 1 121 ? -0.278 -31.781 0.554 1 88.94 121 GLN B O 1
ATOM 5374 N N . SER B 1 122 ? -1.115 -29.859 1.138 1 90.06 122 SER B N 1
ATOM 5375 C CA . SER B 1 122 ? -0.593 -29.219 -0.066 1 90.06 122 SER B CA 1
ATOM 5376 C C . SER B 1 122 ? 0.893 -28.906 0.073 1 90.06 122 SER B C 1
ATOM 5378 O O . SER B 1 122 ? 1.584 -28.688 -0.925 1 90.06 122 SER B O 1
ATOM 5380 N N . ALA B 1 123 ? 1.452 -28.875 1.254 1 92.56 123 ALA B N 1
ATOM 5381 C CA . ALA B 1 123 ? 2.814 -28.422 1.523 1 92.56 123 ALA B CA 1
ATOM 5382 C C . ALA B 1 123 ? 3.84 -29.406 0.981 1 92.56 123 ALA B C 1
ATOM 5384 O O . ALA B 1 123 ? 4.766 -29.016 0.261 1 92.56 123 ALA B O 1
ATOM 5385 N N . PRO B 1 124 ? 3.707 -30.719 1.278 1 92.06 124 PRO B N 1
ATOM 5386 C CA . PRO B 1 124 ? 4.691 -31.656 0.735 1 92.06 124 PRO B CA 1
ATOM 5387 C C . PRO B 1 124 ? 4.664 -31.719 -0.79 1 92.06 124 PRO B C 1
ATOM 5389 O O . PRO B 1 124 ? 5.715 -31.844 -1.426 1 92.06 124 PRO B O 1
ATOM 5392 N N . GLY B 1 125 ? 3.494 -31.688 -1.343 1 91.31 125 GLY B N 1
ATOM 5393 C CA . GLY B 1 125 ? 3.395 -31.656 -2.793 1 91.31 125 GLY B CA 1
ATOM 5394 C C . GLY B 1 125 ? 4.125 -30.484 -3.418 1 91.31 125 GLY B C 1
ATOM 5395 O O . GLY B 1 125 ? 4.914 -30.672 -4.352 1 91.31 125 GLY B O 1
ATOM 5396 N N . GLN B 1 126 ? 3.842 -29.312 -2.891 1 93.31 126 GLN B N 1
ATOM 5397 C CA . GLN B 1 126 ? 4.508 -28.125 -3.398 1 93.31 126 GLN B CA 1
ATOM 5398 C C . GLN B 1 126 ? 6.012 -28.188 -3.156 1 93.31 126 GLN B C 1
ATOM 5400 O O . GLN B 1 126 ? 6.801 -27.797 -4.016 1 93.31 126 GLN B O 1
ATOM 5405 N N . PHE B 1 127 ? 6.438 -28.656 -1.992 1 95.62 127 PHE B N 1
ATOM 5406 C CA . PHE B 1 127 ? 7.84 -28.703 -1.599 1 95.62 127 PHE B CA 1
ATOM 5407 C C . PHE B 1 127 ? 8.633 -29.594 -2.541 1 95.62 127 PHE B C 1
ATOM 5409 O O . PHE B 1 127 ? 9.602 -29.156 -3.156 1 95.62 127 PHE B O 1
ATOM 5416 N N . PHE B 1 128 ? 8.203 -30.766 -2.814 1 95.12 128 PHE B N 1
ATOM 5417 C CA . PHE B 1 128 ? 8.977 -31.75 -3.574 1 95.12 128 PHE B CA 1
ATOM 5418 C C . PHE B 1 128 ? 8.812 -31.516 -5.074 1 95.12 128 PHE B C 1
ATOM 5420 O O . PHE B 1 128 ? 9.766 -31.656 -5.84 1 95.12 128 PHE B O 1
ATOM 5427 N N . GLN B 1 129 ? 7.648 -31.234 -5.512 1 94.56 129 GLN B N 1
ATOM 5428 C CA . GLN B 1 129 ? 7.457 -30.984 -6.934 1 94.56 129 GLN B CA 1
ATOM 5429 C C . GLN B 1 129 ? 8.273 -29.781 -7.398 1 94.56 129 GLN B C 1
ATOM 5431 O O . GLN B 1 129 ? 8.898 -29.812 -8.461 1 94.56 129 GLN B O 1
ATOM 5436 N N . ALA B 1 130 ? 8.242 -28.75 -6.582 1 95.75 130 ALA B N 1
ATOM 5437 C CA . ALA B 1 130 ? 9.039 -27.562 -6.926 1 95.75 130 ALA B CA 1
ATOM 5438 C C . ALA B 1 130 ? 10.531 -27.891 -6.879 1 95.75 130 ALA B C 1
ATOM 5440 O O . ALA B 1 130 ? 11.305 -27.391 -7.703 1 95.75 130 ALA B O 1
ATOM 5441 N N . LEU B 1 131 ? 10.938 -28.672 -5.875 1 96.25 131 LEU B N 1
ATOM 5442 C CA . LEU B 1 131 ? 12.336 -29.062 -5.758 1 96.25 131 LEU B CA 1
ATOM 5443 C C . LEU B 1 131 ? 12.805 -29.797 -7.012 1 96.25 131 LEU B C 1
ATOM 5445 O O . LEU B 1 131 ? 13.867 -29.5 -7.555 1 96.25 131 LEU B O 1
ATOM 5449 N N . PHE B 1 132 ? 12 -30.734 -7.512 1 95.62 132 PHE B N 1
ATOM 5450 C CA . PHE B 1 132 ? 12.359 -31.5 -8.695 1 95.62 132 PHE B CA 1
ATOM 5451 C C . PHE B 1 132 ? 12.344 -30.625 -9.938 1 95.62 132 PHE B C 1
ATOM 5453 O O . PHE B 1 132 ? 13.203 -30.766 -10.82 1 95.62 132 PHE B O 1
ATOM 5460 N N . ALA B 1 133 ? 11.391 -29.75 -9.992 1 95.94 133 ALA B N 1
ATOM 5461 C CA . ALA B 1 133 ? 11.305 -28.859 -11.141 1 95.94 133 ALA B CA 1
ATOM 5462 C C . ALA B 1 133 ? 12.547 -27.969 -11.242 1 95.94 133 ALA B C 1
ATOM 5464 O O . ALA B 1 133 ? 13.125 -27.812 -12.32 1 95.94 133 ALA B O 1
ATOM 5465 N N . LEU B 1 134 ? 12.945 -27.438 -10.125 1 95.62 134 LEU B N 1
ATOM 5466 C CA . LEU B 1 134 ? 14.078 -26.516 -10.102 1 95.62 134 LEU B CA 1
ATOM 5467 C C . LEU B 1 134 ? 15.391 -27.281 -10.258 1 95.62 134 LEU B C 1
ATOM 5469 O O . LEU B 1 134 ? 16.297 -26.828 -10.953 1 95.62 134 LEU B O 1
ATOM 5473 N N . ALA B 1 135 ? 15.469 -28.391 -9.641 1 93.69 135 ALA B N 1
ATOM 5474 C CA . ALA B 1 135 ? 16.688 -29.203 -9.703 1 93.69 135 ALA B CA 1
ATOM 5475 C C . ALA B 1 135 ? 16.906 -29.75 -11.109 1 93.69 135 ALA B C 1
ATOM 5477 O O . ALA B 1 135 ? 18.047 -30 -11.508 1 93.69 135 ALA B O 1
ATOM 5478 N N . SER B 1 136 ? 15.859 -29.953 -11.859 1 93.62 136 SER B N 1
ATOM 5479 C CA . SER B 1 136 ? 15.969 -30.484 -13.211 1 93.62 136 SER B CA 1
ATOM 5480 C C . SER B 1 136 ? 16.062 -29.375 -14.25 1 93.62 136 SER B C 1
ATOM 5482 O O . SER B 1 136 ? 15.938 -29.625 -15.445 1 93.62 136 SER B O 1
ATOM 5484 N N . ASN B 1 137 ? 16.141 -28.141 -13.859 1 92.12 137 ASN B N 1
ATOM 5485 C CA . ASN B 1 137 ? 16.469 -26.969 -14.664 1 92.12 137 ASN B CA 1
ATOM 5486 C C . ASN B 1 137 ? 15.289 -26.531 -15.539 1 92.12 137 ASN B C 1
ATOM 5488 O O . ASN B 1 137 ? 15.484 -26.047 -16.656 1 92.12 137 ASN B O 1
ATOM 5492 N N . PHE B 1 138 ? 14.102 -26.859 -15.102 1 95.5 138 PHE B N 1
ATOM 5493 C CA . PHE B 1 138 ? 12.953 -26.234 -15.758 1 95.5 138 PHE B CA 1
ATOM 5494 C C . PHE B 1 138 ? 13.008 -24.719 -15.625 1 95.5 138 PHE B C 1
ATOM 5496 O O . PHE B 1 138 ? 13.594 -24.188 -14.68 1 95.5 138 PHE B O 1
ATOM 5503 N N . SER B 1 139 ? 12.484 -24.016 -16.594 1 96.69 139 SER B N 1
ATOM 5504 C CA . SER B 1 139 ? 12.422 -22.562 -16.531 1 96.69 139 SER B CA 1
ATOM 5505 C C . SER B 1 139 ? 11.32 -22.094 -15.57 1 96.69 139 SER B C 1
ATOM 5507 O O . SER B 1 139 ? 10.289 -21.594 -16 1 96.69 139 SER B O 1
ATOM 5509 N N . VAL B 1 140 ? 11.562 -22.312 -14.312 1 96.56 140 VAL B N 1
ATOM 5510 C CA . VAL B 1 140 ? 10.656 -21.906 -13.242 1 96.56 140 VAL B CA 1
ATOM 5511 C C . VAL B 1 140 ? 11.438 -21.266 -12.102 1 96.56 140 VAL B C 1
ATOM 5513 O O . VAL B 1 140 ? 12.672 -21.328 -12.07 1 96.56 140 VAL B O 1
ATOM 5516 N N . GLY B 1 141 ? 10.734 -20.562 -11.258 1 95.31 141 GLY B N 1
ATOM 5517 C CA . GLY B 1 141 ? 11.375 -19.891 -10.141 1 95.31 141 GLY B CA 1
ATOM 5518 C C . GLY B 1 141 ? 11.008 -20.5 -8.797 1 95.31 141 GLY B C 1
ATOM 5519 O O . GLY B 1 141 ? 10.109 -21.344 -8.711 1 95.31 141 GLY B O 1
ATOM 5520 N N . ARG B 1 142 ? 11.688 -20.094 -7.816 1 95 142 ARG B N 1
ATOM 5521 C CA . ARG B 1 142 ? 11.492 -20.656 -6.484 1 95 142 ARG B CA 1
ATOM 5522 C C . ARG B 1 142 ? 10.555 -19.766 -5.66 1 95 142 ARG B C 1
ATOM 5524 O O . ARG B 1 142 ? 10.125 -20.156 -4.57 1 95 142 ARG B O 1
ATOM 5531 N N . GLU B 1 143 ? 10.117 -18.625 -6.141 1 93.31 143 GLU B N 1
ATOM 5532 C CA . GLU B 1 143 ? 9.328 -17.656 -5.395 1 93.31 143 GLU B CA 1
ATOM 5533 C C . GLU B 1 143 ? 7.918 -18.172 -5.129 1 93.31 143 GLU B C 1
ATOM 5535 O O . GLU B 1 143 ? 7.391 -18.016 -4.027 1 93.31 143 GLU B O 1
ATOM 5540 N N . GLY B 1 144 ? 7.348 -18.719 -6.141 1 93.56 144 GLY B N 1
ATOM 5541 C CA . GLY B 1 144 ? 6.016 -19.281 -5.984 1 93.56 144 GLY B CA 1
ATOM 5542 C C . GLY B 1 144 ? 5.926 -20.312 -4.883 1 93.56 144 GLY B C 1
ATOM 5543 O O . GLY B 1 144 ? 5.129 -20.188 -3.953 1 93.56 144 GLY B O 1
ATOM 5544 N N . PRO B 1 145 ? 6.762 -21.281 -5.027 1 95.56 145 PRO B N 1
ATOM 5545 C CA . PRO B 1 145 ? 6.801 -22.297 -3.971 1 95.56 145 PRO B CA 1
ATOM 5546 C C . PRO B 1 145 ? 7.086 -21.703 -2.594 1 95.56 145 PRO B C 1
ATOM 5548 O O . PRO B 1 145 ? 6.523 -22.156 -1.594 1 95.56 145 PRO B O 1
ATOM 5551 N N . ALA B 1 146 ? 7.973 -20.734 -2.527 1 96.44 146 ALA B N 1
ATOM 5552 C CA . ALA B 1 146 ? 8.281 -20.094 -1.249 1 96.44 146 ALA B CA 1
ATOM 5553 C C . ALA B 1 146 ? 7.051 -19.422 -0.657 1 96.44 146 ALA B C 1
ATOM 5555 O O . ALA B 1 146 ? 6.805 -19.5 0.548 1 96.44 146 ALA B O 1
ATOM 5556 N N . ILE B 1 147 ? 6.305 -18.766 -1.48 1 96.5 147 ILE B N 1
ATOM 5557 C CA . ILE B 1 147 ? 5.082 -18.094 -1.061 1 96.5 147 ILE B CA 1
ATOM 5558 C C . ILE B 1 147 ? 4.078 -19.125 -0.544 1 96.5 147 ILE B C 1
ATOM 5560 O O . ILE B 1 147 ? 3.504 -18.953 0.534 1 96.5 147 ILE B O 1
ATOM 5564 N N . HIS B 1 148 ? 3.916 -20.188 -1.303 1 96.44 148 HIS B N 1
ATOM 5565 C CA . HIS B 1 148 ? 2.967 -21.219 -0.933 1 96.44 148 HIS B CA 1
ATOM 5566 C C . HIS B 1 148 ? 3.375 -21.906 0.368 1 96.44 148 HIS B C 1
ATOM 5568 O O . HIS B 1 148 ? 2.549 -22.094 1.265 1 96.44 148 HIS B O 1
ATOM 5574 N N . LEU B 1 149 ? 4.586 -22.297 0.447 1 97.56 149 LEU B N 1
ATOM 5575 C CA . LEU B 1 149 ? 5.086 -23 1.623 1 97.56 149 LEU B CA 1
ATOM 5576 C C . LEU B 1 149 ? 5.043 -22.094 2.855 1 97.56 149 LEU B C 1
ATOM 5578 O O . LEU B 1 149 ? 4.715 -22.562 3.951 1 97.56 149 LEU B O 1
ATOM 5582 N N . GLY B 1 150 ? 5.43 -20.844 2.691 1 98 150 GLY B N 1
ATOM 5583 C CA . GLY B 1 150 ? 5.301 -19.891 3.789 1 98 150 GLY B CA 1
ATOM 5584 C C . GLY B 1 150 ? 3.873 -19.719 4.262 1 98 150 GLY B C 1
ATOM 5585 O O . GLY B 1 150 ? 3.607 -19.719 5.465 1 98 150 GLY B O 1
ATOM 5586 N N . ALA B 1 151 ? 2.975 -19.609 3.346 1 97.62 151 ALA B N 1
ATOM 5587 C CA . ALA B 1 151 ? 1.557 -19.438 3.645 1 97.62 151 ALA B CA 1
ATOM 5588 C C . ALA B 1 151 ? 0.995 -20.641 4.387 1 97.62 151 ALA B C 1
ATOM 5590 O O . ALA B 1 151 ? 0.329 -20.5 5.414 1 97.62 151 ALA B O 1
ATOM 5591 N N . VAL B 1 152 ? 1.285 -21.844 3.869 1 96.75 152 VAL B N 1
ATOM 5592 C CA . VAL B 1 152 ? 0.727 -23.062 4.438 1 96.75 152 VAL B CA 1
ATOM 5593 C C . VAL B 1 152 ? 1.273 -23.266 5.848 1 96.75 152 VAL B C 1
ATOM 5595 O O . VAL B 1 152 ? 0.532 -23.656 6.758 1 96.75 152 VAL B O 1
ATOM 5598 N N . THR B 1 153 ? 2.523 -23.031 6.039 1 97.94 153 THR B N 1
ATOM 5599 C CA . THR B 1 153 ? 3.137 -23.219 7.348 1 97.94 153 THR B CA 1
ATOM 5600 C C . THR B 1 153 ? 2.477 -22.328 8.391 1 97.94 153 THR B C 1
ATOM 5602 O O . THR B 1 153 ? 2.078 -22.797 9.461 1 97.94 153 THR B O 1
ATOM 5605 N N . ALA B 1 154 ? 2.389 -21.078 8.078 1 97.69 154 ALA B N 1
ATOM 5606 C CA . ALA B 1 154 ? 1.793 -20.141 9.023 1 97.69 154 ALA B CA 1
ATOM 5607 C C . ALA B 1 154 ? 0.306 -20.422 9.219 1 97.69 154 ALA B C 1
ATOM 5609 O O . ALA B 1 154 ? -0.213 -20.312 10.328 1 97.69 154 ALA B O 1
ATOM 5610 N N . SER B 1 155 ? -0.345 -20.766 8.141 1 96.69 155 SER B N 1
ATOM 5611 C CA . SER B 1 155 ? -1.771 -21.078 8.188 1 96.69 155 SER B CA 1
ATOM 5612 C C . SER B 1 155 ? -2.055 -22.266 9.094 1 96.69 155 SER B C 1
ATOM 5614 O O . SER B 1 155 ? -2.932 -22.203 9.961 1 96.69 155 SER B O 1
ATOM 5616 N N . VAL B 1 156 ? -1.354 -23.328 8.938 1 96.69 156 VAL B N 1
ATOM 5617 C CA . VAL B 1 156 ? -1.555 -24.562 9.703 1 96.69 156 VAL B CA 1
ATOM 5618 C C . VAL B 1 156 ? -1.271 -24.297 11.18 1 96.69 156 VAL B C 1
ATOM 5620 O O . VAL B 1 156 ? -2.006 -24.766 12.055 1 96.69 156 VAL B O 1
ATOM 5623 N N . LEU B 1 157 ? -0.256 -23.578 11.469 1 97.06 157 LEU B N 1
ATOM 5624 C CA . LEU B 1 157 ? 0.071 -23.25 12.852 1 97.06 157 LEU B CA 1
ATOM 5625 C C . LEU B 1 157 ? -1.015 -22.375 13.484 1 97.06 157 LEU B C 1
ATOM 5627 O O . LEU B 1 157 ? -1.366 -22.562 14.648 1 97.06 157 LEU B O 1
ATOM 5631 N N . ALA B 1 158 ? -1.487 -21.438 12.711 1 95.62 158 ALA B N 1
ATOM 5632 C CA . ALA B 1 158 ? -2.553 -20.562 13.203 1 95.62 158 ALA B CA 1
ATOM 5633 C C . ALA B 1 158 ? -3.801 -21.375 13.547 1 95.62 158 ALA B C 1
ATOM 5635 O O . ALA B 1 158 ? -4.457 -21.109 14.562 1 95.62 158 ALA B O 1
ATOM 5636 N N . GLU B 1 159 ? -4.09 -22.297 12.711 1 93.5 159 GLU B N 1
ATOM 5637 C CA . GLU B 1 159 ? -5.242 -23.141 12.969 1 93.5 159 GLU B CA 1
ATOM 5638 C C . GLU B 1 159 ? -5.008 -24.047 14.18 1 93.5 159 GLU B C 1
ATOM 5640 O O . GLU B 1 159 ? -5.922 -24.297 14.961 1 93.5 159 GLU B O 1
ATOM 5645 N N . LYS B 1 160 ? -3.873 -24.531 14.273 1 93.62 160 LYS B N 1
ATOM 5646 C CA . LYS B 1 160 ? -3.537 -25.391 15.406 1 93.62 160 LYS B CA 1
ATOM 5647 C C . LYS B 1 160 ? -3.662 -24.641 16.719 1 93.62 160 LYS B C 1
ATOM 5649 O O . LYS B 1 160 ? -4.043 -25.219 17.734 1 93.62 160 LYS B O 1
ATOM 5654 N N . PHE B 1 161 ? -3.344 -23.359 16.688 1 92.25 161 PHE B N 1
ATOM 5655 C CA . PHE B 1 161 ? -3.469 -22.531 17.891 1 92.25 161 PHE B CA 1
ATOM 5656 C C . PHE B 1 161 ? -4.902 -22.031 18.047 1 92.25 161 PHE B C 1
ATOM 5658 O O . PHE B 1 161 ? -5.191 -21.25 18.953 1 92.25 161 PHE B O 1
ATOM 5665 N N . LYS B 1 162 ? -5.855 -22.391 17.156 1 90.5 162 LYS B N 1
ATOM 5666 C CA . LYS B 1 162 ? -7.277 -22.062 17.188 1 90.5 162 LYS B CA 1
ATOM 5667 C C . LYS B 1 162 ? -7.5 -20.547 17.234 1 90.5 162 LYS B C 1
ATOM 5669 O O . LYS B 1 162 ? -8.273 -20.062 18.047 1 90.5 162 LYS B O 1
ATOM 5674 N N . LEU B 1 163 ? -6.754 -19.906 16.438 1 92.44 163 LEU B N 1
ATOM 5675 C CA . LEU B 1 163 ? -6.922 -18.469 16.344 1 92.44 163 LEU B CA 1
ATOM 5676 C C . LEU B 1 163 ? -8.211 -18.109 15.602 1 92.44 163 LEU B C 1
ATOM 5678 O O . LEU B 1 163 ? -8.703 -18.906 14.805 1 92.44 163 LEU B O 1
ATOM 5682 N N . PRO B 1 164 ? -8.766 -16.922 15.922 1 93.62 164 PRO B N 1
ATOM 5683 C CA . PRO B 1 164 ? -9.906 -16.469 15.125 1 93.62 164 PRO B CA 1
ATOM 5684 C C . PRO B 1 164 ? -9.562 -16.328 13.641 1 93.62 164 PRO B C 1
ATOM 5686 O O . PRO B 1 164 ? -8.43 -16 13.297 1 93.62 164 PRO B O 1
ATOM 5689 N N . ASP B 1 165 ? -10.547 -16.547 12.758 1 94.31 165 ASP B N 1
ATOM 5690 C CA . ASP B 1 165 ? -10.352 -16.594 11.312 1 94.31 165 ASP B CA 1
ATOM 5691 C C . ASP B 1 165 ? -9.75 -15.281 10.805 1 94.31 165 ASP B C 1
ATOM 5693 O O . ASP B 1 165 ? -8.969 -15.281 9.852 1 94.31 165 ASP B O 1
ATOM 5697 N N . ASN B 1 166 ? -10.125 -14.203 11.422 1 92.06 166 ASN B N 1
ATOM 5698 C CA . ASN B 1 166 ? -9.539 -12.93 11.008 1 92.06 166 ASN B CA 1
ATOM 5699 C C . ASN B 1 166 ? -8.039 -12.891 11.289 1 92.06 166 ASN B C 1
ATOM 5701 O O . ASN B 1 166 ? -7.281 -12.297 10.523 1 92.06 166 ASN B O 1
ATOM 5705 N N . SER B 1 167 ? -7.613 -13.523 12.289 1 93.69 167 SER B N 1
ATOM 5706 C CA . SER B 1 167 ? -6.195 -13.586 12.625 1 93.69 167 SER B CA 1
ATOM 5707 C C . SER B 1 167 ? -5.469 -14.609 11.758 1 93.69 167 SER B C 1
ATOM 5709 O O . SER B 1 167 ? -4.293 -14.43 11.438 1 93.69 167 SER B O 1
ATOM 5711 N N . VAL B 1 168 ? -6.156 -15.672 11.414 1 95 168 VAL B N 1
ATOM 5712 C CA . VAL B 1 168 ? -5.566 -16.672 10.531 1 95 168 VAL B CA 1
ATOM 5713 C C . VAL B 1 168 ? -5.188 -16.031 9.195 1 95 168 VAL B C 1
ATOM 5715 O O . VAL B 1 168 ? -4.133 -16.328 8.633 1 95 168 VAL B O 1
ATOM 5718 N N . ARG B 1 169 ? -6.035 -15.188 8.773 1 94.06 169 ARG B N 1
ATOM 5719 C CA . ARG B 1 169 ? -5.789 -14.469 7.527 1 94.06 169 ARG B CA 1
ATOM 5720 C C . ARG B 1 169 ? -4.5 -13.656 7.605 1 94.06 169 ARG B C 1
ATOM 5722 O O . ARG B 1 169 ? -3.689 -13.68 6.676 1 94.06 169 ARG B O 1
ATOM 5729 N N . ILE B 1 170 ? -4.277 -13.031 8.68 1 94.12 170 ILE B N 1
ATOM 5730 C CA . ILE B 1 170 ? -3.094 -12.203 8.891 1 94.12 170 ILE B CA 1
ATOM 5731 C C . ILE B 1 170 ? -1.856 -13.086 9.008 1 94.12 170 ILE B C 1
ATOM 5733 O O . ILE B 1 170 ? -0.794 -12.758 8.477 1 94.12 170 ILE B O 1
ATOM 5737 N N . MET B 1 171 ? -2.014 -14.188 9.68 1 96.44 171 MET B N 1
ATOM 5738 C CA . MET B 1 171 ? -0.897 -15.117 9.852 1 96.44 171 MET B CA 1
ATOM 5739 C C . MET B 1 171 ? -0.475 -15.703 8.508 1 96.44 171 MET B C 1
ATOM 5741 O O . MET B 1 171 ? 0.718 -15.844 8.234 1 96.44 171 MET B O 1
ATOM 5745 N N . CYS B 1 172 ? -1.44 -16.047 7.742 1 96.94 172 CYS B N 1
ATOM 5746 C CA . CYS B 1 172 ? -1.15 -16.562 6.406 1 96.94 172 CYS B CA 1
ATOM 5747 C C . CYS B 1 172 ? -0.373 -15.531 5.59 1 96.94 172 CYS B C 1
ATOM 5749 O O . CYS B 1 172 ? 0.64 -15.859 4.969 1 96.94 172 CYS B O 1
ATOM 5751 N N . ALA B 1 173 ? -0.86 -14.305 5.617 1 96.56 173 ALA B N 1
ATOM 5752 C CA . ALA B 1 173 ? -0.184 -13.211 4.922 1 96.56 173 ALA B CA 1
ATOM 5753 C C . ALA B 1 173 ? 1.23 -13.016 5.457 1 96.56 173 ALA B C 1
ATOM 5755 O O . ALA B 1 173 ? 2.16 -12.75 4.691 1 96.56 173 ALA B O 1
ATOM 5756 N N . SER B 1 174 ? 1.38 -13.133 6.699 1 97.38 174 SER B N 1
ATOM 5757 C CA . SER B 1 174 ? 2.688 -13.016 7.336 1 97.38 174 SER B CA 1
ATOM 5758 C C . SER B 1 174 ? 3.621 -14.141 6.891 1 97.38 174 SER B C 1
ATOM 5760 O O . SER B 1 174 ? 4.816 -13.922 6.688 1 97.38 174 SER B O 1
ATOM 5762 N N . GLY B 1 175 ? 3.098 -15.305 6.809 1 98 175 GLY B N 1
ATOM 5763 C CA . GLY B 1 175 ? 3.883 -16.422 6.297 1 98 175 GLY B CA 1
ATOM 5764 C C . GLY B 1 175 ? 4.367 -16.203 4.875 1 98 175 GLY B C 1
ATOM 5765 O O . GLY B 1 175 ? 5.492 -16.578 4.535 1 98 175 GLY B O 1
ATOM 5766 N N . ILE B 1 176 ? 3.52 -15.664 4.051 1 97.81 176 ILE B N 1
ATOM 5767 C CA . ILE B 1 176 ? 3.885 -15.328 2.68 1 97.81 176 ILE B CA 1
ATOM 5768 C C . ILE B 1 176 ? 5.07 -14.367 2.682 1 97.81 176 ILE B C 1
ATOM 5770 O O . ILE B 1 176 ? 6.047 -14.57 1.955 1 97.81 176 ILE B O 1
ATOM 5774 N N . ALA B 1 177 ? 4.977 -13.375 3.51 1 98.06 177 ALA B N 1
ATOM 5775 C CA . ALA B 1 177 ? 6.039 -12.375 3.604 1 98.06 177 ALA B CA 1
ATOM 5776 C C . ALA B 1 177 ? 7.348 -13.008 4.062 1 98.06 177 ALA B C 1
ATOM 5778 O O . ALA B 1 177 ? 8.414 -12.695 3.521 1 98.06 177 ALA B O 1
ATOM 5779 N N . ALA B 1 178 ? 7.262 -13.844 5.047 1 98.44 178 ALA B N 1
ATOM 5780 C CA . ALA B 1 178 ? 8.453 -14.547 5.523 1 98.44 178 ALA B CA 1
ATOM 5781 C C . ALA B 1 178 ? 9.07 -15.383 4.41 1 98.44 178 ALA B C 1
ATOM 5783 O O . ALA B 1 178 ? 10.297 -15.43 4.27 1 98.44 178 ALA B O 1
ATOM 5784 N N . GLY B 1 179 ? 8.25 -16.031 3.727 1 97.69 179 GLY B N 1
ATOM 5785 C CA . GLY B 1 179 ? 8.734 -16.859 2.633 1 97.69 179 GLY B CA 1
ATOM 5786 C C . GLY B 1 179 ? 9.469 -16.078 1.563 1 97.69 179 GLY B C 1
ATOM 5787 O O . GLY B 1 179 ? 10.562 -16.453 1.143 1 97.69 179 GLY B O 1
ATOM 5788 N N . ILE B 1 180 ? 8.906 -14.992 1.121 1 96.5 180 ILE B N 1
ATOM 5789 C CA . ILE B 1 180 ? 9.523 -14.156 0.098 1 96.5 180 ILE B CA 1
ATOM 5790 C C . ILE B 1 180 ? 10.852 -13.602 0.613 1 96.5 180 ILE B C 1
ATOM 5792 O O . ILE B 1 180 ? 11.867 -13.648 -0.086 1 96.5 180 ILE B O 1
ATOM 5796 N N . ALA B 1 181 ? 10.82 -13.078 1.809 1 97.56 181 ALA B N 1
ATOM 5797 C CA . ALA B 1 181 ? 12.016 -12.484 2.393 1 97.56 181 ALA B CA 1
ATOM 5798 C C . ALA B 1 181 ? 13.117 -13.523 2.576 1 97.56 181 ALA B C 1
ATOM 5800 O O . ALA B 1 181 ? 14.297 -13.234 2.369 1 97.56 181 ALA B O 1
ATOM 5801 N N . ALA B 1 182 ? 12.766 -14.695 2.963 1 97.06 182 ALA B N 1
ATOM 5802 C CA . ALA B 1 182 ? 13.742 -15.758 3.188 1 97.06 182 ALA B CA 1
ATOM 5803 C C . ALA B 1 182 ? 14.359 -16.219 1.872 1 97.06 182 ALA B C 1
ATOM 5805 O O . ALA B 1 182 ? 15.516 -16.656 1.841 1 97.06 182 ALA B O 1
ATOM 5806 N N . THR B 1 183 ? 13.602 -16.094 0.859 1 94.38 183 THR B N 1
ATOM 5807 C CA . THR B 1 183 ? 14.07 -16.578 -0.437 1 94.38 183 THR B CA 1
ATOM 5808 C C . THR B 1 183 ? 14.992 -15.547 -1.096 1 94.38 183 THR B C 1
ATOM 5810 O O . THR B 1 183 ? 15.969 -15.914 -1.748 1 94.38 183 THR B O 1
ATOM 5813 N N . PHE B 1 184 ? 14.742 -14.25 -0.914 1 92.19 184 PHE B N 1
ATOM 5814 C CA . PHE B 1 184 ? 15.438 -13.242 -1.707 1 92.19 184 PHE B CA 1
ATOM 5815 C C . PHE B 1 184 ? 16.188 -12.273 -0.808 1 92.19 184 PHE B C 1
ATOM 5817 O O . PHE B 1 184 ? 16.875 -11.367 -1.295 1 92.19 184 PHE B O 1
ATOM 5824 N N . ASN B 1 185 ? 16.109 -12.438 0.493 1 93.31 185 ASN B N 1
ATOM 5825 C CA . ASN B 1 185 ? 16.672 -11.43 1.396 1 93.31 185 ASN B CA 1
ATOM 5826 C C . ASN B 1 185 ? 16.141 -10.039 1.07 1 93.31 185 ASN B C 1
ATOM 5828 O O . ASN B 1 185 ? 16.922 -9.094 0.919 1 93.31 185 ASN B O 1
ATOM 5832 N N . ALA B 1 186 ? 14.898 -9.992 0.828 1 94.5 186 ALA B N 1
ATOM 5833 C CA . ALA B 1 186 ? 14.219 -8.75 0.453 1 94.5 186 ALA B CA 1
ATOM 5834 C C . ALA B 1 186 ? 12.969 -8.531 1.297 1 94.5 186 ALA B C 1
ATOM 5836 O O . ALA B 1 186 ? 11.852 -8.695 0.81 1 94.5 186 ALA B O 1
ATOM 5837 N N . PRO B 1 187 ? 13.148 -8.055 2.514 1 96.25 187 PRO B N 1
ATOM 5838 C CA . PRO B 1 187 ? 12.031 -7.969 3.451 1 96.25 187 PRO B CA 1
ATOM 5839 C C . PRO B 1 187 ? 11.016 -6.895 3.057 1 96.25 187 PRO B C 1
ATOM 5841 O O . PRO B 1 187 ? 9.805 -7.102 3.197 1 96.25 187 PRO B O 1
ATOM 5844 N N . LEU B 1 188 ? 11.461 -5.758 2.631 1 96.31 188 LEU B N 1
ATOM 5845 C CA . LEU B 1 188 ? 10.523 -4.699 2.262 1 96.31 188 LEU B CA 1
ATOM 5846 C C . LEU B 1 188 ? 9.703 -5.105 1.04 1 96.31 188 LEU B C 1
ATOM 5848 O O . LEU B 1 188 ? 8.5 -4.844 0.981 1 96.31 188 LEU B O 1
ATOM 5852 N N . ALA B 1 189 ? 10.398 -5.676 0.084 1 96.38 189 ALA B N 1
ATOM 5853 C CA . ALA B 1 189 ? 9.703 -6.18 -1.096 1 96.38 189 ALA B CA 1
ATOM 5854 C C . ALA B 1 189 ? 8.625 -7.195 -0.707 1 96.38 189 ALA B C 1
ATOM 5856 O O . ALA B 1 189 ? 7.547 -7.223 -1.299 1 96.38 189 ALA B O 1
ATOM 5857 N N . ALA B 1 190 ? 8.938 -8.023 0.25 1 97.12 190 ALA B N 1
ATOM 5858 C CA . ALA B 1 190 ? 7.988 -9.023 0.726 1 97.12 190 ALA B CA 1
ATOM 5859 C C . ALA B 1 190 ? 6.734 -8.367 1.297 1 97.12 190 ALA B C 1
ATOM 5861 O O . ALA B 1 190 ? 5.613 -8.781 0.993 1 97.12 190 ALA B O 1
ATOM 5862 N N . VAL B 1 191 ? 6.926 -7.34 2.066 1 96.06 191 VAL B N 1
ATOM 5863 C CA . VAL B 1 191 ? 5.812 -6.633 2.686 1 96.06 191 VAL B CA 1
ATOM 5864 C C . VAL B 1 191 ? 4.953 -5.977 1.607 1 96.06 191 VAL B C 1
ATOM 5866 O O . VAL B 1 191 ? 3.727 -6.102 1.619 1 96.06 191 VAL B O 1
ATOM 5869 N N . VAL B 1 192 ? 5.598 -5.328 0.709 1 94.44 192 VAL B N 1
ATOM 5870 C CA . VAL B 1 192 ? 4.883 -4.609 -0.341 1 94.44 192 VAL B CA 1
ATOM 5871 C C . VAL B 1 192 ? 4.133 -5.602 -1.229 1 94.44 192 VAL B C 1
ATOM 5873 O O . VAL B 1 192 ? 3.012 -5.332 -1.66 1 94.44 192 VAL B O 1
ATOM 5876 N N . PHE B 1 193 ? 4.711 -6.699 -1.485 1 94.31 193 PHE B N 1
ATOM 5877 C CA . PHE B 1 193 ? 4.047 -7.715 -2.295 1 94.31 193 PHE B CA 1
ATOM 5878 C C . PHE B 1 193 ? 2.76 -8.18 -1.628 1 94.31 193 PHE B C 1
ATOM 5880 O O . PHE B 1 193 ? 1.726 -8.312 -2.287 1 94.31 193 PHE B O 1
ATOM 5887 N N . VAL B 1 194 ? 2.846 -8.461 -0.391 1 95.19 194 VAL B N 1
ATOM 5888 C CA . VAL B 1 194 ? 1.682 -8.938 0.348 1 95.19 194 VAL B CA 1
ATOM 5889 C C . VAL B 1 194 ? 0.587 -7.875 0.337 1 95.19 194 VAL B C 1
ATOM 5891 O O . VAL B 1 194 ? -0.587 -8.188 0.121 1 95.19 194 VAL B O 1
ATOM 5894 N N . LEU B 1 195 ? 0.964 -6.668 0.469 1 91.06 195 LEU B N 1
ATOM 5895 C CA . LEU B 1 195 ? -0.013 -5.59 0.552 1 91.06 195 LEU B CA 1
ATOM 5896 C C . LEU B 1 195 ? -0.591 -5.27 -0.823 1 91.06 195 LEU B C 1
ATOM 5898 O O . LEU B 1 195 ? -1.755 -4.883 -0.938 1 91.06 195 LEU B O 1
ATOM 5902 N N . GLU B 1 196 ? 0.203 -5.441 -1.822 1 90.38 196 GLU B N 1
ATOM 5903 C CA . GLU B 1 196 ? -0.204 -5.055 -3.17 1 90.38 196 GLU B CA 1
ATOM 5904 C C . GLU B 1 196 ? -0.953 -6.188 -3.867 1 90.38 196 GLU B C 1
ATOM 5906 O O . GLU B 1 196 ? -1.927 -5.945 -4.582 1 90.38 196 GLU B O 1
ATOM 5911 N N . VAL B 1 197 ? -0.491 -7.375 -3.662 1 90.25 197 VAL B N 1
ATOM 5912 C CA . VAL B 1 197 ? -0.985 -8.477 -4.477 1 90.25 197 VAL B CA 1
ATOM 5913 C C . VAL B 1 197 ? -1.933 -9.344 -3.654 1 90.25 197 VAL B C 1
ATOM 5915 O O . VAL B 1 197 ? -2.979 -9.773 -4.148 1 90.25 197 VAL B O 1
ATOM 5918 N N . VAL B 1 198 ? -1.631 -9.562 -2.4 1 91.38 198 VAL B N 1
ATOM 5919 C CA . VAL B 1 198 ? -2.35 -10.562 -1.624 1 91.38 198 VAL B CA 1
ATOM 5920 C C . VAL B 1 198 ? -3.541 -9.922 -0.919 1 91.38 198 VAL B C 1
ATOM 5922 O O . VAL B 1 198 ? -4.691 -10.273 -1.186 1 91.38 198 VAL B O 1
ATOM 5925 N N . LEU B 1 199 ? -3.248 -8.906 -0.121 1 88.31 199 LEU B N 1
ATOM 5926 C CA . LEU B 1 199 ? -4.309 -8.297 0.677 1 88.31 199 LEU B CA 1
ATOM 5927 C C . LEU B 1 199 ? -4.957 -7.137 -0.069 1 88.31 199 LEU B C 1
ATOM 5929 O O . LEU B 1 199 ? -6.145 -6.855 0.122 1 88.31 199 LEU B O 1
ATOM 5933 N N . ARG B 1 200 ? -4.133 -6.324 -0.802 1 83.44 200 ARG B N 1
ATOM 5934 C CA . ARG B 1 200 ? -4.555 -5.18 -1.604 1 83.44 200 ARG B CA 1
ATOM 5935 C C . ARG B 1 200 ? -5.145 -4.082 -0.725 1 83.44 200 ARG B C 1
ATOM 5937 O O . ARG B 1 200 ? -6.105 -3.416 -1.114 1 83.44 200 ARG B O 1
ATOM 5944 N N . GLU B 1 201 ? -4.789 -4.016 0.474 1 80.25 201 GLU B N 1
ATOM 5945 C CA . GLU B 1 201 ? -5.164 -2.963 1.414 1 80.25 201 GLU B CA 1
ATOM 5946 C C . GLU B 1 201 ? -4.059 -2.715 2.436 1 80.25 201 GLU B C 1
ATOM 5948 O O . GLU B 1 201 ? -3.176 -3.557 2.619 1 80.25 201 GLU B O 1
ATOM 5953 N N . TYR B 1 202 ? -4.156 -1.555 2.941 1 77.81 202 TYR B N 1
ATOM 5954 C CA . TYR B 1 202 ? -3.205 -1.188 3.986 1 77.81 202 TYR B CA 1
ATOM 5955 C C . TYR B 1 202 ? -3.928 -0.862 5.289 1 77.81 202 TYR B C 1
ATOM 5957 O O . TYR B 1 202 ? -4.711 0.089 5.352 1 77.81 202 TYR B O 1
ATOM 5965 N N . LYS B 1 203 ? -3.713 -1.674 6.172 1 77.12 203 LYS B N 1
ATOM 5966 C CA . LYS B 1 203 ? -4.137 -1.408 7.543 1 77.12 203 LYS B CA 1
ATOM 5967 C C . LYS B 1 203 ? -2.982 -1.602 8.523 1 77.12 203 LYS B C 1
ATOM 5969 O O . LYS B 1 203 ? -2.232 -2.576 8.422 1 77.12 203 LYS B O 1
ATOM 5974 N N . VAL B 1 204 ? -2.834 -0.704 9.352 1 71.75 204 VAL B N 1
ATOM 5975 C CA . VAL B 1 204 ? -1.704 -0.675 10.273 1 71.75 204 VAL B CA 1
ATOM 5976 C C . VAL B 1 204 ? -1.717 -1.928 11.148 1 71.75 204 VAL B C 1
ATOM 5978 O O . VAL B 1 204 ? -0.66 -2.455 11.5 1 71.75 204 VAL B O 1
ATOM 5981 N N . GLN B 1 205 ? -2.848 -2.455 11.414 1 76.31 205 GLN B N 1
ATOM 5982 C CA . GLN B 1 205 ? -2.971 -3.578 12.336 1 76.31 205 GLN B CA 1
ATOM 5983 C C . GLN B 1 205 ? -2.34 -4.84 11.75 1 76.31 205 GLN B C 1
ATOM 5985 O O . GLN B 1 205 ? -1.805 -5.672 12.492 1 76.31 205 GLN B O 1
ATOM 5990 N N . TYR B 1 206 ? -2.451 -5.016 10.578 1 83.38 206 TYR B N 1
ATOM 5991 C CA . TYR B 1 206 ? -1.842 -6.246 10.086 1 83.38 206 TYR B CA 1
ATOM 5992 C C . TYR B 1 206 ? -0.525 -5.957 9.375 1 83.38 206 TYR B C 1
ATOM 5994 O O . TYR B 1 206 ? 0.25 -6.875 9.094 1 83.38 206 TYR B O 1
ATOM 6002 N N . PHE B 1 207 ? -0.18 -4.723 9.336 1 88.75 207 PHE B N 1
ATOM 6003 C CA . PHE B 1 207 ? 1.079 -4.336 8.703 1 88.75 207 PHE B CA 1
ATOM 6004 C C . PHE B 1 207 ? 2.266 -4.793 9.547 1 88.75 207 PHE B C 1
ATOM 6006 O O . PHE B 1 207 ? 3.25 -5.309 9.016 1 88.75 207 PHE B O 1
ATOM 6013 N N . PHE B 1 208 ? 2.217 -4.711 10.781 1 91.62 208 PHE B N 1
ATOM 6014 C CA . PHE B 1 208 ? 3.379 -4.922 11.641 1 91.62 208 PHE B CA 1
ATOM 6015 C C . PHE B 1 208 ? 3.68 -6.41 11.789 1 91.62 208 PHE B C 1
ATOM 6017 O O . PHE B 1 208 ? 4.84 -6.824 11.711 1 91.62 208 PHE B O 1
ATOM 6024 N N . PRO B 1 209 ? 2.607 -7.242 12.016 1 94.19 209 PRO B N 1
ATOM 6025 C CA . PRO B 1 209 ? 2.912 -8.672 11.977 1 94.19 209 PRO B CA 1
ATOM 6026 C C . PRO B 1 209 ? 3.545 -9.109 10.664 1 94.19 209 PRO B C 1
ATOM 6028 O O . PRO B 1 209 ? 4.461 -9.938 10.656 1 94.19 209 PRO B O 1
ATOM 6031 N N . ILE B 1 210 ? 3.076 -8.578 9.609 1 96.44 210 ILE B N 1
ATOM 6032 C CA . ILE B 1 210 ? 3.602 -8.906 8.281 1 96.44 210 ILE B CA 1
ATOM 6033 C C . ILE B 1 210 ? 5.047 -8.422 8.172 1 96.44 210 ILE B C 1
ATOM 6035 O O . ILE B 1 210 ? 5.918 -9.156 7.703 1 96.44 210 ILE B O 1
ATOM 6039 N N . MET B 1 211 ? 5.309 -7.25 8.609 1 96.06 211 MET B N 1
ATOM 6040 C CA . MET B 1 211 ? 6.652 -6.68 8.578 1 96.06 211 MET B CA 1
ATOM 6041 C C . MET B 1 211 ? 7.609 -7.496 9.438 1 96.06 211 MET B C 1
ATOM 6043 O O . MET B 1 211 ? 8.734 -7.781 9.023 1 96.06 211 MET B O 1
ATOM 6047 N N . LEU B 1 212 ? 7.164 -7.832 10.594 1 96.06 212 LEU B N 1
ATOM 6048 C CA . LEU B 1 212 ? 7.988 -8.625 11.5 1 96.06 212 LEU B CA 1
ATOM 6049 C C . LEU B 1 212 ? 8.328 -9.977 10.891 1 96.06 212 LEU B C 1
ATOM 6051 O O . LEU B 1 212 ? 9.445 -10.477 11.047 1 96.06 212 LEU B O 1
ATOM 6055 N N . SER B 1 213 ? 7.355 -10.547 10.281 1 98.06 213 SER B N 1
ATOM 6056 C CA . SER B 1 213 ? 7.574 -11.836 9.625 1 98.06 213 SER B CA 1
ATOM 6057 C C . SER B 1 213 ? 8.578 -11.703 8.484 1 98.06 213 SER B C 1
ATOM 6059 O O . SER B 1 213 ? 9.414 -12.586 8.281 1 98.06 213 SER B O 1
ATOM 6061 N N . ALA B 1 214 ? 8.438 -10.641 7.734 1 98.06 214 ALA B N 1
ATOM 6062 C CA . ALA B 1 214 ? 9.383 -10.383 6.652 1 98.06 214 ALA B CA 1
ATOM 6063 C C . ALA B 1 214 ? 10.797 -10.211 7.195 1 98.06 214 ALA B C 1
ATOM 6065 O O . ALA B 1 214 ? 11.758 -10.719 6.609 1 98.06 214 ALA B O 1
ATOM 6066 N N . ILE B 1 215 ? 10.953 -9.523 8.281 1 97.12 215 ILE B N 1
ATOM 6067 C CA . ILE B 1 215 ? 12.234 -9.344 8.945 1 97.12 215 ILE B CA 1
ATOM 6068 C C . ILE B 1 215 ? 12.812 -10.711 9.336 1 97.12 215 ILE B C 1
ATOM 6070 O O . ILE B 1 215 ? 13.984 -10.984 9.086 1 97.12 215 ILE B O 1
ATOM 6074 N N . CYS B 1 216 ? 11.977 -11.477 9.898 1 97.44 216 CYS B N 1
ATOM 6075 C CA . CYS B 1 216 ? 12.398 -12.805 10.32 1 97.44 216 CYS B CA 1
ATOM 6076 C C . CYS B 1 216 ? 12.914 -13.617 9.133 1 97.44 216 CYS B C 1
ATOM 6078 O O . CYS B 1 216 ? 13.945 -14.281 9.234 1 97.44 216 CYS B O 1
ATOM 6080 N N . GLY B 1 217 ? 12.156 -13.562 8.109 1 97.88 217 GLY B N 1
ATOM 6081 C CA . GLY B 1 217 ? 12.594 -14.266 6.914 1 97.88 217 GLY B CA 1
ATOM 6082 C C . GLY B 1 217 ? 13.938 -13.789 6.398 1 97.88 217 GLY B C 1
ATOM 6083 O O . GLY B 1 217 ? 14.82 -14.602 6.105 1 97.88 217 GLY B O 1
ATOM 6084 N N . ALA B 1 218 ? 14.125 -12.531 6.285 1 96.69 218 ALA B N 1
ATOM 6085 C CA . ALA B 1 218 ? 15.359 -11.953 5.773 1 96.69 218 ALA B CA 1
ATOM 6086 C C . ALA B 1 218 ? 16.547 -12.273 6.688 1 96.69 218 ALA B C 1
ATOM 6088 O O . ALA B 1 218 ? 17.609 -12.648 6.215 1 96.69 218 ALA B O 1
ATOM 6089 N N . VAL B 1 219 ? 16.359 -12.117 7.969 1 95.75 219 VAL B N 1
ATOM 6090 C CA . VAL B 1 219 ? 17.422 -12.375 8.93 1 95.75 219 VAL B CA 1
ATOM 6091 C C . VAL B 1 219 ? 17.797 -13.852 8.898 1 95.75 219 VAL B C 1
ATOM 6093 O O . VAL B 1 219 ? 18.984 -14.203 8.953 1 95.75 219 VAL B O 1
ATOM 6096 N N . SER B 1 220 ? 16.781 -14.68 8.828 1 96.62 220 SER B N 1
ATOM 6097 C CA . SER B 1 220 ? 17.062 -16.109 8.719 1 96.62 220 SER B CA 1
ATOM 6098 C C . SER B 1 220 ? 17.875 -16.422 7.477 1 96.62 220 SER B C 1
ATOM 6100 O O . SER B 1 220 ? 18.797 -17.25 7.52 1 96.62 220 SER B O 1
ATOM 6102 N N . SER B 1 221 ? 17.5 -15.836 6.406 1 95.75 221 SER B N 1
ATOM 6103 C CA . SER B 1 221 ? 18.25 -16.016 5.168 1 95.75 221 SER B CA 1
ATOM 6104 C C . SER B 1 221 ? 19.688 -15.547 5.324 1 95.75 221 SER B C 1
ATOM 6106 O O . SER B 1 221 ? 20.625 -16.219 4.879 1 95.75 221 SER B O 1
ATOM 6108 N N . GLN B 1 222 ? 19.906 -14.414 5.957 1 94.19 222 GLN B N 1
ATOM 6109 C CA . GLN B 1 222 ? 21.25 -13.844 6.125 1 94.19 222 GLN B CA 1
ATOM 6110 C C . GLN B 1 222 ? 22.109 -14.711 7.043 1 94.19 222 GLN B C 1
ATOM 6112 O O . GLN B 1 222 ? 23.312 -14.828 6.844 1 94.19 222 GLN B O 1
ATOM 6117 N N . VAL B 1 223 ? 21.516 -15.266 8.039 1 94.62 223 VAL B N 1
ATOM 6118 C CA . VAL B 1 223 ? 22.25 -16.094 8.992 1 94.62 223 VAL B CA 1
ATOM 6119 C C . VAL B 1 223 ? 22.797 -17.328 8.297 1 94.62 223 VAL B C 1
ATOM 6121 O O . VAL B 1 223 ? 23.922 -17.766 8.578 1 94.62 223 VAL B O 1
ATOM 6124 N N . VAL B 1 224 ? 22.047 -17.859 7.355 1 95.06 224 VAL B N 1
ATOM 6125 C CA . VAL B 1 224 ? 22.438 -19.125 6.738 1 95.06 224 VAL B CA 1
ATOM 6126 C C . VAL B 1 224 ? 23.266 -18.859 5.484 1 95.06 224 VAL B C 1
ATOM 6128 O O . VAL B 1 224 ? 24.25 -19.562 5.227 1 95.06 224 VAL B O 1
ATOM 6131 N N . PHE B 1 225 ? 22.922 -17.859 4.703 1 93.88 225 PHE B N 1
ATOM 6132 C CA . PHE B 1 225 ? 23.531 -17.703 3.389 1 93.88 225 PHE B CA 1
ATOM 6133 C C . PHE B 1 225 ? 24.375 -16.438 3.344 1 93.88 225 PHE B C 1
ATOM 6135 O O . PHE B 1 225 ? 25.109 -16.203 2.381 1 93.88 225 PHE B O 1
ATOM 6142 N N . GLY B 1 226 ? 24.344 -15.594 4.363 1 88.81 226 GLY B N 1
ATOM 6143 C CA . GLY B 1 226 ? 25.047 -14.312 4.355 1 88.81 226 GLY B CA 1
ATOM 6144 C C . GLY B 1 226 ? 24.203 -13.188 3.779 1 88.81 226 GLY B C 1
ATOM 6145 O O . GLY B 1 226 ? 23.094 -13.414 3.299 1 88.81 226 GLY B O 1
ATOM 6146 N N . ASN B 1 227 ? 24.656 -11.969 3.941 1 85.5 227 ASN B N 1
ATOM 6147 C CA . ASN B 1 227 ? 23.969 -10.797 3.41 1 85.5 227 ASN B CA 1
ATOM 6148 C C . ASN B 1 227 ? 24.234 -10.625 1.916 1 85.5 227 ASN B C 1
ATOM 6150 O O . ASN B 1 227 ? 24.938 -9.695 1.507 1 85.5 227 ASN B O 1
ATOM 6154 N N . ILE B 1 228 ? 23.578 -11.477 1.173 1 82.62 228 ILE B N 1
ATOM 6155 C CA . ILE B 1 228 ? 23.781 -11.5 -0.271 1 82.62 228 ILE B CA 1
ATOM 6156 C C . ILE B 1 228 ? 22.594 -10.859 -0.973 1 82.62 228 ILE B C 1
ATOM 6158 O O . ILE B 1 228 ? 21.438 -11.211 -0.703 1 82.62 228 ILE B O 1
ATOM 6162 N N . HIS B 1 229 ? 22.922 -9.844 -1.69 1 79.38 229 HIS B N 1
ATOM 6163 C CA . HIS B 1 229 ? 21.938 -9.297 -2.613 1 79.38 229 HIS B CA 1
ATOM 6164 C C . HIS B 1 229 ? 22.094 -9.891 -4.008 1 79.38 229 HIS B C 1
ATOM 6166 O O . HIS B 1 229 ? 23.094 -9.648 -4.68 1 79.38 229 HIS B O 1
ATOM 6172 N N . GLU B 1 230 ? 21.109 -10.523 -4.453 1 78.31 230 GLU B N 1
ATOM 6173 C CA . GLU B 1 230 ? 21.172 -11.43 -5.598 1 78.31 230 GLU B CA 1
ATOM 6174 C C . GLU B 1 230 ? 21.688 -10.711 -6.84 1 78.31 230 GLU B C 1
ATOM 6176 O O . GLU B 1 230 ? 22.422 -11.297 -7.645 1 78.31 230 GLU B O 1
ATOM 6181 N N . PHE B 1 231 ? 21.422 -9.414 -6.957 1 82.38 231 PHE B N 1
ATOM 6182 C CA . PHE B 1 231 ? 21.766 -8.727 -8.195 1 82.38 231 PHE B CA 1
ATOM 6183 C C . PHE B 1 231 ? 22.688 -7.543 -7.926 1 82.38 231 PHE B C 1
ATOM 6185 O O . PHE B 1 231 ? 22.703 -6.574 -8.688 1 82.38 231 PHE B O 1
ATOM 6192 N N . ASP B 1 232 ? 23.406 -7.617 -6.895 1 79.94 232 ASP B N 1
ATOM 6193 C CA . ASP B 1 232 ? 24.328 -6.555 -6.492 1 79.94 232 ASP B CA 1
ATOM 6194 C C . ASP B 1 232 ? 25.438 -6.387 -7.516 1 79.94 232 ASP B C 1
ATOM 6196 O O . ASP B 1 232 ? 26.047 -5.312 -7.621 1 79.94 232 ASP B O 1
ATOM 6200 N N . ALA B 1 233 ? 25.625 -7.445 -8.312 1 75.38 233 ALA B N 1
ATOM 6201 C CA . ALA B 1 233 ? 26.719 -7.445 -9.273 1 75.38 233 ALA B CA 1
ATOM 6202 C C . ALA B 1 233 ? 26.391 -6.586 -10.492 1 75.38 233 ALA B C 1
ATOM 6204 O O . ALA B 1 233 ? 27.281 -6.199 -11.25 1 75.38 233 ALA B O 1
ATOM 6205 N N . ILE B 1 234 ? 25.141 -6.301 -10.57 1 81.75 234 ILE B N 1
ATOM 6206 C CA . ILE B 1 234 ? 24.734 -5.461 -11.695 1 81.75 234 ILE B CA 1
ATOM 6207 C C . ILE B 1 234 ? 25.078 -4.004 -11.398 1 81.75 234 ILE B C 1
ATOM 6209 O O . ILE B 1 234 ? 24.578 -3.43 -10.43 1 81.75 234 ILE B O 1
ATOM 6213 N N . LYS B 1 235 ? 25.922 -3.447 -12.102 1 78.19 235 LYS B N 1
ATOM 6214 C CA . LYS B 1 235 ? 26.328 -2.059 -11.898 1 78.19 235 LYS B CA 1
ATOM 6215 C C . LYS B 1 235 ? 25.266 -1.093 -12.422 1 78.19 235 LYS B C 1
ATOM 6217 O O . LYS B 1 235 ? 24.984 -1.062 -13.617 1 78.19 235 LYS B O 1
ATOM 6222 N N . VAL B 1 236 ? 24.781 -0.381 -11.492 1 79.88 236 VAL B N 1
ATOM 6223 C CA . VAL B 1 236 ? 23.781 0.615 -11.852 1 79.88 236 VAL B CA 1
ATOM 6224 C C . VAL B 1 236 ? 24.359 2.018 -11.695 1 79.88 236 VAL B C 1
ATOM 6226 O O . VAL B 1 236 ? 24.938 2.342 -10.664 1 79.88 236 VAL B O 1
ATOM 6229 N N . SER B 1 237 ? 24.391 2.684 -12.836 1 79.38 237 SER B N 1
ATOM 6230 C CA . SER B 1 237 ? 24.859 4.066 -12.812 1 79.38 237 SER B CA 1
ATOM 6231 C C . SER B 1 237 ? 23.688 5.043 -12.891 1 79.38 237 SER B C 1
ATOM 6233 O O . SER B 1 237 ? 22.625 4.707 -13.422 1 79.38 237 SER B O 1
ATOM 6235 N N . HIS B 1 238 ? 23.938 6.16 -12.336 1 82.31 238 HIS B N 1
ATOM 6236 C CA . HIS B 1 238 ? 22.922 7.211 -12.406 1 82.31 238 HIS B CA 1
ATOM 6237 C C . HIS B 1 238 ? 22.719 7.684 -13.836 1 82.31 238 HIS B C 1
ATOM 6239 O O . HIS B 1 238 ? 23.688 7.949 -14.555 1 82.31 238 HIS B O 1
ATOM 6245 N N . ILE B 1 239 ? 21.5 7.711 -14.203 1 86.5 239 ILE B N 1
ATOM 6246 C CA . ILE B 1 239 ? 21.156 8.094 -15.562 1 86.5 239 ILE B CA 1
ATOM 6247 C C . ILE B 1 239 ? 20.703 9.547 -15.594 1 86.5 239 ILE B C 1
ATOM 6249 O O . ILE B 1 239 ? 19.859 9.953 -14.789 1 86.5 239 ILE B O 1
ATOM 6253 N N . PRO B 1 240 ? 21.25 10.305 -16.484 1 89 240 PRO B N 1
ATOM 6254 C CA . PRO B 1 240 ? 20.844 11.703 -16.594 1 89 240 PRO B CA 1
ATOM 6255 C C . PRO B 1 240 ? 19.422 11.867 -17.125 1 89 240 PRO B C 1
ATOM 6257 O O . PRO B 1 240 ? 18.875 10.953 -17.734 1 89 240 PRO B O 1
ATOM 6260 N N . LEU B 1 241 ? 18.844 13.047 -16.922 1 89.38 241 LEU B N 1
ATOM 6261 C CA . LEU B 1 241 ? 17.438 13.328 -17.234 1 89.38 241 LEU B CA 1
ATOM 6262 C C . LEU B 1 241 ? 17.188 13.273 -18.734 1 89.38 241 LEU B C 1
ATOM 6264 O O . LEU B 1 241 ? 16.094 12.953 -19.172 1 89.38 241 LEU B O 1
ATOM 6268 N N . ASP B 1 242 ? 18.156 13.508 -19.516 1 89.5 242 ASP B N 1
ATOM 6269 C CA . ASP B 1 242 ? 18 13.555 -20.953 1 89.5 242 ASP B CA 1
ATOM 6270 C C . ASP B 1 242 ? 17.719 12.172 -21.531 1 89.5 242 ASP B C 1
ATOM 6272 O O . ASP B 1 242 ? 17.219 12.039 -22.656 1 89.5 242 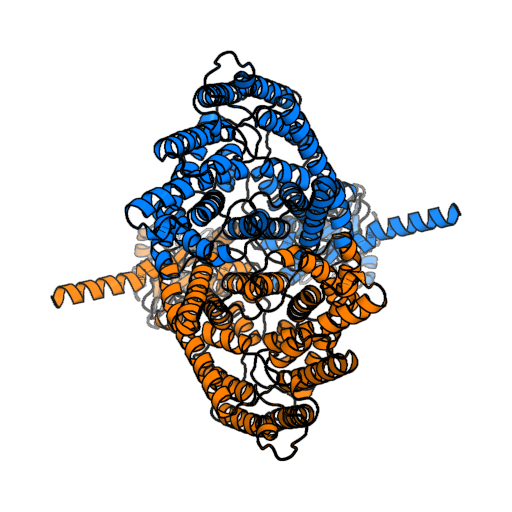ASP B O 1
ATOM 6276 N N . GLN B 1 243 ? 17.984 11.148 -20.766 1 91.69 243 GLN B N 1
ATOM 6277 C CA . GLN B 1 243 ? 17.797 9.781 -21.234 1 91.69 243 GLN B CA 1
ATOM 6278 C C . GLN B 1 243 ? 16.406 9.266 -20.875 1 91.69 243 GLN B C 1
ATOM 6280 O O . GLN B 1 243 ? 15.984 8.219 -21.359 1 91.69 243 GLN B O 1
ATOM 6285 N N . TYR B 1 244 ? 15.648 10.023 -20.156 1 92.44 244 TYR B N 1
ATOM 6286 C CA . TYR B 1 244 ? 14.383 9.555 -19.609 1 92.44 244 TYR B CA 1
ATOM 6287 C C . TYR B 1 244 ? 13.352 9.336 -20.719 1 92.44 244 TYR B C 1
ATOM 6289 O O . TYR B 1 244 ? 12.57 8.383 -20.656 1 92.44 244 TYR B O 1
ATOM 6297 N N . PRO B 1 245 ? 13.336 10.164 -21.734 1 92.81 245 PRO B N 1
ATOM 6298 C CA . PRO B 1 245 ? 12.383 9.891 -22.812 1 92.81 245 PRO B CA 1
ATOM 6299 C C . PRO B 1 245 ? 12.641 8.555 -23.5 1 92.81 245 PRO B C 1
ATOM 6301 O O . PRO B 1 245 ? 11.703 7.848 -23.875 1 92.81 245 PRO B O 1
ATOM 6304 N N . LEU B 1 246 ? 13.906 8.242 -23.656 1 93.75 246 LEU B N 1
ATOM 6305 C CA . LEU B 1 246 ? 14.266 6.961 -24.25 1 93.75 246 LEU B CA 1
ATOM 6306 C C . LEU B 1 246 ? 13.859 5.805 -23.344 1 93.75 246 LEU B C 1
ATOM 6308 O O . LEU B 1 246 ? 13.445 4.75 -23.828 1 93.75 246 LEU B O 1
ATOM 6312 N N . LEU B 1 247 ? 14.008 6.035 -22.078 1 94.38 247 LEU B N 1
ATOM 6313 C CA . LEU B 1 247 ? 13.578 5.027 -21.109 1 94.38 247 LEU B CA 1
ATOM 6314 C C . LEU B 1 247 ? 12.07 4.805 -21.188 1 94.38 247 LEU B C 1
ATOM 6316 O O . LEU B 1 247 ? 11.602 3.668 -21.094 1 94.38 247 LEU B O 1
ATOM 6320 N N . ALA B 1 248 ? 11.328 5.875 -21.312 1 94.88 248 ALA B N 1
ATOM 6321 C CA . ALA B 1 248 ? 9.875 5.777 -21.422 1 94.88 248 ALA B CA 1
ATOM 6322 C C . ALA B 1 248 ? 9.469 4.984 -22.672 1 94.88 248 ALA B C 1
ATOM 6324 O O . ALA B 1 248 ? 8.547 4.172 -22.625 1 94.88 248 ALA B O 1
ATOM 6325 N N . LEU B 1 249 ? 10.172 5.203 -23.719 1 95.12 249 LEU B N 1
ATOM 6326 C CA . LEU B 1 249 ? 9.914 4.457 -24.953 1 95.12 249 LEU B CA 1
ATOM 6327 C C . LEU B 1 249 ? 10.266 2.98 -24.766 1 95.12 249 LEU B C 1
ATOM 6329 O O . LEU B 1 249 ? 9.57 2.109 -25.297 1 95.12 249 LEU B O 1
ATOM 6333 N N . GLY B 1 250 ? 11.367 2.783 -24.047 1 95.25 250 GLY B N 1
ATOM 6334 C CA . GLY B 1 250 ? 11.711 1.413 -23.703 1 95.25 250 GLY B CA 1
ATOM 6335 C C . GLY B 1 250 ? 10.633 0.713 -22.906 1 95.25 250 GLY B C 1
ATOM 6336 O O . GLY B 1 250 ? 10.414 -0.49 -23.062 1 95.25 250 GLY B O 1
ATOM 6337 N N . GLY B 1 251 ? 9.977 1.496 -22.047 1 96.69 251 GLY B N 1
ATOM 6338 C CA . GLY B 1 251 ? 8.867 0.949 -21.297 1 96.69 251 GLY B CA 1
ATOM 6339 C C . GLY B 1 251 ? 7.742 0.43 -22.172 1 96.69 251 GLY B C 1
ATOM 6340 O O . GLY B 1 251 ? 7.145 -0.607 -21.875 1 96.69 251 GLY B O 1
ATOM 6341 N N . ILE B 1 252 ? 7.488 1.087 -23.25 1 97 252 ILE B N 1
ATOM 6342 C CA . ILE B 1 252 ? 6.445 0.671 -24.172 1 97 252 ILE B CA 1
ATOM 6343 C C . ILE B 1 252 ? 6.816 -0.674 -24.797 1 97 252 ILE B C 1
ATOM 6345 O O . ILE B 1 252 ? 5.984 -1.583 -24.859 1 97 252 ILE B O 1
ATOM 6349 N N . VAL B 1 253 ? 8.055 -0.826 -25.172 1 97.31 253 VAL B N 1
ATOM 6350 C CA . VAL B 1 253 ? 8.531 -2.055 -25.797 1 97.31 253 VAL B CA 1
ATOM 6351 C C . VAL B 1 253 ? 8.438 -3.209 -24.797 1 97.31 253 VAL B C 1
ATOM 6353 O O . VAL B 1 253 ? 7.961 -4.293 -25.141 1 97.31 253 VAL B O 1
ATOM 6356 N N . LEU B 1 254 ? 8.898 -2.951 -23.625 1 97.75 254 LEU B N 1
ATOM 6357 C CA . LEU B 1 254 ? 8.859 -3.98 -22.594 1 97.75 254 LEU B CA 1
ATOM 6358 C C . LEU B 1 254 ? 7.426 -4.344 -22.234 1 97.75 254 LEU B C 1
ATOM 6360 O O . LEU B 1 254 ? 7.133 -5.5 -21.922 1 97.75 254 LEU B O 1
ATOM 6364 N N . GLY B 1 255 ? 6.539 -3.299 -22.219 1 97.75 255 GLY B N 1
ATOM 6365 C CA . GLY B 1 255 ? 5.129 -3.561 -21.969 1 97.75 255 GLY B CA 1
ATOM 6366 C C . GLY B 1 255 ? 4.504 -4.469 -23.016 1 97.75 255 GLY B C 1
ATOM 6367 O O . GLY B 1 255 ? 3.701 -5.344 -22.688 1 97.75 255 GLY B O 1
ATOM 6368 N N . VAL B 1 256 ? 4.875 -4.273 -24.219 1 97.69 256 VAL B N 1
ATOM 6369 C CA . VAL B 1 256 ? 4.375 -5.113 -25.312 1 97.69 256 VAL B CA 1
ATOM 6370 C C . VAL B 1 256 ? 4.883 -6.543 -25.141 1 97.69 256 VAL B C 1
ATOM 6372 O O . VAL B 1 256 ? 4.121 -7.5 -25.281 1 97.69 256 VAL B O 1
ATOM 6375 N N . ALA B 1 257 ? 6.164 -6.629 -24.828 1 97.62 257 ALA B N 1
ATOM 6376 C CA . ALA B 1 257 ? 6.746 -7.949 -24.594 1 97.62 257 ALA B CA 1
ATOM 6377 C C . ALA B 1 257 ? 6.043 -8.672 -23.453 1 97.62 257 ALA B C 1
ATOM 6379 O O . ALA B 1 257 ? 5.758 -9.867 -23.547 1 97.62 257 ALA B O 1
ATOM 6380 N N . ALA B 1 258 ? 5.801 -7.996 -22.406 1 97.94 258 ALA B N 1
ATOM 6381 C CA . ALA B 1 258 ? 5.129 -8.578 -21.25 1 97.94 258 ALA B CA 1
ATOM 6382 C C . ALA B 1 258 ? 3.709 -9.016 -21.609 1 97.94 258 ALA B C 1
ATOM 6384 O O . ALA B 1 258 ? 3.258 -10.086 -21.188 1 97.94 258 ALA B O 1
ATOM 6385 N N . ALA B 1 259 ? 2.975 -8.156 -22.344 1 97.5 259 ALA B N 1
ATOM 6386 C CA . ALA B 1 259 ? 1.61 -8.484 -22.75 1 97.5 259 ALA B CA 1
ATOM 6387 C C . ALA B 1 259 ? 1.578 -9.734 -23.609 1 97.5 259 ALA B C 1
ATOM 6389 O O . ALA B 1 259 ? 0.691 -10.578 -23.469 1 97.5 259 ALA B O 1
ATOM 6390 N N . LEU B 1 260 ? 2.521 -9.805 -24.516 1 97.5 260 LEU B N 1
ATOM 6391 C CA . LEU B 1 260 ? 2.6 -10.969 -25.391 1 97.5 260 LEU B CA 1
ATOM 6392 C C . LEU B 1 260 ? 2.928 -12.227 -24.594 1 97.5 260 LEU B C 1
ATOM 6394 O O . LEU B 1 260 ? 2.387 -13.305 -24.859 1 97.5 260 LEU B O 1
ATOM 6398 N N . PHE B 1 261 ? 3.793 -12.102 -23.703 1 97.81 261 PHE B N 1
ATOM 6399 C CA . PHE B 1 261 ? 4.121 -13.219 -22.828 1 97.81 261 PHE B CA 1
ATOM 6400 C C . PHE B 1 261 ? 2.883 -13.703 -22.078 1 97.81 261 PHE B C 1
ATOM 6402 O O . PHE B 1 261 ? 2.6 -14.906 -22.062 1 97.81 261 PHE B O 1
ATOM 6409 N N . ASN B 1 262 ? 2.188 -12.75 -21.406 1 97.25 262 ASN B N 1
ATOM 6410 C CA . ASN B 1 262 ? 0.981 -13.094 -20.672 1 97.25 262 ASN B CA 1
ATOM 6411 C C . ASN B 1 262 ? -0.039 -13.805 -21.547 1 97.25 262 ASN B C 1
ATOM 6413 O O . ASN B 1 262 ? -0.622 -14.812 -21.156 1 97.25 262 ASN B O 1
ATOM 6417 N N . HIS B 1 263 ? -0.21 -13.234 -22.703 1 96.75 263 HIS B N 1
ATOM 6418 C CA . HIS B 1 263 ? -1.193 -13.789 -23.641 1 96.75 263 HIS B CA 1
ATOM 6419 C C . HIS B 1 263 ? -0.855 -15.234 -24 1 96.75 263 HIS B C 1
ATOM 6421 O O . HIS B 1 263 ? -1.721 -16.109 -23.953 1 96.75 263 HIS B O 1
ATOM 6427 N N . ASN B 1 264 ? 0.377 -15.477 -24.375 1 97.38 264 ASN B N 1
ATOM 6428 C CA . ASN B 1 264 ? 0.798 -16.812 -24.797 1 97.38 264 ASN B CA 1
ATOM 6429 C C . ASN B 1 264 ? 0.755 -17.797 -23.625 1 97.38 264 ASN B C 1
ATOM 6431 O O . ASN B 1 264 ? 0.375 -18.953 -23.812 1 97.38 264 ASN B O 1
ATOM 6435 N N . LEU B 1 265 ? 1.192 -17.359 -22.484 1 96.94 265 LEU B N 1
ATOM 6436 C CA . LEU B 1 265 ? 1.146 -18.234 -21.328 1 96.94 265 LEU B CA 1
ATOM 6437 C C . LEU B 1 265 ? -0.287 -18.641 -21.016 1 96.94 265 LEU B C 1
ATOM 6439 O O . LEU B 1 265 ? -0.552 -19.828 -20.734 1 96.94 265 LEU B O 1
ATOM 6443 N N . ILE B 1 266 ? -1.21 -17.719 -21.031 1 95.12 266 ILE B N 1
ATOM 6444 C CA . ILE B 1 266 ? -2.611 -17.969 -20.719 1 95.12 266 ILE B CA 1
ATOM 6445 C C . ILE B 1 266 ? -3.199 -18.922 -21.766 1 95.12 266 ILE B C 1
ATOM 6447 O O . ILE B 1 266 ? -3.943 -19.844 -21.422 1 95.12 266 ILE B O 1
ATOM 6451 N N . GLN B 1 267 ? -2.855 -18.703 -23.016 1 95.62 267 GLN B N 1
ATOM 6452 C CA . GLN B 1 267 ? -3.369 -19.547 -24.078 1 95.62 267 GLN B CA 1
ATOM 6453 C C . GLN B 1 267 ? -2.904 -21 -23.906 1 95.62 267 GLN B C 1
ATOM 6455 O O . GLN B 1 267 ? -3.693 -21.938 -24.062 1 95.62 267 GLN B O 1
ATOM 6460 N N . VAL B 1 268 ? -1.672 -21.141 -23.625 1 96.12 268 VAL B N 1
ATOM 6461 C CA . VAL B 1 268 ? -1.128 -22.484 -23.438 1 96.12 268 VAL B CA 1
ATOM 6462 C C . VAL B 1 268 ? -1.753 -23.125 -22.203 1 96.12 268 VAL B C 1
ATOM 6464 O O . VAL B 1 268 ? -2.059 -24.328 -22.219 1 96.12 268 VAL B O 1
ATOM 6467 N N . THR B 1 269 ? -1.911 -22.391 -21.156 1 93.88 269 THR B N 1
ATOM 6468 C CA . THR B 1 269 ? -2.523 -22.906 -19.938 1 93.88 269 THR B CA 1
ATOM 6469 C C . THR B 1 269 ? -3.961 -23.344 -20.203 1 93.88 269 THR B C 1
ATOM 6471 O O . THR B 1 269 ? -4.391 -24.391 -19.719 1 93.88 269 THR B O 1
ATOM 6474 N N . GLU B 1 270 ? -4.707 -22.531 -20.922 1 93.19 270 GLU B N 1
ATOM 6475 C CA . GLU B 1 270 ? -6.102 -22.844 -21.234 1 93.19 270 GLU B CA 1
ATOM 6476 C C . GLU B 1 270 ? -6.219 -24.078 -22.109 1 93.19 270 GLU B C 1
ATOM 6478 O O . GLU B 1 270 ? -7.105 -24.922 -21.906 1 93.19 270 GLU B O 1
ATOM 6483 N N . ARG B 1 271 ? -5.367 -24.234 -23.031 1 93.81 271 ARG B N 1
ATOM 6484 C 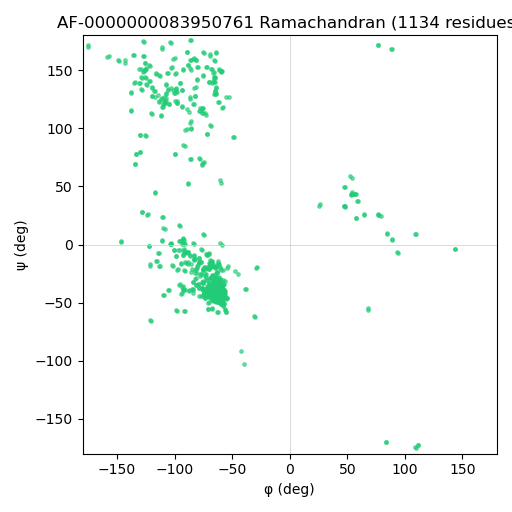CA . ARG B 1 271 ? -5.406 -25.375 -23.953 1 93.81 271 ARG B CA 1
ATOM 6485 C C . ARG B 1 271 ? -4.898 -26.641 -23.266 1 93.81 271 ARG B C 1
ATOM 6487 O O . ARG B 1 271 ? -5.406 -27.734 -23.516 1 93.81 271 ARG B O 1
ATOM 6494 N N . GLY B 1 272 ? -3.932 -26.5 -22.469 1 91.44 272 GLY B N 1
ATOM 6495 C CA . GLY B 1 272 ? -3.299 -27.625 -21.828 1 91.44 272 GLY B CA 1
ATOM 6496 C C . GLY B 1 272 ? -4.125 -28.219 -20.688 1 91.44 272 GLY B C 1
ATOM 6497 O O . GLY B 1 272 ? -3.963 -29.391 -20.344 1 91.44 272 GLY B O 1
ATOM 6498 N N . GLN B 1 273 ? -4.984 -27.406 -20.188 1 87.12 273 GLN B N 1
ATOM 6499 C CA . GLN B 1 273 ? -5.73 -27.844 -19.016 1 87.12 273 GLN B CA 1
ATOM 6500 C C . GLN B 1 273 ? -6.559 -29.094 -19.312 1 87.12 273 GLN B C 1
ATOM 6502 O O . GLN B 1 273 ? -6.887 -29.859 -18.406 1 87.12 273 GLN B O 1
ATOM 6507 N N . HIS B 1 274 ? -6.812 -29.359 -20.578 1 89.25 274 HIS B N 1
ATOM 6508 C CA . HIS B 1 274 ? -7.68 -30.469 -20.969 1 89.25 274 HIS B CA 1
ATOM 6509 C C . HIS B 1 274 ? -6.875 -31.734 -21.203 1 89.25 274 HIS B C 1
ATOM 6511 O O . HIS B 1 274 ? -7.441 -32.844 -21.297 1 89.25 274 HIS B O 1
ATOM 6517 N N . TRP B 1 275 ? -5.609 -31.703 -21.172 1 92.31 275 TRP B N 1
ATOM 6518 C CA . TRP B 1 275 ? -4.746 -32.875 -21.375 1 92.31 275 TRP B CA 1
ATOM 6519 C C . TRP B 1 275 ? -4.406 -33.531 -20.062 1 92.31 275 TRP B C 1
ATOM 6521 O O . TRP B 1 275 ? -4.402 -32.906 -19 1 92.31 275 TRP B O 1
ATOM 6531 N N . PRO B 1 276 ? -4.199 -34.844 -20.156 1 92 276 PRO B N 1
ATOM 6532 C CA . PRO B 1 276 ? -3.771 -35.5 -18.922 1 92 276 PRO B CA 1
ATOM 6533 C C . PRO B 1 276 ? -2.449 -34.969 -18.391 1 92 276 PRO B C 1
ATOM 6535 O O . PRO B 1 276 ? -1.572 -34.594 -19.156 1 92 276 PRO B O 1
ATOM 6538 N 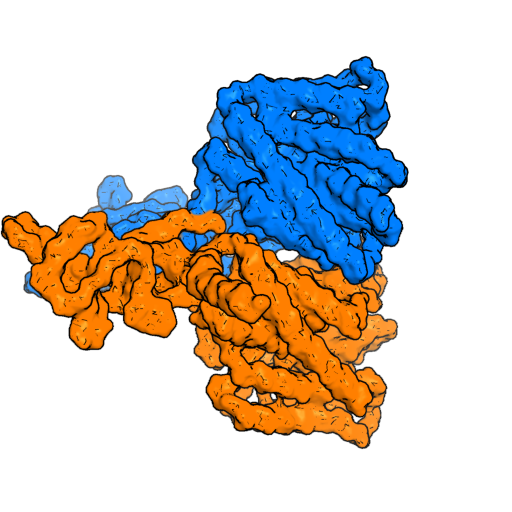N . LEU B 1 277 ? -2.289 -35.031 -17.156 1 91.25 277 LEU B N 1
ATOM 6539 C CA . LEU B 1 277 ? -1.17 -34.406 -16.453 1 91.25 277 LEU B CA 1
ATOM 6540 C C . LEU B 1 277 ? 0.159 -34.969 -16.953 1 91.25 277 LEU B C 1
ATOM 6542 O O . LEU B 1 277 ? 1.111 -34.219 -17.172 1 91.25 277 LEU B O 1
ATOM 6546 N N . ILE B 1 278 ? 0.266 -36.25 -17.172 1 92.62 278 ILE B N 1
ATOM 6547 C CA . ILE B 1 278 ? 1.527 -36.875 -17.547 1 92.62 278 ILE B CA 1
ATOM 6548 C C . ILE B 1 278 ? 1.951 -36.375 -18.938 1 92.62 278 ILE B C 1
ATOM 6550 O O . ILE B 1 278 ? 3.141 -36.188 -19.188 1 92.62 278 ILE B O 1
ATOM 6554 N N . VAL B 1 279 ? 1.07 -36.156 -19.844 1 95.19 279 VAL B N 1
ATOM 6555 C CA . VAL B 1 279 ? 1.369 -35.719 -21.188 1 95.19 279 VAL B CA 1
ATOM 6556 C C . VAL B 1 279 ? 1.859 -34.25 -21.141 1 95.19 279 VAL B C 1
ATOM 6558 O O . VAL B 1 279 ? 2.811 -33.906 -21.844 1 95.19 279 VAL B O 1
ATOM 6561 N N . ARG B 1 280 ? 1.204 -33.531 -20.328 1 95.81 280 ARG B N 1
ATOM 6562 C CA . ARG B 1 280 ? 1.584 -32.125 -20.188 1 95.81 280 ARG B CA 1
ATOM 6563 C C . ARG B 1 280 ? 2.996 -32 -19.625 1 95.81 280 ARG B C 1
ATOM 6565 O O . ARG B 1 280 ? 3.818 -31.25 -20.172 1 95.81 280 ARG B O 1
ATOM 6572 N N . LEU B 1 281 ? 3.24 -32.719 -18.594 1 96.12 281 LEU B N 1
ATOM 6573 C CA . LEU B 1 281 ? 4.531 -32.656 -17.922 1 96.12 281 LEU B CA 1
ATOM 6574 C C . LEU B 1 281 ? 5.648 -33.156 -18.828 1 96.12 281 LEU B C 1
ATOM 6576 O O . LEU B 1 281 ? 6.723 -32.562 -18.891 1 96.12 281 LEU B O 1
ATOM 6580 N N . LEU B 1 282 ? 5.418 -34.219 -19.531 1 96.31 282 LEU B N 1
ATOM 6581 C CA . LEU B 1 282 ? 6.43 -34.781 -20.422 1 96.31 282 LEU B CA 1
ATOM 6582 C C . LEU B 1 282 ? 6.684 -33.875 -21.609 1 96.31 282 LEU B C 1
ATOM 6584 O O . LEU B 1 282 ? 7.816 -33.75 -22.078 1 96.31 282 LEU B O 1
ATOM 6588 N N . LEU B 1 283 ? 5.629 -33.281 -22.094 1 97.31 283 LEU B N 1
ATOM 6589 C CA . LEU B 1 283 ? 5.797 -32.312 -23.172 1 97.31 283 LEU B CA 1
ATOM 6590 C C . LEU B 1 283 ? 6.656 -31.141 -22.734 1 97.31 283 LEU B C 1
ATOM 6592 O O . LEU B 1 283 ? 7.523 -30.688 -23.484 1 97.31 283 LEU B O 1
ATOM 6596 N N . ALA B 1 284 ? 6.344 -30.641 -21.547 1 97.38 284 ALA B N 1
ATOM 6597 C CA . ALA B 1 284 ? 7.176 -29.578 -21 1 97.38 284 ALA B CA 1
ATOM 6598 C C . ALA B 1 284 ? 8.633 -30.016 -20.875 1 97.38 284 ALA B C 1
ATOM 6600 O O . ALA B 1 284 ? 9.547 -29.25 -21.156 1 97.38 284 ALA B O 1
ATOM 6601 N N . GLY B 1 285 ? 8.82 -31.234 -20.422 1 97.19 285 GLY B N 1
ATOM 6602 C CA . GLY B 1 285 ? 10.156 -31.797 -20.312 1 97.19 285 GLY B CA 1
ATOM 6603 C C . GLY B 1 285 ? 10.875 -31.906 -21.641 1 97.19 285 GLY B C 1
ATOM 6604 O O . GLY B 1 285 ? 12.062 -31.594 -21.75 1 97.19 285 GLY B O 1
ATOM 6605 N N . VAL B 1 286 ? 10.188 -32.281 -22.688 1 97.12 286 VAL B N 1
ATOM 6606 C CA . VAL B 1 286 ? 10.766 -32.438 -24.016 1 97.12 286 VAL B CA 1
ATOM 6607 C C . VAL B 1 286 ? 11.18 -31.094 -24.562 1 97.12 286 VAL B C 1
ATOM 6609 O O . VAL B 1 286 ? 12.281 -30.938 -25.094 1 97.12 286 VAL B O 1
ATOM 6612 N N . ILE B 1 287 ? 10.297 -30.141 -24.438 1 97.31 287 ILE B N 1
ATOM 6613 C CA . ILE B 1 287 ? 10.578 -28.812 -24.953 1 97.31 287 ILE B CA 1
ATOM 6614 C C . ILE B 1 287 ? 11.789 -28.219 -24.219 1 97.31 287 ILE B C 1
ATOM 6616 O O . ILE B 1 287 ? 12.688 -27.672 -24.859 1 97.31 287 ILE B O 1
ATOM 6620 N N . THR B 1 288 ? 11.812 -28.375 -22.906 1 96 288 THR B N 1
ATOM 6621 C CA . THR B 1 288 ? 12.914 -27.844 -22.109 1 96 288 THR B CA 1
ATOM 6622 C C . THR B 1 288 ? 14.227 -28.531 -22.484 1 96 288 THR B C 1
ATOM 6624 O O . THR B 1 288 ? 15.273 -27.875 -22.578 1 96 288 THR B O 1
ATOM 6627 N N . THR B 1 289 ? 14.164 -29.844 -22.703 1 93.75 289 THR B N 1
ATOM 6628 C CA . THR B 1 289 ? 15.352 -30.594 -23.078 1 93.75 289 THR B CA 1
ATOM 6629 C C . THR B 1 289 ? 15.867 -30.172 -24.453 1 93.75 289 THR B C 1
ATOM 6631 O O . THR B 1 289 ? 17.078 -30 -24.641 1 93.75 289 THR B O 1
ATOM 6634 N N . LEU B 1 290 ? 14.992 -29.969 -25.375 1 94.12 290 LEU B N 1
ATOM 6635 C CA . LEU B 1 290 ? 15.383 -29.547 -26.719 1 94.12 290 LEU B CA 1
ATOM 6636 C C . LEU B 1 290 ? 16.031 -28.172 -26.703 1 94.12 290 LEU B C 1
ATOM 6638 O O . LEU B 1 290 ? 17.016 -27.938 -27.391 1 94.12 290 LEU B O 1
ATOM 6642 N N . ILE B 1 291 ? 15.492 -27.297 -25.906 1 94.5 291 ILE B N 1
ATOM 6643 C CA . ILE B 1 291 ? 16.047 -25.953 -25.781 1 94.5 291 ILE B CA 1
ATOM 6644 C C . ILE B 1 291 ? 17.406 -26.016 -25.078 1 94.5 291 ILE B C 1
ATOM 6646 O O . ILE B 1 291 ? 18.344 -25.328 -25.469 1 94.5 291 ILE B O 1
ATOM 6650 N N . GLY B 1 292 ? 17.484 -26.844 -24.078 1 90.38 292 GLY B N 1
ATOM 6651 C CA . GLY B 1 292 ? 18.734 -26.984 -23.344 1 90.38 292 GLY B CA 1
ATOM 6652 C C . GLY B 1 292 ? 19.875 -27.531 -24.188 1 90.38 292 GLY B C 1
ATOM 6653 O O . GLY B 1 292 ? 21.047 -27.219 -23.922 1 90.38 292 GLY B O 1
ATOM 6654 N N . LEU B 1 293 ? 19.531 -28.266 -25.266 1 88.69 293 LEU B N 1
ATOM 6655 C CA . LEU B 1 293 ? 20.531 -28.828 -26.156 1 88.69 293 LEU B CA 1
ATOM 6656 C C . LEU B 1 293 ? 21.172 -27.75 -27.016 1 88.69 293 LEU B C 1
ATOM 6658 O O . LEU B 1 293 ? 22.359 -27.859 -27.391 1 88.69 293 LEU B O 1
ATOM 6662 N N . VAL B 1 294 ? 20.422 -26.656 -27.234 1 89.69 294 VAL B N 1
ATOM 6663 C CA . VAL B 1 294 ? 20.891 -25.625 -28.156 1 89.69 294 VAL B CA 1
ATOM 6664 C C . VAL B 1 294 ? 21.281 -24.375 -27.375 1 89.69 294 VAL B C 1
ATOM 6666 O O . VAL B 1 294 ? 22.297 -23.734 -27.688 1 89.69 294 VAL B O 1
ATOM 6669 N N . LEU B 1 295 ? 20.438 -24.031 -26.422 1 92.06 295 LEU B N 1
ATOM 6670 C CA . LEU B 1 295 ? 20.641 -22.797 -25.672 1 92.06 295 LEU B CA 1
ATOM 6671 C C . LEU B 1 295 ? 20.484 -23.062 -24.172 1 92.06 295 LEU B C 1
ATOM 6673 O O . LEU B 1 295 ? 19.531 -22.578 -23.562 1 92.06 295 LEU B O 1
ATOM 6677 N N . PRO B 1 296 ? 21.453 -23.609 -23.578 1 89.12 296 PRO B N 1
ATOM 6678 C CA . PRO B 1 296 ? 21.344 -23.938 -22.156 1 89.12 296 PRO B CA 1
ATOM 6679 C C . PRO B 1 296 ? 21.188 -22.703 -21.266 1 89.12 296 PRO B C 1
ATOM 6681 O O . PRO B 1 296 ? 20.656 -22.797 -20.156 1 89.12 296 PRO B O 1
ATOM 6684 N N . GLN B 1 297 ? 21.547 -21.531 -21.766 1 90.12 297 GLN B N 1
ATOM 6685 C CA . GLN B 1 297 ? 21.469 -20.281 -21 1 90.12 297 GLN B CA 1
ATOM 6686 C C . GLN B 1 297 ? 20 -19.906 -20.734 1 90.12 297 GLN B C 1
ATOM 6688 O O . GLN B 1 297 ? 19.719 -19.094 -19.859 1 90.12 297 GLN B O 1
ATOM 6693 N N . ALA B 1 298 ? 19.156 -20.547 -21.469 1 93.75 298 ALA B N 1
ATOM 6694 C CA . ALA B 1 298 ? 17.734 -20.219 -21.359 1 93.75 298 ALA B CA 1
ATOM 6695 C C . ALA B 1 298 ? 17.062 -21.062 -20.281 1 93.75 298 ALA B C 1
ATOM 6697 O O . ALA B 1 298 ? 15.922 -20.797 -19.891 1 93.75 298 ALA B O 1
ATOM 6698 N N . LEU B 1 299 ? 17.766 -22.016 -19.734 1 91.69 299 LEU B N 1
ATOM 6699 C CA . LEU B 1 299 ? 17.172 -22.938 -18.766 1 91.69 299 LEU B CA 1
ATOM 6700 C C . LEU B 1 299 ? 17.297 -22.406 -17.344 1 91.69 299 LEU B C 1
ATOM 6702 O O . LEU B 1 299 ? 17.938 -21.375 -17.125 1 91.69 299 LEU B O 1
ATOM 6706 N N . GLY B 1 300 ? 16.562 -23 -16.453 1 90.38 300 GLY B N 1
ATOM 6707 C CA . GLY B 1 300 ? 16.656 -22.656 -15.047 1 90.38 300 GLY B CA 1
ATOM 6708 C C . GLY B 1 300 ? 15.82 -21.453 -14.672 1 90.38 300 GLY B C 1
ATOM 6709 O O . GLY B 1 300 ? 14.984 -21 -15.469 1 90.38 300 GLY B O 1
ATOM 6710 N N . SER B 1 301 ? 15.992 -20.953 -13.492 1 90.81 301 SER B N 1
ATOM 6711 C CA . SER B 1 301 ? 15.156 -19.906 -12.93 1 90.81 301 SER B CA 1
ATOM 6712 C C . SER B 1 301 ? 15.453 -18.562 -13.586 1 90.81 301 SER B C 1
ATOM 6714 O O . SER B 1 301 ? 14.578 -17.688 -13.648 1 90.81 301 SER B O 1
ATOM 6716 N N . GLY B 1 302 ? 16.625 -18.328 -14.086 1 89.69 302 GLY B N 1
ATOM 6717 C CA . GLY B 1 302 ? 16.922 -17.062 -14.758 1 89.69 302 GLY B CA 1
ATOM 6718 C C . GLY B 1 302 ? 18.344 -16.578 -14.484 1 89.69 302 GLY B C 1
ATOM 6719 O O . GLY B 1 302 ? 18.797 -15.633 -15.125 1 89.69 302 GLY B O 1
ATOM 6720 N N . GLU B 1 303 ? 19.094 -17.25 -13.672 1 88.12 303 GLU B N 1
ATOM 6721 C CA . GLU B 1 303 ? 20.422 -16.797 -13.281 1 88.12 303 GLU B CA 1
ATOM 6722 C C . GLU B 1 303 ? 21.375 -16.781 -14.469 1 88.12 303 GLU B C 1
ATOM 6724 O O . GLU B 1 303 ? 22.141 -15.836 -14.656 1 88.12 303 GLU B O 1
ATOM 6729 N N . MET B 1 304 ? 21.25 -17.812 -15.258 1 89.25 304 MET B N 1
ATOM 6730 C CA . MET B 1 304 ? 22.125 -17.891 -16.422 1 89.25 304 MET B CA 1
ATOM 6731 C C . MET B 1 304 ? 21.766 -16.812 -17.453 1 89.25 304 MET B C 1
ATOM 6733 O O . MET B 1 304 ? 22.656 -16.219 -18.062 1 89.25 304 MET B O 1
ATOM 6737 N N . ALA B 1 305 ? 20.516 -16.641 -17.578 1 93.5 305 ALA B N 1
ATOM 6738 C CA . ALA B 1 305 ? 20.047 -15.602 -18.5 1 93.5 305 ALA B CA 1
ATOM 6739 C C . ALA B 1 305 ? 20.484 -14.219 -18.031 1 93.5 305 ALA B C 1
ATOM 6741 O O . ALA B 1 305 ? 20.922 -13.391 -18.828 1 93.5 305 ALA B O 1
ATOM 6742 N N . ILE B 1 306 ? 20.391 -14 -16.766 1 93.88 306 ILE B N 1
ATOM 6743 C CA . ILE B 1 306 ? 20.781 -12.719 -16.188 1 93.88 306 ILE B CA 1
ATOM 6744 C C . ILE B 1 306 ? 22.297 -12.539 -16.312 1 93.88 306 ILE B C 1
ATOM 6746 O O . ILE B 1 306 ? 22.781 -11.453 -16.625 1 93.88 306 ILE B O 1
ATOM 6750 N N . GLY B 1 307 ? 23 -13.617 -16.062 1 91.38 307 GLY B N 1
ATOM 6751 C CA . GLY B 1 307 ? 24.438 -13.57 -16.234 1 91.38 307 GLY B CA 1
ATOM 6752 C C . GLY B 1 307 ? 24.859 -13.203 -17.641 1 91.38 307 GLY B C 1
ATOM 6753 O O . GLY B 1 307 ? 25.812 -12.43 -17.828 1 91.38 307 GLY B O 1
ATOM 6754 N N . LEU B 1 308 ? 24.172 -13.75 -18.594 1 92.31 308 LEU B N 1
ATOM 6755 C CA . LEU B 1 308 ? 24.438 -13.438 -19.984 1 92.31 308 LEU B CA 1
ATOM 6756 C C . LEU B 1 308 ? 24.125 -11.977 -20.297 1 92.31 308 LEU B C 1
ATOM 6758 O O . LEU B 1 308 ? 24.875 -11.305 -21 1 92.31 308 LEU B O 1
ATOM 6762 N N . ALA B 1 309 ? 23.078 -11.492 -19.734 1 93.94 309 ALA B N 1
ATOM 6763 C CA . ALA B 1 309 ? 22.609 -10.125 -19.984 1 93.94 309 ALA B CA 1
ATOM 6764 C C . ALA B 1 309 ? 23.609 -9.102 -19.453 1 93.94 309 ALA B C 1
ATOM 6766 O O . ALA B 1 309 ? 23.734 -8.008 -20.016 1 93.94 309 ALA B O 1
ATOM 6767 N N . VAL B 1 310 ? 24.297 -9.477 -18.406 1 91.12 310 VAL B N 1
ATOM 6768 C CA . VAL B 1 310 ? 25.188 -8.508 -17.75 1 91.12 310 VAL B CA 1
ATOM 6769 C C . VAL B 1 310 ? 26.625 -8.758 -18.188 1 91.12 310 VAL B C 1
ATOM 6771 O O . VAL B 1 310 ? 27.531 -7.996 -17.844 1 91.12 310 VAL B O 1
ATOM 6774 N N . SER B 1 311 ? 26.812 -9.773 -18.938 1 89 311 SER B N 1
ATOM 6775 C CA . SER B 1 311 ? 28.172 -10.086 -19.406 1 89 311 SER B CA 1
ATOM 6776 C C . SER B 1 311 ? 28.703 -8.984 -20.312 1 89 311 SER B C 1
ATOM 6778 O O . SER B 1 311 ? 27.938 -8.133 -20.781 1 89 311 SER B O 1
ATOM 6780 N N . ASP B 1 312 ? 29.969 -9.086 -20.469 1 85.94 312 ASP B N 1
ATOM 6781 C CA . ASP B 1 312 ? 30.641 -8.047 -21.25 1 85.94 312 ASP B CA 1
ATOM 6782 C C . ASP B 1 312 ? 30.328 -8.195 -22.734 1 85.94 312 ASP B C 1
ATOM 6784 O O . ASP B 1 312 ? 30.734 -9.18 -23.359 1 85.94 312 ASP B O 1
ATOM 6788 N N . ASN B 1 313 ? 29.625 -7.336 -23.312 1 84.12 313 ASN B N 1
ATOM 6789 C CA . ASN B 1 313 ? 29.328 -7.145 -24.734 1 84.12 313 ASN B CA 1
ATOM 6790 C C . ASN B 1 313 ? 28.766 -8.414 -25.359 1 84.12 313 ASN B C 1
ATOM 6792 O O . ASN B 1 313 ? 29.312 -8.922 -26.344 1 84.12 313 ASN B O 1
ATOM 6796 N N . PRO B 1 314 ? 27.75 -8.906 -24.859 1 89.62 314 PRO B N 1
ATOM 6797 C CA . PRO B 1 314 ? 27.125 -10.07 -25.484 1 89.62 314 PRO B CA 1
ATOM 6798 C C . PRO B 1 314 ? 26.578 -9.766 -26.875 1 89.62 314 PRO B C 1
ATOM 6800 O O . PRO B 1 314 ? 26.094 -8.656 -27.125 1 89.62 314 PRO B O 1
ATOM 6803 N N . ALA B 1 315 ? 26.688 -10.758 -27.766 1 93.75 315 ALA B N 1
ATOM 6804 C CA . ALA B 1 315 ? 26.141 -10.594 -29.109 1 93.75 315 ALA B CA 1
ATOM 6805 C C . ALA B 1 315 ? 24.625 -10.445 -29.062 1 93.75 315 ALA B C 1
ATOM 6807 O O . ALA B 1 315 ? 23.938 -11.211 -28.375 1 93.75 315 ALA B O 1
ATOM 6808 N N . ILE B 1 316 ? 24.125 -9.516 -29.797 1 94.69 316 ILE B N 1
ATOM 6809 C CA . ILE B 1 316 ? 22.703 -9.195 -29.781 1 94.69 316 ILE B CA 1
ATOM 6810 C C . ILE B 1 316 ? 21.906 -10.398 -30.297 1 94.69 316 ILE B C 1
ATOM 6812 O O . ILE B 1 316 ? 20.797 -10.664 -29.812 1 94.69 316 ILE B O 1
ATOM 6816 N N . TRP B 1 317 ? 22.422 -11.164 -31.203 1 95.62 317 TRP B N 1
ATOM 6817 C CA . TRP B 1 317 ? 21.719 -12.312 -31.766 1 95.62 317 TRP B CA 1
ATOM 6818 C C . TRP B 1 317 ? 21.609 -13.438 -30.75 1 95.62 317 TRP B C 1
ATOM 6820 O O . TRP B 1 317 ? 20.625 -14.172 -30.719 1 95.62 317 TRP B O 1
ATOM 6830 N N . LEU B 1 318 ? 22.656 -13.57 -29.969 1 95.75 318 LEU B N 1
ATOM 6831 C CA . LEU B 1 318 ? 22.609 -14.57 -28.906 1 95.75 318 LEU B CA 1
ATOM 6832 C C . LEU B 1 318 ? 21.578 -14.188 -27.844 1 95.75 318 LEU B C 1
ATOM 6834 O O . LEU B 1 318 ? 20.844 -15.047 -27.359 1 95.75 318 LEU B O 1
ATOM 6838 N N . LEU B 1 319 ? 21.594 -12.891 -27.531 1 97.12 319 LEU B N 1
ATOM 6839 C CA . LEU B 1 319 ? 20.625 -12.406 -26.562 1 97.12 319 LEU B CA 1
ATOM 6840 C C . LEU B 1 319 ? 19.203 -12.656 -27.047 1 97.12 319 LEU B C 1
ATOM 6842 O O . LEU B 1 319 ? 18.328 -13.086 -26.281 1 97.12 319 LEU B O 1
ATOM 6846 N N . LEU B 1 320 ? 18.953 -12.391 -28.281 1 97.56 320 LEU B N 1
ATOM 6847 C CA . LEU B 1 320 ? 17.641 -12.578 -28.859 1 97.56 320 LEU B CA 1
ATOM 6848 C C . LEU B 1 320 ? 17.25 -14.055 -28.875 1 97.56 320 LEU B C 1
ATOM 6850 O O . LEU B 1 320 ? 16.109 -14.406 -28.578 1 97.56 320 LEU B O 1
ATOM 6854 N N . ALA B 1 321 ? 18.203 -14.883 -29.234 1 97.25 321 ALA B N 1
ATOM 6855 C CA . ALA B 1 321 ? 17.953 -16.312 -29.281 1 97.25 321 ALA B CA 1
ATOM 6856 C C . ALA B 1 321 ? 17.625 -16.859 -27.891 1 97.25 321 ALA B C 1
ATOM 6858 O O . ALA B 1 321 ? 16.672 -17.641 -27.734 1 97.25 321 ALA B O 1
ATOM 6859 N N . VAL B 1 322 ? 18.359 -16.438 -26.938 1 97.31 322 VAL B N 1
ATOM 6860 C CA . VAL B 1 322 ? 18.156 -16.922 -25.562 1 97.31 322 VAL B CA 1
ATOM 6861 C C . VAL B 1 322 ? 16.844 -16.359 -25.016 1 97.31 322 VAL B C 1
ATOM 6863 O O . VAL B 1 322 ? 16.141 -17.047 -24.281 1 97.31 322 VAL B O 1
ATOM 6866 N N . LEU B 1 323 ? 16.531 -15.102 -25.359 1 98.25 323 LEU B N 1
ATOM 6867 C CA . LEU B 1 323 ? 15.266 -14.5 -24.953 1 98.25 323 LEU B CA 1
ATOM 6868 C C . LEU B 1 323 ? 14.086 -15.312 -25.469 1 98.25 323 LEU B C 1
ATOM 6870 O O . LEU B 1 323 ? 13.188 -15.664 -24.703 1 98.25 323 LEU B O 1
ATOM 6874 N N . LEU B 1 324 ? 14.094 -15.617 -26.703 1 98.12 324 LEU B N 1
ATOM 6875 C CA . LEU B 1 324 ? 13 -16.375 -27.312 1 98.12 324 LEU B CA 1
ATOM 6876 C C . LEU B 1 324 ? 12.93 -17.781 -26.719 1 98.12 324 LEU B C 1
ATOM 6878 O O . LEU B 1 324 ? 11.836 -18.281 -26.422 1 98.12 324 LEU B O 1
ATOM 6882 N N . ALA B 1 325 ? 14.086 -18.391 -26.578 1 97.69 325 ALA B N 1
ATOM 6883 C CA . ALA B 1 325 ? 14.141 -19.734 -26 1 97.69 325 ALA B CA 1
ATOM 6884 C C . ALA B 1 325 ? 13.609 -19.734 -24.578 1 97.69 325 ALA B C 1
ATOM 6886 O O . ALA B 1 325 ? 12.883 -20.656 -24.172 1 97.69 325 ALA B O 1
ATOM 6887 N N . LYS B 1 326 ? 13.969 -18.75 -23.766 1 98 326 LYS B N 1
ATOM 6888 C CA . LYS B 1 326 ? 13.516 -18.688 -22.391 1 98 326 LYS B CA 1
ATOM 6889 C C . LYS B 1 326 ? 12.008 -18.453 -22.312 1 98 326 LYS B C 1
ATOM 6891 O O . LYS B 1 326 ? 11.328 -19 -21.453 1 98 326 LYS B O 1
ATOM 6896 N N . ILE B 1 327 ? 11.523 -17.609 -23.203 1 98.44 327 ILE B N 1
ATOM 6897 C CA . ILE B 1 327 ? 10.086 -17.359 -23.25 1 98.44 327 ILE B CA 1
ATOM 6898 C C . ILE B 1 327 ? 9.344 -18.656 -23.531 1 98.44 327 ILE B C 1
ATOM 6900 O O . ILE B 1 327 ? 8.398 -19 -22.828 1 98.44 327 ILE B O 1
ATOM 6904 N N . VAL B 1 328 ? 9.82 -19.375 -24.484 1 98.31 328 VAL B N 1
ATOM 6905 C CA . VAL B 1 328 ? 9.172 -20.625 -24.891 1 98.31 328 VAL B CA 1
ATOM 6906 C C . VAL B 1 328 ? 9.297 -21.656 -23.75 1 98.31 328 VAL B C 1
ATOM 6908 O O . VAL B 1 328 ? 8.328 -22.344 -23.422 1 98.31 328 VAL B O 1
ATOM 6911 N N . ALA B 1 329 ? 10.477 -21.766 -23.188 1 97.88 329 ALA B N 1
ATOM 6912 C CA . ALA B 1 329 ? 10.711 -22.719 -22.109 1 97.88 329 ALA B CA 1
ATOM 6913 C C . ALA B 1 329 ? 9.82 -22.406 -20.906 1 97.88 329 ALA B C 1
ATOM 6915 O O . ALA B 1 329 ? 9.273 -23.312 -20.266 1 97.88 329 ALA B O 1
ATOM 6916 N N . THR B 1 330 ? 9.695 -21.156 -20.578 1 98.12 330 THR B N 1
ATOM 6917 C CA . THR B 1 330 ? 8.906 -20.734 -19.438 1 98.12 330 THR B CA 1
ATOM 6918 C C . THR B 1 330 ? 7.418 -20.984 -19.688 1 98.12 330 THR B C 1
ATOM 6920 O O . THR B 1 330 ? 6.715 -21.484 -18.812 1 98.12 330 THR B O 1
ATOM 6923 N N . ILE B 1 331 ? 6.941 -20.625 -20.875 1 97.94 331 ILE B N 1
ATOM 6924 C CA . ILE B 1 331 ? 5.543 -20.828 -21.234 1 97.94 331 ILE B CA 1
ATOM 6925 C C . ILE B 1 331 ? 5.223 -22.328 -21.203 1 97.94 331 ILE B C 1
ATOM 6927 O O . ILE B 1 331 ? 4.168 -22.734 -20.719 1 97.94 331 ILE B O 1
ATOM 6931 N N . ALA B 1 332 ? 6.145 -23.109 -21.703 1 97.44 332 ALA B N 1
ATOM 6932 C CA . ALA B 1 332 ? 5.941 -24.562 -21.703 1 97.44 332 ALA B CA 1
ATOM 6933 C C . ALA B 1 332 ? 5.918 -25.109 -20.281 1 97.44 332 ALA B C 1
ATOM 6935 O O . ALA B 1 332 ? 5.055 -25.922 -19.938 1 97.44 332 ALA B O 1
ATOM 6936 N N . ALA B 1 333 ? 6.848 -24.672 -19.453 1 97 333 ALA B N 1
ATOM 6937 C CA . ALA B 1 333 ? 6.941 -25.188 -18.094 1 97 333 ALA B CA 1
ATOM 6938 C C . ALA B 1 333 ? 5.727 -24.766 -17.266 1 97 333 ALA B C 1
ATOM 6940 O O . ALA B 1 333 ? 4.969 -25.609 -16.797 1 97 333 ALA B O 1
ATOM 6941 N N . ILE B 1 334 ? 5.445 -23.516 -17.188 1 94.94 334 ILE B N 1
ATOM 6942 C CA . ILE B 1 334 ? 4.375 -22.984 -16.344 1 94.94 334 ILE B CA 1
ATOM 6943 C C . ILE B 1 334 ? 3.021 -23.281 -16.984 1 94.94 334 ILE B C 1
ATOM 6945 O O . ILE B 1 334 ? 2.082 -23.688 -16.281 1 94.94 334 ILE B O 1
ATOM 6949 N N . GLY B 1 335 ? 2.926 -23.141 -18.219 1 94.5 335 GLY B N 1
ATOM 6950 C CA . GLY B 1 335 ? 1.669 -23.328 -18.922 1 94.5 335 GLY B CA 1
ATOM 6951 C C . GLY B 1 335 ? 1.197 -24.766 -18.906 1 94.5 335 GLY B C 1
ATOM 6952 O O . GLY B 1 335 ? -0.007 -25.031 -18.922 1 94.5 335 GLY B O 1
ATOM 6953 N N . LEU B 1 336 ? 2.145 -25.672 -18.938 1 95.06 336 LEU B N 1
ATOM 6954 C CA . LEU B 1 336 ? 1.777 -27.078 -19 1 95.06 336 LEU B CA 1
ATOM 6955 C C . LEU B 1 336 ? 1.754 -27.703 -17.609 1 95.06 336 LEU B C 1
ATOM 6957 O O . LEU B 1 336 ? 1.585 -28.906 -17.453 1 95.06 336 LEU B O 1
ATOM 6961 N N . GLY B 1 337 ? 1.992 -26.891 -16.609 1 91.56 337 GLY B N 1
ATOM 6962 C CA . GLY B 1 337 ? 1.603 -27.328 -15.281 1 91.56 337 GLY B CA 1
ATOM 6963 C C . GLY B 1 337 ? 2.787 -27.672 -14.391 1 91.56 337 GLY B C 1
ATOM 6964 O O . GLY B 1 337 ? 2.621 -28.266 -13.328 1 91.56 337 GLY B O 1
ATOM 6965 N N . ILE B 1 338 ? 4.023 -27.391 -14.781 1 94.19 338 ILE B N 1
ATOM 6966 C CA . ILE B 1 338 ? 5.16 -27.578 -13.883 1 94.19 338 ILE B CA 1
ATOM 6967 C C . ILE B 1 338 ? 5.012 -26.688 -12.656 1 94.19 338 ILE B C 1
ATOM 6969 O O . ILE B 1 338 ? 4.832 -25.484 -12.781 1 94.19 338 ILE B O 1
ATOM 6973 N N . PRO B 1 339 ? 5.012 -27.281 -11.453 1 92.25 339 PRO B N 1
ATOM 6974 C CA . PRO B 1 339 ? 4.707 -26.531 -10.234 1 92.25 339 PRO B CA 1
ATOM 6975 C C . PRO B 1 339 ? 5.867 -25.656 -9.766 1 92.25 339 PRO B C 1
ATOM 6977 O O . PRO B 1 339 ? 6.43 -25.906 -8.695 1 92.25 339 PRO B O 1
ATOM 6980 N N . GLY B 1 340 ? 6.215 -24.672 -10.43 1 92.56 340 GLY B N 1
ATOM 6981 C CA . GLY B 1 340 ? 7.219 -23.688 -10.055 1 92.56 340 GLY B CA 1
ATOM 6982 C C . GLY B 1 340 ? 6.707 -22.266 -10.109 1 92.56 340 GLY B C 1
ATOM 6983 O O . GLY B 1 340 ? 5.543 -22.031 -10.453 1 92.56 340 GLY B O 1
ATOM 6984 N N . GLY B 1 341 ? 7.523 -21.406 -9.688 1 93.69 341 GLY B N 1
ATOM 6985 C CA . GLY B 1 341 ? 7.172 -19.984 -9.703 1 93.69 341 GLY B CA 1
ATOM 6986 C C . GLY B 1 341 ? 7.473 -19.312 -11.031 1 93.69 341 GLY B C 1
ATOM 6987 O O . GLY B 1 341 ? 8.305 -19.797 -11.805 1 93.69 341 GLY B O 1
ATOM 6988 N N . ILE B 1 342 ? 6.848 -18.25 -11.266 1 95.19 342 ILE B N 1
ATOM 6989 C CA . ILE B 1 342 ? 6.973 -17.578 -12.547 1 95.19 342 ILE B CA 1
ATOM 6990 C C . ILE B 1 342 ? 7.906 -16.375 -12.414 1 95.19 342 ILE B C 1
ATOM 6992 O O . ILE B 1 342 ? 8.43 -15.875 -13.406 1 95.19 342 ILE B O 1
ATOM 6996 N N . ILE B 1 343 ? 8.18 -15.883 -11.234 1 94.69 343 ILE B N 1
ATOM 6997 C CA . ILE B 1 343 ? 8.875 -14.625 -11 1 94.69 343 ILE B CA 1
ATOM 6998 C C . ILE B 1 343 ? 10.32 -14.742 -11.469 1 94.69 343 ILE B C 1
ATOM 7000 O O . ILE B 1 343 ? 10.836 -13.859 -12.156 1 94.69 343 ILE B O 1
ATOM 7004 N N . GLY B 1 344 ? 11 -15.836 -11.164 1 94.81 344 GLY B N 1
ATOM 7005 C CA . GLY B 1 344 ? 12.375 -16.047 -11.57 1 94.81 344 GLY B CA 1
ATOM 7006 C C . GLY B 1 344 ? 12.578 -15.922 -13.07 1 94.81 344 GLY B C 1
ATOM 7007 O O . GLY B 1 344 ? 13.352 -15.078 -13.539 1 94.81 344 GLY B O 1
ATOM 7008 N N . PRO B 1 345 ? 11.883 -16.719 -13.797 1 97.06 345 PRO B N 1
ATOM 7009 C CA . PRO B 1 345 ? 11.992 -16.625 -15.25 1 97.06 345 PRO B CA 1
ATOM 7010 C C . PRO B 1 345 ? 11.648 -15.234 -15.789 1 97.06 345 PRO B C 1
ATOM 7012 O O . PRO B 1 345 ? 12.242 -14.789 -16.781 1 97.06 345 PRO B O 1
ATOM 7015 N N . LEU B 1 346 ? 10.703 -14.578 -15.141 1 97.5 346 LEU B N 1
ATOM 7016 C CA . LEU B 1 346 ? 10.352 -13.234 -15.578 1 97.5 346 LEU B CA 1
ATOM 7017 C C . LEU B 1 346 ? 11.531 -12.281 -15.414 1 97.5 346 LEU B C 1
ATOM 7019 O O . LEU B 1 346 ? 11.742 -11.398 -16.25 1 97.5 346 LEU B O 1
ATOM 7023 N N . TYR B 1 347 ? 12.242 -12.477 -14.344 1 96.69 347 TYR B N 1
ATOM 7024 C CA . TYR B 1 347 ? 13.461 -11.688 -14.172 1 96.69 347 TYR B CA 1
ATOM 7025 C C . TYR B 1 347 ? 14.453 -11.969 -15.297 1 96.69 347 TYR B C 1
ATOM 7027 O O . TYR B 1 347 ? 15.055 -11.047 -15.844 1 96.69 347 TYR B O 1
ATOM 7035 N N . GLY B 1 348 ? 14.625 -13.25 -15.633 1 97.06 348 GLY B N 1
ATOM 7036 C CA . GLY B 1 348 ? 15.523 -13.617 -16.719 1 97.06 348 GLY B CA 1
ATOM 7037 C C . GLY B 1 348 ? 15.102 -13.039 -18.047 1 97.06 348 GLY B C 1
ATOM 7038 O O . GLY B 1 348 ? 15.93 -12.461 -18.766 1 97.06 348 GLY B O 1
ATOM 7039 N N . ILE B 1 349 ? 13.867 -13.18 -18.359 1 98.31 349 ILE B N 1
ATOM 7040 C CA . ILE B 1 349 ? 13.32 -12.648 -19.609 1 98.31 349 ILE B CA 1
ATOM 7041 C C . ILE B 1 349 ? 13.469 -11.133 -19.641 1 98.31 349 ILE B C 1
ATOM 7043 O O . ILE B 1 349 ? 13.867 -10.555 -20.656 1 98.31 349 ILE B O 1
ATOM 7047 N N . GLY B 1 350 ? 13.141 -10.539 -18.531 1 98.06 350 GLY B N 1
ATOM 7048 C CA . GLY B 1 350 ? 13.273 -9.094 -18.438 1 98.06 350 GLY B CA 1
ATOM 7049 C C . GLY B 1 350 ? 14.703 -8.617 -18.562 1 98.06 350 GLY B C 1
ATOM 7050 O O . GLY B 1 350 ? 14.961 -7.586 -19.203 1 98.06 350 GLY B O 1
ATOM 7051 N N . ALA B 1 351 ? 15.586 -9.336 -17.922 1 97.38 351 ALA B N 1
ATOM 7052 C CA . ALA B 1 351 ? 17 -8.977 -18.016 1 97.38 351 ALA B CA 1
ATOM 7053 C C . ALA B 1 351 ? 17.484 -9.016 -19.469 1 97.38 351 ALA B C 1
ATOM 7055 O O . ALA B 1 351 ? 18.156 -8.094 -19.922 1 97.38 351 ALA B O 1
ATOM 7056 N N . LEU B 1 352 ? 17.125 -10.078 -20.156 1 97.94 352 LEU B N 1
ATOM 7057 C CA . LEU B 1 352 ? 17.5 -10.219 -21.547 1 97.94 352 LEU B CA 1
ATOM 7058 C C . LEU B 1 352 ? 16.875 -9.117 -22.391 1 97.94 352 LEU B C 1
ATOM 7060 O O . LEU B 1 352 ? 17.531 -8.508 -23.234 1 97.94 352 LEU B O 1
ATOM 7064 N N . GLY B 1 353 ? 15.594 -8.852 -22.172 1 97.56 353 GLY B N 1
ATOM 7065 C CA . GLY B 1 353 ? 14.914 -7.781 -22.875 1 97.56 353 GLY B CA 1
ATOM 7066 C C . GLY B 1 353 ? 15.531 -6.418 -22.641 1 97.56 353 GLY B C 1
ATOM 7067 O O . GLY B 1 353 ? 15.688 -5.629 -23.578 1 97.56 353 GLY B O 1
ATOM 7068 N N . GLY B 1 354 ? 15.828 -6.156 -21.391 1 96.62 354 GLY B N 1
ATOM 7069 C CA . GLY B 1 354 ? 16.484 -4.902 -21.062 1 96.62 354 GLY B CA 1
ATOM 7070 C C . GLY B 1 354 ? 17.844 -4.742 -21.719 1 96.62 354 GLY B C 1
ATOM 7071 O O . GLY B 1 354 ? 18.188 -3.66 -22.188 1 96.62 354 GLY B O 1
ATOM 7072 N N . ALA B 1 355 ? 18.594 -5.812 -21.719 1 96.12 355 ALA B N 1
ATOM 7073 C CA . ALA B 1 355 ? 19.922 -5.785 -22.344 1 96.12 355 ALA B CA 1
ATOM 7074 C C . ALA B 1 355 ? 19.812 -5.555 -23.859 1 96.12 355 ALA B C 1
ATOM 7076 O O . ALA B 1 355 ? 20.594 -4.801 -24.438 1 96.12 355 ALA B O 1
ATOM 7077 N N . ILE B 1 356 ? 18.906 -6.207 -24.5 1 97 356 ILE B N 1
ATOM 7078 C CA . ILE B 1 356 ? 18.688 -6.035 -25.938 1 97 356 ILE B CA 1
ATOM 7079 C C . ILE B 1 356 ? 18.281 -4.594 -26.219 1 97 356 ILE B C 1
ATOM 7081 O O . ILE B 1 356 ? 18.766 -3.982 -27.172 1 97 356 ILE B O 1
ATOM 7085 N N . LEU B 1 357 ? 17.406 -4.094 -25.406 1 95.81 357 LEU B N 1
ATOM 7086 C CA . LEU B 1 357 ? 16.953 -2.717 -25.562 1 95.81 357 LEU B CA 1
ATOM 7087 C C . LEU B 1 357 ? 18.125 -1.743 -25.406 1 95.81 357 LEU B C 1
ATOM 7089 O O . LEU B 1 357 ? 18.219 -0.757 -26.141 1 95.81 357 LEU B O 1
ATOM 7093 N N . ALA B 1 358 ? 18.922 -1.996 -24.453 1 94.62 358 ALA B N 1
ATOM 7094 C CA . ALA B 1 358 ? 20.094 -1.146 -24.234 1 94.62 358 ALA B CA 1
ATOM 7095 C C . ALA B 1 358 ? 21.016 -1.146 -25.453 1 94.62 358 ALA B C 1
ATOM 7097 O O . ALA B 1 358 ? 21.453 -0.088 -25.906 1 94.62 358 ALA B O 1
ATOM 7098 N N . GLN B 1 359 ? 21.281 -2.316 -26 1 95.19 359 GLN B N 1
ATOM 7099 C CA . GLN B 1 359 ? 22.172 -2.432 -27.156 1 95.19 359 GLN B CA 1
ATOM 7100 C C . GLN B 1 359 ? 21.531 -1.823 -28.406 1 95.19 359 GLN B C 1
ATOM 7102 O O . GLN B 1 359 ? 22.219 -1.14 -29.172 1 95.19 359 GLN B O 1
ATOM 7107 N N . ALA B 1 360 ? 20.312 -2.088 -28.562 1 94.5 360 ALA B N 1
ATOM 7108 C CA . ALA B 1 360 ? 19.609 -1.545 -29.734 1 94.5 360 ALA B CA 1
ATOM 7109 C C . ALA B 1 360 ? 19.562 -0.02 -29.672 1 94.5 360 ALA B C 1
ATOM 7111 O O . ALA B 1 360 ? 19.75 0.647 -30.703 1 94.5 360 ALA B O 1
ATOM 7112 N N . THR B 1 361 ? 19.281 0.534 -28.531 1 93.69 361 THR B N 1
ATOM 7113 C CA . THR B 1 361 ? 19.219 1.983 -28.375 1 93.69 361 THR B CA 1
ATOM 7114 C C . THR B 1 361 ? 20.609 2.6 -28.484 1 93.69 361 THR B C 1
ATOM 7116 O O . THR B 1 361 ? 20.75 3.721 -28.984 1 93.69 361 THR B O 1
ATOM 7119 N N . ALA B 1 362 ? 21.562 1.864 -28.031 1 93 362 ALA B N 1
ATOM 7120 C CA . ALA B 1 362 ? 22.938 2.355 -28.094 1 93 362 ALA B CA 1
ATOM 7121 C C . ALA B 1 362 ? 23.422 2.484 -29.531 1 93 362 ALA B C 1
ATOM 7123 O O . ALA B 1 362 ? 24.297 3.297 -29.828 1 93 362 ALA B O 1
ATOM 7124 N N . LEU B 1 363 ? 22.875 1.698 -30.438 1 91.44 363 LEU B N 1
ATOM 7125 C CA . LEU B 1 363 ? 23.203 1.79 -31.859 1 91.44 363 LEU B CA 1
ATOM 7126 C C . LEU B 1 363 ? 22.766 3.133 -32.438 1 91.44 363 LEU B C 1
ATOM 7128 O O . LEU B 1 363 ? 23.453 3.697 -33.281 1 91.44 363 LEU B O 1
ATOM 7132 N N . LEU B 1 364 ? 21.688 3.639 -31.906 1 92 364 LEU B N 1
ATOM 7133 C CA . LEU B 1 364 ? 21.141 4.91 -32.375 1 92 364 LEU B CA 1
ATOM 7134 C C . LEU B 1 364 ? 21.672 6.066 -31.531 1 92 364 LEU B C 1
ATOM 7136 O O . LEU B 1 364 ? 21.859 7.172 -32.031 1 92 364 LEU B O 1
ATOM 7140 N N . PHE B 1 365 ? 21.812 5.766 -30.234 1 93.31 365 PHE B N 1
ATOM 7141 C CA . PHE B 1 365 ? 22.281 6.758 -29.281 1 93.31 365 PHE B CA 1
ATOM 7142 C C . PHE B 1 365 ? 23.422 6.203 -28.438 1 93.31 365 PHE B C 1
ATOM 7144 O O . PHE B 1 365 ? 23.188 5.711 -27.328 1 93.31 365 PHE B O 1
ATOM 7151 N N . PRO B 1 366 ? 24.656 6.434 -28.812 1 90.44 366 PRO B N 1
ATOM 7152 C CA . PRO B 1 366 ? 25.812 5.84 -28.141 1 90.44 366 PRO B CA 1
ATOM 7153 C C . PRO B 1 366 ? 25.938 6.262 -26.672 1 90.44 366 PRO B C 1
ATOM 7155 O O . PRO B 1 366 ? 26.578 5.578 -25.875 1 90.44 366 PRO B O 1
ATOM 7158 N N . SER B 1 367 ? 25.25 7.289 -26.312 1 90 367 SER B N 1
ATOM 7159 C CA . SER B 1 367 ? 25.312 7.793 -24.938 1 90 367 SER B CA 1
ATOM 7160 C C . SER B 1 367 ? 24.625 6.832 -23.969 1 90 367 SER B C 1
ATOM 7162 O O . SER B 1 367 ? 24.812 6.934 -22.75 1 90 367 SER B O 1
ATOM 7164 N N . VAL B 1 368 ? 23.984 5.832 -24.469 1 90.75 368 VAL B N 1
ATOM 7165 C CA . VAL B 1 368 ? 23.203 4.906 -23.641 1 90.75 368 VAL B CA 1
ATOM 7166 C C . VAL B 1 368 ? 24.094 3.744 -23.203 1 90.75 368 VAL B C 1
ATOM 7168 O O . VAL B 1 368 ? 23.781 3.055 -22.219 1 90.75 368 VAL B O 1
ATOM 7171 N N . ALA B 1 369 ? 25.25 3.49 -23.766 1 88.56 369 ALA B N 1
ATOM 7172 C CA . ALA B 1 369 ? 26.094 2.314 -23.594 1 88.56 369 ALA B CA 1
ATOM 7173 C C . ALA B 1 369 ? 26.516 2.139 -22.141 1 88.56 369 ALA B C 1
ATOM 7175 O O . ALA B 1 369 ? 26.5 1.022 -21.609 1 88.56 369 ALA B O 1
ATOM 7176 N N . PRO B 1 370 ? 26.781 3.301 -21.453 1 88.75 370 PRO B N 1
ATOM 7177 C CA . PRO B 1 370 ? 27.219 3.148 -20.062 1 88.75 370 PRO B CA 1
ATOM 7178 C C . PRO B 1 370 ? 26.078 2.723 -19.125 1 88.75 370 PRO B C 1
ATOM 7180 O O . PRO B 1 370 ? 26.344 2.312 -18 1 88.75 370 PRO B O 1
ATOM 7183 N N . TYR B 1 371 ? 24.891 2.711 -19.594 1 92.31 371 TYR B N 1
ATOM 7184 C CA . TYR B 1 371 ? 23.75 2.463 -18.703 1 92.31 371 TYR B CA 1
ATOM 7185 C C . TYR B 1 371 ? 23.125 1.104 -19 1 92.31 371 TYR B C 1
ATOM 7187 O O . TYR B 1 371 ? 21.953 0.882 -18.703 1 92.31 371 TYR B O 1
ATOM 7195 N N . ALA B 1 372 ? 23.875 0.175 -19.578 1 91.75 372 ALA B N 1
ATOM 7196 C CA . ALA B 1 372 ? 23.375 -1.151 -19.938 1 91.75 372 ALA B CA 1
ATOM 7197 C C . ALA B 1 372 ? 22.891 -1.905 -18.703 1 91.75 372 ALA B C 1
ATOM 7199 O O . ALA B 1 372 ? 21.875 -2.611 -18.75 1 91.75 372 ALA B O 1
ATOM 7200 N N . GLY B 1 373 ? 23.656 -1.763 -17.625 1 91.75 373 GLY B N 1
ATOM 7201 C CA . GLY B 1 373 ? 23.25 -2.396 -16.391 1 91.75 373 GLY B CA 1
ATOM 7202 C C . GLY B 1 373 ? 21.891 -1.916 -15.891 1 91.75 373 GLY B C 1
ATOM 7203 O O . GLY B 1 373 ? 21.062 -2.717 -15.438 1 91.75 373 GLY B O 1
ATOM 7204 N N . LEU B 1 374 ? 21.672 -0.67 -15.961 1 93.62 374 LEU B N 1
ATOM 7205 C CA . LEU B 1 374 ? 20.406 -0.095 -15.531 1 93.62 374 LEU B CA 1
ATOM 7206 C C . LEU B 1 374 ? 19.25 -0.583 -16.406 1 93.62 374 LEU B C 1
ATOM 7208 O O . LEU B 1 374 ? 18.188 -0.917 -15.914 1 93.62 374 LEU B O 1
ATOM 7212 N N . TYR B 1 375 ? 19.484 -0.662 -17.656 1 94.88 375 TYR B N 1
ATOM 7213 C CA . TYR B 1 375 ? 18.469 -1.154 -18.578 1 94.88 375 TYR B CA 1
ATOM 7214 C C . TYR B 1 375 ? 18.094 -2.598 -18.266 1 94.88 375 TYR B C 1
ATOM 7216 O O . TYR B 1 375 ? 16.922 -2.982 -18.375 1 94.88 375 TYR B O 1
ATOM 7224 N N . THR B 1 376 ? 19.078 -3.377 -17.938 1 94.81 376 THR B N 1
ATOM 7225 C CA . THR B 1 376 ? 18.844 -4.77 -17.578 1 94.81 376 THR B CA 1
ATOM 7226 C C . THR B 1 376 ? 17.938 -4.859 -16.359 1 94.81 376 THR B C 1
ATOM 7228 O O . THR B 1 376 ? 16.953 -5.602 -16.359 1 94.81 376 THR B O 1
ATOM 7231 N N . VAL B 1 377 ? 18.203 -4.055 -15.359 1 94.62 377 VAL B N 1
ATOM 7232 C CA . VAL B 1 377 ? 17.438 -4.074 -14.117 1 94.62 377 VAL B CA 1
ATOM 7233 C C . VAL B 1 377 ? 16.031 -3.541 -14.375 1 94.62 377 VAL B C 1
ATOM 7235 O O . VAL B 1 377 ? 15.055 -4.074 -13.844 1 94.62 377 VAL B O 1
ATOM 7238 N N . ILE B 1 378 ? 15.961 -2.586 -15.125 1 94.5 378 ILE B N 1
ATOM 7239 C CA . ILE B 1 378 ? 14.664 -1.985 -15.43 1 94.5 378 ILE B CA 1
ATOM 7240 C C . ILE B 1 378 ? 13.82 -2.969 -16.234 1 94.5 378 ILE B C 1
ATOM 7242 O O . ILE B 1 378 ? 12.602 -3.035 -16.062 1 94.5 378 ILE B O 1
ATOM 7246 N N . GLY B 1 379 ? 14.469 -3.645 -17.141 1 96.88 379 GLY B N 1
ATOM 7247 C CA . GLY B 1 379 ? 13.758 -4.695 -17.859 1 96.88 379 GLY B CA 1
ATOM 7248 C C . GLY B 1 379 ? 13.172 -5.754 -16.938 1 96.88 379 GLY B C 1
ATOM 7249 O O . GLY B 1 379 ? 12.039 -6.191 -17.125 1 96.88 379 GLY B O 1
ATOM 7250 N N . MET B 1 380 ? 13.945 -6.18 -15.977 1 96.56 380 MET B N 1
ATOM 7251 C CA . MET B 1 380 ? 13.477 -7.141 -14.984 1 96.56 380 MET B CA 1
ATOM 7252 C C . MET B 1 380 ? 12.258 -6.598 -14.234 1 96.56 380 MET B C 1
ATOM 7254 O O . MET B 1 380 ? 11.266 -7.305 -14.055 1 96.56 380 MET B O 1
ATOM 7258 N N . THR B 1 381 ? 12.359 -5.336 -13.852 1 94.69 381 THR B N 1
ATOM 7259 C CA . THR B 1 381 ? 11.305 -4.68 -13.094 1 94.69 381 THR B CA 1
ATOM 7260 C C . THR B 1 381 ? 10.023 -4.586 -13.914 1 94.69 381 THR B C 1
ATOM 7262 O O . THR B 1 381 ? 8.938 -4.895 -13.422 1 94.69 381 THR B O 1
ATOM 7265 N N . ALA B 1 382 ? 10.164 -4.184 -15.109 1 96.62 382 ALA B N 1
ATOM 7266 C CA . ALA B 1 382 ? 9.008 -3.99 -15.977 1 96.62 382 ALA B CA 1
ATOM 7267 C C . ALA B 1 382 ? 8.32 -5.32 -16.281 1 96.62 382 ALA B C 1
ATOM 7269 O O . ALA B 1 382 ? 7.09 -5.414 -16.234 1 96.62 382 ALA B O 1
ATOM 7270 N N . MET B 1 383 ? 9.094 -6.289 -16.578 1 97.12 383 MET B N 1
ATOM 7271 C CA . MET B 1 383 ? 8.523 -7.59 -16.938 1 97.12 383 MET B CA 1
ATOM 7272 C C . MET B 1 383 ? 7.77 -8.195 -15.758 1 97.12 383 MET B C 1
ATOM 7274 O O . MET B 1 383 ? 6.633 -8.648 -15.914 1 97.12 383 MET B O 1
ATOM 7278 N N . MET B 1 384 ? 8.375 -8.203 -14.617 1 95.88 384 MET B N 1
ATOM 7279 C CA . MET B 1 384 ? 7.707 -8.742 -13.43 1 95.88 384 MET B CA 1
ATOM 7280 C C . MET B 1 384 ? 6.48 -7.91 -13.07 1 95.88 384 MET B C 1
ATOM 7282 O O . MET B 1 384 ? 5.406 -8.453 -12.82 1 95.88 384 MET B O 1
ATOM 7286 N N . GLY B 1 385 ? 6.668 -6.609 -13.039 1 95.19 385 GLY B N 1
ATOM 7287 C CA . GLY B 1 385 ? 5.602 -5.707 -12.633 1 95.19 385 GLY B CA 1
ATOM 7288 C C . GLY B 1 385 ? 4.379 -5.793 -13.523 1 95.19 385 GLY B C 1
ATOM 7289 O O . GLY B 1 385 ? 3.248 -5.855 -13.039 1 95.19 385 GLY B O 1
ATOM 7290 N N . VAL B 1 386 ? 4.566 -5.828 -14.836 1 95.44 386 VAL B N 1
ATOM 7291 C CA . VAL B 1 386 ? 3.465 -5.816 -15.789 1 95.44 386 VAL B CA 1
ATOM 7292 C C . VAL B 1 386 ? 2.801 -7.195 -15.828 1 95.44 386 VAL B C 1
ATOM 7294 O O . VAL B 1 386 ? 1.574 -7.301 -15.773 1 95.44 386 VAL B O 1
ATOM 7297 N N . CYS B 1 387 ? 3.566 -8.227 -15.852 1 96.19 387 CYS B N 1
ATOM 7298 C CA . CYS B 1 387 ? 3.01 -9.57 -15.992 1 96.19 387 CYS B CA 1
ATOM 7299 C C . CYS B 1 387 ? 2.172 -9.945 -14.773 1 96.19 387 CYS B C 1
ATOM 7301 O O . CYS B 1 387 ? 1.138 -10.602 -14.906 1 96.19 387 CYS B O 1
ATOM 7303 N N . LEU B 1 388 ? 2.617 -9.5 -13.641 1 93.44 388 LEU B N 1
ATOM 7304 C CA . LEU B 1 388 ? 1.939 -9.906 -12.414 1 93.44 388 LEU B CA 1
ATOM 7305 C C . LEU B 1 388 ? 1.05 -8.789 -11.883 1 93.44 388 LEU B C 1
ATOM 7307 O O . LEU B 1 388 ? 0.414 -8.938 -10.836 1 93.44 388 LEU B O 1
ATOM 7311 N N . SER B 1 389 ? 1.01 -7.711 -12.562 1 91.12 389 SER B N 1
ATOM 7312 C CA . SER B 1 389 ? 0.255 -6.543 -12.125 1 91.12 389 SER B CA 1
ATOM 7313 C C . SER B 1 389 ? 0.65 -6.129 -10.711 1 91.12 389 SER B C 1
ATOM 7315 O O . SER B 1 389 ? -0.214 -5.922 -9.852 1 91.12 389 SER B O 1
ATOM 7317 N N . ALA B 1 390 ? 1.873 -6.137 -10.492 1 93.06 390 ALA B N 1
ATOM 7318 C CA . ALA B 1 390 ? 2.447 -5.754 -9.203 1 93.06 390 ALA B CA 1
ATOM 7319 C C . ALA B 1 390 ? 3.637 -4.816 -9.391 1 93.06 390 ALA B C 1
ATOM 7321 O O . ALA B 1 390 ? 4.766 -5.156 -9.023 1 93.06 390 ALA B O 1
ATOM 7322 N N . PRO B 1 391 ? 3.383 -3.629 -9.828 1 93.06 391 PRO B N 1
ATOM 7323 C CA . PRO B 1 391 ? 4.469 -2.719 -10.195 1 93.06 391 PRO B CA 1
ATOM 7324 C C . PRO B 1 391 ? 5.273 -2.242 -8.992 1 93.06 391 PRO B C 1
ATOM 7326 O O . PRO B 1 391 ? 6.496 -2.094 -9.078 1 93.06 391 PRO B O 1
ATOM 7329 N N . LEU B 1 392 ? 4.641 -1.938 -7.895 1 93.62 392 LEU B N 1
ATOM 7330 C CA . LEU B 1 392 ? 5.352 -1.449 -6.715 1 93.62 392 LEU B CA 1
ATOM 7331 C C . LEU B 1 392 ? 6.238 -2.541 -6.125 1 93.62 392 LEU B C 1
ATOM 7333 O O . LEU B 1 392 ? 7.379 -2.279 -5.742 1 93.62 392 LEU B O 1
ATOM 7337 N N . ALA B 1 393 ? 5.664 -3.709 -6.043 1 94.38 393 ALA B N 1
ATOM 7338 C CA . ALA B 1 393 ? 6.441 -4.844 -5.551 1 94.38 393 ALA B CA 1
ATOM 7339 C C . ALA B 1 393 ? 7.66 -5.098 -6.434 1 94.38 393 ALA B C 1
ATOM 7341 O O . ALA B 1 393 ? 8.75 -5.398 -5.93 1 94.38 393 ALA B O 1
ATOM 7342 N N . ALA B 1 394 ? 7.477 -5.02 -7.723 1 96 394 ALA B N 1
ATOM 7343 C CA . ALA B 1 394 ? 8.578 -5.234 -8.664 1 96 394 ALA B CA 1
ATOM 7344 C C . ALA B 1 394 ? 9.672 -4.191 -8.461 1 96 394 ALA B C 1
ATOM 7346 O O . ALA B 1 394 ? 10.859 -4.527 -8.453 1 96 394 ALA B O 1
ATOM 7347 N N . LEU B 1 395 ? 9.273 -2.994 -8.273 1 95.06 395 LEU B N 1
ATOM 7348 C CA . LEU B 1 395 ? 10.219 -1.898 -8.109 1 95.06 395 LEU B CA 1
ATOM 7349 C C . LEU B 1 395 ? 11.008 -2.051 -6.809 1 95.06 395 LEU B C 1
ATOM 7351 O O . LEU B 1 395 ? 12.234 -1.954 -6.805 1 95.06 395 LEU B O 1
ATOM 7355 N N . VAL B 1 396 ? 10.336 -2.361 -5.738 1 94.88 396 VAL B N 1
ATOM 7356 C CA . VAL B 1 396 ? 10.977 -2.459 -4.43 1 94.88 396 VAL B CA 1
ATOM 7357 C C . VAL B 1 396 ? 11.852 -3.709 -4.375 1 94.88 396 VAL B C 1
ATOM 7359 O O . VAL B 1 396 ? 12.906 -3.705 -3.738 1 94.88 396 VAL B O 1
ATOM 7362 N N . ALA B 1 397 ? 11.398 -4.738 -5.016 1 94.81 397 ALA B N 1
ATOM 7363 C CA . ALA B 1 397 ? 12.195 -5.965 -5.055 1 94.81 397 ALA B CA 1
ATOM 7364 C C . ALA B 1 397 ? 13.547 -5.719 -5.715 1 94.81 397 ALA B C 1
ATOM 7366 O O . ALA B 1 397 ? 14.586 -6.125 -5.188 1 94.81 397 ALA B O 1
ATOM 7367 N N . LEU B 1 398 ? 13.547 -5.102 -6.824 1 92.31 398 LEU B N 1
ATOM 7368 C CA . LEU B 1 398 ? 14.805 -4.898 -7.535 1 92.31 398 LEU B CA 1
ATOM 7369 C C . LEU B 1 398 ? 15.672 -3.863 -6.824 1 92.31 398 LEU B C 1
ATOM 7371 O O . LEU B 1 398 ? 16.906 -3.938 -6.871 1 92.31 398 LEU B O 1
ATOM 7375 N N . LEU B 1 399 ? 14.992 -2.932 -6.18 1 92.25 399 LEU B N 1
ATOM 7376 C CA . LEU B 1 399 ? 15.719 -1.986 -5.34 1 92.25 399 LEU B CA 1
ATOM 7377 C C . LEU B 1 399 ? 16.5 -2.715 -4.25 1 92.25 399 LEU B C 1
ATOM 7379 O O . LEU B 1 399 ? 17.672 -2.414 -4.02 1 92.25 399 LEU B O 1
ATOM 7383 N N . GLU B 1 400 ? 15.891 -3.672 -3.631 1 92.56 400 GLU B N 1
ATOM 7384 C CA . GLU B 1 400 ? 16.516 -4.414 -2.543 1 92.56 400 GLU B CA 1
ATOM 7385 C C . GLU B 1 400 ? 17.547 -5.414 -3.072 1 92.56 400 GLU B C 1
ATOM 7387 O O . GLU B 1 400 ? 18.625 -5.566 -2.502 1 92.56 400 GLU B O 1
ATOM 7392 N N . MET B 1 401 ? 17.203 -6.004 -4.188 1 92.44 401 MET B N 1
ATOM 7393 C CA . MET B 1 401 ? 18.062 -7.07 -4.691 1 92.44 401 MET B CA 1
ATOM 7394 C C . MET B 1 401 ? 19.312 -6.492 -5.355 1 92.44 401 MET B C 1
ATOM 7396 O O . MET B 1 401 ? 20.344 -7.16 -5.438 1 92.44 401 MET B O 1
ATOM 7400 N N . THR B 1 402 ? 19.234 -5.254 -5.852 1 91.31 402 THR B N 1
ATOM 7401 C CA . THR B 1 402 ? 20.391 -4.594 -6.426 1 91.31 402 THR B CA 1
ATOM 7402 C C . THR B 1 402 ? 21.094 -3.729 -5.383 1 91.31 402 THR B C 1
ATOM 7404 O O . THR B 1 402 ? 22.219 -3.273 -5.598 1 91.31 402 THR B O 1
ATOM 7407 N N . ASN B 1 403 ? 20.375 -3.457 -4.281 1 88.94 403 ASN B N 1
ATOM 7408 C CA . ASN B 1 403 ? 20.875 -2.588 -3.217 1 88.94 403 ASN B CA 1
ATOM 7409 C C . ASN B 1 403 ? 21.203 -1.195 -3.742 1 88.94 403 ASN B C 1
ATOM 7411 O O . ASN B 1 403 ? 22.25 -0.63 -3.391 1 88.94 403 ASN B O 1
ATOM 7415 N N . ASP B 1 404 ? 20.406 -0.708 -4.66 1 89.5 404 ASP B N 1
ATOM 7416 C CA . ASP B 1 404 ? 20.672 0.578 -5.297 1 89.5 404 ASP B CA 1
ATOM 7417 C C . ASP B 1 404 ? 19.391 1.394 -5.441 1 89.5 404 ASP B C 1
ATOM 7419 O O . ASP B 1 404 ? 18.531 1.069 -6.262 1 89.5 404 ASP B O 1
ATOM 7423 N N . ALA B 1 405 ? 19.391 2.5 -4.727 1 87.75 405 ALA B N 1
ATOM 7424 C CA . ALA B 1 405 ? 18.188 3.326 -4.676 1 87.75 405 ALA B CA 1
ATOM 7425 C C . ALA B 1 405 ? 18.062 4.172 -5.938 1 87.75 405 ALA B C 1
ATOM 7427 O O . ALA B 1 405 ? 16.984 4.723 -6.215 1 87.75 405 ALA B O 1
ATOM 7428 N N . SER B 1 406 ? 19.047 4.277 -6.762 1 87.56 406 SER B N 1
ATOM 7429 C CA . SER B 1 406 ? 19.047 5.129 -7.949 1 87.56 406 SER B CA 1
ATOM 7430 C C . SER B 1 406 ? 18.125 4.566 -9.023 1 87.56 406 SER B C 1
ATOM 7432 O O . SER B 1 406 ? 17.781 5.258 -9.984 1 87.56 406 SER B O 1
ATOM 7434 N N . ILE B 1 407 ? 17.641 3.352 -8.797 1 91.12 407 ILE B N 1
ATOM 7435 C CA . ILE B 1 407 ? 16.812 2.697 -9.805 1 91.12 407 ILE B CA 1
ATOM 7436 C C . ILE B 1 407 ? 15.367 3.178 -9.68 1 91.12 407 ILE B C 1
ATOM 7438 O O . ILE B 1 407 ? 14.547 2.949 -10.578 1 91.12 407 ILE B O 1
ATOM 7442 N N . ILE B 1 408 ? 15.031 3.904 -8.641 1 93 408 ILE B N 1
ATOM 7443 C CA . ILE B 1 408 ? 13.648 4.207 -8.289 1 93 408 ILE B CA 1
ATOM 7444 C C . ILE B 1 408 ? 13.008 5.027 -9.406 1 93 408 ILE B C 1
ATOM 7446 O O . ILE B 1 408 ? 12.047 4.574 -10.047 1 93 408 ILE B O 1
ATOM 7450 N N . LEU B 1 409 ? 13.594 6.172 -9.703 1 93.44 409 LEU B N 1
ATOM 7451 C CA . LEU B 1 409 ? 12.969 7.082 -10.664 1 93.44 409 LEU B CA 1
ATOM 7452 C C . LEU B 1 409 ? 12.953 6.477 -12.062 1 93.44 409 LEU B C 1
ATOM 7454 O O . LEU B 1 409 ? 11.914 6.449 -12.719 1 93.44 409 LEU B O 1
ATOM 7458 N N . PRO B 1 410 ? 14.086 5.93 -12.562 1 93.81 410 PRO B N 1
ATOM 7459 C CA . PRO B 1 410 ? 14.055 5.273 -13.867 1 93.81 410 PRO B CA 1
ATOM 7460 C C . PRO B 1 410 ? 13.07 4.109 -13.922 1 93.81 410 PRO B C 1
ATOM 7462 O O . PRO B 1 410 ? 12.391 3.914 -14.938 1 93.81 410 PRO B O 1
ATOM 7465 N N . GLY B 1 411 ? 13.047 3.34 -12.836 1 94.56 411 GLY B N 1
ATOM 7466 C CA . GLY B 1 411 ? 12.102 2.24 -12.781 1 94.56 411 GLY B CA 1
ATOM 7467 C C . GLY B 1 411 ? 10.656 2.693 -12.898 1 94.56 411 GLY B C 1
ATOM 7468 O O . GLY B 1 411 ? 9.852 2.059 -13.578 1 94.56 411 GLY B O 1
ATOM 7469 N N . MET B 1 412 ? 10.336 3.783 -12.227 1 95.44 412 MET B N 1
ATOM 7470 C CA . MET B 1 412 ? 8.977 4.32 -12.266 1 95.44 412 MET B CA 1
ATOM 7471 C C . MET B 1 412 ? 8.633 4.824 -13.664 1 95.44 412 MET B C 1
ATOM 7473 O O . MET B 1 412 ? 7.516 4.625 -14.141 1 95.44 412 MET B O 1
ATOM 7477 N N . ILE B 1 413 ? 9.57 5.426 -14.352 1 95.06 413 ILE B N 1
ATOM 7478 C CA . ILE B 1 413 ? 9.375 6.012 -15.68 1 95.06 413 ILE B CA 1
ATOM 7479 C C . ILE B 1 413 ? 9.062 4.91 -16.688 1 95.06 413 ILE B C 1
ATOM 7481 O O . ILE B 1 413 ? 8.258 5.109 -17.609 1 95.06 413 ILE B O 1
ATOM 7485 N N . VAL B 1 414 ? 9.656 3.783 -16.453 1 95.69 414 VAL B N 1
ATOM 7486 C CA . VAL B 1 414 ? 9.477 2.676 -17.391 1 95.69 414 VAL B CA 1
ATOM 7487 C C . VAL B 1 414 ? 8.188 1.928 -17.047 1 95.69 414 VAL B C 1
ATOM 7489 O O . VAL B 1 414 ? 7.48 1.456 -17.938 1 95.69 414 VAL B O 1
ATOM 7492 N N . ALA B 1 415 ? 7.836 1.875 -15.789 1 94 415 ALA B N 1
ATOM 7493 C CA . ALA B 1 415 ? 6.715 1.066 -15.312 1 94 415 ALA B CA 1
ATOM 7494 C C . ALA B 1 415 ? 5.387 1.608 -15.836 1 94 415 ALA B C 1
ATOM 7496 O O . ALA B 1 415 ? 4.508 0.84 -16.234 1 94 415 ALA B O 1
ATOM 7497 N N . VAL B 1 416 ? 5.219 2.92 -15.945 1 92.44 416 VAL B N 1
ATOM 7498 C CA . VAL B 1 416 ? 3.936 3.533 -16.266 1 92.44 416 VAL B CA 1
ATOM 7499 C C . VAL B 1 416 ? 3.584 3.256 -17.734 1 92.44 416 VAL B C 1
ATOM 7501 O O . VAL B 1 416 ? 2.549 2.654 -18.031 1 92.44 416 VAL B O 1
ATOM 7504 N N . PRO B 1 417 ? 4.469 3.621 -18.672 1 94.81 417 PRO B N 1
ATOM 7505 C CA . PRO B 1 417 ? 4.113 3.318 -20.062 1 94.81 417 PRO B CA 1
ATOM 7506 C C . PRO B 1 417 ? 4.023 1.819 -20.328 1 94.81 417 PRO B C 1
ATOM 7508 O O . PRO B 1 417 ? 3.215 1.385 -21.156 1 94.81 417 PRO B O 1
ATOM 7511 N N . ALA B 1 418 ? 4.863 1.03 -19.672 1 96.56 418 ALA B N 1
ATOM 7512 C CA . ALA B 1 418 ? 4.816 -0.418 -19.859 1 96.56 418 ALA B CA 1
ATOM 7513 C C . ALA B 1 418 ? 3.451 -0.976 -19.469 1 96.56 418 ALA B C 1
ATOM 7515 O O . ALA B 1 418 ? 2.859 -1.767 -20.203 1 96.56 418 ALA B O 1
ATOM 7516 N N . TYR B 1 419 ? 2.996 -0.532 -18.359 1 93.12 419 TYR B N 1
ATOM 7517 C CA . TYR B 1 419 ? 1.717 -1.027 -17.859 1 93.12 419 TYR B CA 1
ATOM 7518 C C . TYR B 1 419 ? 0.565 -0.537 -18.734 1 93.12 419 TYR B C 1
ATOM 7520 O O . TYR B 1 419 ? -0.358 -1.296 -19.031 1 93.12 419 TYR B O 1
ATOM 7528 N N . LEU B 1 420 ? 0.579 0.737 -19.125 1 92 420 LEU B N 1
ATOM 7529 C CA . LEU B 1 420 ? -0.504 1.331 -19.891 1 92 420 LEU B CA 1
ATOM 7530 C C . LEU B 1 420 ? -0.64 0.648 -21.25 1 92 420 LEU B C 1
ATOM 7532 O O . LEU B 1 420 ? -1.751 0.327 -21.688 1 92 420 LEU B O 1
ATOM 7536 N N . ILE B 1 421 ? 0.456 0.406 -21.875 1 94.88 421 ILE B N 1
ATOM 7537 C CA . ILE B 1 421 ? 0.385 -0.22 -23.188 1 94.88 421 ILE B CA 1
ATOM 7538 C C . ILE B 1 421 ? -0.077 -1.668 -23.047 1 94.88 421 ILE B C 1
ATOM 7540 O O . ILE B 1 421 ? -0.838 -2.168 -23.875 1 94.88 421 ILE B O 1
ATOM 7544 N N . ALA B 1 422 ? 0.388 -2.322 -22.031 1 95.25 422 ALA B N 1
ATOM 7545 C CA . ALA B 1 422 ? 0.046 -3.73 -21.844 1 95.25 422 ALA B CA 1
ATOM 7546 C C . ALA B 1 422 ? -1.437 -3.896 -21.516 1 95.25 422 ALA B C 1
ATOM 7548 O O . ALA B 1 422 ? -2.129 -4.699 -22.156 1 95.25 422 ALA B O 1
ATOM 7549 N N . TYR B 1 423 ? -1.958 -3.162 -20.641 1 90.81 423 TYR B N 1
ATOM 7550 C CA . TYR B 1 423 ? -3.297 -3.424 -20.125 1 90.81 423 TYR B CA 1
ATOM 7551 C C . TYR B 1 423 ? -4.336 -2.586 -20.859 1 90.81 423 TYR B C 1
ATOM 7553 O O . TYR B 1 423 ? -5.469 -3.029 -21.047 1 90.81 423 TYR B O 1
ATOM 7561 N N . GLN B 1 424 ? -4.059 -1.425 -21.25 1 88.25 424 GLN B N 1
ATOM 7562 C CA . GLN B 1 424 ? -5.023 -0.601 -21.969 1 88.25 424 GLN B CA 1
ATOM 7563 C C . GLN B 1 424 ? -4.863 -0.75 -23.469 1 88.25 424 GLN B C 1
ATOM 7565 O O . GLN B 1 424 ? -5.852 -0.758 -24.203 1 88.25 424 GLN B O 1
ATOM 7570 N N . GLY B 1 425 ? -3.65 -0.774 -23.906 1 91.31 425 GLY B N 1
ATOM 7571 C CA . GLY B 1 425 ? -3.408 -0.874 -25.328 1 91.31 425 GLY B CA 1
ATOM 7572 C C . GLY B 1 425 ? -3.678 -2.26 -25.891 1 91.31 425 GLY B C 1
ATOM 7573 O O . GLY B 1 425 ? -4.371 -2.406 -26.891 1 91.31 425 GLY B O 1
ATOM 7574 N N . LEU B 1 426 ? -3.139 -3.242 -25.109 1 94.62 426 LEU B N 1
ATOM 7575 C CA . LEU B 1 426 ? -3.195 -4.598 -25.656 1 94.62 426 LEU B CA 1
ATOM 7576 C C . LEU B 1 426 ? -4.164 -5.461 -24.844 1 94.62 426 LEU B C 1
ATOM 7578 O O . LEU B 1 426 ? -4.309 -6.652 -25.109 1 94.62 426 LEU B O 1
ATOM 7582 N N . ASN B 1 427 ? -4.852 -4.906 -23.859 1 91.31 427 ASN B N 1
ATOM 7583 C CA . ASN B 1 427 ? -5.848 -5.59 -23.031 1 91.31 427 ASN B CA 1
ATOM 7584 C C . ASN B 1 427 ? -5.281 -6.852 -22.406 1 91.31 427 ASN B C 1
ATOM 7586 O O . ASN B 1 427 ? -5.891 -7.922 -22.469 1 91.31 427 ASN B O 1
ATOM 7590 N N . ALA B 1 428 ? -4.125 -6.637 -21.922 1 91 428 ALA B N 1
ATOM 7591 C CA . ALA B 1 428 ? -3.506 -7.758 -21.219 1 91 428 ALA B CA 1
ATOM 7592 C C . ALA B 1 428 ? -4.25 -8.07 -19.922 1 91 428 ALA B C 1
ATOM 7594 O O . ALA B 1 428 ? -4.953 -7.219 -19.375 1 91 428 ALA B O 1
ATOM 7595 N N . LYS B 1 429 ? -4.18 -9.352 -19.547 1 87.44 429 LYS B N 1
ATOM 7596 C CA . LYS B 1 429 ? -4.781 -9.805 -18.297 1 87.44 429 LYS B CA 1
ATOM 7597 C C . LYS B 1 429 ? -3.713 -10.25 -17.312 1 87.44 429 LYS B C 1
ATOM 7599 O O . LYS B 1 429 ? -2.666 -10.766 -17.703 1 87.44 429 LYS B O 1
ATOM 7604 N N . SER B 1 430 ? -4.02 -9.992 -16.094 1 87.31 430 SER B N 1
ATOM 7605 C CA . SER B 1 430 ? -3.086 -10.445 -15.062 1 87.31 430 SER B CA 1
ATOM 7606 C C . SER B 1 430 ? -3.021 -11.969 -15 1 87.31 430 SER B C 1
ATOM 7608 O O . SER B 1 430 ? -4.051 -12.641 -15.078 1 87.31 430 SER B O 1
ATOM 7610 N N . ILE B 1 431 ? -1.896 -12.461 -14.836 1 90.38 431 ILE B N 1
ATOM 7611 C CA . ILE B 1 431 ? -1.659 -13.898 -14.883 1 90.38 431 ILE B CA 1
ATOM 7612 C C . ILE B 1 431 ? -2.379 -14.578 -13.727 1 90.38 431 ILE B C 1
ATOM 7614 O O . ILE B 1 431 ? -3.07 -15.586 -13.914 1 90.38 431 ILE B O 1
ATOM 7618 N N . PHE B 1 432 ? -2.293 -14.039 -12.555 1 87.62 432 PHE B N 1
ATOM 7619 C CA . PHE B 1 432 ? -2.834 -14.695 -11.367 1 87.62 432 PHE B CA 1
ATOM 7620 C C . PHE B 1 432 ? -4.352 -14.781 -11.445 1 87.62 432 PHE B C 1
ATOM 7622 O O . PHE B 1 432 ? -4.938 -15.828 -11.156 1 87.62 432 PHE B O 1
ATOM 7629 N N . PHE B 1 433 ? -4.98 -13.812 -11.859 1 86.75 433 PHE B N 1
ATOM 7630 C CA . PHE B 1 433 ? -6.438 -13.812 -11.898 1 86.75 433 PHE B CA 1
ATOM 7631 C C . PHE B 1 433 ? -6.949 -14.695 -13.031 1 86.75 433 PHE B C 1
ATOM 7633 O O . PHE B 1 433 ? -7.957 -15.391 -12.867 1 86.75 433 PHE B O 1
ATOM 7640 N N . ARG B 1 434 ? -6.23 -14.617 -14.078 1 89 434 ARG B N 1
ATOM 7641 C CA . ARG B 1 434 ? -6.66 -15.469 -15.18 1 89 434 ARG B CA 1
ATOM 7642 C C . ARG B 1 434 ? -6.43 -16.938 -14.859 1 89 434 ARG B C 1
ATOM 7644 O O . ARG B 1 434 ? -7.203 -17.797 -15.281 1 89 434 ARG B O 1
ATOM 7651 N N . GLN B 1 435 ? -5.348 -17.188 -14.219 1 88.38 435 GLN B N 1
ATOM 7652 C CA . GLN B 1 435 ? -5.117 -18.547 -13.758 1 88.38 435 GLN B CA 1
ATOM 7653 C C . GLN B 1 435 ? -6.242 -19.016 -12.836 1 88.38 435 GLN B C 1
ATOM 7655 O O . GLN B 1 435 ? -6.68 -20.172 -12.922 1 88.38 435 GLN B O 1
ATOM 7660 N N . LEU B 1 436 ? -6.711 -18.156 -11.961 1 89.94 436 LEU B N 1
ATOM 7661 C CA . LEU B 1 436 ? -7.812 -18.484 -11.062 1 89.94 436 LEU B CA 1
ATOM 7662 C C . LEU B 1 436 ? -9.094 -18.734 -11.844 1 89.94 436 LEU B C 1
ATOM 7664 O O . LEU B 1 436 ? -9.836 -19.672 -11.539 1 89.94 436 LEU B O 1
ATOM 7668 N N . ASP B 1 437 ? -9.289 -17.984 -12.859 1 89.75 437 ASP B N 1
ATOM 7669 C CA . ASP B 1 437 ? -10.461 -18.156 -13.711 1 89.75 437 ASP B CA 1
ATOM 7670 C C . ASP B 1 437 ? -10.43 -19.516 -14.406 1 89.75 437 ASP B C 1
ATOM 7672 O O . ASP B 1 437 ? -11.445 -20.219 -14.469 1 89.75 437 ASP B O 1
ATOM 7676 N N . ILE B 1 438 ? -9.297 -19.859 -14.898 1 87.19 438 ILE B N 1
ATOM 7677 C CA . ILE B 1 438 ? -9.133 -21.109 -15.625 1 87.19 438 ILE B CA 1
ATOM 7678 C C . ILE B 1 438 ? -9.352 -22.281 -14.688 1 87.19 438 ILE B C 1
ATOM 7680 O O . ILE B 1 438 ? -9.945 -23.297 -15.07 1 87.19 438 ILE B O 1
ATOM 7684 N N . MET B 1 439 ? -8.938 -22.109 -13.406 1 86.25 439 MET B N 1
ATOM 7685 C CA . MET B 1 439 ? -9.094 -23.172 -12.414 1 86.25 439 MET B CA 1
ATOM 7686 C C . MET B 1 439 ? -10.5 -23.172 -11.828 1 86.25 439 MET B C 1
ATOM 7688 O O . MET B 1 439 ? -10.859 -24.062 -11.055 1 86.25 439 MET B O 1
ATOM 7692 N N . GLY B 1 440 ? -11.266 -22.141 -12.062 1 86.81 440 GLY B N 1
ATOM 7693 C CA . GLY B 1 440 ? -12.617 -22.031 -11.547 1 86.81 440 GLY B CA 1
ATOM 7694 C C . GLY B 1 440 ? -12.664 -21.609 -10.086 1 86.81 440 GLY B C 1
ATOM 7695 O O . GLY B 1 440 ? -13.586 -22 -9.359 1 86.81 440 GLY B O 1
ATOM 7696 N N . LEU B 1 441 ? -11.68 -20.984 -9.68 1 88.69 441 LEU B N 1
ATOM 7697 C CA . LEU B 1 441 ? -11.602 -20.547 -8.297 1 88.69 441 LEU B CA 1
ATOM 7698 C C . LEU B 1 441 ? -12.008 -19.094 -8.164 1 88.69 441 LEU B C 1
ATOM 7700 O O . LEU B 1 441 ? -11.539 -18.234 -8.93 1 88.69 441 LEU B O 1
ATOM 7704 N N . GLY B 1 442 ? -12.82 -18.75 -7.23 1 87.69 442 GLY B N 1
ATOM 7705 C CA . GLY B 1 442 ? -13.297 -17.391 -7.031 1 87.69 442 GLY B CA 1
ATOM 7706 C C . GLY B 1 442 ? -12.297 -16.5 -6.312 1 87.69 442 GLY B C 1
ATOM 7707 O O . GLY B 1 442 ? -11.414 -17 -5.609 1 87.69 442 GLY B O 1
ATOM 7708 N N . TYR B 1 443 ? -12.367 -15.25 -6.566 1 87.44 443 TYR B N 1
ATOM 7709 C CA . TYR B 1 443 ? -11.477 -14.312 -5.906 1 87.44 443 TYR B CA 1
ATOM 7710 C C . TYR B 1 443 ? -12.172 -12.977 -5.664 1 87.44 443 TYR B C 1
ATOM 7712 O O . TYR B 1 443 ? -11.562 -12.031 -5.156 1 87.44 443 TYR B O 1
ATOM 7720 N N . LYS B 1 444 ? -13.375 -12.82 -5.984 1 86.94 444 LYS B N 1
ATOM 7721 C CA . LYS B 1 444 ? -14.125 -11.578 -5.781 1 86.94 444 LYS B CA 1
ATOM 7722 C C . LYS B 1 444 ? -14.961 -11.641 -4.508 1 86.94 444 LYS B C 1
ATOM 7724 O O . LYS B 1 444 ? -15.586 -12.664 -4.219 1 86.94 444 LYS B O 1
ATOM 7729 N N . VAL B 1 445 ? -14.836 -10.625 -3.764 1 86.94 445 VAL B N 1
ATOM 7730 C CA . VAL B 1 445 ? -15.609 -10.516 -2.531 1 86.94 445 VAL B CA 1
ATOM 7731 C C . VAL B 1 445 ? -16.297 -9.148 -2.471 1 86.94 445 VAL B C 1
ATOM 7733 O O . VAL B 1 445 ? -15.688 -8.125 -2.809 1 86.94 445 VAL B O 1
ATOM 7736 N N . ALA B 1 446 ? -17.547 -9.109 -2.029 1 85.31 446 ALA B N 1
ATOM 7737 C CA . ALA B 1 446 ? -18.281 -7.855 -1.889 1 85.31 446 ALA B CA 1
ATOM 7738 C C . ALA B 1 446 ? -17.656 -6.977 -0.804 1 85.31 446 ALA B C 1
ATOM 7740 O O . ALA B 1 446 ? -17.141 -7.484 0.19 1 85.31 446 ALA B O 1
ATOM 7741 N N . PRO B 1 447 ? -17.75 -5.691 -0.995 1 82.5 447 PRO B N 1
ATOM 7742 C CA . PRO B 1 447 ? -17.109 -4.762 -0.063 1 82.5 447 PRO B CA 1
ATOM 7743 C C . PRO B 1 447 ? -17.578 -4.949 1.377 1 82.5 447 PRO B C 1
ATOM 7745 O O . PRO B 1 447 ? -16.766 -4.895 2.307 1 82.5 447 PRO B O 1
ATOM 7748 N N . VAL B 1 448 ? -18.859 -5.145 1.596 1 85.19 448 VAL B N 1
ATOM 7749 C CA . VAL B 1 448 ? -19.391 -5.316 2.943 1 85.19 448 VAL B CA 1
ATOM 7750 C C . VAL B 1 448 ? -18.797 -6.574 3.576 1 85.19 448 VAL B C 1
ATOM 7752 O O . VAL B 1 448 ? -18.391 -6.555 4.738 1 85.19 448 VAL B O 1
ATOM 7755 N N . ASN B 1 449 ? -18.75 -7.613 2.779 1 88.19 449 ASN B N 1
ATOM 7756 C CA . ASN B 1 449 ? -18.203 -8.875 3.268 1 88.19 449 ASN B CA 1
ATOM 7757 C C . ASN B 1 449 ? -16.719 -8.742 3.6 1 88.19 449 ASN B C 1
ATOM 7759 O O . ASN B 1 449 ? -16.25 -9.297 4.594 1 88.19 449 ASN B O 1
ATOM 7763 N N . LEU B 1 450 ? -16.031 -8 2.801 1 85.06 450 LEU B N 1
ATOM 7764 C CA . LEU B 1 450 ? -14.609 -7.785 3.025 1 85.06 450 LEU B CA 1
ATOM 7765 C C . LEU B 1 450 ? -14.375 -7.043 4.336 1 85.06 450 LEU B C 1
ATOM 7767 O O . LEU B 1 450 ? -13.43 -7.348 5.066 1 85.06 450 LEU B O 1
ATOM 7771 N N . GLY B 1 451 ? -15.172 -6.086 4.598 1 84.62 451 GLY B N 1
ATOM 7772 C CA . GLY B 1 451 ? -15.055 -5.344 5.844 1 84.62 451 GLY B CA 1
ATOM 7773 C C . GLY B 1 451 ? -15.359 -6.188 7.066 1 84.62 451 GLY B C 1
ATOM 7774 O O . GLY B 1 451 ? -14.695 -6.059 8.094 1 84.62 451 GLY B O 1
ATOM 7775 N N . LEU B 1 452 ? -16.328 -7.066 6.941 1 89.56 452 LEU B N 1
ATOM 7776 C CA . LEU B 1 452 ? -16.797 -7.844 8.078 1 89.56 452 LEU B CA 1
ATOM 7777 C C . LEU B 1 452 ? -15.891 -9.031 8.352 1 89.56 452 LEU B C 1
ATOM 7779 O O . LEU B 1 452 ? -15.906 -9.602 9.445 1 89.56 452 LEU B O 1
ATOM 7783 N N . GLN B 1 453 ? -15.117 -9.438 7.367 1 89.62 453 GLN B N 1
ATOM 7784 C CA . GLN B 1 453 ? -14.164 -10.531 7.539 1 89.62 453 GLN B CA 1
ATOM 7785 C C . GLN B 1 453 ? -13.023 -10.133 8.461 1 89.62 453 GLN B C 1
ATOM 7787 O O . GLN B 1 453 ? -12.32 -10.992 9.008 1 89.62 453 GLN B O 1
ATOM 7792 N N . LYS B 1 454 ? -12.898 -8.852 8.664 1 88.06 454 LYS B N 1
ATOM 7793 C CA . LYS B 1 454 ? -11.742 -8.344 9.398 1 88.06 454 LYS B CA 1
ATOM 7794 C C . LYS B 1 454 ? -12 -8.352 10.906 1 88.06 454 LYS B C 1
ATOM 7796 O O . LYS B 1 454 ? -11.078 -8.203 11.703 1 88.06 454 LYS B O 1
ATOM 7801 N N . LEU B 1 455 ? -13.203 -8.609 11.328 1 90.75 455 LEU B N 1
ATOM 7802 C CA . LEU B 1 455 ? -13.578 -8.625 12.742 1 90.75 455 LEU B CA 1
ATOM 7803 C C . LEU B 1 455 ? -14.102 -10 13.148 1 90.75 455 LEU B C 1
ATOM 7805 O O . LEU B 1 455 ? -14.898 -10.609 12.422 1 90.75 455 LEU B O 1
ATOM 7809 N N . GLY B 1 456 ? -13.617 -10.398 14.273 1 92.81 456 GLY B N 1
ATOM 7810 C CA . GLY B 1 456 ? -14.148 -11.633 14.82 1 92.81 456 GLY B CA 1
ATOM 7811 C C . GLY B 1 456 ? -15.461 -11.453 15.555 1 92.81 456 GLY B C 1
ATOM 7812 O O . GLY B 1 456 ? -15.797 -10.336 15.961 1 92.81 456 GLY B O 1
ATOM 7813 N N . VAL B 1 457 ? -16.188 -12.539 15.688 1 94.19 457 VAL B N 1
ATOM 7814 C CA . VAL B 1 457 ? -17.484 -12.5 16.344 1 94.19 457 VAL B CA 1
ATOM 7815 C C . VAL B 1 457 ? -17.312 -12.117 17.812 1 94.19 457 VAL B C 1
ATOM 7817 O O . VAL B 1 457 ? -18.203 -11.484 18.406 1 94.19 457 VAL B O 1
ATOM 7820 N N . ARG B 1 458 ? -16.203 -12.469 18.359 1 93.12 458 ARG B N 1
ATOM 7821 C CA . ARG B 1 458 ? -15.953 -12.211 19.781 1 93.12 458 ARG B CA 1
ATOM 7822 C C . ARG B 1 458 ? -15.812 -10.711 20.047 1 93.12 458 ARG B C 1
ATOM 7824 O O . ARG B 1 458 ? -15.945 -10.273 21.188 1 93.12 458 ARG B O 1
ATOM 7831 N N . ALA B 1 459 ? -15.547 -9.969 19.062 1 90.19 459 ALA B N 1
ATOM 7832 C CA . ALA B 1 459 ? -15.383 -8.523 19.203 1 90.19 459 ALA B CA 1
ATOM 7833 C C . ALA B 1 459 ? -16.734 -7.836 19.375 1 90.19 459 ALA B C 1
ATOM 7835 O O . ALA B 1 459 ? -16.812 -6.742 19.953 1 90.19 459 ALA B O 1
ATOM 7836 N N . LEU B 1 460 ? -17.781 -8.461 18.969 1 92.12 460 LEU B N 1
ATOM 7837 C CA . LEU B 1 460 ? -19.078 -7.781 18.938 1 92.12 460 LEU B CA 1
ATOM 7838 C C . LEU B 1 460 ? -20.094 -8.523 19.812 1 92.12 460 LEU B C 1
ATOM 7840 O O . LEU B 1 460 ? -21.109 -7.953 20.203 1 92.12 460 LEU B O 1
ATOM 7844 N N . MET B 1 461 ? -19.891 -9.711 20.141 1 92.5 461 MET B N 1
ATOM 7845 C CA . MET B 1 461 ? -20.906 -10.547 20.766 1 92.5 461 MET B CA 1
ATOM 7846 C C . MET B 1 461 ? -21.281 -10.016 22.156 1 92.5 461 MET B C 1
ATOM 7848 O O . MET B 1 461 ? -20.438 -9.477 22.859 1 92.5 461 MET B O 1
ATOM 7852 N N . ASP B 1 462 ? -22.531 -10.156 22.438 1 91.69 462 ASP B N 1
ATOM 7853 C CA . ASP B 1 462 ? -23.016 -9.867 23.781 1 91.69 462 ASP B CA 1
ATOM 7854 C C . ASP B 1 462 ? -22.828 -11.07 24.703 1 91.69 462 ASP B C 1
ATOM 7856 O O . ASP B 1 462 ? -23.406 -12.141 24.469 1 91.69 462 ASP B O 1
ATOM 7860 N N . ARG B 1 463 ? -22.125 -10.844 25.703 1 91.06 463 ARG B N 1
ATOM 7861 C CA . ARG B 1 463 ? -21.781 -11.945 26.594 1 91.06 463 ARG B CA 1
ATOM 7862 C C . ARG B 1 463 ? -22.781 -12.055 27.734 1 91.06 463 ARG B C 1
ATOM 7864 O O . ARG B 1 463 ? -22.812 -13.062 28.453 1 91.06 463 ARG B O 1
ATOM 7871 N N . ARG B 1 464 ? -23.672 -11.094 27.875 1 88.44 464 ARG B N 1
ATOM 7872 C CA . ARG B 1 464 ? -24.656 -11.109 28.953 1 88.44 464 ARG B CA 1
ATOM 7873 C C . ARG B 1 464 ? -25.906 -11.898 28.547 1 88.44 464 ARG B C 1
ATOM 7875 O O . ARG B 1 464 ? -26.953 -11.312 28.281 1 88.44 464 ARG B O 1
ATOM 7882 N N . ILE B 1 465 ? -25.734 -13.133 28.531 1 88.88 465 ILE B N 1
ATOM 7883 C CA . ILE B 1 465 ? -26.812 -13.984 28.031 1 88.88 465 ILE B CA 1
ATOM 7884 C C . ILE B 1 465 ? -27.312 -14.883 29.156 1 88.88 465 ILE B C 1
ATOM 7886 O O . ILE B 1 465 ? -26.578 -15.172 30.109 1 88.88 465 ILE B O 1
ATOM 7890 N N . VAL B 1 466 ? -28.578 -15.156 29.094 1 86.81 466 VAL B N 1
ATOM 7891 C CA . VAL B 1 466 ? -29.203 -16.109 30.016 1 86.81 466 VAL B CA 1
ATOM 7892 C C . VAL B 1 466 ? -29.672 -17.344 29.25 1 86.81 466 VAL B C 1
ATOM 7894 O O . VAL B 1 466 ? -30.391 -17.219 28.266 1 86.81 466 VAL B O 1
ATOM 7897 N N . ILE B 1 467 ? -29.172 -18.469 29.703 1 87.56 467 ILE B N 1
ATOM 7898 C CA . ILE B 1 467 ? -29.547 -19.719 29.062 1 87.56 467 ILE B CA 1
ATOM 7899 C C . ILE B 1 467 ? -30.469 -20.531 29.984 1 87.56 467 ILE B C 1
ATOM 7901 O O . ILE B 1 467 ? -30.141 -20.766 31.141 1 87.56 467 ILE B O 1
ATOM 7905 N N . VAL B 1 468 ? -31.641 -20.812 29.438 1 84.44 468 VAL B N 1
ATOM 7906 C CA . VAL B 1 468 ? -32.625 -21.594 30.203 1 84.44 468 VAL B CA 1
ATOM 7907 C C . VAL B 1 468 ? -32.781 -22.984 29.562 1 84.44 468 VAL B C 1
ATOM 7909 O O . VAL B 1 468 ? -32.938 -23.094 28.359 1 84.44 468 VAL B O 1
ATOM 7912 N N . ASN B 1 469 ? -32.594 -23.922 30.406 1 82 469 ASN B N 1
ATOM 7913 C CA . ASN B 1 469 ? -32.781 -25.281 29.938 1 82 469 ASN B CA 1
ATOM 7914 C C . ASN B 1 469 ? -34.219 -25.781 30.219 1 82 469 ASN B C 1
ATOM 7916 O O . ASN B 1 469 ? -34.688 -25.672 31.344 1 82 469 ASN B O 1
ATOM 7920 N N . ASN B 1 470 ? -34.906 -26.422 29.203 1 67.62 470 ASN B N 1
ATOM 7921 C CA . ASN B 1 470 ? -36.125 -27.219 29.078 1 67.62 470 ASN B CA 1
ATOM 7922 C C . ASN B 1 470 ? -37.125 -26.891 30.188 1 67.62 470 ASN B C 1
ATOM 7924 O O . ASN B 1 470 ? -37.656 -27.797 30.844 1 67.62 470 ASN B O 1
ATOM 7928 N N . ASN B 1 471 ? -37.281 -25.703 30.734 1 64.56 471 ASN B N 1
ATOM 7929 C CA . ASN B 1 471 ? -38.344 -25.484 31.688 1 64.56 471 ASN B CA 1
ATOM 7930 C C . ASN B 1 471 ? -39.25 -24.328 31.281 1 64.56 471 ASN B C 1
ATOM 7932 O O . ASN B 1 471 ? -38.906 -23.156 31.516 1 64.56 471 ASN B O 1
ATOM 7936 N N . ASP B 1 472 ? -40.375 -24.625 30.562 1 64.31 472 ASP B N 1
ATOM 7937 C CA . ASP B 1 472 ? -41.312 -23.656 29.984 1 64.31 472 ASP B CA 1
ATOM 7938 C C . ASP B 1 472 ? -41.969 -22.812 31.078 1 64.31 472 ASP B C 1
ATOM 7940 O O . ASP B 1 472 ? -42.312 -21.656 30.859 1 64.31 472 ASP B O 1
ATOM 7944 N N . GLU B 1 473 ? -42.094 -23.422 32.281 1 63.75 473 GLU B N 1
ATOM 7945 C CA . GLU B 1 473 ? -42.938 -22.781 33.312 1 63.75 473 GLU B CA 1
ATOM 7946 C C . GLU B 1 473 ? -42.25 -21.531 33.844 1 63.75 473 GLU B C 1
ATOM 7948 O O . GLU B 1 473 ? -42.906 -20.594 34.312 1 63.75 473 GLU B O 1
ATOM 7953 N N . LEU B 1 474 ? -40.938 -21.516 33.625 1 68.19 474 LEU B N 1
ATOM 7954 C CA . LEU B 1 474 ? -40.25 -20.438 34.281 1 68.19 474 LEU B CA 1
ATOM 7955 C C . LEU B 1 474 ? -39.75 -19.406 33.281 1 68.19 474 LEU B C 1
ATOM 7957 O O . LEU B 1 474 ? -39.031 -18.469 33.656 1 68.19 474 LEU B O 1
ATOM 7961 N N . LEU B 1 475 ? -40.25 -19.516 32.156 1 76.62 475 LEU B N 1
ATOM 7962 C CA . LEU B 1 475 ? -39.656 -18.703 31.109 1 76.62 475 LEU B CA 1
ATOM 7963 C C . LEU B 1 475 ? -40.031 -17.234 31.281 1 76.62 475 LEU B C 1
ATOM 7965 O O . LEU B 1 475 ? -39.219 -16.344 31.078 1 76.62 475 LEU B O 1
ATOM 7969 N N . LEU B 1 476 ? -41.25 -17.047 31.641 1 75.12 476 LEU B N 1
ATOM 7970 C CA . LEU B 1 476 ? -41.719 -15.68 31.812 1 75.12 476 LEU B CA 1
ATOM 7971 C C . LEU B 1 476 ? -41 -15 32.969 1 75.12 476 LEU B C 1
ATOM 7973 O O . LEU B 1 476 ? -40.625 -13.82 32.875 1 75.12 476 LEU B O 1
ATOM 7977 N N . GLU B 1 477 ? -40.812 -15.734 33.969 1 76.88 477 GLU B N 1
ATOM 7978 C CA . GLU B 1 477 ? -40.094 -15.18 35.125 1 76.88 477 GLU B CA 1
ATOM 7979 C C . GLU B 1 477 ? -38.656 -14.867 34.781 1 76.88 477 GLU B C 1
ATOM 7981 O O . GLU B 1 477 ? -38.094 -13.852 35.219 1 76.88 477 GLU B O 1
ATOM 7986 N N . VAL B 1 478 ? -38.156 -15.703 34 1 78.06 478 VAL B N 1
ATOM 7987 C CA . VAL B 1 478 ? -36.781 -15.531 33.594 1 78.06 478 VAL B CA 1
ATOM 7988 C C . VAL B 1 478 ? -36.625 -14.289 32.719 1 78.06 478 VAL B C 1
ATOM 7990 O O . VAL B 1 478 ? -35.688 -13.531 32.844 1 78.06 478 VAL B O 1
ATOM 7993 N N . MET B 1 479 ? -37.531 -14.117 31.875 1 79.12 479 MET B N 1
ATOM 7994 C CA . MET B 1 479 ? -37.5 -12.977 30.969 1 79.12 479 MET B CA 1
ATOM 7995 C C . MET B 1 479 ? -37.594 -11.664 31.734 1 79.12 479 MET B C 1
ATOM 7997 O O . MET B 1 479 ? -36.938 -10.68 31.391 1 79.12 479 MET B O 1
ATOM 8001 N N . LYS B 1 480 ? -38.406 -11.648 32.688 1 74.69 480 LYS B N 1
ATOM 8002 C CA . LYS B 1 480 ? -38.562 -10.445 33.5 1 74.69 480 LYS B CA 1
ATOM 8003 C C . LYS B 1 480 ? -37.25 -10.125 34.25 1 74.69 480 LYS B C 1
ATOM 8005 O O . LYS B 1 480 ? -36.875 -8.961 34.406 1 74.69 480 LYS B O 1
ATOM 8010 N N . ARG B 1 481 ? -36.594 -11.125 34.594 1 74.69 481 ARG B N 1
ATOM 8011 C CA . ARG B 1 481 ? -35.375 -10.953 35.375 1 74.69 481 ARG B CA 1
ATOM 8012 C C . ARG B 1 481 ? -34.188 -10.625 34.5 1 74.69 481 ARG B C 1
ATOM 8014 O O . ARG B 1 481 ? -33.188 -10.078 34.969 1 74.69 481 ARG B O 1
ATOM 8021 N N . ALA B 1 482 ? -34.312 -11.016 33.344 1 78.62 482 ALA B N 1
ATOM 8022 C CA . ALA B 1 482 ? -33.188 -10.859 32.406 1 78.62 482 ALA B CA 1
ATOM 8023 C C . ALA B 1 482 ? -32.906 -9.391 32.125 1 78.62 482 ALA B C 1
ATOM 8025 O O . ALA B 1 482 ? -31.797 -9.016 31.734 1 78.62 482 ALA B O 1
ATOM 8026 N N . GLN B 1 483 ? -33.812 -8.516 32.406 1 71.31 483 GLN B N 1
ATOM 8027 C CA . GLN B 1 483 ? -33.656 -7.07 32.281 1 71.31 483 GLN B CA 1
ATOM 8028 C C . GLN B 1 483 ? -33.031 -6.688 30.938 1 71.31 483 GLN B C 1
ATOM 8030 O O . GLN B 1 483 ? -32.062 -5.941 30.891 1 71.31 483 GLN B O 1
ATOM 8035 N N . GLY B 1 484 ? -33.531 -7.191 29.844 1 75.5 484 GLY B N 1
ATOM 8036 C CA . GLY B 1 484 ? -33.094 -6.754 28.531 1 75.5 484 GLY B CA 1
ATOM 8037 C C . GLY B 1 484 ? -31.984 -7.609 27.953 1 75.5 484 GLY B C 1
ATOM 8038 O O . GLY B 1 484 ? -31.625 -7.457 26.781 1 75.5 484 GLY B O 1
ATOM 8039 N N . ARG B 1 485 ? -31.516 -8.516 28.781 1 82.81 485 ARG B N 1
ATOM 8040 C CA . ARG B 1 485 ? -30.516 -9.453 28.297 1 82.81 485 ARG B CA 1
ATOM 8041 C C . ARG B 1 485 ? -31.156 -10.523 27.406 1 82.81 485 ARG B C 1
ATOM 8043 O O . ARG B 1 485 ? -32.312 -10.906 27.609 1 82.81 485 ARG B O 1
ATOM 8050 N N . PRO B 1 486 ? -30.359 -10.961 26.328 1 85.75 486 PRO B N 1
ATOM 8051 C CA . PRO B 1 486 ? -30.891 -12.047 25.5 1 85.75 486 PRO B CA 1
ATOM 8052 C C . PRO B 1 486 ? -31.062 -13.352 26.281 1 85.75 486 PRO B C 1
ATOM 8054 O O . PRO B 1 486 ? -30.188 -13.742 27.047 1 85.75 486 PRO B O 1
ATOM 8057 N N . VAL B 1 487 ? -32.25 -13.914 26.141 1 86 487 VAL B N 1
ATOM 8058 C CA . VAL B 1 487 ? -32.562 -15.172 26.812 1 86 487 VAL B CA 1
ATOM 8059 C C . VAL B 1 487 ? -32.688 -16.297 25.781 1 86 487 VAL B C 1
ATOM 8061 O O . VAL B 1 487 ? -33.469 -16.219 24.844 1 86 487 VAL B O 1
ATOM 8064 N N . LEU B 1 488 ? -31.812 -17.281 26.016 1 89.69 488 LEU B N 1
ATOM 8065 C CA . LEU B 1 488 ? -31.797 -18.438 25.125 1 89.69 488 LEU B CA 1
ATOM 8066 C C . LEU B 1 488 ? -32.375 -19.656 25.812 1 89.69 488 LEU B C 1
ATOM 8068 O O . LEU B 1 488 ? -32.188 -19.859 27.016 1 89.69 488 LEU B O 1
ATOM 8072 N N . VAL B 1 489 ? -33.156 -20.344 25 1 87.31 489 VAL B N 1
ATOM 8073 C CA . VAL B 1 489 ? -33.781 -21.562 25.531 1 87.31 489 VAL B CA 1
ATOM 8074 C C . VAL B 1 489 ? -33.281 -22.781 24.766 1 87.31 489 VAL B C 1
ATOM 8076 O O . VAL B 1 489 ? -33.219 -22.766 23.531 1 87.31 489 VAL B O 1
ATOM 8079 N N . ARG B 1 490 ? -32.812 -23.703 25.531 1 87.12 490 ARG B N 1
ATOM 8080 C CA . ARG B 1 490 ? -32.344 -24.969 24.953 1 87.12 490 ARG B CA 1
ATOM 8081 C C . ARG B 1 490 ? -33.438 -26.031 25.078 1 87.12 490 ARG B C 1
ATOM 8083 O O . ARG B 1 490 ? -33.906 -26.328 26.188 1 87.12 490 ARG B O 1
ATOM 8090 N N . ASP B 1 491 ? -33.781 -26.562 23.938 1 79.88 491 ASP B N 1
ATOM 8091 C CA . ASP B 1 491 ? -34.812 -27.594 23.969 1 79.88 491 ASP B CA 1
ATOM 8092 C C . ASP B 1 491 ? -34.188 -28.969 24.219 1 79.88 491 ASP B C 1
ATOM 8094 O O . ASP B 1 491 ? -32.969 -29.109 24.328 1 79.88 491 ASP B O 1
ATOM 8098 N N . ALA B 1 492 ? -35.062 -29.969 24.344 1 77.62 492 ALA B N 1
ATOM 8099 C CA . ALA B 1 492 ? -34.656 -31.328 24.656 1 77.62 492 ALA B CA 1
ATOM 8100 C C . ALA B 1 492 ? -33.781 -31.906 23.562 1 77.62 492 ALA B C 1
ATOM 8102 O O . ALA B 1 492 ? -32.969 -32.812 23.797 1 77.62 492 ALA B O 1
ATOM 8103 N N . GLU B 1 493 ? -33.906 -31.375 22.375 1 79.25 493 GLU B N 1
ATOM 8104 C CA . GLU B 1 493 ? -33.156 -31.891 21.234 1 79.25 493 GLU B CA 1
ATOM 8105 C C . GLU B 1 493 ? -31.828 -31.109 21.062 1 79.25 493 GLU B C 1
ATOM 8107 O O . GLU B 1 493 ? -31.047 -31.406 20.156 1 79.25 493 GLU B O 1
ATOM 8112 N N . GLY B 1 494 ? -31.609 -30.156 21.938 1 79.5 494 GLY B N 1
ATOM 8113 C CA . GLY B 1 494 ? -30.359 -29.406 21.906 1 79.5 494 GLY B CA 1
ATOM 8114 C C . GLY B 1 494 ? -30.422 -28.188 21 1 79.5 494 GLY B C 1
ATOM 8115 O O . GLY B 1 494 ? -29.391 -27.531 20.781 1 79.5 494 GLY B O 1
ATOM 8116 N N . GLN B 1 495 ? -31.594 -27.953 20.469 1 84.56 495 GLN B N 1
ATOM 8117 C CA . GLN B 1 495 ? -31.734 -26.781 19.609 1 84.56 495 GLN B CA 1
ATOM 8118 C C . GLN B 1 495 ? -31.922 -25.516 20.438 1 84.56 495 GLN B C 1
ATOM 8120 O O . GLN B 1 495 ? -32.562 -25.547 21.484 1 84.56 495 GLN B O 1
ATOM 8125 N N . ILE B 1 496 ? -31.297 -24.469 19.938 1 88.75 496 ILE B N 1
ATOM 8126 C CA . ILE B 1 496 ? -31.297 -23.234 20.703 1 88.75 496 ILE B CA 1
ATOM 8127 C C . ILE B 1 496 ? -32.25 -22.234 20.078 1 88.75 496 ILE B C 1
ATOM 8129 O O . ILE B 1 496 ? -32.281 -22.078 18.859 1 88.75 496 ILE B O 1
ATOM 8133 N N . ALA B 1 497 ? -33.062 -21.625 20.875 1 87.81 497 ALA B N 1
ATOM 8134 C CA . ALA B 1 497 ? -34.031 -20.609 20.422 1 87.81 497 ALA B CA 1
ATOM 8135 C C . ALA B 1 497 ? -33.938 -19.344 21.266 1 87.81 497 ALA B C 1
ATOM 8137 O O . ALA B 1 497 ? -33.469 -19.391 22.406 1 87.81 497 ALA B O 1
ATOM 8138 N N . MET B 1 498 ? -34.25 -18.297 20.672 1 88.88 498 MET B N 1
ATOM 8139 C CA . MET B 1 498 ? -34.281 -17.016 21.375 1 88.88 498 MET B CA 1
ATOM 8140 C C . MET B 1 498 ? -35.688 -16.703 21.844 1 88.88 498 MET B C 1
ATOM 8142 O O . MET B 1 498 ? -36.656 -16.953 21.125 1 88.88 498 MET B O 1
ATOM 8146 N N . LEU B 1 499 ? -35.719 -16.188 23.031 1 81.12 499 LEU B N 1
ATOM 8147 C CA . LEU B 1 499 ? -37.031 -15.82 23.609 1 81.12 499 LEU B CA 1
ATOM 8148 C C . LEU B 1 499 ? -37.281 -14.328 23.422 1 81.12 499 LEU B C 1
ATOM 8150 O O . LEU B 1 499 ? -36.406 -13.5 23.688 1 81.12 499 LEU B O 1
ATOM 8154 N N . ASP B 1 500 ? -38.406 -13.992 22.734 1 80.12 500 ASP B N 1
ATOM 8155 C CA . ASP B 1 500 ? -38.781 -12.594 22.562 1 80.12 500 ASP B CA 1
ATOM 8156 C C . ASP B 1 500 ? -40.156 -12.32 23.141 1 80.12 500 ASP B C 1
ATOM 8158 O O . ASP B 1 500 ? -41.031 -13.195 23.109 1 80.12 500 ASP B O 1
ATOM 8162 N N . LEU B 1 501 ? -40.156 -11.086 23.781 1 68.19 501 LEU B N 1
ATOM 8163 C CA . LEU B 1 501 ? -41.469 -10.664 24.297 1 68.19 501 LEU B CA 1
ATOM 8164 C C . LEU B 1 501 ? -42.281 -9.961 23.219 1 68.19 501 LEU B C 1
ATOM 8166 O O . LEU B 1 501 ? -41.75 -9.07 22.531 1 68.19 501 LEU B O 1
ATOM 8170 N N . GLN B 1 502 ? -43.188 -10.617 22.594 1 60.69 502 GLN B N 1
ATOM 8171 C CA . GLN B 1 502 ? -44.062 -9.906 21.672 1 60.69 502 GLN B CA 1
ATOM 8172 C C . GLN B 1 502 ? -45.25 -9.312 22.406 1 60.69 502 GLN B C 1
ATOM 8174 O O . GLN B 1 502 ? -45.906 -9.992 23.203 1 60.69 502 GLN B O 1
ATOM 8179 N N . MET B 1 503 ? -45.25 -7.984 22.625 1 53.44 503 MET B N 1
ATOM 8180 C CA . MET B 1 503 ? -46.469 -7.379 23.156 1 53.44 503 MET B CA 1
ATOM 8181 C C . MET B 1 503 ? -47.594 -7.41 22.125 1 53.44 503 MET B C 1
ATOM 8183 O O . MET B 1 503 ? -47.438 -6.859 21.031 1 53.44 503 MET B O 1
ATOM 8187 N N . PRO B 1 504 ? -48.531 -8.258 22.172 1 50.69 504 PRO B N 1
ATOM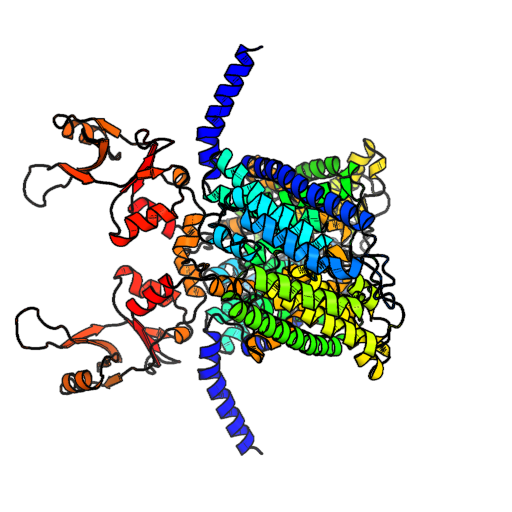 8188 C CA . PRO B 1 504 ? -49.656 -8.133 21.234 1 50.69 504 PRO B CA 1
ATOM 8189 C C . PRO B 1 504 ? -50.281 -6.75 21.266 1 50.69 504 PRO B C 1
ATOM 8191 O O . PRO B 1 504 ? -50.219 -6.059 22.281 1 50.69 504 PRO B O 1
ATOM 8194 N N . SER B 1 505 ? -50.438 -6.004 20.016 1 51.84 505 SER B N 1
ATOM 8195 C CA . SER B 1 505 ? -51.062 -4.691 19.859 1 51.84 505 SER B CA 1
ATOM 8196 C C . SER B 1 505 ? -52.156 -4.477 20.906 1 51.84 505 SER B C 1
ATOM 8198 O O . SER B 1 505 ? -52.375 -3.348 21.344 1 51.84 505 SER B O 1
ATOM 8200 N N . PHE B 1 506 ? -53.25 -5.375 20.859 1 50.31 506 PHE B N 1
ATOM 8201 C CA . PHE B 1 506 ? -54.438 -5.098 21.672 1 50.31 506 PHE B CA 1
ATOM 8202 C C . PHE B 1 506 ? -54.406 -5.898 22.969 1 50.31 506 PHE B C 1
ATOM 8204 O O . PHE B 1 506 ? -55.219 -5.656 23.859 1 50.31 506 PHE B O 1
ATOM 8211 N N . ASP B 1 507 ? -54.312 -7.273 22.875 1 48.75 507 ASP B N 1
ATOM 8212 C CA . ASP B 1 507 ? -54.688 -8.125 23.984 1 48.75 507 ASP B CA 1
ATOM 8213 C C . ASP B 1 507 ? -53.562 -8.234 25.016 1 48.75 507 ASP B C 1
ATOM 8215 O O . ASP B 1 507 ? -52.406 -8.086 24.672 1 48.75 507 ASP B O 1
ATOM 8219 N N . THR B 1 508 ? -53.844 -8.125 26.406 1 51.5 508 THR B N 1
ATOM 8220 C CA . THR B 1 508 ? -53.188 -8.109 27.703 1 51.5 508 THR B CA 1
ATOM 8221 C C . THR B 1 508 ? -52.188 -9.25 27.812 1 51.5 508 THR B C 1
ATOM 8223 O O . THR B 1 508 ? -51.438 -9.328 28.797 1 51.5 508 THR B O 1
ATOM 8226 N N . ASP B 1 509 ? -52.25 -10.352 27.078 1 52.88 509 ASP B N 1
ATOM 8227 C CA . ASP B 1 509 ? -51.438 -11.492 27.438 1 52.88 509 ASP B CA 1
ATOM 8228 C C . ASP B 1 509 ? -50.094 -11.43 26.719 1 52.88 509 ASP B C 1
ATOM 8230 O O . ASP B 1 509 ? -50.031 -11.398 25.484 1 52.88 509 ASP B O 1
ATOM 8234 N N . THR B 1 510 ? -49.125 -10.969 27.391 1 57.41 510 THR B N 1
ATOM 8235 C CA . THR B 1 510 ? -47.719 -11.016 26.969 1 57.41 510 THR B CA 1
ATOM 8236 C C . THR B 1 510 ? -47.344 -12.422 26.5 1 57.41 510 THR B C 1
ATOM 8238 O O . THR B 1 510 ? -47.5 -13.383 27.266 1 57.41 510 THR B O 1
ATOM 8241 N N . SER B 1 511 ? -47.469 -12.695 25.203 1 66.25 511 SER B N 1
ATOM 8242 C CA . SER B 1 511 ? -47.094 -14.016 24.719 1 66.25 511 SER B CA 1
ATOM 8243 C C . SER B 1 511 ? -45.625 -14.07 24.391 1 66.25 511 SER B C 1
ATOM 8245 O O . SER B 1 511 ? -45.062 -13.102 23.875 1 66.25 511 SER B O 1
ATOM 8247 N N . LEU B 1 512 ? -44.969 -15.117 25.031 1 75.06 512 LEU B N 1
ATOM 8248 C CA . LEU B 1 512 ? -43.562 -15.422 24.75 1 75.06 512 LEU B CA 1
ATOM 8249 C C . LEU B 1 512 ? -43.438 -16.172 23.422 1 75.06 512 LEU B C 1
ATOM 8251 O O . LEU B 1 512 ? -44.219 -17.078 23.141 1 75.06 512 LEU B O 1
ATOM 8255 N N . THR B 1 513 ? -42.719 -15.531 22.453 1 79.06 513 THR B N 1
ATOM 8256 C CA . THR B 1 513 ? -42.438 -16.219 21.188 1 79.06 513 THR B CA 1
ATOM 8257 C C . THR B 1 513 ? -41 -16.719 21.172 1 79.06 513 THR B C 1
ATOM 8259 O O . THR B 1 513 ? -40.094 -16.047 21.688 1 79.06 513 THR B O 1
ATOM 8262 N N . GLN B 1 514 ? -40.906 -18.016 20.719 1 81.62 514 GLN B N 1
ATOM 8263 C CA . GLN B 1 514 ? -39.594 -18.609 20.547 1 81.62 514 GLN B CA 1
ATOM 8264 C C . GLN B 1 514 ? -39.25 -18.781 19.062 1 81.62 514 GLN B C 1
ATOM 8266 O O . GLN B 1 514 ? -40.094 -19.203 18.281 1 81.62 514 GLN B O 1
ATOM 8271 N N . HIS B 1 515 ? -38.094 -18.266 18.656 1 85.88 515 HIS B N 1
ATOM 8272 C CA . HIS B 1 515 ? -37.625 -18.531 17.297 1 85.88 515 HIS B CA 1
ATOM 8273 C C . HIS B 1 515 ? -36.25 -19.141 17.281 1 85.88 515 HIS B C 1
ATOM 8275 O O . HIS B 1 515 ? -35.375 -18.703 18.031 1 85.88 515 HIS B O 1
ATOM 8281 N N . ARG B 1 516 ? -36.094 -20.078 16.469 1 88.62 516 ARG B N 1
ATOM 8282 C CA . ARG B 1 516 ? -34.812 -20.812 16.375 1 88.62 516 ARG B CA 1
ATOM 8283 C C . ARG B 1 516 ? -33.719 -19.938 15.773 1 88.62 516 ARG B C 1
ATOM 8285 O O . ARG B 1 516 ? -33.969 -19.188 14.836 1 88.62 516 ARG B O 1
ATOM 8292 N N . ILE B 1 517 ? -32.531 -20.078 16.359 1 91.94 517 ILE B N 1
ATOM 8293 C CA . ILE B 1 517 ? -31.406 -19.297 15.859 1 91.94 517 ILE B CA 1
ATOM 8294 C C . ILE B 1 517 ? -30.25 -20.234 15.547 1 91.94 517 ILE B C 1
ATOM 8296 O O . ILE B 1 517 ? -30.094 -21.281 16.172 1 91.94 517 ILE B O 1
ATOM 8300 N N . GLN B 1 518 ? -29.438 -19.891 14.578 1 93.38 518 GLN B N 1
ATOM 8301 C CA . GLN B 1 518 ? -28.281 -20.656 14.156 1 93.38 518 GLN B CA 1
ATOM 8302 C C . GLN B 1 518 ? -27.047 -20.312 14.984 1 93.38 518 GLN B C 1
ATOM 8304 O O . GLN B 1 518 ? -26.938 -19.203 15.508 1 93.38 518 GLN B O 1
ATOM 8309 N N . GLY B 1 519 ? -26.188 -21.312 15.109 1 94.31 519 GLY B N 1
ATOM 8310 C CA . GLY B 1 519 ? -24.969 -21.125 15.883 1 94.31 519 GLY B CA 1
ATOM 8311 C C . GLY B 1 519 ? -23.719 -21 15.016 1 94.31 519 GLY B C 1
ATOM 8312 O O . GLY B 1 519 ? -23.672 -21.578 13.93 1 94.31 519 GLY B O 1
ATOM 8313 N N . LEU B 1 520 ? -22.766 -20.203 15.492 1 95.75 520 LEU B N 1
ATOM 8314 C CA . LEU B 1 520 ? -21.453 -20.047 14.859 1 95.75 520 LEU B CA 1
ATOM 8315 C C . LEU B 1 520 ? -20.344 -20.266 15.867 1 95.75 520 LEU B C 1
ATOM 8317 O O . LEU B 1 520 ? -20.484 -19.922 17.047 1 95.75 520 LEU B O 1
ATOM 8321 N N . PRO B 1 521 ? -19.297 -20.859 15.422 1 94.75 521 PRO B N 1
ATOM 8322 C CA . PRO B 1 521 ? -18.141 -20.984 16.328 1 94.75 521 PRO B CA 1
ATOM 8323 C C . PRO B 1 521 ? -17.531 -19.641 16.688 1 94.75 521 PRO B C 1
ATOM 8325 O O . PRO B 1 521 ? -17.641 -18.672 15.922 1 94.75 521 PRO B O 1
ATOM 8328 N N . ASP B 1 522 ? -16.828 -19.578 17.766 1 93.62 522 ASP B N 1
ATOM 8329 C CA . ASP B 1 522 ? -16.281 -18.312 18.25 1 93.62 522 ASP B CA 1
ATOM 8330 C C . ASP B 1 522 ? -15.062 -17.906 17.422 1 93.62 522 ASP B C 1
ATOM 8332 O O . ASP B 1 522 ? -14.523 -16.812 17.609 1 93.62 522 ASP B O 1
ATOM 8336 N N . SER B 1 523 ? -14.625 -18.75 16.5 1 92.5 523 SER B N 1
ATOM 8337 C CA . SER B 1 523 ? -13.508 -18.422 15.609 1 92.5 523 SER B CA 1
ATOM 8338 C C . SER B 1 523 ? -14 -17.703 14.352 1 92.5 523 SER B C 1
ATOM 8340 O O . SER B 1 523 ? -13.203 -17.141 13.602 1 92.5 523 SER B O 1
ATOM 8342 N N . ALA B 1 524 ? -15.305 -17.609 14.188 1 93.94 524 ALA B N 1
ATOM 8343 C CA . ALA B 1 524 ? -15.875 -17.047 12.977 1 93.94 524 ALA B CA 1
ATOM 8344 C C . ALA B 1 524 ? -15.742 -15.523 12.969 1 93.94 524 ALA B C 1
ATOM 8346 O O . ALA B 1 524 ? -15.359 -14.922 13.969 1 93.94 524 ALA B O 1
ATOM 8347 N N . THR B 1 525 ? -15.961 -15.023 11.766 1 94.25 525 THR B N 1
ATOM 8348 C CA . THR B 1 525 ? -15.953 -13.57 11.625 1 94.25 525 THR B CA 1
ATOM 8349 C C . THR B 1 525 ? -17.375 -13.031 11.5 1 94.25 525 THR B C 1
ATOM 8351 O O . THR B 1 525 ? -18.328 -13.797 11.469 1 94.25 525 THR B O 1
ATOM 8354 N N . LEU B 1 526 ? -17.469 -11.727 11.492 1 94.25 526 LEU B N 1
ATOM 8355 C CA . LEU B 1 526 ? -18.766 -11.094 11.375 1 94.25 526 LEU B CA 1
ATOM 8356 C C . LEU B 1 526 ? -19.344 -11.305 9.977 1 94.25 526 LEU B C 1
ATOM 8358 O O . LEU B 1 526 ? -20.547 -11.086 9.758 1 94.25 526 LEU B O 1
ATOM 8362 N N . ASN B 1 527 ? -18.484 -11.75 9.086 1 93.25 527 ASN B N 1
ATOM 8363 C CA . ASN B 1 527 ? -18.953 -12.047 7.734 1 93.25 527 ASN B CA 1
ATOM 8364 C C . ASN B 1 527 ? -19.969 -13.195 7.734 1 93.25 527 ASN B C 1
ATOM 8366 O O . ASN B 1 527 ? -21 -13.125 7.062 1 93.25 527 ASN B O 1
ATOM 8370 N N . GLU B 1 528 ? -19.688 -14.242 8.469 1 95 528 GLU B N 1
ATOM 8371 C CA . GLU B 1 528 ? -20.609 -15.375 8.555 1 95 528 GLU B CA 1
ATOM 8372 C C . GLU B 1 528 ? -21.922 -14.969 9.227 1 95 528 GLU B C 1
ATOM 8374 O O . GLU B 1 528 ? -22.984 -15.453 8.844 1 95 528 GLU B O 1
ATOM 8379 N N . VAL B 1 529 ? -21.828 -14.102 10.18 1 95.25 529 VAL B N 1
ATOM 8380 C CA . VAL B 1 529 ? -23.016 -13.594 10.852 1 95.25 529 VAL B CA 1
ATOM 8381 C C . VAL B 1 529 ? -23.891 -12.836 9.852 1 95.25 529 VAL B C 1
ATOM 8383 O O . VAL B 1 529 ? -25.109 -13.023 9.812 1 95.25 529 VAL B O 1
ATOM 8386 N N . TYR B 1 530 ? -23.25 -12.031 9.117 1 94 530 TYR B N 1
ATOM 8387 C CA . TYR B 1 530 ? -23.938 -11.234 8.109 1 94 530 TYR B CA 1
ATOM 8388 C C . TYR B 1 530 ? -24.609 -12.133 7.078 1 94 530 TYR B C 1
ATOM 8390 O O . TYR B 1 530 ? -25.75 -11.883 6.684 1 94 530 TYR B O 1
ATOM 8398 N N . GLU B 1 531 ? -23.969 -13.148 6.621 1 93.19 531 GLU B N 1
ATOM 8399 C CA . GLU B 1 531 ? -24.516 -14.055 5.617 1 93.19 531 GLU B CA 1
ATOM 8400 C C . GLU B 1 531 ? -25.781 -14.734 6.121 1 93.19 531 GLU B C 1
ATOM 8402 O O . GLU B 1 531 ? -26.703 -14.992 5.344 1 93.19 531 GLU B O 1
ATOM 8407 N N . ILE B 1 532 ? -25.859 -14.938 7.453 1 94.31 532 ILE B N 1
ATOM 8408 C CA . ILE B 1 532 ? -27 -15.633 8.039 1 94.31 532 ILE B CA 1
ATOM 8409 C C . ILE B 1 532 ? -28.141 -14.648 8.273 1 94.31 532 ILE B C 1
ATOM 8411 O O . ILE B 1 532 ? -29.297 -14.969 8 1 94.31 532 ILE B O 1
ATOM 8415 N N . LEU B 1 533 ? -27.844 -13.453 8.68 1 93.88 533 LEU B N 1
ATOM 8416 C CA . LEU B 1 533 ? -28.875 -12.539 9.164 1 93.88 533 LEU B CA 1
ATOM 8417 C C . LEU B 1 533 ? -29.312 -11.578 8.062 1 93.88 533 LEU B C 1
ATOM 8419 O O . LEU B 1 533 ? -30.391 -11.008 8.125 1 93.88 533 LEU B O 1
ATOM 8423 N N . ALA B 1 534 ? -28.516 -11.367 7.059 1 89.06 534 ALA B N 1
ATOM 8424 C CA . ALA B 1 534 ? -28.719 -10.32 6.059 1 89.06 534 ALA B CA 1
ATOM 8425 C C . ALA B 1 534 ? -30.016 -10.562 5.277 1 89.06 534 ALA B C 1
ATOM 8427 O O . ALA B 1 534 ? -30.75 -9.617 5 1 89.06 534 ALA B O 1
ATOM 8428 N N . PRO B 1 535 ? -30.312 -11.82 4.898 1 86.94 535 PRO B N 1
ATOM 8429 C CA . PRO B 1 535 ? -31.516 -12.039 4.09 1 86.94 535 PRO B CA 1
ATOM 8430 C C . PRO B 1 535 ? -32.781 -11.555 4.777 1 86.94 535 PRO B C 1
ATOM 8432 O O . PRO B 1 535 ? -33.656 -10.961 4.129 1 86.94 535 PRO B O 1
ATOM 8435 N N . LYS B 1 536 ? -32.938 -11.719 6.074 1 88.06 536 LYS B N 1
ATOM 8436 C CA . LYS B 1 536 ? -34.125 -11.32 6.812 1 88.06 536 LYS B CA 1
ATOM 8437 C C . LYS B 1 536 ? -33.938 -9.977 7.508 1 88.06 536 LYS B C 1
ATOM 8439 O O . LYS B 1 536 ? -34.875 -9.383 8 1 88.06 536 LYS B O 1
ATOM 8444 N N . ARG B 1 537 ? -32.781 -9.562 7.484 1 87.81 537 ARG B N 1
ATOM 8445 C CA . ARG B 1 537 ? -32.406 -8.328 8.18 1 87.81 537 ARG B CA 1
ATOM 8446 C C . ARG B 1 537 ? -32.969 -8.312 9.594 1 87.81 537 ARG B C 1
ATOM 8448 O O . ARG B 1 537 ? -33.594 -7.332 10.016 1 87.81 537 ARG B O 1
ATOM 8455 N N . ALA B 1 538 ? -33.062 -9.406 10.172 1 88.75 538 ALA B N 1
ATOM 8456 C CA . ALA B 1 538 ? -33.531 -9.602 11.539 1 88.75 538 ALA B CA 1
ATOM 8457 C C . ALA B 1 538 ? -33 -10.914 12.117 1 88.75 538 ALA B C 1
ATOM 8459 O O . ALA B 1 538 ? -32.375 -11.711 11.398 1 88.75 538 ALA B O 1
ATOM 8460 N N . GLY B 1 539 ? -33.094 -10.938 13.43 1 91.12 539 GLY B N 1
ATOM 8461 C CA . GLY B 1 539 ? -32.719 -12.18 14.078 1 91.12 539 GLY B CA 1
ATOM 8462 C C . GLY B 1 539 ? -31.406 -12.086 14.852 1 91.12 539 GLY B C 1
ATOM 8463 O O . GLY B 1 539 ? -30.906 -10.984 15.102 1 91.12 539 GLY B O 1
ATOM 8464 N N . GLU B 1 540 ? -31.031 -13.305 15.336 1 93.62 540 GLU B N 1
ATOM 8465 C CA . GLU B 1 540 ? -29.828 -13.414 16.141 1 93.62 540 GLU B CA 1
ATOM 8466 C C . GLU B 1 540 ? -29.078 -14.711 15.852 1 93.62 540 GLU B C 1
ATOM 8468 O O . GLU B 1 540 ? -29.656 -15.648 15.289 1 93.62 540 GLU B O 1
ATOM 8473 N N . VAL B 1 541 ? -27.859 -14.664 16.125 1 95.38 541 VAL B N 1
ATOM 8474 C CA . VAL B 1 541 ? -27.062 -15.883 16.094 1 95.38 541 VAL B CA 1
ATOM 8475 C C . VAL B 1 541 ? -26.359 -16.078 17.438 1 95.38 541 VAL B C 1
ATOM 8477 O O . VAL B 1 541 ? -26.047 -15.109 18.125 1 95.38 541 VAL B O 1
ATOM 8480 N N . TYR B 1 542 ? -26.266 -17.312 17.844 1 94.25 542 TYR B N 1
ATOM 8481 C CA . TYR B 1 542 ? -25.516 -17.562 19.062 1 94.25 542 TYR B CA 1
ATOM 8482 C C . TYR B 1 542 ? -24.094 -18.031 18.75 1 94.25 542 TYR B C 1
ATOM 8484 O O . TYR B 1 542 ? -23.859 -18.656 17.703 1 94.25 542 TYR B O 1
ATOM 8492 N N . ILE B 1 543 ? -23.188 -17.703 19.547 1 95.56 543 ILE B N 1
ATOM 8493 C CA . ILE B 1 543 ? -21.781 -18.047 19.391 1 95.56 543 ILE B CA 1
ATOM 8494 C C . ILE B 1 543 ? -21.391 -19.109 20.406 1 95.56 543 ILE B C 1
ATOM 8496 O O . ILE B 1 543 ? -21.703 -18.984 21.594 1 95.56 543 ILE B O 1
ATOM 8500 N N . TYR B 1 544 ? -20.734 -20.172 19.906 1 93.5 544 TYR B N 1
ATOM 8501 C CA . TYR B 1 544 ? -20.328 -21.234 20.812 1 93.5 544 TYR B CA 1
ATOM 8502 C C . TYR B 1 544 ? -18.828 -21.453 20.766 1 93.5 544 TYR B C 1
ATOM 8504 O O . TYR B 1 544 ? -18.172 -21.109 19.781 1 93.5 544 TYR B O 1
ATOM 8512 N N . GLN B 1 545 ? -18.25 -21.969 21.844 1 91.44 545 GLN B N 1
ATOM 8513 C CA . GLN B 1 545 ? -16.828 -22.266 21.922 1 91.44 545 GLN B CA 1
ATOM 8514 C C . GLN B 1 545 ? -16.594 -23.781 21.922 1 91.44 545 GLN B C 1
ATOM 8516 O O . GLN B 1 545 ? -17.141 -24.5 22.766 1 91.44 545 GLN B O 1
ATOM 8521 N N . ASP B 1 546 ? -15.852 -24.266 21.031 1 87.19 546 ASP B N 1
ATOM 8522 C CA . ASP B 1 546 ? -15.43 -25.656 20.906 1 87.19 546 ASP B CA 1
ATOM 8523 C C . ASP B 1 546 ? -16.609 -26.562 20.562 1 87.19 546 ASP B C 1
ATOM 8525 O O . ASP B 1 546 ? -16.594 -27.25 19.547 1 87.19 546 ASP B O 1
ATOM 8529 N N . THR B 1 547 ? -17.703 -26.5 21.422 1 88.81 547 THR B N 1
ATOM 8530 C CA . THR B 1 547 ? -18.906 -27.281 21.172 1 88.81 547 THR B CA 1
ATOM 8531 C C . THR B 1 547 ? -20.141 -26.391 21.172 1 88.81 547 THR B C 1
ATOM 8533 O O . THR B 1 547 ? -20.172 -25.359 21.859 1 88.81 547 THR B O 1
ATOM 8536 N N . PRO B 1 548 ? -21.094 -26.797 20.422 1 88.62 548 PRO B N 1
ATOM 8537 C CA . PRO B 1 548 ? -22.297 -25.984 20.312 1 88.62 548 PRO B CA 1
ATOM 8538 C C . PRO B 1 548 ? -23.016 -25.812 21.641 1 88.62 548 PRO B C 1
ATOM 8540 O O . PRO B 1 548 ? -23.844 -24.906 21.797 1 88.62 548 PRO B O 1
ATOM 8543 N N . GLU B 1 549 ? -22.703 -26.609 22.562 1 85.88 549 GLU B N 1
ATOM 8544 C CA . GLU B 1 549 ? -23.359 -26.531 23.859 1 85.88 549 GLU B CA 1
ATOM 8545 C C . GLU B 1 549 ? -22.797 -25.391 24.703 1 85.88 549 GLU B C 1
ATOM 8547 O O . GLU B 1 549 ? -23.484 -24.875 25.578 1 85.88 549 GLU B O 1
ATOM 8552 N N . ASN B 1 550 ? -21.656 -25.094 24.453 1 90.12 550 ASN B N 1
ATOM 8553 C CA . ASN B 1 550 ? -21 -24.047 25.219 1 90.12 550 ASN B CA 1
ATOM 8554 C C . ASN B 1 550 ? -21.188 -22.672 24.547 1 90.12 550 ASN B C 1
ATOM 8556 O O . ASN B 1 550 ? -20.266 -22.172 23.922 1 90.12 550 ASN B O 1
ATOM 8560 N N . ILE B 1 551 ? -22.312 -22.062 24.859 1 92.44 551 ILE B N 1
ATOM 8561 C CA . ILE B 1 551 ? -22.672 -20.766 24.266 1 92.44 551 ILE B CA 1
ATOM 8562 C C . ILE B 1 551 ? -21.969 -19.641 25.031 1 92.44 551 ILE B C 1
ATOM 8564 O O . ILE B 1 551 ? -22.078 -19.547 26.25 1 92.44 551 ILE B O 1
ATOM 8568 N N . VAL B 1 552 ? -21.312 -18.828 24.266 1 91.81 552 VAL B N 1
ATOM 8569 C CA . VAL B 1 552 ? -20.5 -17.797 24.938 1 91.81 552 VAL B CA 1
ATOM 8570 C C . VAL B 1 552 ? -21.047 -16.422 24.609 1 91.81 552 VAL B C 1
ATOM 8572 O O . VAL B 1 552 ? -20.703 -15.43 25.266 1 91.81 552 VAL B O 1
ATOM 8575 N N . GLY B 1 553 ? -21.891 -16.344 23.625 1 93.19 553 GLY B N 1
ATOM 8576 C CA . GLY B 1 553 ? -22.422 -15.031 23.297 1 93.19 553 GLY B CA 1
ATOM 8577 C C . GLY B 1 553 ? -23.484 -15.07 22.219 1 93.19 553 GLY B C 1
ATOM 8578 O O . GLY B 1 553 ? -23.797 -16.141 21.688 1 93.19 553 GLY B O 1
ATOM 8579 N N . VAL B 1 554 ? -24.141 -13.844 22.016 1 94.56 554 VAL B N 1
ATOM 8580 C CA . VAL B 1 554 ? -25.188 -13.688 21 1 94.56 554 VAL B CA 1
ATOM 8581 C C . VAL B 1 554 ? -24.969 -12.391 20.234 1 94.56 554 VAL B C 1
ATOM 8583 O O . VAL B 1 554 ? -24.5 -11.398 20.797 1 94.56 554 VAL B O 1
ATOM 8586 N N . ILE B 1 555 ? -25.156 -12.438 18.938 1 95.25 555 ILE B N 1
ATOM 8587 C CA . ILE B 1 555 ? -25.078 -11.25 18.094 1 95.25 555 ILE B CA 1
ATOM 8588 C C . ILE B 1 555 ? -26.422 -11.031 17.406 1 95.25 555 ILE B C 1
ATOM 8590 O O . ILE B 1 555 ? -26.969 -11.945 16.781 1 95.25 555 ILE B O 1
ATOM 8594 N N . SER B 1 556 ? -26.953 -9.828 17.531 1 93.62 556 SER B N 1
ATOM 8595 C CA . SER B 1 556 ? -28.219 -9.484 16.891 1 93.62 556 SER B CA 1
ATOM 8596 C C . SER B 1 556 ? -27.984 -8.68 15.617 1 93.62 556 SER B C 1
ATOM 8598 O O . SER B 1 556 ? -26.891 -8.141 15.406 1 93.62 556 SER B O 1
ATOM 8600 N N . TRP B 1 557 ? -28.953 -8.68 14.805 1 93.12 557 TRP B N 1
ATOM 8601 C CA . TRP B 1 557 ? -28.891 -7.883 13.586 1 93.12 557 TRP B CA 1
ATOM 8602 C C . TRP B 1 557 ? -28.672 -6.41 13.906 1 93.12 557 TRP B C 1
ATOM 8604 O O . TRP B 1 557 ? -27.906 -5.723 13.211 1 93.12 557 TRP B O 1
ATOM 8614 N N . SER B 1 558 ? -29.281 -5.93 14.914 1 89.19 558 SER B N 1
ATOM 8615 C CA . SER B 1 558 ? -29.141 -4.531 15.312 1 89.19 558 SER B CA 1
ATOM 8616 C C . SER B 1 558 ? -27.703 -4.199 15.68 1 89.19 558 SER B C 1
ATOM 8618 O O . SER B 1 558 ? -27.188 -3.152 15.289 1 89.19 558 SER B O 1
ATOM 8620 N N . ASN B 1 559 ? -27.109 -5.125 16.406 1 90.19 559 ASN B N 1
ATOM 8621 C CA . ASN B 1 559 ? -25.703 -4.941 16.766 1 90.19 559 ASN B CA 1
ATOM 8622 C C . ASN B 1 559 ? -24.797 -4.941 15.539 1 90.19 559 ASN B C 1
ATOM 8624 O O . ASN B 1 559 ? -23.859 -4.145 15.445 1 90.19 559 ASN B O 1
ATOM 8628 N N . LEU B 1 560 ? -25.062 -5.84 14.688 1 92.25 560 LEU B N 1
ATOM 8629 C CA . LEU B 1 560 ? -24.266 -5.961 13.469 1 92.25 560 LEU B CA 1
ATOM 8630 C C . LEU B 1 560 ? -24.422 -4.719 12.602 1 92.25 560 LEU B C 1
ATOM 8632 O O . LEU B 1 560 ? -23.438 -4.215 12.055 1 92.25 560 LEU B O 1
ATOM 8636 N N . GLN B 1 561 ? -25.625 -4.242 12.461 1 88.75 561 GLN B N 1
ATOM 8637 C CA . GLN B 1 561 ? -25.906 -3.066 11.648 1 88.75 561 GLN B CA 1
ATOM 8638 C C . GLN B 1 561 ? -25.203 -1.83 12.203 1 88.75 561 GLN B C 1
ATOM 8640 O O . GLN B 1 561 ? -24.719 -0.988 11.445 1 88.75 561 GLN B O 1
ATOM 8645 N N . GLN B 1 562 ? -25.188 -1.744 13.445 1 86.88 562 GLN B N 1
ATOM 8646 C CA . GLN B 1 562 ? -24.5 -0.624 14.078 1 86.88 562 GLN B CA 1
ATOM 8647 C C . GLN B 1 562 ? -23 -0.662 13.781 1 86.88 562 GLN B C 1
ATOM 8649 O O . GLN B 1 562 ? -22.391 0.378 13.547 1 86.88 562 GLN B O 1
ATOM 8654 N N . GLU B 1 563 ? -22.484 -1.834 13.82 1 86.56 563 GLU B N 1
ATOM 8655 C CA . GLU B 1 563 ? -21.062 -2 13.508 1 86.56 563 GLU B CA 1
ATOM 8656 C C . GLU B 1 563 ? -20.781 -1.63 12.055 1 86.56 563 GLU B C 1
ATOM 8658 O O . GLU B 1 563 ? -19.75 -1.002 11.766 1 86.56 563 GLU B O 1
ATOM 8663 N N . ILE B 1 564 ? -21.609 -1.991 11.18 1 85 564 ILE B N 1
ATOM 8664 C CA . ILE B 1 564 ? -21.438 -1.713 9.758 1 85 564 ILE B CA 1
ATOM 8665 C C . ILE B 1 564 ? -21.531 -0.208 9.508 1 85 564 ILE B C 1
ATOM 8667 O O . ILE B 1 564 ? -20.75 0.345 8.727 1 85 564 ILE B O 1
ATOM 8671 N N . ARG B 1 565 ? -22.375 0.482 10.305 1 80.44 565 ARG B N 1
ATOM 8672 C CA . ARG B 1 565 ? -22.609 1.91 10.109 1 80.44 565 ARG B CA 1
ATOM 8673 C C . ARG B 1 565 ? -21.5 2.736 10.758 1 80.44 565 ARG B C 1
ATOM 8675 O O . ARG B 1 565 ? -21.25 3.875 10.359 1 80.44 565 ARG B O 1
ATOM 8682 N N . ALA B 1 566 ? -20.938 2.242 11.781 1 79.69 566 ALA B N 1
ATOM 8683 C CA . ALA B 1 566 ? -19.875 2.965 12.492 1 79.69 566 ALA B CA 1
ATOM 8684 C C . ALA B 1 566 ? -18.703 3.279 11.562 1 79.69 566 ALA B C 1
ATOM 8686 O O . ALA B 1 566 ? -18 4.273 11.766 1 79.69 566 ALA B O 1
ATOM 8687 N N . GLY B 1 567 ? -18.562 2.6 10.562 1 73.38 567 GLY B N 1
ATOM 8688 C CA . GLY B 1 567 ? -17.578 2.916 9.539 1 73.38 567 GLY B CA 1
ATOM 8689 C C . GLY B 1 567 ? -16.172 2.533 9.938 1 73.38 567 GLY B C 1
ATOM 8690 O O . GLY B 1 567 ? -15.938 2.035 11.039 1 73.38 567 GLY B O 1
ATOM 8691 N N . GLU B 1 568 ? -15.234 2.609 9.055 1 68.25 568 GLU B N 1
ATOM 8692 C CA . GLU B 1 568 ? -13.82 2.318 9.227 1 68.25 568 GLU B CA 1
ATOM 8693 C C . GLU B 1 568 ? -12.961 3.51 8.812 1 68.25 568 GLU B C 1
ATOM 8695 O O . GLU B 1 568 ? -13.406 4.379 8.07 1 68.25 568 GLU B O 1
ATOM 8700 N N . VAL B 1 569 ? -11.836 3.498 9.492 1 66.44 569 VAL B N 1
ATOM 8701 C CA . VAL B 1 569 ? -10.859 4.527 9.148 1 66.44 569 VAL B CA 1
ATOM 8702 C C . VAL B 1 569 ? -10.156 4.16 7.848 1 66.44 569 VAL B C 1
ATOM 8704 O O . VAL B 1 569 ? -9.719 3.02 7.672 1 66.44 569 VAL B O 1
#

Solvent-accessible surface area (backbone atoms only — not comparable to full-atom values): 54541 Å² total; per-residue (Å²): 110,67,64,61,48,48,49,50,47,51,49,48,48,49,38,56,67,42,59,46,42,39,53,50,10,34,83,52,70,48,72,66,58,35,52,49,25,41,53,35,5,50,52,12,20,49,53,44,50,49,52,50,53,52,44,52,50,43,39,65,72,65,47,60,90,73,54,79,45,60,81,60,86,82,48,69,71,47,49,28,23,44,53,22,28,50,53,34,47,53,51,57,67,73,38,66,81,87,52,77,68,68,38,56,45,43,49,44,29,24,40,66,74,46,36,18,59,40,66,65,77,46,42,63,50,45,54,50,32,26,47,34,38,50,59,24,37,36,25,24,12,66,56,23,42,25,30,35,44,4,19,27,46,10,12,42,52,32,55,74,68,64,46,25,38,35,40,22,28,46,32,11,49,11,6,26,9,2,11,40,0,32,72,48,48,23,30,67,21,17,39,42,34,39,30,59,68,64,67,32,43,56,50,75,50,54,44,50,26,22,44,48,3,3,45,44,1,18,50,52,28,27,74,73,72,40,92,60,42,84,39,47,83,52,59,68,56,87,74,62,76,85,50,47,65,59,41,31,53,47,10,37,55,48,11,47,50,26,28,51,48,40,52,52,28,50,50,42,27,64,63,40,66,79,49,58,66,64,61,31,28,44,51,26,11,50,54,41,24,57,41,32,53,72,41,44,49,29,35,23,30,18,64,50,28,35,52,50,41,69,38,86,81,60,56,66,66,57,45,50,51,36,37,54,46,27,52,51,31,27,34,36,24,52,20,34,60,48,64,48,7,64,60,33,30,28,36,14,45,11,13,25,50,12,27,48,48,29,53,58,47,20,73,80,38,65,83,41,56,82,38,32,42,39,31,18,53,37,21,20,28,37,27,39,7,48,33,58,65,35,53,67,27,25,49,41,35,50,28,44,23,34,53,38,44,76,49,52,66,63,40,52,49,20,38,50,42,11,38,46,39,13,43,67,68,63,60,40,64,45,46,52,60,50,52,26,55,76,71,69,47,68,64,64,45,26,47,56,48,56,56,27,38,51,28,16,36,57,58,68,39,41,63,68,60,42,79,43,70,74,50,77,88,50,44,66,60,48,55,66,67,42,70,84,40,57,38,34,38,33,44,94,85,66,49,46,23,40,58,40,84,44,74,51,94,82,59,89,62,72,43,80,43,75,45,79,43,55,75,42,56,53,37,38,26,38,30,62,51,42,70,69,28,54,86,70,68,43,59,53,35,37,26,13,51,102,40,82,81,43,66,60,28,38,43,38,41,68,58,52,51,50,57,53,63,63,32,47,122,110,68,62,60,48,48,49,49,49,52,51,48,46,48,36,56,66,42,57,46,42,41,54,47,9,36,82,52,70,47,72,66,57,36,53,50,25,39,54,34,5,48,53,12,20,50,53,45,49,50,53,51,52,52,44,52,50,42,39,64,71,65,47,61,90,74,54,79,44,61,81,60,87,81,48,69,73,47,48,28,21,43,54,23,27,50,52,35,46,53,49,56,66,73,38,67,80,87,51,77,67,68,38,55,45,44,50,44,28,24,40,67,75,47,36,17,57,39,66,66,76,46,42,62,51,45,53,51,31,25,49,34,37,51,60,24,37,36,25,25,13,66,55,23,43,26,30,34,45,4,19,27,46,11,13,42,52,32,54,73,68,64,48,24,36,36,40,23,28,46,31,11,51,11,6,27,10,2,11,39,0,31,73,49,48,25,30,68,22,17,39,42,33,38,31,60,68,64,68,32,42,54,52,75,51,56,44,50,29,23,44,47,3,2,45,44,2,19,51,53,27,28,73,75,72,41,93,57,44,84,40,48,81,52,60,69,56,87,75,62,78,86,50,47,66,58,42,31,53,48,11,38,55,46,10,47,52,25,28,51,48,38,52,52,28,50,51,42,29,64,63,41,68,77,49,58,66,66,60,32,28,44,49,24,10,51,53,42,24,56,42,30,55,71,42,43,48,29,34,24,32,17,65,50,27,34,51,52,41,68,38,86,81,59,57,64,67,56,45,50,50,35,38,54,47,26,52,52,31,26,34,36,26,53,20,34,60,47,64,47,7,63,61,34,30,29,35,13,47,12,13,24,51,12,26,49,49,28,54,58,47,22,75,79,38,63,84,41,54,82,38,32,41,37,30,17,52,38,21,18,28,38,27,39,7,48,35,58,63,34,54,66,28,24,49,41,34,50,29,43,24,34,54,37,44,75,49,51,65,62,38,52,50,20,39,49,41,11,37,46,40,13,42,66,69,64,59,41,63,46,47,53,60,50,52,25,55,75,70,69,47,68,64,62,45,26,46,56,48,57,56,26,39,51,28,16,35,57,58,68,38,40,63,66,61,43,80,43,69,74,50,78,87,48,45,66,61,46,56,65,67,41,72,84,39,56,36,34,38,33,44,93,85,67,49,46,23,40,60,40,82,43,74,51,92,80,57,89,62,73,42,82,42,76,46,78,43,56,75,43,57,54,38,36,26,40,31,62,53,43,68,68,29,54,84,70,68,44,60,52,35,38,26,11,52,101,41,83,82,44,65,60,27,38,41,40,41,69,58,50,52,49,57,54,64,65,31,45,121

InterPro domains:
  IPR001807 Chloride channel [PF00654] (84-422)
  IPR001807 Chloride channel [PR00762] (126-145)
  IPR001807 Chloride channel [PR00762] (177-196)
  IPR001807 Chloride channel [PR00762] (373-389)
  IPR001807 Chloride channel [PR00762] (391-410)
  IPR014743 Chloride channel, core [SSF81340] (13-441)
  IPR050368 Voltage-gated ClC-type chloride channel [PTHR43427] (17-565)

pLDDT: mean 88.8, std 10.43, range [46.94, 98.44]

Secondary structure (DSSP, 8-state):
-HHHHHHHHHHHHHIIIIIHHHHHTSSS--HHHHHHHHHHHHHHHHHHHHHHHHHHHHHHHHT-TT---SS-TT-GGGGHHHHHHHHHHHHHHHS-GGG---SHHHHHHHHHHSTT---TTHHHHHHHHHHHHHHTT-S-BSHHHHHHHHHHHHHHHHHHTT--HHHHHHHHHHHHHHHHHHHHS-HHHHHHHIIIIII-B--HHHHHHHHHHHHHHHHHHHHHH-S--TTTTS--PPPPGGGHHHHHHHHHHHHHHHHHHHHHHHHHHHHHTTS-HHHHHHHHHHHHHHHHHH-GGG-SSSHHHHHHHHSSS--HHHHHHHHHHHHHHHHHHHHTT---BSHHHHHHHHHHHHHHHHHHHHHH-GGGGGGHHHHHHHHHHHHHHHHHT-HHHHHHHHHHHHT-GGGHHHHHHHHHHHHHIIIIIS----HHHHHHHHHT----B-HHHHHHTTSBGGGT-B---EEEES-GGGHHHHHHHHTT--EEEE-TTS-EEEEEEE--SS-S--EEEEEE-EEEETT-BHHHHHHHHTTTT--EEEEEESEEEEEEEEEEHHHHHHHHHH-B-/-HHHHHHHHHHHHHIIIIIHHHHHTSSS--HHHHHHHHHHHHHHHHHHHHHHHHHHHHHHHHT-TT---SS-TT-GGGGHHHHHHHHHHHHHHHS-GGG---SHHHHHHHHHHSTT---TTHHHHHHHHHHHHHHTT-S-BSHHHHHHHHHHHHHHHHHHTT--HHHHHHHHHHHHHHHHHHHHS-HHHHHHHIIIIII-B--HHHHHHHHHHHHHHHHHHHHHH-S--TTTTS--PPPPGGGHHHHHHHHHHHHHHHHHHHHHHHHHHHHHTTS-HHHHHHHHHHHHHHHHHH-GGG-SSSHHHHHHHHSSS--HHHHHHHHHHHHHHHHHHHHTT---BSHHHHHHHHHHHHHHHHHHHHHH-GGGGGGHHHHHHHHHHHHHHHHHT-HHHHHHHHHHHHT-GGGHHHHHHHHHHHHHIIIIIS----HHHHHHHHHT----B-HHHHHHTTSBGGGT-B---EEEES-GGGHHHHHHHHTT--EEEE-TTS-EEEEEEE--SS-S--EEEEEE-EEEETT-BHHHHHHHHTTTT--EEEEEESEEEEEEEEEEHHHHHHHHHH-B-

Nearest PDB structures (foldseek):
  8gah-assembly1_A  TM=8.494E-01  e=2.546E-18  Escherichia coli
  4mqx-assembly1_B  TM=8.756E-01  e=1.388E-17  Escherichia coli K-12
  3nd0-assembly1_A  TM=8.790E-01  e=5.340E-17  Synechocystis sp. PCC 6803
  5hd8-assembly1_B  TM=8.600E-01  e=2.446E-16  Escherichia coli K-12
  5hd8-assembly1_A  TM=8.336E-01  e=1.331E-16  Escherichia coli K-12

Sequence (1138 aa):
MQARFRKFKLEARKYLRHQMRDKLSQTRISIQLCLLALLFALMASAVIILFRLLLQWANHFTQTQEWDFTGSIGDWRVLLPLFGAFLIWLVARFGSKRYKRMGIAYVLHRVKLHYGKIPLQSAPGQFFQALFALASNFSVGREGPAIHLGAVTASVLAEKFKLPDNSVRIMCASGIAAGIAATFNAPLAAVVFVLEVVLREYKVQYFFPIMLSAICGAVSSQVVFGNIHEFDAIKVSHIPLDQYPLLALGGIVLGVAAALFNHNLIQVTERGQHWPLIVRLLLAGVITTLIGLVLPQALGSGEMAIGLAVSDNPAIWLLLAVLLAKIVATIAAIGLGIPGGIIGPLYGIGALGGAILAQATALLFPSVAPYAGLYTVIGMTAMMGVCLSAPLAALVALLEMTNDASIILPGMIVAVPAYLIAYQGLNAKSIFFRQLDIMGLGYKVAPVNLGLQKLGVRALMDRRIVIVNNNDELLLEVMKRAQGRPVLVRDAEGQIAMLDLQMPSFDTDTSLTQHRIQGLPDSATLNEVYEILAPKRAGEVYIYQDTPENIVGVISWSNLQQEIRAGEVMQARFRKFKLEARKYLRHQMRDKLSQTRISIQLCLLALLFALMASAVIILFRLLLQWANHFTQTQEWDFTGSIGDWRVLLPLFGAFLIWLVARFGSKRYKRMGIAYVLHRVKLHYGKIPLQSAPGQFFQALFALASNFSVGREGPAIHLGAVTASVLAEKFKLPDNSVRIMCASGIAAGIAATFNAPLAAVVFVLEVVLREYKVQYFFPIMLSAICGAVSSQVVFGNIHEFDAIKVSHIPLDQYPLLALGGIVLGVAAALFNHNLIQVTERGQHWPLIVRLLLAGVITTLIGLVLPQALGSGEMAIGLAVSDNPAIWLLLAVLLAKIVATIAAIGLGIPGGIIGPLYGIGALGGAILAQATALLFPSVAPYAGLYTVIGMTAMMGVCLSAPLAALVALLEMTNDASIILPGMIVAVPAYLIAYQGLNAKSIFFRQLDIMGLGYKVAPVNLGLQKLGVRALMDRRIVIVNNNDELLLEVMKRAQGRPVLVRDAEGQIAMLDLQMPSFDTDTSLTQHRIQGLPDSATLNEVYEILAPKRAGEVYIYQDTPENIVGVISWSNLQQEIRAGEV

Radius of gyration: 31.7 Å; Cα contacts (8 Å, |Δi|>4): 2352; chains: 2; bounding box: 91×82×82 Å

Foldseek 3Di:
DVVVVVVVVVVVVVCLFPVVQLVLQDLDADPVLLVLLLVLLLVLLVLLVVLVVLLVVLCVVLVLVVDPLAPDPPRCLLLLLLVLLVVLVVLVVVADPVPLDFWDLVQLLCLQPVLLADDLSVLVSLSVLQSSCQSSFFQFAALGSLLRSLLNSQLVVCVVSVHFSLSSSLSSLLSSLLSNCLNQLQNVLSLLCSCVARLVDDDPRSSSSSSSSNVSSNVSNCVVPNPAQQAQVQDADFDDPVCLVLLLVLLLVLLVVLLVLLVLLLVLLLVLVPDDLSVLSSQLSVLSSVLCNHQVLLTHLQSSLLCQLRDDDHDLVNLVSSLVSNSVSLSSCVSSSRSGHNLSSLLSNLLSSLSNSLVVVCVVPVVSVVRSSLSSLLSSLQNNCQQQVSNPSSLSSSCRSNVPPSSNVSSVSSNVSSNCCSCVVVVGDHNSVSVCVSVVRDNDDDPLLSVQQNGFPSNQFDQLEAEDEADPVCVVVVVVVSVPHWYWYQHPVRFIWTWDFDDDPDDPDRDIDTDTAEEDERSGTCSVVCVRCVVVLWDKYFYAYPDPNRTRGMDTSVSSVVVSVVDDD/DVVVVVVVVVVVVVCLFPVVQLVLQDLDADPVLLVLLLVLLLVLLVLLVVLVVLLVVLCVVLVLLVDPLADDPPRCLLLLLLVLLVVLVVLVVPADPVPLDFWDLVQLLCLQPVLLQDDLSVLVSLSVLQSSCQSSFFQFAALGSLLRSLLNSQLVVCVVSVHFSLSSSLSSLLSSLLSNCLNQLQNVLSLLCSCVARLVDDDPRSSSSSSSSNVSSNVSNCVVPNPAQQAQVQDADFDDPVCLVVLLVLLLVLLVVLLVLLVLLLVLLLVLVPDDLSVLSSQLSVLSSVLCNHQVLLTHLQSSLLCQLRDDDHDLVNLVSSLVSNSVSLSSCVSSSRSGHNLSSLLSNLLSSLSNSLVVVCVVPVVSVVRSSLSSLLSSLQNNCQQQVSNVSSLSSSCRSNVPPSSNVSSVSSNVSSNCCSCVVVVGDHNSVSVCVSVVRDNDDDPLLSVQQNGFPSNQFDQLEAEAEADPVCVVVVVVVSVPHWYWYQHPVRFIWTWDFDDDPDDPDRDIDTDTAEEDERSGTCSVVCVRCVVVLWDKYFYAYPDPNRTRGMDTSVSSVVVSVVDDD

Organism: NCBI:txid38313